Protein AF-0000000086186289 (afdb_homodimer)

Solvent-accessible surface area (backbone atoms only — not comparable to full-atom values): 47001 Å² total; per-residue (Å²): 131,58,77,76,62,45,23,57,51,46,22,52,50,48,42,64,62,45,67,79,47,58,51,64,39,74,48,76,46,72,38,51,46,17,63,72,67,70,41,30,55,64,42,46,47,50,13,48,49,53,32,27,47,69,37,55,34,42,76,40,90,73,77,46,34,22,22,35,62,68,66,80,63,68,76,58,45,75,37,64,63,50,56,64,59,59,51,75,67,72,49,66,64,54,51,53,30,29,49,52,39,47,57,41,68,57,81,69,39,88,75,36,32,35,22,43,37,70,39,53,18,73,76,72,26,56,57,69,59,48,26,53,21,31,30,54,20,27,67,41,91,63,27,69,46,82,53,52,54,50,35,49,65,69,49,30,38,50,51,18,64,72,71,36,64,79,48,46,39,55,31,38,33,41,32,48,12,52,56,22,41,50,30,48,49,50,51,51,69,48,51,70,68,36,45,30,36,32,45,33,62,23,46,35,58,57,55,26,24,38,43,71,47,40,32,38,79,40,76,29,52,53,51,83,50,19,70,40,60,73,55,41,53,52,48,37,69,74,64,61,31,42,38,34,45,44,45,48,47,32,20,53,52,56,18,31,38,40,38,66,73,53,49,54,52,50,53,50,52,28,58,76,61,60,17,38,34,40,36,44,43,56,34,76,75,33,43,22,68,81,36,70,88,72,69,75,62,69,53,58,74,47,45,41,45,40,35,40,36,34,43,30,41,23,56,72,40,32,76,41,48,44,40,18,36,40,36,34,46,50,72,62,43,56,44,43,51,38,49,40,39,43,47,43,44,49,60,37,33,40,61,51,41,18,50,45,47,43,68,68,36,87,59,36,62,56,51,47,52,51,47,10,46,52,46,39,53,29,51,52,44,42,53,52,40,40,58,69,60,35,69,75,47,41,68,88,51,85,50,53,28,42,55,46,40,34,32,37,47,50,86,88,50,55,32,48,60,50,30,18,45,11,29,54,54,29,14,38,48,38,36,38,64,60,25,36,95,55,88,63,90,67,35,21,36,34,37,16,63,40,31,39,80,45,61,68,44,43,38,50,26,49,51,27,39,34,54,28,69,67,56,127,132,58,78,74,63,44,23,56,50,46,22,52,51,48,42,66,62,45,67,78,47,57,51,63,37,72,49,77,45,71,39,51,46,17,63,72,68,71,41,31,56,64,42,45,48,49,14,50,48,54,32,26,49,70,35,54,34,42,76,39,90,74,77,45,36,20,22,35,62,68,66,80,63,68,79,58,44,76,37,66,63,50,55,63,59,58,51,75,66,73,49,67,64,54,52,53,29,28,49,53,39,47,58,41,68,59,82,69,39,89,75,36,32,35,22,44,38,71,39,55,19,72,76,73,25,56,56,68,58,48,25,52,21,31,31,53,20,27,68,40,91,62,27,68,47,81,52,52,54,48,36,50,65,69,49,29,39,49,51,18,64,72,70,36,67,81,49,46,39,56,32,38,33,42,32,47,12,50,55,22,42,51,30,48,51,50,52,51,68,48,49,68,69,36,44,30,37,32,44,33,61,23,46,34,59,58,55,26,25,38,42,69,49,39,31,39,81,41,75,28,53,53,51,82,51,19,71,39,62,73,56,41,52,52,48,36,70,74,65,62,31,44,38,34,45,44,47,49,46,34,20,53,52,56,18,31,38,39,37,66,73,53,49,55,53,50,51,50,53,29,58,76,60,60,19,38,33,39,36,43,42,57,35,74,76,33,41,22,67,81,36,71,89,72,70,76,62,68,52,58,75,48,45,42,43,40,34,39,36,36,44,31,40,23,55,72,41,33,76,40,48,44,41,18,36,40,36,34,46,49,70,61,44,55,43,42,51,37,48,41,39,42,47,42,44,47,59,38,34,39,59,52,41,18,50,44,47,44,69,68,36,87,59,37,63,56,52,48,50,53,46,10,45,52,47,40,51,28,52,53,45,40,52,53,38,41,57,69,60,35,69,75,48,41,67,86,52,85,50,53,28,42,54,44,42,35,32,36,47,50,86,88,49,55,32,49,60,49,30,20,45,10,30,54,53,29,14,38,48,37,35,38,64,61,26,36,96,55,87,65,89,67,36,21,37,35,39,16,63,40,31,39,79,44,61,67,44,42,38,51,26,50,50,27,38,35,52,27,70,66,58,126

Radius of gyration: 27.34 Å; Cα contacts (8 Å, |Δi|>4): 2055; chains: 2; bounding box: 73×83×61 Å

InterPro domains:
  IPR000524 Transcription regulator HTH, GntR [PF00392] (21-66)
  IPR000524 Transcription regulator HTH, GntR [PS50949] (4-70)
  IPR000524 Transcription regulator HTH, GntR [SM00345] (10-67)
  IPR004839 Aminotransferase, class I/classII, large domain [PF00155] (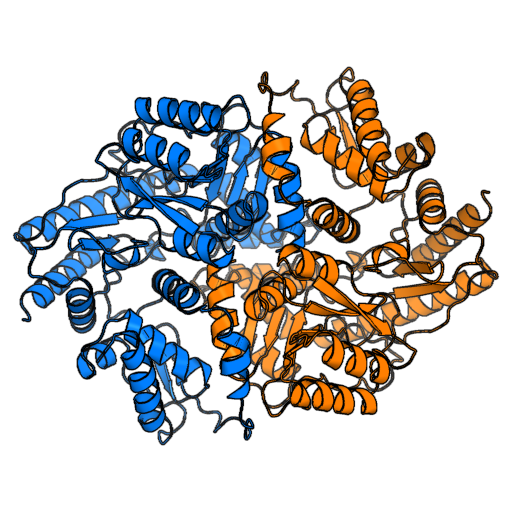129-449)
  IPR015421 Pyridoxal phosphate-dependent transferase, major domain [G3DSA:3.40.640.10] (145-363)
  IPR015422 Pyridoxal phosphate-dependent transferase, small domain [G3DSA:3.90.1150.10] (109-468)
  IPR015424 Pyridoxal phosphate-dependent transferase [SSF53383] (86-470)
  IPR036388 Winged helix-like DNA-binding domain superfamily [G3DSA:1.10.10.10] (6-67)
  IPR036390 Winged helix DNA-binding domain superfamily [SSF46785] (5-66)
  IPR051446 HTH-type transcriptional regulator with aminotransferase domain [PTHR46577] (9-470)

Secondary structure (DSSP, 8-state):
--HHHHHHHHHHHHHHHHTTSPTTPBPPPHHHHHHHHT--HHHHHHHHHHHHHTTSEEEETTTEEEE-SS-S-S-----THHHHHHGGG-THHHHHHHHHHHHTTPPPPTTSEE-S-SS--GGGS-HHHHHHHHHHHHH-TTTTSPPPTT--HHHHHHHHHHH-TT--GGGEEEESSHHHHHHHHHHHH--TT-EEEEEES--HHHHHHHHHTT-EEEEEEEETTEE-HHHHHHHHHHH---EEEE--SS-TTT-----HHHHHHHHHHHHHTT-EEEEE-TTTT-B-TTPPPPPPPGGGG-SSS-EEEEEESTTTS-TT---EEEEE-STHHHHHHHHHHHHHS---HHHHHHHHHHHHSTTHHHHHHHHHHHHHHHHHHHHHHHHHH-TTSB-----SBSSEEEEEPPTT--HHHHHHHHHHTTEE-EEGGGG-SS--SS-EEEEESSSSSSHHHHHHHHHHHHHHHH--/--HHHHHHHHHHHHHHHHTTSPTTPBPPPHHHHHHHHT--HHHHHHHHHHHHHTTSEEEETTTEEEE-SS-S-S-----THHHHHHGGG-THHHHHHHHHHHHTTPPPPTTSEE-S-SS--GGGS-HHHHHHHHHHHHH-TTTTSPPPTT--HHHHHHHHHHH-TT--GGGEEEESSHHHHHHHHHHHH--TT-EEEEEES--HHHHHHHHHTT-EEEEEEEETTEE-HHHHHHHHHHH---EEEE--SS-TTT-----HHHHHHHHHHHHHTT-EEEEE-TTTT-B-TTPPPPPPPGGGG-SSS-EEEEEESTTTS-TT---EEEEE-STHHHHHHHHHHHHHS---HHHHHHHHHHHHSTTHHHHHHHHHHHHHHHHHHHHHHHHHH-TT-B-----SBSSEEEEEPPTT--HHHHHHHHHHTTEE-EEGGGG-SS--SS-EEEEESSSSSSHHHHHHHHHHHHHHHH--

Structure (mmCIF, N/CA/C/O backbone):
data_AF-0000000086186289-model_v1
#
loop_
_entity.id
_entity.type
_entity.pdbx_description
1 polymer 'PLP-dependent aminotransferase family protein'
#
loop_
_atom_site.group_PDB
_atom_site.id
_atom_site.type_symbol
_atom_site.label_atom_id
_atom_site.label_alt_id
_atom_site.label_comp_id
_atom_site.label_asym_id
_atom_site.label_entity_id
_atom_site.label_seq_id
_atom_site.pdbx_PDB_ins_code
_atom_site.Cartn_x
_atom_site.Cartn_y
_atom_site.Cartn_z
_atom_site.occupancy
_atom_site.B_iso_or_equiv
_atom_site.auth_seq_id
_atom_site.auth_comp_id
_atom_site.auth_asym_id
_atom_site.auth_atom_id
_atom_site.pdbx_PDB_model_num
ATOM 1 N N . MET A 1 1 ? 19.984 31.781 -9.555 1 30.86 1 MET A N 1
ATOM 2 C CA . MET A 1 1 ? 20.078 30.344 -9.766 1 30.86 1 MET A CA 1
ATOM 3 C C . MET A 1 1 ? 18.766 29.641 -9.461 1 30.86 1 MET A C 1
ATOM 5 O O . MET A 1 1 ? 18.203 29.812 -8.383 1 30.86 1 MET A O 1
ATOM 9 N N . THR A 1 2 ? 17.969 29.172 -10.281 1 36.88 2 THR A N 1
ATOM 10 C CA . THR A 1 2 ? 16.625 28.625 -10.164 1 36.88 2 THR A CA 1
ATOM 11 C C . THR A 1 2 ? 16.594 27.438 -9.211 1 36.88 2 THR A C 1
ATOM 13 O O . THR A 1 2 ? 17.609 26.734 -9.047 1 36.88 2 THR A O 1
ATOM 16 N N . ASP A 1 3 ? 15.578 27.297 -8.398 1 44.88 3 ASP A N 1
ATOM 17 C CA . ASP A 1 3 ? 15.398 26.375 -7.289 1 44.88 3 ASP A CA 1
ATOM 18 C C . ASP A 1 3 ? 15.75 24.938 -7.699 1 44.88 3 ASP A C 1
ATOM 20 O O . ASP A 1 3 ? 16.188 24.141 -6.871 1 44.88 3 ASP A O 1
ATOM 24 N N . GLY A 1 4 ? 15.422 24.562 -8.945 1 49.91 4 GLY A N 1
ATOM 25 C CA . GLY A 1 4 ? 15.703 23.25 -9.492 1 49.91 4 GLY A CA 1
ATOM 26 C C . GLY A 1 4 ? 17.188 22.922 -9.562 1 49.91 4 GLY A C 1
ATOM 27 O O . GLY A 1 4 ? 17.609 21.828 -9.203 1 49.91 4 GLY A O 1
ATOM 28 N N . SER A 1 5 ? 17.953 23.922 -10.086 1 57.31 5 SER A N 1
ATOM 29 C CA . SER A 1 5 ? 19.391 23.875 -10.352 1 57.31 5 SER A CA 1
ATOM 30 C C . SER A 1 5 ? 20.188 23.844 -9.047 1 57.31 5 SER A C 1
ATOM 32 O O . SER A 1 5 ? 21.281 23.281 -9 1 57.31 5 SER A O 1
ATOM 34 N N . SER A 1 6 ? 19.422 24.094 -7.969 1 75.69 6 SER A N 1
ATOM 35 C CA . SER A 1 6 ? 20.188 24.328 -6.754 1 75.69 6 SER A CA 1
ATOM 36 C C . SER A 1 6 ? 20.422 23.047 -5.98 1 75.69 6 SER A C 1
ATOM 38 O O . SER A 1 6 ? 21.547 22.766 -5.562 1 75.69 6 SER A O 1
ATOM 40 N N . TRP A 1 7 ? 19.375 22.156 -6.07 1 78.81 7 TRP A N 1
ATOM 41 C CA . TRP A 1 7 ? 19.625 20.984 -5.223 1 78.81 7 TRP A CA 1
ATOM 42 C C . TRP A 1 7 ? 20.625 20.047 -5.867 1 78.81 7 TRP A C 1
ATOM 44 O O . TRP A 1 7 ? 21.438 19.422 -5.176 1 78.81 7 TRP A O 1
ATOM 54 N N . GLU A 1 8 ? 20.609 20.031 -7.18 1 79.56 8 GLU A N 1
ATOM 55 C CA . GLU A 1 8 ? 21.547 19.188 -7.895 1 79.56 8 GLU A CA 1
ATOM 56 C C . GLU A 1 8 ? 22.984 19.641 -7.66 1 79.56 8 GLU A C 1
ATOM 58 O O . GLU A 1 8 ? 23.891 18.828 -7.473 1 79.56 8 GLU A O 1
ATOM 63 N N . ALA A 1 9 ? 23.062 20.938 -7.742 1 84.38 9 ALA A N 1
ATOM 64 C CA . ALA A 1 9 ? 24.375 21.5 -7.5 1 84.38 9 ALA A CA 1
ATOM 65 C C . ALA A 1 9 ? 24.859 21.219 -6.078 1 84.38 9 ALA A C 1
ATOM 67 O O . ALA A 1 9 ? 26.016 20.859 -5.863 1 84.38 9 ALA A O 1
ATOM 68 N N . ILE A 1 10 ? 23.938 21.312 -5.215 1 87.5 10 ILE A N 1
ATOM 69 C CA . ILE A 1 10 ? 24.25 21.047 -3.814 1 87.5 10 ILE A CA 1
ATOM 70 C C . ILE A 1 10 ? 24.578 19.578 -3.631 1 87.5 10 ILE A C 1
ATOM 72 O O . ILE A 1 10 ? 25.547 19.234 -2.938 1 87.5 10 ILE A O 1
ATOM 76 N N . ALA A 1 11 ? 23.828 18.75 -4.266 1 85.5 11 ALA A N 1
ATOM 77 C CA . ALA A 1 11 ? 24.078 17.312 -4.164 1 85.5 11 ALA A CA 1
ATOM 78 C C . ALA A 1 11 ? 25.484 16.969 -4.676 1 85.5 11 ALA A C 1
ATOM 80 O O . ALA A 1 11 ? 26.203 16.188 -4.051 1 85.5 11 ALA A O 1
ATOM 81 N N . ARG A 1 12 ? 25.844 17.484 -5.754 1 83.81 12 ARG A N 1
ATOM 82 C CA . ARG A 1 12 ? 27.156 17.234 -6.336 1 83.81 12 ARG A CA 1
ATOM 83 C C . ARG A 1 12 ? 28.266 17.719 -5.414 1 83.81 12 ARG A C 1
ATOM 85 O O . ARG A 1 12 ? 29.25 17 -5.184 1 83.81 12 ARG A O 1
ATOM 92 N N . GLU A 1 13 ? 28.062 18.891 -4.91 1 87.94 13 GLU A N 1
ATOM 93 C CA . GLU A 1 13 ? 29.047 19.453 -4.008 1 87.94 13 GLU A CA 1
ATOM 94 C C . GLU A 1 13 ? 29.188 18.609 -2.742 1 87.94 13 GLU A C 1
ATOM 96 O O . GLU A 1 13 ? 30.312 18.344 -2.289 1 87.94 13 GLU A O 1
ATOM 101 N N . LEU A 1 14 ? 28.094 18.297 -2.248 1 87.75 14 LEU A N 1
ATOM 102 C CA . LEU A 1 14 ? 28.109 17.469 -1.037 1 87.75 14 LEU A CA 1
ATOM 103 C C . LEU A 1 14 ? 28.766 16.125 -1.291 1 87.75 14 LEU A C 1
ATOM 105 O O . LEU A 1 14 ? 29.547 15.648 -0.469 1 87.75 14 LEU A O 1
ATOM 109 N N . ALA A 1 15 ? 28.453 15.555 -2.379 1 85.56 15 ALA A N 1
ATOM 110 C CA . ALA A 1 15 ? 29.047 14.273 -2.74 1 85.56 15 ALA A CA 1
ATOM 111 C C . ALA A 1 15 ? 30.562 14.391 -2.846 1 85.56 15 ALA A C 1
ATOM 113 O O . ALA A 1 15 ? 31.297 13.547 -2.328 1 85.56 15 ALA A O 1
ATOM 114 N N . ASP A 1 16 ? 31 15.43 -3.479 1 85.81 16 ASP A N 1
ATOM 115 C CA . ASP A 1 16 ? 32.438 15.672 -3.648 1 85.81 16 ASP A CA 1
ATOM 116 C C . ASP A 1 16 ? 33.125 15.859 -2.297 1 85.81 16 ASP A C 1
ATOM 118 O O . ASP A 1 16 ? 34.25 15.43 -2.113 1 85.81 16 ASP A O 1
ATOM 122 N N . GLU A 1 17 ? 32.375 16.453 -1.422 1 87.94 17 GLU A N 1
ATOM 123 C CA . GLU A 1 17 ? 32.906 16.719 -0.088 1 87.94 17 GLU A CA 1
ATOM 124 C C . GLU A 1 17 ? 32.938 15.438 0.75 1 87.94 17 GLU A C 1
ATOM 126 O O . GLU A 1 17 ? 33.875 15.242 1.538 1 87.94 17 GLU A O 1
ATOM 131 N N . VAL A 1 18 ? 32 14.648 0.572 1 86.31 18 VAL A N 1
ATOM 132 C CA . VAL A 1 18 ? 31.812 13.508 1.469 1 86.31 18 VAL A CA 1
ATOM 133 C C . VAL A 1 18 ? 32.625 12.312 0.96 1 86.31 18 VAL A C 1
ATOM 135 O O . VAL A 1 18 ? 33.094 11.492 1.752 1 86.31 18 VAL A O 1
ATOM 138 N N . ALA A 1 19 ? 32.844 12.203 -0.328 1 82.31 19 ALA A N 1
ATOM 139 C CA . ALA A 1 19 ? 33.438 11.039 -0.977 1 82.31 19 ALA A CA 1
ATOM 140 C C . ALA A 1 19 ? 34.812 10.742 -0.385 1 82.31 19 ALA A C 1
ATOM 142 O O . ALA A 1 19 ? 35.156 9.578 -0.113 1 82.31 19 ALA A O 1
ATOM 143 N N . PRO A 1 20 ? 35.562 11.734 -0.101 1 81.25 20 PRO A N 1
ATOM 144 C CA . PRO A 1 20 ? 36.906 11.445 0.409 1 81.25 20 PRO A CA 1
ATOM 145 C C . PRO A 1 20 ? 36.906 11.188 1.914 1 81.25 20 PRO A C 1
ATOM 147 O O . PRO A 1 20 ? 37.938 10.797 2.467 1 81.25 20 PRO A O 1
ATOM 150 N N . LEU A 1 21 ? 35.781 11.352 2.553 1 84.62 21 LEU A N 1
ATOM 151 C CA . LEU A 1 21 ? 35.75 11.164 4 1 84.62 21 LEU A CA 1
ATOM 152 C C . LEU A 1 21 ? 35.781 9.688 4.359 1 84.62 21 LEU A C 1
ATOM 154 O O . LEU A 1 21 ? 35.344 8.844 3.586 1 84.62 21 LEU A O 1
ATOM 158 N N . PRO A 1 22 ? 36.469 9.336 5.457 1 81.44 22 PRO A N 1
ATOM 159 C CA . PRO A 1 22 ? 36.375 7.941 5.902 1 81.44 22 PRO A CA 1
ATOM 160 C C . PRO A 1 22 ? 34.969 7.512 6.242 1 81.44 22 PRO A C 1
ATOM 162 O O . PRO A 1 22 ? 34.156 8.328 6.703 1 81.44 22 PRO A O 1
ATOM 165 N N . PRO A 1 23 ? 34.688 6.207 5.902 1 81.56 23 PRO A N 1
ATOM 166 C CA . PRO A 1 23 ? 33.375 5.699 6.312 1 81.56 23 PRO A CA 1
ATOM 167 C C . PRO A 1 23 ? 33.094 5.938 7.793 1 81.56 23 PRO A C 1
ATOM 169 O O . PRO A 1 23 ? 34 5.832 8.625 1 81.56 23 PRO A O 1
ATOM 172 N N . GLY A 1 24 ? 31.828 6.332 8.008 1 80.62 24 GLY A N 1
ATOM 173 C CA . GLY A 1 24 ? 31.422 6.539 9.391 1 80.62 24 GLY A CA 1
ATOM 174 C C . GLY A 1 24 ? 31.562 7.98 9.844 1 80.62 24 GLY A C 1
ATOM 175 O O . GLY A 1 24 ? 31.078 8.344 10.922 1 80.62 24 GLY A O 1
ATOM 176 N N . ARG A 1 25 ? 32.219 8.773 9.055 1 84.62 25 ARG A N 1
ATOM 177 C CA . ARG A 1 25 ? 32.375 10.18 9.414 1 84.62 25 ARG A CA 1
ATOM 178 C C . ARG A 1 25 ? 31.047 10.922 9.281 1 84.62 25 ARG A C 1
ATOM 180 O O . ARG A 1 25 ? 30.344 10.781 8.281 1 84.62 25 ARG A O 1
ATOM 187 N N . ARG A 1 26 ? 30.766 11.656 10.344 1 86.88 26 ARG A N 1
ATOM 188 C CA . ARG A 1 26 ? 29.531 12.445 10.336 1 86.88 26 ARG A CA 1
ATOM 189 C C . ARG A 1 26 ? 29.641 13.602 9.344 1 86.88 26 ARG A C 1
ATOM 191 O O . ARG A 1 26 ? 30.672 14.266 9.258 1 86.88 26 ARG A O 1
ATOM 198 N N . ILE A 1 27 ? 28.562 13.781 8.57 1 86.19 27 ILE A N 1
ATOM 199 C CA . ILE A 1 27 ? 28.531 14.922 7.66 1 86.19 27 ILE A CA 1
ATOM 200 C C . ILE A 1 27 ? 27.641 16.016 8.25 1 86.19 27 ILE A C 1
ATOM 202 O O . ILE A 1 27 ? 26.953 15.805 9.25 1 86.19 27 ILE A O 1
ATOM 206 N N . PRO A 1 28 ? 27.719 17.172 7.699 1 84.44 28 PRO A N 1
ATOM 207 C CA . PRO A 1 28 ? 26.906 18.266 8.234 1 84.44 28 PRO A CA 1
ATOM 208 C C . PRO A 1 28 ? 25.422 17.906 8.305 1 84.44 28 PRO A C 1
ATOM 210 O O . PRO A 1 28 ? 24.906 17.219 7.418 1 84.44 28 PRO A O 1
ATOM 213 N N . THR A 1 29 ? 24.812 18.297 9.383 1 81.19 29 THR A N 1
ATOM 214 C CA . THR A 1 29 ? 23.375 18.094 9.57 1 81.19 29 THR A CA 1
ATOM 215 C C . THR A 1 29 ? 22.578 18.906 8.555 1 81.19 29 THR A C 1
ATOM 217 O O . THR A 1 29 ? 23.125 19.781 7.883 1 81.19 29 THR A O 1
ATOM 220 N N . GLN A 1 30 ? 21.359 18.562 8.406 1 79.56 30 GLN A N 1
ATOM 221 C CA . GLN A 1 30 ? 20.484 19.344 7.535 1 79.56 30 GLN A CA 1
ATOM 222 C C . GLN A 1 30 ? 20.5 20.812 7.906 1 79.56 30 GLN A C 1
ATOM 224 O O . GLN A 1 30 ? 20.547 21.688 7.023 1 79.56 30 GLN A O 1
ATOM 229 N N . ARG A 1 31 ? 20.531 21.078 9.195 1 78.94 31 ARG A N 1
ATOM 230 C CA . ARG A 1 31 ? 20.594 22.438 9.695 1 78.94 31 ARG A CA 1
ATOM 231 C C . ARG A 1 31 ? 21.875 23.141 9.227 1 78.94 31 ARG A C 1
ATOM 233 O O . ARG A 1 31 ? 21.828 24.281 8.758 1 78.94 31 ARG A O 1
ATOM 240 N N . GLU A 1 32 ? 22.906 22.406 9.289 1 85.06 32 GLU A N 1
ATOM 241 C CA . GLU A 1 32 ? 24.203 22.953 8.891 1 85.06 32 GLU A CA 1
ATOM 242 C C . GLU A 1 32 ? 24.25 23.188 7.383 1 85.06 32 GLU A C 1
ATOM 244 O O . GLU A 1 32 ? 24.812 24.188 6.922 1 85.06 32 GLU A O 1
ATOM 249 N N . LEU A 1 33 ? 23.641 22.344 6.684 1 86.69 33 LEU A N 1
ATOM 250 C CA . LEU A 1 33 ? 23.656 22.453 5.227 1 86.69 33 LEU A CA 1
ATOM 251 C C . LEU A 1 33 ? 22.766 23.594 4.758 1 86.69 33 LEU A C 1
ATOM 253 O O . LEU A 1 33 ? 23.109 24.312 3.811 1 86.69 33 LEU A O 1
ATOM 257 N N . VAL A 1 34 ? 21.688 23.75 5.383 1 81.12 34 VAL A N 1
ATOM 258 C CA . VAL A 1 34 ? 20.812 24.875 5.074 1 81.12 34 VAL A CA 1
ATOM 259 C C . VAL A 1 34 ? 21.562 26.188 5.324 1 81.12 34 VAL A C 1
ATOM 261 O O . VAL A 1 34 ? 21.5 27.109 4.504 1 81.12 34 VAL A O 1
ATOM 264 N N . ALA A 1 35 ? 22.25 26.234 6.453 1 82.56 35 ALA A N 1
ATOM 265 C CA . ALA A 1 35 ? 23.016 27.438 6.797 1 82.56 35 ALA A CA 1
ATOM 266 C C . ALA A 1 35 ? 24.125 27.688 5.777 1 82.56 35 ALA A C 1
ATOM 268 O O . ALA A 1 35 ? 24.344 28.812 5.359 1 82.56 35 ALA A O 1
ATOM 269 N N . ARG A 1 36 ? 24.703 26.656 5.371 1 86.44 36 ARG A N 1
ATOM 270 C CA . ARG A 1 36 ? 25.859 26.734 4.484 1 86.44 36 ARG A CA 1
ATOM 271 C C . ARG A 1 36 ? 25.453 27.203 3.09 1 86.44 36 ARG A C 1
ATOM 273 O O . ARG A 1 36 ? 26.125 28.047 2.486 1 86.44 36 ARG A O 1
ATOM 280 N N . TYR A 1 37 ? 24.328 26.703 2.617 1 86.62 37 TYR A N 1
ATOM 281 C CA . TYR A 1 37 ? 23.984 26.922 1.218 1 86.62 37 TYR A CA 1
ATOM 282 C C . TYR A 1 37 ? 22.906 28 1.086 1 86.62 37 TYR A C 1
ATOM 284 O O . TYR A 1 37 ? 22.609 28.469 -0.019 1 86.62 37 TYR A O 1
ATOM 292 N N . GLY A 1 38 ? 22.219 28.266 2.162 1 78.38 38 GLY A N 1
ATOM 293 C CA . GLY A 1 38 ? 21.188 29.297 2.15 1 78.38 38 GLY A CA 1
ATOM 294 C C . GLY A 1 38 ? 19.938 28.891 1.375 1 78.38 38 GLY A C 1
ATOM 295 O O . GLY A 1 38 ? 19.359 29.703 0.66 1 78.38 38 GLY A O 1
ATOM 296 N N . VAL A 1 39 ? 19.672 27.594 1.314 1 79.69 39 VAL A N 1
ATOM 297 C CA . VAL A 1 39 ? 18.531 27.078 0.581 1 79.69 39 VAL A CA 1
ATOM 298 C C . VAL A 1 39 ? 17.531 26.453 1.555 1 79.69 39 VAL A C 1
ATOM 300 O O . VAL A 1 39 ? 17.797 26.375 2.756 1 79.69 39 VAL A O 1
ATOM 303 N N . SER A 1 40 ? 16.391 26.109 1.033 1 73.44 40 SER A N 1
ATOM 304 C CA . SER A 1 40 ? 15.328 25.562 1.862 1 73.44 40 SER A CA 1
ATOM 305 C C . SER A 1 40 ? 15.688 24.172 2.375 1 73.44 40 SER A C 1
ATOM 307 O O . SER A 1 40 ? 16.516 23.484 1.784 1 73.44 40 SER A O 1
ATOM 309 N N . ALA A 1 41 ? 15.039 23.875 3.477 1 70.75 41 ALA A N 1
ATOM 310 C CA . ALA A 1 41 ? 15.211 22.531 4.027 1 70.75 41 ALA A CA 1
ATOM 311 C C . ALA A 1 41 ? 14.797 21.469 3.021 1 70.75 41 ALA A C 1
ATOM 313 O O . ALA A 1 41 ? 15.414 20.406 2.939 1 70.75 41 ALA A O 1
ATOM 314 N N . THR A 1 42 ? 13.828 21.844 2.25 1 70.5 42 THR A N 1
ATOM 315 C CA . THR A 1 42 ? 13.352 20.906 1.24 1 70.5 42 THR A CA 1
ATOM 316 C C . THR A 1 42 ? 14.414 20.688 0.166 1 70.5 42 THR A C 1
ATOM 318 O O . THR A 1 42 ? 14.625 19.547 -0.275 1 70.5 42 THR A O 1
ATOM 321 N N . THR A 1 43 ? 14.984 21.797 -0.219 1 75.75 43 THR A N 1
ATOM 322 C CA . THR A 1 43 ? 16.062 21.719 -1.205 1 75.75 43 THR A CA 1
ATOM 323 C C . THR A 1 43 ? 17.219 20.891 -0.673 1 75.75 43 THR A C 1
ATOM 325 O O . THR A 1 43 ? 17.75 20.016 -1.38 1 75.75 43 THR A O 1
ATOM 328 N N . VAL A 1 44 ? 17.562 21.141 0.595 1 80 44 VAL A N 1
ATOM 329 C CA . VAL A 1 44 ? 18.656 20.375 1.212 1 80 44 VAL A CA 1
ATOM 330 C C . VAL A 1 44 ? 18.25 18.906 1.348 1 80 44 VAL A C 1
ATOM 332 O O . VAL A 1 44 ? 19.047 18.016 1.065 1 80 44 VAL A O 1
ATOM 335 N N . ALA A 1 45 ? 17 18.781 1.713 1 73.81 45 ALA A N 1
ATOM 336 C CA . ALA A 1 45 ? 16.516 17.422 1.862 1 73.81 45 ALA A CA 1
ATOM 337 C C . ALA A 1 45 ? 16.609 16.656 0.542 1 73.81 45 ALA A C 1
ATOM 339 O O . ALA A 1 45 ? 17.016 15.492 0.514 1 73.81 45 ALA A O 1
ATOM 340 N N . ARG A 1 46 ? 16.266 17.328 -0.479 1 73.75 46 ARG A N 1
ATOM 341 C CA . ARG A 1 46 ? 16.344 16.734 -1.809 1 73.75 46 ARG A CA 1
ATOM 342 C C . ARG A 1 46 ? 17.797 16.406 -2.172 1 73.75 46 ARG A C 1
ATOM 344 O O . ARG A 1 46 ? 18.078 15.336 -2.705 1 73.75 46 ARG A O 1
ATOM 351 N N . ALA A 1 47 ? 18.641 17.344 -1.899 1 79.94 47 ALA A N 1
ATOM 352 C CA . ALA A 1 47 ? 20.062 17.141 -2.193 1 79.94 47 ALA A CA 1
ATOM 353 C C . ALA A 1 47 ? 20.625 15.969 -1.396 1 79.94 47 ALA A C 1
ATOM 355 O O . ALA A 1 47 ? 21.297 15.102 -1.952 1 79.94 47 ALA A O 1
ATOM 356 N N . VAL A 1 48 ? 20.266 15.961 -0.147 1 78 48 VAL A N 1
ATOM 357 C CA . VAL A 1 48 ? 20.781 14.914 0.738 1 78 48 VAL A CA 1
ATOM 358 C C . VAL A 1 48 ? 20.203 13.562 0.324 1 78 48 VAL A C 1
ATOM 360 O O . VAL A 1 48 ? 20.906 12.555 0.311 1 78 48 VAL A O 1
ATOM 363 N N . ALA A 1 49 ? 18.969 13.664 -0.003 1 70.88 49 ALA A N 1
ATOM 364 C CA . ALA A 1 49 ? 18.328 12.438 -0.475 1 70.88 49 ALA A CA 1
ATOM 365 C C . ALA A 1 49 ? 19.031 11.906 -1.723 1 70.88 49 ALA A C 1
ATOM 367 O O . ALA A 1 49 ? 19.234 10.695 -1.858 1 70.88 49 ALA A O 1
ATOM 368 N N . ALA A 1 50 ? 19.375 12.82 -2.561 1 72.12 50 ALA A N 1
ATOM 369 C CA . ALA A 1 50 ? 20.062 12.438 -3.785 1 72.12 50 ALA A CA 1
ATOM 370 C C . ALA A 1 50 ? 21.422 11.82 -3.471 1 72.12 50 ALA A C 1
ATOM 372 O O . ALA A 1 50 ? 21.812 10.812 -4.07 1 72.12 50 ALA A O 1
ATOM 373 N N . VAL A 1 51 ? 22.125 12.359 -2.504 1 77.62 51 VAL A N 1
ATOM 374 C CA . VAL A 1 51 ? 23.438 11.844 -2.121 1 77.62 51 VAL A CA 1
ATOM 375 C C . VAL A 1 51 ? 23.266 10.508 -1.396 1 77.62 51 VAL A C 1
ATOM 377 O O . VAL A 1 51 ? 24.062 9.578 -1.604 1 77.62 51 VAL A O 1
ATOM 380 N N . ALA A 1 52 ? 22.219 10.469 -0.645 1 72.31 52 ALA A N 1
ATOM 381 C CA . ALA A 1 52 ? 21.938 9.219 0.057 1 72.31 52 ALA A CA 1
ATOM 382 C C . ALA A 1 52 ? 21.609 8.102 -0.927 1 72.31 52 ALA A C 1
ATOM 384 O O . ALA A 1 52 ? 22.031 6.953 -0.739 1 72.31 52 ALA A O 1
ATOM 385 N N . ALA A 1 53 ? 20.953 8.516 -1.866 1 63.69 53 ALA A N 1
ATOM 386 C CA . ALA A 1 53 ? 20.547 7.559 -2.889 1 63.69 53 ALA A CA 1
ATOM 387 C C . ALA A 1 53 ? 21.766 6.965 -3.598 1 63.69 53 ALA A C 1
ATOM 389 O O . ALA A 1 53 ? 21.719 5.832 -4.086 1 63.69 53 ALA A O 1
ATOM 390 N N . SER A 1 54 ? 22.859 7.734 -3.561 1 64.56 54 SER A N 1
ATOM 391 C CA . SER A 1 54 ? 24.094 7.25 -4.18 1 64.56 54 SER A CA 1
ATOM 392 C C . SER A 1 54 ? 24.844 6.293 -3.258 1 64.56 54 SER A C 1
ATOM 394 O O . SER A 1 54 ? 25.812 5.648 -3.67 1 64.56 54 SER A O 1
ATOM 396 N N . GLY A 1 55 ? 24.344 6.234 -2.023 1 68.25 55 GLY A N 1
ATOM 397 C CA . GLY A 1 55 ? 24.984 5.359 -1.048 1 68.25 55 GLY A CA 1
ATOM 398 C C . GLY A 1 55 ? 26.172 6 -0.351 1 68.25 55 GLY A C 1
ATOM 399 O O . GLY A 1 55 ? 26.844 5.355 0.454 1 68.25 55 GLY A O 1
ATOM 400 N N . LEU A 1 56 ? 26.406 7.227 -0.718 1 73.88 56 LEU A N 1
ATOM 401 C CA . LEU A 1 56 ? 27.578 7.914 -0.183 1 73.88 56 LEU A CA 1
ATOM 402 C C . LEU A 1 56 ? 27.375 8.281 1.281 1 73.88 56 LEU A C 1
ATOM 404 O O . LEU A 1 56 ? 28.328 8.375 2.047 1 73.88 56 LEU A O 1
ATOM 408 N N . ILE A 1 57 ? 26.062 8.5 1.646 1 79.69 57 ILE A N 1
ATOM 409 C CA . ILE A 1 57 ? 25.797 8.891 3.023 1 79.69 57 ILE A CA 1
ATOM 410 C C . ILE A 1 57 ? 24.641 8.047 3.576 1 79.69 57 ILE A C 1
ATOM 412 O O . ILE A 1 57 ? 23.875 7.449 2.814 1 79.69 57 ILE A O 1
ATOM 416 N N . GLU A 1 58 ? 24.609 7.848 4.879 1 74.88 58 GLU A N 1
ATOM 417 C CA . GLU A 1 58 ? 23.531 7.148 5.574 1 74.88 58 GLU A CA 1
ATOM 418 C C . GLU A 1 58 ? 23.047 7.945 6.789 1 74.88 58 GLU A C 1
ATOM 420 O O . GLU A 1 58 ? 23.859 8.555 7.496 1 74.88 58 GLU A O 1
ATOM 425 N N . SER A 1 59 ? 21.703 8.094 6.777 1 70.25 59 SER A N 1
ATOM 426 C CA . SER A 1 59 ? 21.125 8.789 7.922 1 70.25 59 SER A CA 1
ATOM 427 C C . SER A 1 59 ? 20.766 7.809 9.039 1 70.25 59 SER A C 1
ATOM 429 O O . SER A 1 59 ? 20.25 6.719 8.773 1 70.25 59 SER A O 1
ATOM 431 N N . GLN A 1 60 ? 21.234 8.031 10.172 1 63.16 60 GLN A N 1
ATOM 432 C CA . GLN A 1 60 ? 20.844 7.293 11.367 1 63.16 60 GLN A CA 1
ATOM 433 C C . GLN A 1 60 ? 19.891 8.102 12.234 1 63.16 60 GLN A C 1
ATOM 435 O O . GLN A 1 60 ? 20.266 9.172 12.742 1 63.16 60 GLN A O 1
ATOM 440 N N . PRO A 1 61 ? 18.656 7.637 12.242 1 56.53 61 PRO A N 1
ATOM 441 C CA . PRO A 1 61 ? 17.688 8.406 13.039 1 56.53 61 PRO A CA 1
ATOM 442 C C . PRO A 1 61 ? 18.219 8.75 14.422 1 56.53 61 PRO A C 1
ATOM 444 O O . PRO A 1 61 ? 18.703 7.875 15.141 1 56.53 61 PRO A O 1
ATOM 447 N N . GLY A 1 62 ? 18.172 9.961 14.82 1 57.25 62 GLY A N 1
ATOM 448 C CA . GLY A 1 62 ? 18.578 10.461 16.125 1 57.25 62 GLY A CA 1
ATOM 449 C C . GLY A 1 62 ? 20.062 10.742 16.219 1 57.25 62 GLY A C 1
ATOM 450 O O . GLY A 1 62 ? 20.531 11.398 17.141 1 57.25 62 GLY A O 1
ATOM 451 N N . ALA A 1 63 ? 20.938 10.172 15.25 1 62.5 63 ALA A N 1
ATOM 452 C CA . ALA A 1 63 ? 22.391 10.312 15.375 1 62.5 63 ALA A CA 1
ATOM 453 C C . ALA A 1 63 ? 22.938 11.266 14.312 1 62.5 63 ALA A C 1
ATOM 455 O O . ALA A 1 63 ? 23.906 11.992 14.57 1 62.5 63 ALA A O 1
ATOM 456 N N . GLY A 1 64 ? 22.328 11.227 13.25 1 73.06 64 GLY A N 1
ATOM 457 C CA . GLY A 1 64 ? 22.781 12.094 12.18 1 73.06 64 GLY A CA 1
ATOM 458 C C . GLY A 1 64 ? 23.047 11.359 10.883 1 73.06 64 GLY A C 1
ATOM 459 O O . GLY A 1 64 ? 22.531 10.258 10.672 1 73.06 64 GLY A O 1
ATOM 460 N N . THR A 1 65 ? 23.656 12.094 9.914 1 80.94 65 THR A N 1
ATOM 461 C CA . THR A 1 65 ? 24.016 11.555 8.602 1 80.94 65 THR A CA 1
ATOM 462 C C . THR A 1 65 ? 25.531 11.336 8.508 1 80.94 65 THR A C 1
ATOM 464 O O . THR A 1 65 ? 26.312 12.148 9 1 80.94 65 THR A O 1
ATOM 467 N N . PHE A 1 66 ? 25.969 10.156 8.016 1 83.12 66 PHE A N 1
ATOM 468 C CA . PHE A 1 66 ? 27.359 9.727 8.023 1 83.12 66 PHE A CA 1
ATOM 469 C C . PHE A 1 66 ? 27.797 9.281 6.633 1 83.12 66 PHE A C 1
ATOM 471 O O . PHE A 1 66 ? 26.969 8.883 5.816 1 83.12 66 PHE A O 1
ATOM 478 N N . ARG A 1 67 ? 29.141 9.461 6.445 1 83.06 67 ARG A N 1
ATOM 479 C CA . ARG A 1 67 ? 29.734 8.781 5.293 1 83.06 67 ARG A CA 1
ATOM 480 C C . ARG A 1 67 ? 29.578 7.27 5.414 1 83.06 67 ARG A C 1
ATOM 482 O O . ARG A 1 67 ? 29.953 6.684 6.434 1 83.06 67 ARG A O 1
ATOM 489 N N . SER A 1 68 ? 29.031 6.68 4.508 1 77.38 68 SER A N 1
ATOM 490 C CA . SER A 1 68 ? 28.797 5.238 4.523 1 77.38 68 SER A CA 1
ATOM 491 C C . SER A 1 68 ? 30.109 4.465 4.418 1 77.38 68 SER A C 1
ATOM 493 O O . SER A 1 68 ? 31.078 4.957 3.838 1 77.38 68 SER A O 1
ATOM 495 N N . ALA A 1 69 ? 30.516 3.395 5.488 1 62.75 69 ALA A N 1
ATOM 496 C CA . ALA A 1 69 ? 31.703 2.557 5.379 1 62.75 69 ALA A CA 1
ATOM 497 C C . ALA A 1 69 ? 31.812 1.939 3.986 1 62.75 69 ALA A C 1
ATOM 499 O O . ALA A 1 69 ? 32.906 1.599 3.537 1 62.75 69 ALA A O 1
ATOM 500 N N . LYS A 1 70 ? 31.094 1.296 3.674 1 51.28 70 LYS A N 1
ATOM 501 C CA . LYS A 1 70 ? 31.094 0.475 2.467 1 51.28 70 LYS A CA 1
ATOM 502 C C . LYS A 1 70 ? 31.391 1.317 1.228 1 51.28 70 LYS A C 1
ATOM 504 O O . LYS A 1 70 ? 30.766 2.369 1.029 1 51.28 70 LYS A O 1
ATOM 509 N N . GLN A 1 71 ? 32.906 1.25 0.987 1 47 71 GLN A N 1
ATOM 510 C CA . GLN A 1 71 ? 33.438 1.831 -0.245 1 47 71 GLN A CA 1
ATOM 511 C C . GLN A 1 71 ? 32.344 1.973 -1.295 1 47 71 GLN A C 1
ATOM 513 O O . GLN A 1 71 ? 31.328 1.264 -1.246 1 47 71 GLN A O 1
ATOM 518 N N . ALA A 1 72 ? 32.906 2.809 -2.268 1 41.72 72 ALA A N 1
ATOM 519 C CA . ALA A 1 72 ? 32.375 3.104 -3.592 1 41.72 72 ALA A CA 1
ATOM 520 C C . ALA A 1 72 ? 31.688 1.872 -4.199 1 41.72 72 ALA A C 1
ATOM 522 O O . ALA A 1 72 ? 32.25 0.77 -4.145 1 41.72 72 ALA A O 1
ATOM 523 N N . ALA A 1 73 ? 30.469 1.684 -4.117 1 42.09 73 ALA A N 1
ATOM 524 C CA . ALA A 1 73 ? 29.688 0.832 -5.008 1 42.09 73 ALA A CA 1
ATOM 525 C C . ALA A 1 73 ? 30.562 0.268 -6.129 1 42.09 73 ALA A C 1
ATOM 527 O O . ALA A 1 73 ? 31.453 0.946 -6.625 1 42.09 73 ALA A O 1
ATOM 528 N N . ARG A 1 74 ? 30.641 -0.99 -6.07 1 47.53 74 ARG A N 1
ATOM 529 C CA . ARG A 1 74 ? 31.031 -1.546 -7.359 1 47.53 74 ARG A CA 1
ATOM 530 C C . ARG A 1 74 ? 30.766 -0.554 -8.484 1 47.53 74 ARG A C 1
ATOM 532 O O . ARG A 1 74 ? 29.859 0.279 -8.391 1 47.53 74 ARG A O 1
ATOM 539 N N . ASN A 1 75 ? 31.781 -0.378 -9.297 1 48.91 75 ASN A N 1
ATOM 540 C CA . ASN A 1 75 ? 31.766 0.394 -10.531 1 48.91 75 ASN A CA 1
ATOM 541 C C . ASN A 1 75 ? 30.391 0.347 -11.203 1 48.91 75 ASN A C 1
ATOM 543 O O . ASN A 1 75 ? 30.109 -0.582 -11.961 1 48.91 75 ASN A O 1
ATOM 547 N N . LEU A 1 76 ?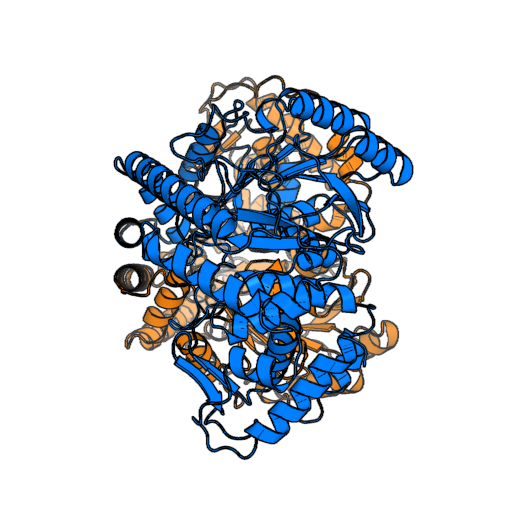 29.438 0.733 -10.359 1 58.84 76 LEU A N 1
ATOM 548 C CA . LEU A 1 76 ? 28.25 0.901 -11.203 1 58.84 76 LEU A CA 1
ATOM 549 C C . LEU A 1 76 ? 28.609 1.612 -12.5 1 58.84 76 LEU A C 1
ATOM 551 O O . LEU A 1 76 ? 29.359 2.584 -12.492 1 58.84 76 LEU A O 1
ATOM 555 N N . GLY A 1 77 ? 28.484 0.8 -13.445 1 69.12 77 GLY A N 1
ATOM 556 C CA . GLY A 1 77 ? 28.562 1.487 -14.727 1 69.12 77 GLY A CA 1
ATOM 557 C C . GLY A 1 77 ? 27.719 2.738 -14.789 1 69.12 77 GLY A C 1
ATOM 558 O O . GLY A 1 77 ? 27.25 3.232 -13.758 1 69.12 77 GLY A O 1
ATOM 559 N N . ASP A 1 78 ? 27.641 3.389 -15.844 1 74.69 78 ASP A N 1
ATOM 560 C CA . ASP A 1 78 ? 26.922 4.613 -16.156 1 74.69 78 ASP A CA 1
ATOM 561 C C . ASP A 1 78 ? 25.406 4.387 -16.094 1 74.69 78 ASP A C 1
ATOM 563 O O . ASP A 1 78 ? 24.859 3.611 -16.875 1 74.69 78 ASP A O 1
ATOM 567 N N . THR A 1 79 ? 24.75 4.832 -15.016 1 79.25 79 THR A N 1
ATOM 568 C CA . THR A 1 79 ? 23.312 4.723 -14.906 1 79.25 79 THR A CA 1
ATOM 569 C C . THR A 1 79 ? 22.625 5.949 -15.5 1 79.25 79 THR A C 1
ATOM 571 O O . THR A 1 79 ? 21.422 6.152 -15.297 1 79.25 79 THR A O 1
ATOM 574 N N . SER A 1 80 ? 23.312 6.793 -16.188 1 76.81 80 SER A N 1
ATOM 575 C CA . SER A 1 80 ? 22.781 8.055 -16.688 1 76.81 80 SER A CA 1
ATOM 576 C C . SER A 1 80 ? 21.641 7.824 -17.688 1 76.81 80 SER A C 1
ATOM 578 O O . SER A 1 80 ? 20.812 8.711 -17.906 1 76.81 80 SER A O 1
ATOM 580 N N . TRP A 1 81 ? 21.656 6.664 -18.281 1 82.12 81 TRP A N 1
ATOM 581 C CA . TRP A 1 81 ? 20.594 6.355 -19.219 1 82.12 81 TRP A CA 1
ATOM 582 C C . TRP A 1 81 ? 19.219 6.449 -18.547 1 82.12 81 TRP A C 1
ATOM 584 O O . TRP A 1 81 ? 18.219 6.715 -19.203 1 82.12 81 TRP A O 1
ATOM 594 N N . GLN A 1 82 ? 19.172 6.195 -17.266 1 84.81 82 GLN A N 1
ATOM 595 C CA . GLN A 1 82 ? 17.906 6.203 -16.531 1 84.81 82 GLN A CA 1
ATOM 596 C C . GLN A 1 82 ? 17.234 7.57 -16.594 1 84.81 82 GLN A C 1
ATOM 598 O O . GLN A 1 82 ? 16.016 7.664 -16.625 1 84.81 82 GLN A O 1
ATOM 603 N N . GLU A 1 83 ? 18.078 8.602 -16.5 1 75.38 83 GLU A N 1
ATOM 604 C CA . GLU A 1 83 ? 17.531 9.953 -16.547 1 75.38 83 GLU A CA 1
ATOM 605 C C . GLU A 1 83 ? 16.703 10.164 -17.812 1 75.38 83 GLU A C 1
ATOM 607 O O . GLU A 1 83 ? 15.617 10.734 -17.766 1 75.38 83 GLU A O 1
ATOM 612 N N . ALA A 1 84 ? 17.281 9.695 -18.906 1 73.5 84 ALA A N 1
ATOM 613 C CA . ALA A 1 84 ? 16.562 9.805 -20.172 1 73.5 84 ALA A CA 1
ATOM 614 C C . ALA A 1 84 ? 15.297 8.961 -20.156 1 73.5 84 ALA A C 1
ATOM 616 O O . ALA A 1 84 ? 14.25 9.391 -20.656 1 73.5 84 ALA A O 1
ATOM 617 N N . ALA A 1 85 ? 15.344 7.883 -19.578 1 76.5 85 ALA A N 1
ATOM 618 C CA . ALA A 1 85 ? 14.219 6.953 -19.562 1 76.5 85 ALA A CA 1
ATOM 619 C C . ALA A 1 85 ? 13.117 7.453 -18.625 1 76.5 85 ALA A C 1
ATOM 621 O O . ALA A 1 85 ? 11.93 7.27 -18.906 1 76.5 85 ALA A O 1
ATOM 622 N N . LEU A 1 86 ? 13.508 8.141 -17.578 1 73.88 86 LEU A N 1
ATOM 623 C CA . LEU A 1 86 ? 12.562 8.555 -16.547 1 73.88 86 LEU A CA 1
ATOM 624 C C . LEU A 1 86 ? 11.992 9.938 -16.859 1 73.88 86 LEU A C 1
ATOM 626 O O . LEU A 1 86 ? 10.922 10.297 -16.359 1 73.88 86 LEU A O 1
ATOM 630 N N . ASP A 1 87 ? 12.703 10.914 -17.406 1 63.78 87 ASP A N 1
ATOM 631 C CA . ASP A 1 87 ? 12.336 12.297 -17.672 1 63.78 87 ASP A CA 1
ATOM 632 C C . ASP A 1 87 ? 11.32 12.391 -18.797 1 63.78 87 ASP A C 1
ATOM 634 O O . ASP A 1 87 ? 10.852 13.484 -19.141 1 63.78 87 ASP A O 1
ATOM 638 N N . LEU A 1 88 ? 11.164 11.43 -19.531 1 50.59 88 LEU A N 1
ATOM 639 C CA . LEU A 1 88 ? 10.289 11.586 -20.688 1 50.59 88 LEU A CA 1
ATOM 640 C C . LEU A 1 88 ? 8.953 12.211 -20.281 1 50.59 88 LEU A C 1
ATOM 642 O O . LEU A 1 88 ? 8.234 12.734 -21.125 1 50.59 88 LEU A O 1
ATOM 646 N N . ASP A 1 89 ? 8.555 12.188 -18.984 1 50.47 89 ASP A N 1
ATOM 647 C CA . ASP A 1 89 ? 7.168 12.539 -18.688 1 50.47 89 ASP A CA 1
ATOM 648 C C . ASP A 1 89 ? 7.059 13.969 -18.172 1 50.47 89 ASP A C 1
ATOM 650 O O . ASP A 1 89 ? 5.973 14.422 -17.797 1 50.47 89 ASP A O 1
ATOM 654 N N . GLY A 1 90 ? 8 14.812 -18.391 1 47.72 90 GLY A N 1
ATOM 655 C CA . GLY A 1 90 ? 7.824 16.109 -17.734 1 47.72 90 GLY A CA 1
ATOM 656 C C . GLY A 1 90 ? 7.535 16 -16.25 1 47.72 90 GLY A C 1
ATOM 657 O O . GLY A 1 90 ? 6.777 16.797 -15.703 1 47.72 90 GLY A O 1
ATOM 658 N N . SER A 1 91 ? 7.891 14.906 -15.586 1 51.31 91 SER A N 1
ATOM 659 C CA . SER A 1 91 ? 7.605 14.375 -14.258 1 51.31 91 SER A CA 1
ATOM 660 C C . SER A 1 91 ? 8.203 15.258 -13.164 1 51.31 91 SER A C 1
ATOM 662 O O . SER A 1 91 ? 8.117 14.93 -11.977 1 51.31 91 SER A O 1
ATOM 664 N N . GLY A 1 92 ? 8.711 16.422 -13.477 1 46.41 92 GLY A N 1
ATOM 665 C CA . GLY A 1 92 ? 9.305 17.312 -12.492 1 46.41 92 GLY A CA 1
ATOM 666 C C . GLY A 1 92 ? 8.375 17.641 -11.344 1 46.41 92 GLY A C 1
ATOM 667 O O . GLY A 1 92 ? 8.797 17.672 -10.188 1 46.41 92 GLY A O 1
ATOM 668 N N . SER A 1 93 ? 7.113 17.719 -11.688 1 47.44 93 SER A N 1
ATOM 669 C CA . SER A 1 93 ? 6.145 18.094 -10.664 1 47.44 93 SER A CA 1
ATOM 670 C C . SER A 1 93 ? 5.879 16.938 -9.695 1 47.44 93 SER A C 1
ATOM 672 O O . SER A 1 93 ? 5.73 17.156 -8.492 1 47.44 93 SER A O 1
ATOM 674 N N . ARG A 1 94 ? 5.992 15.695 -10.062 1 59.06 94 ARG A N 1
ATOM 675 C CA . ARG A 1 94 ? 5.738 14.531 -9.227 1 59.06 94 ARG A CA 1
ATOM 676 C C . ARG A 1 94 ? 6.785 14.406 -8.125 1 59.06 94 ARG A C 1
ATOM 678 O O . ARG A 1 94 ? 6.461 14.062 -6.984 1 59.06 94 ARG A O 1
ATOM 685 N N . ASP A 1 95 ? 7.832 14.977 -8.438 1 61.28 95 ASP A N 1
ATOM 686 C CA . ASP A 1 95 ? 8.945 14.844 -7.5 1 61.28 95 ASP A CA 1
ATOM 687 C C . ASP A 1 95 ? 8.844 15.875 -6.379 1 61.28 95 ASP A C 1
ATOM 689 O O . ASP A 1 95 ? 9.086 15.562 -5.211 1 61.28 95 ASP A O 1
ATOM 693 N N . VAL A 1 96 ? 8.383 16.969 -6.723 1 49.09 96 VAL A N 1
ATOM 694 C CA . VAL A 1 96 ? 8.328 18.062 -5.746 1 49.09 96 VAL A CA 1
ATOM 695 C C . VAL A 1 96 ? 7.293 17.734 -4.672 1 49.09 96 VAL A C 1
ATOM 697 O O . VAL A 1 96 ? 7.547 17.922 -3.48 1 49.09 96 VAL A O 1
ATOM 700 N N . ASP A 1 97 ? 6.305 17.203 -5.09 1 68.88 97 ASP A N 1
ATOM 701 C CA . ASP A 1 97 ? 5.219 16.938 -4.148 1 68.88 97 ASP A CA 1
ATOM 702 C C . ASP A 1 97 ? 5.551 15.75 -3.246 1 68.88 97 ASP A C 1
ATOM 704 O O . ASP A 1 97 ? 5.219 15.758 -2.061 1 68.88 97 ASP A O 1
ATOM 708 N N . ALA A 1 98 ? 6.234 14.938 -3.779 1 70.25 98 ALA A N 1
ATOM 709 C CA . ALA A 1 98 ? 6.676 13.805 -2.965 1 70.25 98 ALA A CA 1
ATOM 710 C C . ALA A 1 98 ? 7.684 14.25 -1.911 1 70.25 98 ALA A C 1
ATOM 712 O O . ALA A 1 98 ? 7.668 13.766 -0.779 1 70.25 98 ALA A O 1
ATOM 713 N N . ILE A 1 99 ? 8.375 15.266 -2.25 1 65.94 99 ILE A N 1
ATOM 714 C CA . ILE A 1 99 ? 9.367 15.797 -1.327 1 65.94 99 ILE A CA 1
ATOM 715 C C . ILE A 1 99 ? 8.672 16.531 -0.187 1 65.94 99 ILE A C 1
ATOM 717 O O . ILE A 1 99 ? 9.023 16.359 0.982 1 65.94 99 ILE A O 1
ATOM 721 N N . ALA A 1 100 ? 7.699 17.234 -0.577 1 71.75 100 ALA A N 1
ATOM 722 C CA . ALA A 1 100 ? 6.938 17.938 0.443 1 71.75 100 ALA A CA 1
ATOM 723 C C . ALA A 1 100 ? 6.258 16.969 1.401 1 71.75 100 ALA A C 1
ATOM 725 O O . ALA A 1 100 ? 6.258 17.188 2.617 1 71.75 100 ALA A O 1
ATOM 726 N N . LEU A 1 101 ? 5.742 15.945 0.875 1 77 101 LEU A N 1
ATOM 727 C CA . LEU A 1 101 ? 5.113 14.914 1.697 1 77 101 LEU A CA 1
ATOM 728 C C . LEU A 1 101 ? 6.148 14.203 2.564 1 77 101 LEU A C 1
ATOM 730 O O . LEU A 1 101 ? 5.902 13.945 3.744 1 77 101 LEU A O 1
ATOM 734 N N . GLY A 1 102 ? 7.25 13.992 1.984 1 76.06 102 GLY A N 1
ATOM 735 C CA . GLY A 1 102 ? 8.328 13.344 2.709 1 76.06 102 GLY A CA 1
ATOM 736 C C . GLY A 1 102 ? 8.805 14.141 3.914 1 76.06 102 GLY A C 1
ATOM 737 O O . GLY A 1 102 ? 9.203 13.562 4.926 1 76.06 102 GLY A O 1
ATOM 738 N N . ALA A 1 103 ? 8.695 15.398 3.824 1 69.88 103 ALA A N 1
ATOM 739 C CA . ALA A 1 103 ? 9.102 16.266 4.922 1 69.88 103 ALA A CA 1
ATOM 740 C C . ALA A 1 103 ? 8.234 16.047 6.152 1 69.88 103 ALA A C 1
ATOM 742 O O . ALA A 1 103 ? 8.68 16.25 7.285 1 69.88 103 ALA A O 1
ATOM 743 N N . THR A 1 104 ? 7.109 15.578 5.914 1 71 104 THR A N 1
ATOM 744 C CA . THR A 1 104 ? 6.18 15.375 7.02 1 71 104 THR A CA 1
ATOM 745 C C . THR A 1 104 ? 6.559 14.133 7.824 1 71 104 THR A C 1
ATOM 747 O O . THR A 1 104 ? 6.086 13.945 8.945 1 71 104 THR A O 1
ATOM 750 N N . VAL A 1 105 ? 7.41 13.328 7.203 1 70.69 105 VAL A N 1
ATOM 751 C CA . VAL A 1 105 ? 7.785 12.102 7.902 1 70.69 105 VAL A CA 1
ATOM 752 C C . VAL A 1 105 ? 9.273 12.133 8.242 1 70.69 105 VAL A C 1
ATOM 754 O O . VAL A 1 105 ? 9.836 11.133 8.688 1 70.69 105 VAL A O 1
ATOM 757 N N . THR A 1 106 ? 9.797 13.25 8.094 1 71.31 106 THR A N 1
ATOM 758 C CA . THR A 1 106 ? 11.203 13.406 8.445 1 71.31 106 THR A CA 1
ATOM 759 C C . THR A 1 106 ? 11.375 13.477 9.961 1 71.31 106 THR A C 1
ATOM 761 O O . THR A 1 106 ? 10.625 14.172 10.648 1 71.31 106 THR A O 1
ATOM 764 N N . ALA A 1 107 ? 12.289 12.688 10.445 1 71.81 107 ALA A N 1
ATOM 765 C CA . ALA A 1 107 ? 12.625 12.758 11.867 1 71.81 107 ALA A CA 1
ATOM 766 C C . ALA A 1 107 ? 13.836 13.664 12.094 1 71.81 107 ALA A C 1
ATOM 768 O O . ALA A 1 107 ? 14.836 13.578 11.383 1 71.81 107 ALA A O 1
ATOM 769 N N . TYR A 1 108 ? 13.641 14.594 12.969 1 78 108 TYR A N 1
ATOM 770 C CA . TYR A 1 108 ? 14.727 15.492 13.352 1 78 108 TYR A CA 1
ATOM 771 C C . TYR A 1 108 ? 15.406 15 14.625 1 78 108 TYR A C 1
ATOM 773 O O . TYR A 1 108 ? 14.812 14.266 15.414 1 78 108 TYR A O 1
ATOM 781 N N . GLY A 1 109 ? 16.656 15.344 14.742 1 78.81 109 GLY A N 1
ATOM 782 C CA . GLY A 1 109 ? 17.375 15.047 15.977 1 78.81 109 GLY A CA 1
ATOM 783 C C . GLY A 1 109 ? 16.812 15.781 17.172 1 78.81 109 GLY A C 1
ATOM 784 O O . GLY A 1 109 ? 16 16.703 17.031 1 78.81 109 GLY A O 1
ATOM 785 N N . PRO A 1 110 ? 17.203 15.312 18.359 1 83.12 110 PRO A N 1
ATOM 786 C CA . PRO A 1 110 ? 16.656 15.883 19.594 1 83.12 110 PRO A CA 1
ATOM 787 C C . PRO A 1 110 ? 16.953 17.375 19.734 1 83.12 110 PRO A C 1
ATOM 789 O O . PRO A 1 110 ? 16.328 18.062 20.547 1 83.12 110 PRO A O 1
ATOM 792 N N . GLU A 1 111 ? 17.875 17.859 18.953 1 88.62 111 GLU A N 1
ATOM 793 C CA . GLU A 1 111 ? 18.281 19.25 19.047 1 88.62 111 GLU A CA 1
ATOM 794 C C . GLU A 1 111 ? 17.297 20.156 18.312 1 88.62 111 GLU A C 1
ATOM 796 O O . GLU A 1 111 ? 17.297 21.375 18.5 1 88.62 111 GLU A O 1
ATOM 801 N N . VAL A 1 112 ? 16.484 19.609 17.547 1 93.12 112 VAL A N 1
ATOM 802 C CA . VAL A 1 112 ? 15.539 20.391 16.734 1 93.12 112 VAL A CA 1
ATOM 803 C C . VAL A 1 112 ? 14.141 20.25 17.328 1 93.12 112 VAL A C 1
ATOM 805 O O . VAL A 1 112 ? 13.656 19.141 17.578 1 93.12 112 VAL A O 1
ATOM 808 N N . ALA A 1 113 ? 13.555 21.375 17.688 1 96.81 113 ALA A N 1
ATOM 809 C CA . ALA A 1 113 ? 12.125 21.375 18.016 1 96.81 113 ALA A CA 1
ATOM 810 C C . ALA A 1 113 ? 11.273 21.156 16.766 1 96.81 113 ALA A C 1
ATOM 812 O O . ALA A 1 113 ? 11.211 22.031 15.891 1 96.81 113 ALA A O 1
ATOM 813 N N . ASP A 1 114 ? 10.625 20.031 16.703 1 95.69 114 ASP A N 1
ATOM 814 C CA . ASP A 1 114 ? 9.844 19.672 15.523 1 95.69 114 ASP A CA 1
ATOM 815 C C . ASP A 1 114 ? 8.453 20.297 15.578 1 95.69 114 ASP A C 1
ATOM 817 O O . ASP A 1 114 ? 7.512 19.672 16.078 1 95.69 114 ASP A O 1
ATOM 821 N N . LEU A 1 115 ? 8.289 21.469 14.984 1 97.31 115 LEU A N 1
ATOM 822 C CA . LEU A 1 115 ? 6.98 22.094 14.836 1 97.31 115 LEU A CA 1
ATOM 823 C C . LEU A 1 115 ? 6.457 21.922 13.414 1 97.31 115 LEU A C 1
ATOM 825 O O . LEU A 1 115 ? 5.723 22.781 12.914 1 97.31 115 LEU A O 1
ATOM 829 N N . ASN A 1 116 ? 6.91 20.859 12.773 1 93.75 116 ASN A N 1
ATOM 830 C CA . ASN A 1 116 ? 6.531 20.547 11.398 1 93.75 116 ASN A CA 1
ATOM 831 C C . ASN A 1 116 ? 5.746 19.25 11.312 1 93.75 116 ASN A C 1
ATOM 833 O O . ASN A 1 116 ? 5.023 19.016 10.336 1 93.75 116 ASN A O 1
ATOM 837 N N . ALA A 1 117 ? 5.734 18.438 12.242 1 90.94 117 ALA A N 1
ATOM 838 C CA . ALA A 1 117 ? 5.336 17.031 12.195 1 90.94 117 ALA A CA 1
ATOM 839 C C . ALA A 1 117 ? 3.844 16.891 11.906 1 90.94 117 ALA A C 1
ATOM 841 O O . ALA A 1 117 ? 3.053 17.766 12.258 1 90.94 117 ALA A O 1
ATOM 842 N N . GLY A 1 118 ? 3.576 15.781 11.234 1 93 118 GLY A N 1
ATOM 843 C CA . GLY A 1 118 ? 2.186 15.422 11.008 1 93 118 GLY A CA 1
ATOM 844 C C . GLY A 1 118 ? 1.705 14.305 11.914 1 93 118 GLY A C 1
ATOM 845 O O . GLY A 1 118 ? 0.548 13.883 11.836 1 93 118 GLY A O 1
ATOM 846 N N . TYR A 1 119 ? 2.58 13.844 12.797 1 94.75 119 TYR A N 1
ATOM 847 C CA . TYR A 1 119 ? 2.24 12.75 13.695 1 94.75 119 TYR A CA 1
ATOM 848 C C . TYR A 1 119 ? 2.578 13.102 15.141 1 94.75 119 TYR A C 1
ATOM 850 O O . TYR A 1 119 ? 3.475 13.914 15.391 1 94.75 119 TYR A O 1
ATOM 858 N N . LEU A 1 120 ? 1.92 12.461 16.062 1 96.12 120 LEU A N 1
ATOM 859 C CA . LEU A 1 120 ? 2.129 12.656 17.484 1 96.12 120 LEU A CA 1
ATOM 860 C C . LEU A 1 120 ? 3.555 12.297 17.891 1 96.12 120 LEU A C 1
ATOM 862 O O . LEU A 1 120 ? 4.09 11.281 17.422 1 96.12 120 LEU A O 1
ATOM 866 N N . HIS A 1 121 ? 4.133 13.172 18.672 1 95.25 121 HIS A N 1
ATOM 867 C CA . HIS A 1 121 ? 5.34 12.75 19.359 1 95.25 121 HIS A CA 1
ATOM 868 C C . HIS A 1 121 ? 5.105 11.453 20.141 1 95.25 121 HIS A C 1
ATOM 870 O O . HIS A 1 121 ? 4.004 11.219 20.641 1 95.25 121 HIS A O 1
ATOM 876 N N . PRO A 1 122 ? 6.105 10.641 20.328 1 93 122 PRO A N 1
ATOM 877 C CA . PRO A 1 122 ? 5.93 9.383 21.047 1 93 122 PRO A CA 1
ATOM 878 C C . PRO A 1 122 ? 5.32 9.578 22.438 1 93 1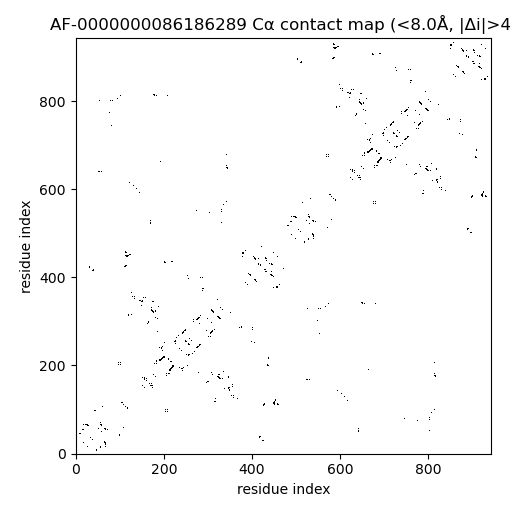22 PRO A C 1
ATOM 880 O O . PRO A 1 122 ? 4.547 8.734 22.906 1 93 122 PRO A O 1
ATOM 883 N N . GLU A 1 123 ? 5.551 10.695 23.078 1 94.5 123 GLU A N 1
ATOM 884 C CA . GLU A 1 123 ? 5.039 10.961 24.422 1 94.5 123 GLU A CA 1
ATOM 885 C C . GLU A 1 123 ? 3.521 11.125 24.406 1 94.5 123 GLU A C 1
ATOM 887 O O . GLU A 1 123 ? 2.871 11.008 25.438 1 94.5 123 GLU A O 1
ATOM 892 N N . LEU A 1 124 ? 2.973 11.43 23.281 1 96.75 124 LEU A N 1
ATOM 893 C CA . LEU A 1 124 ? 1.537 11.648 23.141 1 96.75 124 LEU A CA 1
ATOM 894 C C . LEU A 1 124 ? 0.846 10.398 22.609 1 96.75 124 LEU A C 1
ATOM 896 O O . LEU A 1 124 ? -0.383 10.305 22.641 1 96.75 124 LEU A O 1
ATOM 900 N N . GLN A 1 125 ? 1.623 9.422 22.109 1 96.5 125 GLN A N 1
ATOM 901 C CA . GLN A 1 125 ? 1.069 8.203 21.516 1 96.5 125 GLN A CA 1
ATOM 902 C C . GLN A 1 125 ? 0.725 7.18 22.594 1 96.5 125 GLN A C 1
ATOM 904 O O . GLN A 1 125 ? 1.394 7.113 23.625 1 96.5 125 GLN A O 1
ATOM 909 N N . PRO A 1 126 ? -0.274 6.395 22.344 1 96.56 126 PRO A N 1
ATOM 910 C CA . PRO A 1 126 ? -0.561 5.305 23.281 1 96.56 126 PRO A CA 1
ATOM 911 C C . PRO A 1 126 ? 0.335 4.086 23.062 1 96.56 126 PRO A C 1
ATOM 913 O O . PRO A 1 126 ? -0.162 2.971 22.906 1 96.56 126 PRO A O 1
ATOM 916 N N . THR A 1 127 ? 1.644 4.227 23.172 1 94.12 127 THR A N 1
ATOM 917 C CA . THR A 1 127 ? 2.621 3.221 22.781 1 94.12 127 THR A CA 1
ATOM 918 C C . THR A 1 127 ? 2.527 1.988 23.672 1 94.12 127 THR A C 1
ATOM 920 O O . THR A 1 127 ? 2.686 0.86 23.203 1 94.12 127 THR A O 1
ATOM 923 N N . VAL A 1 128 ? 2.258 2.197 25 1 93.56 128 VAL A N 1
ATOM 924 C CA . VAL A 1 128 ? 2.141 1.071 25.922 1 93.56 128 VAL A CA 1
ATOM 925 C C . VAL A 1 128 ? 0.923 0.228 25.547 1 93.56 128 VAL A C 1
ATOM 927 O O . VAL A 1 128 ? 1.016 -0.998 25.453 1 93.56 128 VAL A O 1
ATOM 930 N N . ALA A 1 129 ? -0.186 0.921 25.344 1 95.56 129 ALA A N 1
ATOM 931 C CA . ALA A 1 129 ? -1.406 0.22 24.953 1 95.56 129 ALA A CA 1
ATOM 932 C C . ALA A 1 129 ? -1.227 -0.484 23.609 1 95.56 129 ALA A C 1
ATOM 934 O O . ALA A 1 129 ? -1.715 -1.6 23.406 1 95.56 129 ALA A O 1
ATOM 935 N N . LEU A 1 130 ? -0.54 0.123 22.688 1 96.31 130 LEU A N 1
ATOM 936 C CA . LEU A 1 130 ? -0.267 -0.454 21.375 1 96.31 130 LEU A CA 1
ATOM 937 C C . LEU A 1 130 ? 0.599 -1.703 21.5 1 96.31 130 LEU A C 1
ATOM 939 O O . LEU A 1 130 ? 0.337 -2.713 20.844 1 96.31 130 LEU A O 1
ATOM 943 N N . GLY A 1 131 ? 1.659 -1.595 22.328 1 94.31 131 GLY A N 1
ATOM 944 C CA . GLY A 1 131 ? 2.504 -2.756 22.547 1 94.31 131 GLY A CA 1
ATOM 945 C C . GLY A 1 131 ? 1.742 -3.947 23.109 1 94.31 131 GLY A C 1
ATOM 946 O O . GLY A 1 131 ? 1.917 -5.074 22.641 1 94.31 131 GLY A O 1
ATOM 947 N N . ARG A 1 132 ? 0.854 -3.713 24.047 1 93.44 132 ARG A N 1
ATOM 948 C CA . ARG A 1 132 ? 0.033 -4.77 24.641 1 93.44 132 ARG A CA 1
ATOM 949 C C . ARG A 1 132 ? -0.93 -5.348 23.609 1 93.44 132 ARG A C 1
ATOM 951 O O . ARG A 1 132 ? -1.104 -6.566 23.531 1 93.44 132 ARG A O 1
ATOM 958 N N . ALA A 1 133 ? -1.546 -4.434 22.859 1 95.44 133 ALA A N 1
ATOM 959 C CA . ALA A 1 133 ? -2.488 -4.863 21.828 1 95.44 133 ALA A CA 1
ATOM 960 C C . ALA A 1 133 ? -1.799 -5.738 20.781 1 95.44 133 ALA A C 1
ATOM 962 O O . ALA A 1 133 ? -2.34 -6.766 20.375 1 95.44 133 ALA A O 1
ATOM 963 N N . LEU A 1 134 ? -0.619 -5.355 20.359 1 95.25 134 LEU A N 1
ATOM 964 C CA . LEU A 1 134 ? 0.142 -6.109 19.359 1 95.25 134 LEU A CA 1
ATOM 965 C C . LEU A 1 134 ? 0.523 -7.484 19.906 1 95.25 134 LEU A C 1
ATOM 967 O O . LEU A 1 134 ? 0.414 -8.484 19.188 1 95.25 134 LEU A O 1
ATOM 971 N N . SER A 1 135 ? 0.98 -7.504 21.125 1 92.44 135 SER A N 1
ATOM 972 C CA . SER A 1 135 ? 1.355 -8.766 21.75 1 92.44 135 SER A CA 1
ATOM 973 C C . SER A 1 135 ? 0.165 -9.719 21.828 1 92.44 135 SER A C 1
ATOM 975 O O . SER A 1 135 ? 0.296 -10.914 21.547 1 92.44 135 SER A O 1
ATOM 977 N N . ARG A 1 136 ? -0.968 -9.188 22.172 1 91 136 ARG A N 1
ATOM 978 C CA . ARG A 1 136 ? -2.18 -10 22.25 1 91 136 ARG A CA 1
ATOM 979 C C . ARG A 1 136 ? -2.604 -10.484 20.859 1 91 136 ARG A C 1
ATOM 981 O O . ARG A 1 136 ? -3.045 -11.625 20.703 1 91 136 ARG A O 1
ATOM 988 N N . ALA A 1 137 ? -2.482 -9.617 19.875 1 90.62 137 ALA A N 1
ATOM 989 C CA . ALA A 1 137 ? -2.791 -9.992 18.5 1 90.62 137 ALA A CA 1
ATOM 990 C C . ALA A 1 137 ? -1.922 -11.156 18.047 1 90.62 137 ALA A C 1
ATOM 992 O O . ALA A 1 137 ? -2.404 -12.07 17.359 1 90.62 137 ALA A O 1
ATOM 993 N N . GLY A 1 138 ? -0.663 -11.148 18.469 1 86.94 138 GLY A N 1
ATOM 994 C CA . GLY A 1 138 ? 0.278 -12.188 18.062 1 86.94 138 GLY A CA 1
ATOM 995 C C . GLY A 1 138 ? -0.031 -13.539 18.672 1 86.94 138 GLY A C 1
ATOM 996 O O . GLY A 1 138 ? 0.391 -14.578 18.156 1 86.94 138 GLY A O 1
ATOM 997 N N . ARG A 1 139 ? -0.817 -13.516 19.703 1 86.88 139 ARG A N 1
ATOM 998 C CA . ARG A 1 139 ? -1.106 -14.75 20.438 1 86.88 139 ARG A CA 1
ATOM 999 C C . ARG A 1 139 ? -2.41 -15.375 19.953 1 86.88 139 ARG A C 1
ATOM 1001 O O . ARG A 1 139 ? -2.732 -16.516 20.312 1 86.88 139 ARG A O 1
ATOM 1008 N N . ARG A 1 140 ? -3.078 -14.664 19.125 1 88.75 140 ARG A N 1
ATOM 1009 C CA . ARG A 1 140 ? -4.316 -15.219 18.578 1 88.75 140 ARG A CA 1
ATOM 1010 C C . ARG A 1 140 ? -4.031 -16.422 17.688 1 88.75 140 ARG A C 1
ATOM 1012 O O . ARG A 1 140 ? -3.051 -16.438 16.953 1 88.75 140 ARG A O 1
ATOM 1019 N N . THR A 1 141 ? -4.961 -17.359 17.719 1 85.75 141 THR A N 1
ATOM 1020 C CA . THR A 1 141 ? -4.816 -18.562 16.906 1 85.75 141 THR A CA 1
ATOM 1021 C C . THR A 1 141 ? -4.988 -18.234 15.43 1 85.75 141 THR A C 1
ATOM 1023 O O . THR A 1 141 ? -4.395 -18.891 14.57 1 85.75 141 THR A O 1
ATOM 1026 N N . ASP A 1 142 ? -5.746 -17.172 15.18 1 88 142 ASP A N 1
ATOM 1027 C CA . ASP A 1 142 ? -6.055 -16.828 13.797 1 88 142 ASP A CA 1
ATOM 1028 C C . ASP A 1 142 ? -5.281 -15.586 13.359 1 88 142 ASP A C 1
ATOM 1030 O O . ASP A 1 142 ? -5.637 -14.945 12.367 1 88 142 ASP A O 1
ATOM 1034 N N . ALA A 1 143 ? -4.211 -15.281 14.07 1 89.25 143 ALA A N 1
ATOM 1035 C CA . ALA A 1 143 ? -3.479 -14.039 13.836 1 89.25 143 ALA A CA 1
ATOM 1036 C C . ALA A 1 143 ? -2.898 -14 12.43 1 89.25 143 ALA A C 1
ATOM 1038 O O . ALA A 1 143 ? -2.814 -12.93 11.812 1 89.25 143 ALA A O 1
ATOM 1039 N N . TRP A 1 144 ? -2.605 -15.172 11.961 1 92.06 144 TRP A N 1
ATOM 1040 C CA . TRP A 1 144 ? -1.898 -15.211 10.68 1 92.06 144 TRP A CA 1
ATOM 1041 C C . TRP A 1 144 ? -2.768 -15.836 9.594 1 92.06 144 TRP A C 1
ATOM 1043 O O . TRP A 1 144 ? -2.283 -16.141 8.508 1 92.06 144 TRP A O 1
ATOM 1053 N N . GLN A 1 145 ? -4.012 -16.047 9.914 1 88.62 145 GLN A N 1
ATOM 1054 C CA . GLN A 1 145 ? -4.969 -16.453 8.891 1 88.62 145 GLN A CA 1
ATOM 1055 C C . GLN A 1 145 ? -5.273 -15.312 7.938 1 88.62 145 GLN A C 1
ATOM 1057 O O . GLN A 1 145 ? -5.422 -14.164 8.367 1 88.62 145 GLN A O 1
ATOM 1062 N N . ARG A 1 146 ? -5.262 -15.609 6.727 1 88.25 146 ARG A N 1
ATOM 1063 C CA . ARG A 1 146 ? -5.547 -14.578 5.734 1 88.25 146 ARG A CA 1
ATOM 1064 C C . ARG A 1 146 ? -6.906 -13.938 5.992 1 88.25 146 ARG A C 1
ATOM 1066 O O . ARG A 1 146 ? -7.918 -14.625 6.086 1 88.25 146 ARG A O 1
ATOM 1073 N N . PRO A 1 147 ? -6.914 -12.664 6.086 1 89.31 147 PRO A N 1
ATOM 1074 C CA . PRO A 1 147 ? -8.203 -11.992 6.277 1 89.31 147 PRO A CA 1
ATOM 1075 C C . PRO A 1 147 ? -8.969 -11.805 4.973 1 89.31 147 PRO A C 1
ATOM 1077 O O . PRO A 1 147 ? -8.414 -12.023 3.889 1 89.31 147 PRO A O 1
ATOM 1080 N N . ASP A 1 148 ? -10.258 -11.477 5.207 1 88.5 148 ASP A N 1
ATOM 1081 C CA . ASP A 1 148 ? -10.969 -10.93 4.059 1 88.5 148 ASP A CA 1
ATOM 1082 C C . ASP A 1 148 ? -10.195 -9.773 3.432 1 88.5 148 ASP A C 1
ATOM 1084 O O . ASP A 1 148 ? -9.695 -8.891 4.141 1 88.5 148 ASP A O 1
ATOM 1088 N N . PRO A 1 149 ? -10.047 -9.836 2.096 1 90.88 149 PRO A N 1
ATOM 1089 C CA . PRO A 1 149 ? -9.281 -8.758 1.457 1 90.88 149 PRO A CA 1
ATOM 1090 C C . PRO A 1 149 ? -9.844 -7.375 1.762 1 90.88 149 PRO A C 1
ATOM 1092 O O . PRO A 1 149 ? -9.109 -6.387 1.733 1 90.88 149 PRO A O 1
ATOM 1095 N N . ALA A 1 150 ? -11.109 -7.273 2.094 1 93.44 150 ALA A N 1
ATOM 1096 C CA . ALA A 1 150 ? -11.719 -5.996 2.449 1 93.44 150 ALA A CA 1
ATOM 1097 C C . ALA A 1 150 ? -11.375 -5.602 3.883 1 93.44 150 ALA A C 1
ATOM 1099 O O . ALA A 1 150 ? -11.578 -4.453 4.285 1 93.44 150 ALA A O 1
ATOM 1100 N N . GLY A 1 151 ? -10.875 -6.551 4.664 1 96 151 GLY A N 1
ATOM 1101 C CA . GLY A 1 151 ? -10.547 -6.332 6.062 1 96 151 GLY A CA 1
ATOM 1102 C C . GLY A 1 151 ? -11.312 -7.246 7.004 1 96 151 GLY A C 1
ATOM 1103 O O . GLY A 1 151 ? -12.312 -7.852 6.609 1 96 151 GLY A O 1
ATOM 1104 N N . LEU A 1 152 ? -10.867 -7.348 8.234 1 96.56 152 LEU A N 1
ATOM 1105 C CA . LEU A 1 152 ? -11.555 -8.133 9.258 1 96.56 152 LEU A CA 1
ATOM 1106 C C . LEU A 1 152 ? -13 -7.66 9.422 1 96.56 152 LEU A C 1
ATOM 1108 O O . LEU A 1 152 ? -13.25 -6.461 9.547 1 96.56 152 LEU A O 1
ATOM 1112 N N . PRO A 1 153 ? -13.938 -8.602 9.414 1 93.88 153 PRO A N 1
ATOM 1113 C CA . PRO A 1 153 ? -15.336 -8.203 9.586 1 93.88 153 PRO A CA 1
ATOM 1114 C C . PRO A 1 153 ? -15.57 -7.387 10.859 1 93.88 153 PRO A C 1
ATOM 1116 O O . PRO A 1 153 ? -16.266 -6.375 10.828 1 93.88 153 PRO A O 1
ATOM 1119 N N . GLU A 1 154 ? -14.953 -7.789 11.953 1 95.75 154 GLU A N 1
ATOM 1120 C CA . GLU A 1 154 ? -15.148 -7.105 13.227 1 95.75 154 GLU A CA 1
ATOM 1121 C C . GLU A 1 154 ? -14.602 -5.684 13.18 1 95.75 154 GLU A C 1
ATOM 1123 O O . GLU A 1 154 ? -15.172 -4.773 13.781 1 95.75 154 GLU A O 1
ATOM 1128 N N . LEU A 1 155 ? -13.484 -5.516 12.469 1 98.06 155 LEU A N 1
ATOM 1129 C CA . LEU A 1 155 ? -12.906 -4.184 12.344 1 98.06 155 LEU A CA 1
ATOM 1130 C C . LEU A 1 155 ? -13.781 -3.289 11.469 1 98.06 155 LEU A C 1
ATOM 1132 O O . LEU A 1 155 ? -13.992 -2.117 11.797 1 98.06 155 LEU A O 1
ATOM 1136 N N . ARG A 1 156 ? -14.273 -3.82 10.352 1 97.62 156 ARG A N 1
ATOM 1137 C CA . ARG A 1 156 ? -15.188 -3.074 9.5 1 97.62 156 ARG A CA 1
ATOM 1138 C C . ARG A 1 156 ? -16.453 -2.689 10.258 1 97.62 156 ARG A C 1
ATOM 1140 O O . ARG A 1 156 ? -16.953 -1.573 10.109 1 97.62 156 ARG A O 1
ATOM 1147 N N . ASP A 1 157 ? -16.953 -3.607 11.141 1 96.5 157 ASP A N 1
ATOM 1148 C CA . ASP A 1 157 ? -18.094 -3.293 11.984 1 96.5 157 ASP A CA 1
ATOM 1149 C C . ASP A 1 157 ? -17.797 -2.121 12.914 1 96.5 157 ASP A C 1
ATOM 1151 O O . ASP A 1 157 ? -18.625 -1.232 13.102 1 96.5 157 ASP A O 1
ATOM 1155 N N . HIS A 1 158 ? -16.672 -2.164 13.453 1 97.25 158 HIS A N 1
ATOM 1156 C CA . HIS A 1 158 ? -16.281 -1.098 14.367 1 97.25 158 HIS A CA 1
ATOM 1157 C C . HIS A 1 158 ? -16.234 0.25 13.656 1 97.25 158 HIS A C 1
ATOM 1159 O O . HIS A 1 158 ? -16.797 1.235 14.148 1 97.25 158 HIS A O 1
ATOM 1165 N N . PHE A 1 159 ? -15.617 0.313 12.5 1 98.19 159 PHE A N 1
ATOM 1166 C CA . PHE A 1 159 ? -15.547 1.554 11.742 1 98.19 159 PHE A CA 1
ATOM 1167 C C . PHE A 1 159 ? -16.938 2.023 11.344 1 98.19 159 PHE A C 1
ATOM 1169 O O . PHE A 1 159 ? -17.25 3.219 11.398 1 98.19 159 PHE A O 1
ATOM 1176 N N . ALA A 1 160 ? -17.75 1.093 10.906 1 96.69 160 ALA A N 1
ATOM 1177 C CA . ALA A 1 160 ? -19.125 1.441 10.508 1 96.69 160 ALA A CA 1
ATOM 1178 C C . ALA A 1 160 ? -19.875 2.105 11.656 1 96.69 160 ALA A C 1
ATOM 1180 O O . ALA A 1 160 ? -20.531 3.135 11.469 1 96.69 160 ALA A O 1
ATOM 1181 N N . ALA A 1 161 ? -19.766 1.535 12.828 1 95.94 161 ALA A N 1
ATOM 1182 C CA . ALA A 1 161 ? -20.438 2.068 14.008 1 95.94 161 ALA A CA 1
ATOM 1183 C C . ALA A 1 161 ? -19.891 3.447 14.375 1 95.94 161 ALA A C 1
ATOM 1185 O O . ALA A 1 161 ? -20.656 4.344 14.734 1 95.94 161 ALA A O 1
ATOM 1186 N N . GLN A 1 162 ? -18.625 3.615 14.258 1 95.38 162 GLN A N 1
ATOM 1187 C CA . GLN A 1 162 ? -17.984 4.867 14.641 1 95.38 162 GLN A CA 1
ATOM 1188 C C . GLN A 1 162 ? -18.312 5.98 13.656 1 95.38 162 GLN A C 1
ATOM 1190 O O . GLN A 1 162 ? -18.484 7.137 14.047 1 95.38 162 GLN A O 1
ATOM 1195 N N . ILE A 1 163 ? -18.328 5.652 12.383 1 96.88 163 ILE A N 1
ATOM 1196 C CA . ILE A 1 163 ? -18.625 6.645 11.359 1 96.88 163 ILE A CA 1
ATOM 1197 C C . ILE A 1 163 ? -20.125 6.992 11.398 1 96.88 163 ILE A C 1
ATOM 1199 O O . ILE A 1 163 ? -20.5 8.156 11.25 1 96.88 163 ILE A O 1
ATOM 1203 N N . GLY A 1 164 ? -20.891 5.98 11.617 1 92.12 164 GLY A N 1
ATOM 1204 C CA . GLY A 1 164 ? -22.328 6.18 11.625 1 92.12 164 GLY A CA 1
ATOM 1205 C C . GLY A 1 164 ? -22.938 6.172 10.242 1 92.12 164 GLY A C 1
ATOM 1206 O O . GLY A 1 164 ? -22.516 5.406 9.375 1 92.12 164 GLY A O 1
ATOM 1207 N N . ALA A 1 165 ? -24.078 6.906 10.023 1 89.5 165 ALA A N 1
ATOM 1208 C CA . ALA A 1 165 ? -24.734 7.113 8.734 1 89.5 165 ALA A CA 1
ATOM 1209 C C . ALA A 1 165 ? -25.469 5.855 8.281 1 89.5 165 ALA A C 1
ATOM 1211 O O . ALA A 1 165 ? -25.766 5.695 7.098 1 89.5 165 ALA A O 1
ATOM 1212 N N . GLY A 1 166 ? -25.641 4.914 9.211 1 89.12 166 GLY A N 1
ATOM 1213 C CA . GLY A 1 166 ? -26.328 3.686 8.828 1 89.12 166 GLY A CA 1
ATOM 1214 C C . GLY A 1 166 ? -25.453 2.736 8.039 1 89.12 166 GLY A C 1
ATOM 1215 O O . GLY A 1 166 ? -25.953 1.838 7.355 1 89.12 166 GLY A O 1
ATOM 1216 N N . LEU A 1 167 ? -24.141 2.916 8.102 1 92.88 167 LEU A N 1
ATOM 1217 C CA . LEU A 1 167 ? -23.203 2.055 7.406 1 92.88 167 LEU A CA 1
ATOM 1218 C C . LEU A 1 167 ? -23.156 0.665 8.031 1 92.88 167 LEU A C 1
ATOM 1220 O O . LEU A 1 167 ? -23.453 0.507 9.219 1 92.88 167 LEU A O 1
ATOM 1224 N N . SER A 1 168 ? -22.875 -0.292 7.27 1 91.62 168 SER A N 1
ATOM 1225 C CA . SER A 1 168 ? -22.531 -1.641 7.715 1 91.62 168 SER A CA 1
ATOM 1226 C C . SER A 1 168 ? -21.125 -2.029 7.277 1 91.62 168 SER A C 1
ATOM 1228 O O . SER A 1 168 ? -20.469 -1.287 6.539 1 91.62 168 SER A O 1
ATOM 1230 N N . ARG A 1 169 ? -20.641 -3.166 7.762 1 92.5 169 ARG A N 1
ATOM 1231 C CA . ARG A 1 169 ? -19.312 -3.621 7.391 1 92.5 169 ARG A CA 1
ATOM 1232 C C . ARG A 1 169 ? -19.188 -3.791 5.883 1 92.5 169 ARG A C 1
ATOM 1234 O O . ARG A 1 169 ? -18.078 -3.699 5.328 1 92.5 169 ARG A O 1
ATOM 1241 N N . HIS A 1 170 ? -20.297 -3.992 5.133 1 88.88 170 HIS A N 1
ATOM 1242 C CA . HIS A 1 170 ? -20.297 -4.23 3.695 1 88.88 170 HIS A CA 1
ATOM 1243 C C . HIS A 1 170 ? -20.031 -2.939 2.924 1 88.88 170 HIS A C 1
ATOM 1245 O O . HIS A 1 170 ? -19.75 -2.975 1.726 1 88.88 170 HIS A O 1
ATOM 1251 N N . ASP A 1 171 ? -20.094 -1.809 3.613 1 93.69 171 ASP A N 1
ATOM 1252 C CA . ASP A 1 171 ? -19.812 -0.508 3.012 1 93.69 171 ASP A CA 1
ATOM 1253 C C . ASP A 1 171 ? -18.359 -0.092 3.244 1 93.69 171 ASP A C 1
ATOM 1255 O O . ASP A 1 171 ? -17.984 1.034 2.924 1 93.69 171 ASP A O 1
ATOM 1259 N N . LEU A 1 172 ? -17.578 -1.052 3.809 1 97.38 172 LEU A N 1
ATOM 1260 C CA . LEU A 1 172 ? -16.266 -0.637 4.293 1 97.38 172 LEU A CA 1
ATOM 1261 C C . LEU A 1 172 ? -15.156 -1.415 3.594 1 97.38 172 LEU A C 1
ATOM 1263 O O . LEU A 1 172 ? -15.32 -2.6 3.293 1 97.38 172 LEU A O 1
ATOM 1267 N N . LEU A 1 173 ? -14.086 -0.753 3.359 1 98.06 173 LEU A N 1
ATOM 1268 C CA . LEU A 1 173 ? -12.812 -1.316 2.936 1 98.06 173 LEU A CA 1
ATOM 1269 C C . LEU A 1 173 ? -11.68 -0.85 3.85 1 98.06 173 LEU A C 1
ATOM 1271 O O . LEU A 1 173 ? -11.453 0.354 3.998 1 98.06 173 LEU A O 1
ATOM 1275 N N . VAL A 1 174 ? -11.016 -1.808 4.516 1 98.62 174 VAL A N 1
ATOM 1276 C CA . VAL A 1 174 ? -9.852 -1.473 5.332 1 98.62 174 VAL A CA 1
ATOM 1277 C C . VAL A 1 174 ? -8.633 -1.278 4.434 1 98.62 174 VAL A C 1
ATOM 1279 O O . VAL A 1 174 ? -8.367 -2.096 3.551 1 98.62 174 VAL A O 1
ATOM 1282 N N . VAL A 1 175 ? -7.934 -0.165 4.621 1 98.44 175 VAL A N 1
ATOM 1283 C CA . VAL A 1 175 ? -6.746 0.16 3.838 1 98.44 175 VAL A CA 1
ATOM 1284 C C . VAL A 1 175 ? -5.59 0.513 4.77 1 98.44 175 VAL A C 1
ATOM 1286 O O . VAL A 1 175 ? -5.773 0.627 5.984 1 98.44 175 VAL A O 1
ATOM 1289 N N . ALA A 1 176 ? -4.414 0.726 4.207 1 98.06 176 ALA A N 1
ATOM 1290 C CA . ALA A 1 176 ? -3.176 0.829 4.977 1 98.06 176 ALA A CA 1
ATOM 1291 C C . ALA A 1 176 ? -2.896 2.275 5.375 1 98.06 176 ALA A C 1
ATOM 1293 O O . ALA A 1 176 ? -1.8 2.789 5.141 1 98.06 176 ALA A O 1
ATOM 1294 N N . GLY A 1 177 ? -3.83 2.93 5.977 1 97.56 177 GLY A N 1
ATOM 1295 C CA . GLY A 1 177 ? -3.664 4.301 6.426 1 97.56 177 GLY A CA 1
ATOM 1296 C C . GLY A 1 177 ? -4.328 5.316 5.516 1 97.56 177 GLY A C 1
ATOM 1297 O O . GLY A 1 177 ? -4.824 4.961 4.441 1 97.56 177 GLY A O 1
ATOM 1298 N N . GLY A 1 178 ? -4.344 6.539 5.977 1 97.5 178 GLY A N 1
ATOM 1299 C CA . GLY A 1 178 ? -5.047 7.598 5.273 1 97.5 178 GLY A CA 1
ATOM 1300 C C . GLY A 1 178 ? -4.449 7.914 3.916 1 97.5 178 GLY A C 1
ATOM 1301 O O . GLY A 1 178 ? -5.176 8.078 2.934 1 97.5 178 GLY A O 1
ATOM 1302 N N . GLN A 1 179 ? -3.135 8.039 3.828 1 96.62 179 GLN A N 1
ATOM 1303 C CA . GLN A 1 179 ? -2.473 8.375 2.57 1 96.62 179 GLN A CA 1
ATOM 1304 C C . GLN A 1 179 ? -2.719 7.293 1.519 1 96.62 179 GLN A C 1
ATOM 1306 O O . GLN A 1 179 ? -3.033 7.602 0.367 1 96.62 179 GLN A O 1
ATOM 1311 N N . ALA A 1 180 ? -2.613 6.039 1.968 1 97.56 180 ALA A N 1
ATOM 1312 C CA . ALA A 1 180 ? -2.904 4.938 1.055 1 97.56 180 ALA A CA 1
ATOM 1313 C C . ALA A 1 180 ? -4.359 4.98 0.589 1 97.56 180 ALA A C 1
ATOM 1315 O O . ALA A 1 180 ? -4.648 4.727 -0.582 1 97.56 180 ALA A O 1
ATOM 1316 N N . GLY A 1 181 ? -5.234 5.27 1.519 1 98.38 181 GLY A N 1
ATOM 1317 C CA . GLY A 1 181 ? -6.637 5.398 1.169 1 98.38 181 GLY A CA 1
ATOM 1318 C C . GLY A 1 181 ? -6.902 6.504 0.164 1 98.38 181 GLY A C 1
ATOM 1319 O O . GLY A 1 181 ? -7.688 6.328 -0.771 1 98.38 181 GLY A O 1
ATOM 1320 N N . LEU A 1 182 ? -6.273 7.621 0.37 1 98 182 LEU A N 1
ATOM 1321 C CA . LEU A 1 182 ? -6.41 8.75 -0.54 1 98 182 LEU A CA 1
ATOM 1322 C C . LEU A 1 182 ? -5.902 8.398 -1.933 1 98 182 LEU A C 1
ATOM 1324 O O . LEU A 1 182 ? -6.59 8.633 -2.928 1 98 182 LEU A O 1
ATOM 1328 N N . SER A 1 183 ? -4.738 7.805 -1.999 1 96.88 183 SER A N 1
ATOM 1329 C CA . SER A 1 183 ? -4.152 7.391 -3.268 1 96.88 183 SER A CA 1
ATOM 1330 C C . SER A 1 183 ? -5.035 6.367 -3.977 1 96.88 183 SER A C 1
ATOM 1332 O O . SER A 1 183 ? -5.277 6.477 -5.18 1 96.88 183 SER A O 1
ATOM 1334 N N . LEU A 1 184 ? -5.5 5.426 -3.229 1 97.06 184 LEU A N 1
ATOM 1335 C CA . LEU A 1 184 ? -6.367 4.383 -3.768 1 97.06 184 LEU A CA 1
ATOM 1336 C C . LEU A 1 184 ? -7.652 4.984 -4.332 1 97.06 184 LEU A C 1
ATOM 1338 O O . LEU A 1 184 ? -8.062 4.645 -5.445 1 97.06 184 LEU A O 1
ATOM 1342 N N . ALA A 1 185 ? -8.273 5.836 -3.557 1 97.69 185 ALA A N 1
ATOM 1343 C CA . ALA A 1 185 ? -9.539 6.441 -3.965 1 97.69 185 ALA A CA 1
ATOM 1344 C C . ALA A 1 185 ? -9.375 7.238 -5.254 1 97.69 185 ALA A C 1
ATOM 1346 O O . ALA A 1 185 ? -10.188 7.121 -6.172 1 97.69 185 ALA A O 1
ATOM 1347 N N . LEU A 1 186 ? -8.344 8.023 -5.336 1 96.62 186 LEU A N 1
ATOM 1348 C CA . LEU A 1 186 ? -8.109 8.852 -6.516 1 96.62 186 LEU A CA 1
ATOM 1349 C C . LEU A 1 186 ? -7.863 7.984 -7.746 1 96.62 186 LEU A C 1
ATOM 1351 O O . LEU A 1 186 ? -8.367 8.289 -8.836 1 96.62 186 LEU A O 1
ATOM 1355 N N . ARG A 1 187 ? -7.176 6.879 -7.59 1 92.31 187 ARG A N 1
ATOM 1356 C CA . ARG A 1 187 ? -6.918 5.984 -8.711 1 92.31 187 ARG A CA 1
ATOM 1357 C C . ARG A 1 187 ? -8.18 5.227 -9.109 1 92.31 187 ARG A C 1
ATOM 1359 O O . ARG A 1 187 ? -8.375 4.906 -10.289 1 92.31 187 ARG A O 1
ATOM 1366 N N . ALA A 1 188 ? -8.984 4.949 -8.125 1 91.75 188 ALA A N 1
ATOM 1367 C CA . ALA A 1 188 ? -10.18 4.16 -8.375 1 91.75 188 ALA A CA 1
ATOM 1368 C C . ALA A 1 188 ? -11.227 4.977 -9.125 1 91.75 188 ALA A C 1
ATOM 1370 O O . ALA A 1 188 ? -11.969 4.438 -9.953 1 91.75 188 ALA A O 1
ATOM 1371 N N . VAL A 1 189 ? -11.258 6.277 -8.883 1 93.44 189 VAL A N 1
ATOM 1372 C CA . VAL A 1 189 ? -12.383 7.031 -9.43 1 93.44 189 VAL A CA 1
ATOM 1373 C C . VAL A 1 189 ? -11.891 7.996 -10.508 1 93.44 189 VAL A C 1
ATOM 1375 O O . VAL A 1 189 ? -12.688 8.594 -11.227 1 93.44 189 VAL A O 1
ATOM 1378 N N . GLY A 1 190 ? -10.602 8.141 -10.625 1 90.62 190 GLY A N 1
ATOM 1379 C CA . GLY A 1 190 ? -10.047 9.039 -11.617 1 90.62 190 GLY A CA 1
ATOM 1380 C C . GLY A 1 190 ? -9.367 8.312 -12.766 1 90.62 190 GLY A C 1
ATOM 1381 O O . GLY A 1 190 ? -8.953 7.16 -12.617 1 90.62 190 GLY A O 1
ATOM 1382 N N . MET A 1 191 ? -9.25 9.016 -13.867 1 87.44 191 MET A N 1
ATOM 1383 C CA . MET A 1 191 ? -8.43 8.602 -15.008 1 87.44 191 MET A CA 1
ATOM 1384 C C . MET A 1 191 ? -7.316 9.602 -15.273 1 87.44 191 MET A C 1
ATOM 1386 O O . MET A 1 191 ? -7.484 10.805 -15.047 1 87.44 191 MET A O 1
ATOM 1390 N N . PRO A 1 192 ? -6.156 9.062 -15.734 1 86.38 192 PRO A N 1
ATOM 1391 C CA . PRO A 1 192 ? -5.098 10.016 -16.062 1 86.38 192 PRO A CA 1
ATOM 1392 C C . PRO A 1 192 ? -5.578 11.133 -16.984 1 86.38 192 PRO A C 1
ATOM 1394 O O . PRO A 1 192 ? -6.27 10.867 -17.969 1 86.38 192 PRO A O 1
ATOM 1397 N N . GLY A 1 193 ? -5.246 12.344 -16.609 1 90.38 193 GLY A N 1
ATOM 1398 C CA . GLY A 1 193 ? -5.652 13.5 -17.391 1 90.38 193 GLY A CA 1
ATOM 1399 C C . GLY A 1 193 ? -6.898 14.172 -16.844 1 90.38 193 GLY A C 1
ATOM 1400 O O . GLY A 1 193 ? -7.188 15.32 -17.188 1 90.38 193 GLY A O 1
ATOM 1401 N N . ASP A 1 194 ? -7.672 13.508 -15.992 1 93.31 194 ASP A N 1
ATOM 1402 C CA . ASP A 1 194 ? -8.906 14.062 -15.438 1 93.31 194 ASP A CA 1
ATOM 1403 C C . ASP A 1 194 ? -8.609 15.219 -14.484 1 93.31 194 ASP A C 1
ATOM 1405 O O . ASP A 1 194 ? -7.621 15.18 -13.742 1 93.31 194 ASP A O 1
ATOM 1409 N N . PRO A 1 195 ? -9.477 16.266 -14.539 1 96.5 195 PRO A N 1
ATOM 1410 C CA . PRO A 1 195 ? -9.391 17.281 -13.492 1 96.5 195 PRO A CA 1
ATOM 1411 C C . PRO A 1 195 ? -9.906 16.781 -12.141 1 96.5 195 PRO A C 1
ATOM 1413 O O . PRO A 1 195 ? -10.867 16.016 -12.094 1 96.5 195 PRO A O 1
ATOM 1416 N N . VAL A 1 196 ? -9.289 17.141 -11.117 1 97.69 196 VAL A N 1
ATOM 1417 C CA . VAL A 1 196 ? -9.711 16.859 -9.75 1 97.69 196 VAL A CA 1
ATOM 1418 C C . VAL A 1 196 ? -9.711 18.156 -8.938 1 97.69 196 VAL A C 1
ATOM 1420 O O . VAL A 1 196 ? -8.695 18.859 -8.891 1 97.69 196 VAL A O 1
ATOM 1423 N N . VAL A 1 197 ? -10.844 18.5 -8.344 1 98.5 197 VAL A N 1
ATOM 1424 C CA . VAL A 1 197 ? -10.914 19.703 -7.516 1 98.5 197 VAL A CA 1
ATOM 1425 C C . VAL A 1 197 ? -10.289 19.422 -6.148 1 98.5 197 VAL A C 1
ATOM 1427 O O . VAL A 1 197 ? -10.617 18.422 -5.504 1 98.5 197 VAL A O 1
ATOM 1430 N N . ILE A 1 198 ? -9.422 20.297 -5.738 1 98.19 198 ILE A N 1
ATOM 1431 C CA . ILE A 1 198 ? -8.805 20.203 -4.418 1 98.19 198 ILE A CA 1
ATOM 1432 C C . ILE A 1 198 ? -8.906 21.562 -3.713 1 98.19 198 ILE A C 1
ATOM 1434 O O . ILE A 1 198 ? -9.039 22.594 -4.363 1 98.19 198 ILE A O 1
ATOM 1438 N N . GLU A 1 199 ? -8.844 21.516 -2.439 1 98.19 199 GLU A N 1
ATOM 1439 C CA . GLU A 1 199 ? -8.773 22.75 -1.643 1 98.19 199 GLU A CA 1
ATOM 1440 C C . GLU A 1 199 ? -7.473 23.5 -1.909 1 98.19 199 GLU A C 1
ATOM 1442 O O . GLU A 1 199 ? -6.453 22.891 -2.256 1 98.19 199 GLU A O 1
ATOM 1447 N N . SER A 1 200 ? -7.539 24.844 -1.737 1 96.88 200 SER A N 1
ATOM 1448 C CA . SER A 1 200 ? -6.355 25.703 -1.809 1 96.88 200 SER A CA 1
ATOM 1449 C C . SER A 1 200 ? -6.312 26.688 -0.648 1 96.88 200 SER A C 1
ATOM 1451 O O . SER A 1 200 ? -7.117 27.625 -0.592 1 96.88 200 SER A O 1
ATOM 1453 N N . PRO A 1 201 ? -5.359 26.547 0.286 1 96.12 201 PRO A N 1
ATOM 1454 C CA . PRO A 1 201 ? -4.316 25.531 0.364 1 96.12 201 PRO A CA 1
ATOM 1455 C C . PRO A 1 201 ? -4.875 24.141 0.691 1 96.12 201 PRO A C 1
ATOM 1457 O O . PRO A 1 201 ? -6.039 24.016 1.085 1 96.12 201 PRO A O 1
ATOM 1460 N N . THR A 1 202 ? -4.043 23.109 0.422 1 95.62 202 THR A N 1
ATOM 1461 C CA . THR A 1 202 ? -4.477 21.734 0.671 1 95.62 202 THR A CA 1
ATOM 1462 C C . THR A 1 202 ? -3.348 20.906 1.284 1 95.62 202 THR A C 1
ATOM 1464 O O . THR A 1 202 ? -2.189 21.328 1.268 1 95.62 202 THR A O 1
ATOM 1467 N N . TYR A 1 203 ? -3.693 19.797 1.853 1 95.88 203 TYR A N 1
ATOM 1468 C CA . TYR A 1 203 ? -2.75 18.812 2.361 1 95.88 203 TYR A CA 1
ATOM 1469 C C . TYR A 1 203 ? -1.799 18.344 1.265 1 95.88 203 TYR A C 1
ATOM 1471 O O . TYR A 1 203 ? -2.238 17.922 0.192 1 95.88 203 TYR A O 1
ATOM 1479 N N . PRO A 1 204 ? -0.454 18.406 1.477 1 93.62 204 PRO A N 1
ATOM 1480 C CA . PRO A 1 204 ? 0.502 18.016 0.434 1 93.62 204 PRO A CA 1
ATOM 1481 C C . PRO A 1 204 ? 0.312 16.578 -0.043 1 93.62 204 PRO A C 1
ATOM 1483 O O . PRO A 1 204 ? 0.585 16.266 -1.206 1 93.62 204 PRO A O 1
ATOM 1486 N N . GLY A 1 205 ? -0.132 15.672 0.843 1 95.25 205 GLY A N 1
ATOM 1487 C CA . GLY A 1 205 ? -0.392 14.305 0.446 1 95.25 205 GLY A CA 1
ATOM 1488 C C . GLY A 1 205 ? -1.481 14.18 -0.602 1 95.25 205 GLY A C 1
ATOM 1489 O O . GLY A 1 205 ? -1.432 13.289 -1.457 1 95.25 205 GLY A O 1
ATOM 1490 N N . THR A 1 206 ? -2.492 15.047 -0.526 1 96.69 206 THR A N 1
ATOM 1491 C CA . THR A 1 206 ? -3.539 15.078 -1.541 1 96.69 206 THR A CA 1
ATOM 1492 C C . THR A 1 206 ? -2.963 15.469 -2.9 1 96.69 206 THR A C 1
ATOM 1494 O O . THR A 1 206 ? -3.254 14.82 -3.91 1 96.69 206 THR A O 1
ATOM 1497 N N . LEU A 1 207 ? -2.15 16.516 -2.9 1 93.19 207 LEU A N 1
ATOM 1498 C CA . LEU A 1 207 ? -1.52 16.984 -4.133 1 93.19 207 LEU A CA 1
ATOM 1499 C C . LEU A 1 207 ? -0.632 15.898 -4.73 1 93.19 207 LEU A C 1
ATOM 1501 O O . LEU A 1 207 ? -0.719 15.609 -5.926 1 93.19 207 LEU A O 1
ATOM 1505 N N . ALA A 1 208 ? 0.169 15.312 -3.895 1 92.94 208 ALA A N 1
ATOM 1506 C CA . ALA A 1 208 ? 1.085 14.266 -4.336 1 92.94 208 ALA A CA 1
ATOM 1507 C C . ALA A 1 208 ? 0.321 13.078 -4.906 1 92.94 208 ALA A C 1
ATOM 1509 O O . ALA A 1 208 ? 0.689 12.531 -5.949 1 92.94 208 ALA A O 1
ATOM 1510 N N . ALA A 1 209 ? -0.734 12.648 -4.25 1 95.19 209 ALA A N 1
ATOM 1511 C CA . ALA A 1 209 ? -1.537 11.516 -4.699 1 95.19 209 ALA A CA 1
ATOM 1512 C C . ALA A 1 209 ? -2.215 11.82 -6.031 1 95.19 209 ALA A C 1
ATOM 1514 O O . ALA A 1 209 ? -2.273 10.953 -6.914 1 95.19 209 ALA A O 1
ATOM 1515 N N . ALA A 1 210 ? -2.771 13.031 -6.172 1 94.62 210 ALA A N 1
ATOM 1516 C CA . ALA A 1 210 ? -3.418 13.43 -7.422 1 94.62 210 ALA A CA 1
ATOM 1517 C C . ALA A 1 210 ? -2.432 13.398 -8.586 1 94.62 210 ALA A C 1
ATOM 1519 O O . ALA A 1 210 ? -2.727 12.836 -9.641 1 94.62 210 ALA A O 1
ATOM 1520 N N . GLN A 1 211 ? -1.285 13.938 -8.328 1 90.81 211 GLN A N 1
ATOM 1521 C CA . GLN A 1 211 ? -0.266 13.984 -9.375 1 90.81 211 GLN A CA 1
ATOM 1522 C C . GLN A 1 211 ? 0.226 12.586 -9.734 1 90.81 211 GLN A C 1
ATOM 1524 O O . GLN A 1 211 ? 0.411 12.266 -10.906 1 90.81 211 GLN A O 1
ATOM 1529 N N . ALA A 1 212 ? 0.426 11.82 -8.734 1 89.88 212 ALA A N 1
ATOM 1530 C CA . ALA A 1 212 ? 0.884 10.453 -8.953 1 89.88 212 ALA A CA 1
ATOM 1531 C C . ALA A 1 212 ? -0.13 9.656 -9.773 1 89.88 212 ALA A C 1
ATOM 1533 O O . ALA A 1 212 ? 0.245 8.781 -10.555 1 89.88 212 ALA A O 1
ATOM 1534 N N . ALA A 1 213 ? -1.381 9.93 -9.594 1 90.75 213 ALA A N 1
ATOM 1535 C CA . ALA A 1 213 ? -2.441 9.25 -10.336 1 90.75 213 ALA A CA 1
ATOM 1536 C C . ALA A 1 213 ? -2.596 9.844 -11.734 1 90.75 213 ALA A C 1
ATOM 1538 O O . ALA A 1 213 ? -3.451 9.406 -12.508 1 90.75 213 ALA A O 1
ATOM 1539 N N . GLY A 1 214 ? -1.802 10.922 -12.07 1 88.94 214 GLY A N 1
ATOM 1540 C CA . GLY A 1 214 ? -1.865 11.57 -13.367 1 88.94 214 GLY A CA 1
ATOM 1541 C C . GLY A 1 214 ? -3.027 12.539 -13.5 1 88.94 214 GLY A C 1
ATOM 1542 O O . GLY A 1 214 ? -3.404 12.922 -14.609 1 88.94 214 GLY A O 1
ATOM 1543 N N . LEU A 1 215 ? -3.609 12.875 -12.383 1 92.94 215 LEU A N 1
ATOM 1544 C CA . LEU A 1 215 ? -4.738 13.797 -12.398 1 92.94 215 LEU A CA 1
ATOM 1545 C C . LEU A 1 215 ? -4.254 15.25 -12.43 1 92.94 215 LEU A C 1
ATOM 1547 O O . LEU A 1 215 ? -3.096 15.523 -12.109 1 92.94 215 LEU A O 1
ATOM 1551 N N . ARG A 1 216 ? -5.117 16.141 -12.883 1 94.81 216 ARG A N 1
ATOM 1552 C CA . ARG A 1 216 ? -4.82 17.578 -12.945 1 94.81 216 ARG A CA 1
ATOM 1553 C C . ARG A 1 216 ? -5.516 18.328 -11.82 1 94.81 216 ARG A C 1
ATOM 1555 O O . ARG A 1 216 ? -6.727 18.547 -11.875 1 94.81 216 ARG A O 1
ATOM 1562 N N . PRO A 1 217 ? -4.824 18.766 -10.867 1 95.81 217 PRO A N 1
ATOM 1563 C CA . PRO A 1 217 ? -5.445 19.484 -9.75 1 95.81 217 PRO A CA 1
ATOM 1564 C C . PRO A 1 217 ? -6.066 20.812 -10.164 1 95.81 217 PRO A C 1
ATOM 1566 O O . PRO A 1 217 ? -5.469 21.562 -10.938 1 95.81 217 PRO A O 1
ATOM 1569 N N . VAL A 1 218 ? -7.254 21.047 -9.734 1 97.5 218 VAL A N 1
ATOM 1570 C CA . VAL A 1 218 ? -7.98 22.312 -9.883 1 97.5 218 VAL A CA 1
ATOM 1571 C C . VAL A 1 218 ? -8.211 22.938 -8.508 1 97.5 218 VAL A C 1
ATOM 1573 O O . VAL A 1 218 ? -9.141 22.562 -7.793 1 97.5 218 VAL A O 1
ATOM 1576 N N . PRO A 1 219 ? -7.438 23.922 -8.18 1 96.75 219 PRO A N 1
ATOM 1577 C CA . PRO A 1 219 ? -7.523 24.516 -6.84 1 96.75 219 PRO A CA 1
ATOM 1578 C C . PRO A 1 219 ? -8.758 25.391 -6.656 1 96.75 219 PRO A C 1
ATOM 1580 O O . PRO A 1 219 ? -9.094 26.188 -7.539 1 96.75 219 PRO A O 1
ATOM 1583 N N . VAL A 1 220 ? -9.422 25.203 -5.57 1 97.88 220 VAL A N 1
ATOM 1584 C CA . VAL A 1 220 ? -10.539 26.047 -5.145 1 97.88 220 VAL A CA 1
ATOM 1585 C C . VAL A 1 220 ? -10.258 26.625 -3.764 1 97.88 220 VAL A C 1
ATOM 1587 O O . VAL A 1 220 ? -9.859 25.906 -2.848 1 97.88 220 VAL A O 1
ATOM 1590 N N . PRO A 1 221 ? -10.484 27.891 -3.555 1 96.5 221 PRO A N 1
ATOM 1591 C CA . PRO A 1 221 ? -10.086 28.547 -2.305 1 96.5 221 PRO A CA 1
ATOM 1592 C C . PRO A 1 221 ? -10.898 28.062 -1.104 1 96.5 221 PRO A C 1
ATOM 1594 O O . PRO A 1 221 ? -12.047 27.641 -1.262 1 96.5 221 PRO A O 1
ATOM 1597 N N . VAL A 1 222 ? -10.234 28.141 0.059 1 96.56 222 VAL A N 1
ATOM 1598 C CA . VAL A 1 222 ? -10.82 27.828 1.362 1 96.56 222 VAL A CA 1
ATOM 1599 C C . VAL A 1 222 ? -10.938 29.125 2.182 1 96.56 222 VAL A C 1
ATOM 1601 O O . VAL A 1 222 ? -10.039 29.969 2.158 1 96.56 222 VAL A O 1
ATOM 1604 N N . ASP A 1 223 ? -12.078 29.359 2.848 1 95.94 223 ASP A N 1
ATOM 1605 C CA . ASP A 1 223 ? -12.242 30.453 3.783 1 95.94 223 ASP A CA 1
ATOM 1606 C C . ASP A 1 223 ? -12.57 29.953 5.184 1 95.94 223 ASP A C 1
ATOM 1608 O O . ASP A 1 223 ? -12.273 28.797 5.52 1 95.94 223 ASP A O 1
ATOM 1612 N N . ALA A 1 224 ? -13.047 30.75 6.055 1 95.38 224 ALA A N 1
ATOM 1613 C CA . ALA A 1 224 ? -13.25 30.422 7.465 1 95.38 224 ALA A CA 1
ATOM 1614 C C . ALA A 1 224 ? -14.281 29.312 7.633 1 95.38 224 ALA A C 1
ATOM 1616 O O . ALA A 1 224 ? -14.375 28.703 8.695 1 95.38 224 ALA A O 1
ATOM 1617 N N . GLU A 1 225 ? -15.039 29.109 6.574 1 95.69 225 GLU A N 1
ATOM 1618 C CA . GLU A 1 225 ? -16.078 28.078 6.641 1 95.69 225 GLU A CA 1
ATOM 1619 C C . GLU A 1 225 ? -15.75 26.906 5.727 1 95.69 225 GLU A C 1
ATOM 1621 O O . GLU A 1 225 ? -16.625 26.094 5.406 1 95.69 225 GLU A O 1
ATOM 1626 N N . GLY A 1 226 ? -14.516 26.812 5.262 1 96.94 226 GLY A N 1
ATOM 1627 C CA . GLY A 1 226 ? -14.109 25.703 4.418 1 96.94 226 GLY A CA 1
ATOM 1628 C C . GLY A 1 226 ? -14.133 26.047 2.938 1 96.94 226 GLY A C 1
ATOM 1629 O O . GLY A 1 226 ? -13.938 27.203 2.555 1 96.94 226 GLY A O 1
ATOM 1630 N N . LEU A 1 227 ? -14.219 25.047 2.145 1 98 227 LEU A N 1
ATOM 1631 C CA . LEU A 1 227 ? -14.195 25.172 0.691 1 98 227 LEU A CA 1
ATOM 1632 C C . LEU A 1 227 ? -15.258 26.156 0.213 1 98 227 LEU A C 1
ATOM 1634 O O . LEU A 1 227 ? -16.422 26.062 0.611 1 98 227 LEU A O 1
ATOM 1638 N N . ARG A 1 228 ? -14.859 27.109 -0.641 1 97.69 228 ARG A N 1
ATOM 1639 C CA . ARG A 1 228 ? -15.797 28.109 -1.157 1 97.69 228 ARG A CA 1
ATOM 1640 C C . ARG A 1 228 ? -16.672 27.516 -2.254 1 97.69 228 ARG A C 1
ATOM 1642 O O . ARG A 1 228 ? -16.172 27.125 -3.316 1 97.69 228 ARG A O 1
ATOM 1649 N N . LEU A 1 229 ? -17.938 27.547 -2.1 1 97.88 229 LEU A N 1
ATOM 1650 C CA . LEU A 1 229 ? -18.859 26.812 -2.953 1 97.88 229 LEU A CA 1
ATOM 1651 C C . LEU A 1 229 ? -19.094 27.547 -4.27 1 97.88 229 LEU A C 1
ATOM 1653 O O . LEU A 1 229 ? -19.312 26.922 -5.309 1 97.88 229 LEU A O 1
ATOM 1657 N N . ASP A 1 230 ? -19.125 28.906 -4.246 1 97.12 230 ASP A N 1
ATOM 1658 C CA . ASP A 1 230 ? -19.266 29.656 -5.496 1 97.12 230 ASP A CA 1
ATOM 1659 C C . ASP A 1 230 ? -18.125 29.344 -6.453 1 97.12 230 ASP A C 1
ATOM 1661 O O . ASP A 1 230 ? -18.344 29.109 -7.641 1 97.12 230 ASP A O 1
ATOM 1665 N N . ASP A 1 231 ? -16.938 29.344 -5.938 1 97.44 231 ASP A N 1
ATOM 1666 C CA . ASP A 1 231 ? -15.758 29 -6.727 1 97.44 231 ASP A CA 1
ATOM 1667 C C . ASP A 1 231 ? -15.805 27.531 -7.18 1 97.44 231 ASP A C 1
ATOM 1669 O O . ASP A 1 231 ? -15.375 27.219 -8.289 1 97.44 231 ASP A O 1
ATOM 1673 N N . LEU A 1 232 ? -16.297 26.688 -6.32 1 98.25 232 LEU A N 1
ATOM 1674 C CA . LEU A 1 232 ? -16.422 25.266 -6.66 1 98.25 232 LEU A CA 1
ATOM 1675 C C . LEU A 1 232 ? -17.359 25.078 -7.852 1 98.25 232 LEU A C 1
ATOM 1677 O O . LEU A 1 232 ? -17.047 24.359 -8.797 1 98.25 232 LEU A O 1
ATOM 1681 N N . GLU A 1 233 ? -18.469 25.688 -7.781 1 98 233 GLU A N 1
ATOM 1682 C CA . GLU A 1 233 ? -19.422 25.578 -8.867 1 98 233 GLU A CA 1
ATOM 1683 C C . GLU A 1 233 ? -18.812 26.031 -10.195 1 98 233 GLU A C 1
ATOM 1685 O O . GLU A 1 233 ? -18.984 25.359 -11.219 1 98 233 GLU A O 1
ATOM 1690 N N . GLN A 1 234 ? -18.172 27.141 -10.156 1 97.75 234 GLN A N 1
ATOM 1691 C CA . GLN A 1 234 ? -17.516 27.641 -11.359 1 97.75 234 GLN A CA 1
ATOM 1692 C C . GLN A 1 234 ? -16.484 26.641 -11.883 1 97.75 234 GLN A C 1
ATOM 1694 O O . GLN A 1 234 ? -16.406 26.406 -13.094 1 97.75 234 GLN A O 1
ATOM 1699 N N . ALA A 1 235 ? -15.711 26.094 -10.984 1 97.62 235 ALA A N 1
ATOM 1700 C CA . ALA A 1 235 ? -14.688 25.109 -11.359 1 97.62 235 ALA A CA 1
ATOM 1701 C C . ALA A 1 235 ? -15.32 23.875 -12.008 1 97.62 235 ALA A C 1
ATOM 1703 O O . ALA A 1 235 ? -14.82 23.375 -13.008 1 97.62 235 ALA A O 1
ATOM 1704 N N . LEU A 1 236 ? -16.406 23.406 -11.406 1 97.56 236 LEU A N 1
ATOM 1705 C CA . LEU A 1 236 ? -17.078 22.219 -11.922 1 97.56 236 LEU A CA 1
ATOM 1706 C C . LEU A 1 236 ? -17.656 22.484 -13.312 1 97.56 236 LEU A C 1
ATOM 1708 O O . LEU A 1 236 ? -17.562 21.625 -14.203 1 97.56 236 LEU A O 1
ATOM 1712 N N . VAL A 1 237 ? -18.203 23.641 -13.516 1 97.19 237 VAL A N 1
ATOM 1713 C CA . VAL A 1 237 ? -18.766 24.016 -14.812 1 97.19 237 VAL A CA 1
ATOM 1714 C C . VAL A 1 237 ? -17.656 24.109 -15.852 1 97.19 237 VAL A C 1
ATOM 1716 O O . VAL A 1 237 ? -17.797 23.578 -16.969 1 97.19 237 VAL A O 1
ATOM 1719 N N . ARG A 1 238 ? -16.609 24.672 -15.484 1 97.19 238 ARG A N 1
ATOM 1720 C CA . ARG A 1 238 ? -15.516 24.969 -16.406 1 97.19 238 ARG A CA 1
ATOM 1721 C C . ARG A 1 238 ? -14.742 23.703 -16.766 1 97.19 238 ARG A C 1
ATOM 1723 O O . ARG A 1 238 ? -14.344 23.516 -17.922 1 97.19 238 ARG A O 1
ATOM 1730 N N . THR A 1 239 ? -14.516 22.828 -15.805 1 97.12 239 THR A N 1
ATOM 1731 C CA . THR A 1 239 ? -13.57 21.734 -16 1 97.12 239 THR A CA 1
ATOM 1732 C C . THR A 1 239 ? -14.305 20.406 -16.172 1 97.12 239 THR A C 1
ATOM 1734 O O . THR A 1 239 ? -13.719 19.422 -16.625 1 97.12 239 THR A O 1
ATOM 1737 N N . LYS A 1 240 ? -15.555 20.328 -15.672 1 96.19 240 LYS A N 1
ATOM 1738 C CA . LYS A 1 240 ? -16.344 19.109 -15.656 1 96.19 240 LYS A CA 1
ATOM 1739 C C . LYS A 1 240 ? -15.711 18.047 -14.766 1 96.19 240 LYS A C 1
ATOM 1741 O O . LYS A 1 240 ? -15.844 16.844 -15.023 1 96.19 240 LYS A O 1
ATOM 1746 N N . ALA A 1 241 ? -14.961 18.516 -13.758 1 96.5 241 ALA A N 1
ATOM 1747 C CA . ALA A 1 241 ? -14.344 17.594 -12.805 1 96.5 241 ALA A CA 1
ATOM 1748 C C . ALA A 1 241 ? -15.391 16.688 -12.164 1 96.5 241 ALA A C 1
ATOM 1750 O O . ALA A 1 241 ? -16.5 17.125 -11.852 1 96.5 241 ALA A O 1
ATOM 1751 N N . ARG A 1 242 ? -14.961 15.445 -11.961 1 95.19 242 ARG A N 1
ATOM 1752 C CA . ARG A 1 242 ? -15.883 14.469 -11.391 1 95.19 242 ARG A CA 1
ATOM 1753 C C . ARG A 1 242 ? -15.391 13.984 -10.031 1 95.19 242 ARG A C 1
ATOM 1755 O O . ARG A 1 242 ? -15.93 13.016 -9.484 1 95.19 242 ARG A O 1
ATOM 1762 N N . VAL A 1 243 ? -14.359 14.539 -9.555 1 97.81 243 VAL A N 1
ATOM 1763 C CA . VAL A 1 243 ? -13.836 14.188 -8.242 1 97.81 243 VAL A CA 1
ATOM 1764 C C . VAL A 1 243 ? -13.484 15.461 -7.473 1 97.81 243 VAL A C 1
ATOM 1766 O O . VAL A 1 243 ? -12.852 16.375 -8.023 1 97.81 243 VAL A O 1
ATOM 1769 N N . ILE A 1 244 ? -13.922 15.602 -6.242 1 98.62 244 ILE A N 1
ATOM 1770 C CA . ILE A 1 244 ? -13.625 16.672 -5.289 1 98.62 244 ILE A CA 1
ATOM 1771 C C . ILE A 1 244 ? -12.984 16.078 -4.035 1 98.62 244 ILE A C 1
ATOM 1773 O O . ILE A 1 244 ? -13.492 15.102 -3.471 1 98.62 244 ILE A O 1
ATOM 1777 N N . VAL A 1 245 ? -11.852 16.578 -3.609 1 98.88 245 VAL A N 1
ATOM 1778 C CA . VAL A 1 245 ? -11.227 16.141 -2.367 1 98.88 245 VAL A CA 1
ATOM 1779 C C . VAL A 1 245 ? -11.328 17.234 -1.314 1 98.88 245 VAL A C 1
ATOM 1781 O O . VAL A 1 245 ? -10.969 18.391 -1.57 1 98.88 245 VAL A O 1
ATOM 1784 N N . VAL A 1 246 ? -11.812 16.891 -0.096 1 98.75 246 VAL A N 1
ATOM 1785 C CA . VAL A 1 246 ? -11.961 17.891 0.957 1 98.75 246 VAL A CA 1
ATOM 1786 C C . VAL A 1 246 ? -11.562 17.297 2.301 1 98.75 246 VAL A C 1
ATOM 1788 O O . VAL A 1 246 ? -11.758 16.094 2.539 1 98.75 246 VAL A O 1
ATOM 1791 N N . GLN A 1 247 ? -10.93 18.016 3.094 1 98.69 247 GLN A N 1
ATOM 1792 C CA . GLN A 1 247 ? -10.805 17.781 4.527 1 98.69 247 GLN A CA 1
ATOM 1793 C C . GLN A 1 247 ? -11.781 18.656 5.316 1 98.69 247 GLN A C 1
ATOM 1795 O O . GLN A 1 247 ? -11.469 19.797 5.656 1 98.69 247 GLN A O 1
ATOM 1800 N N . PRO A 1 248 ? -12.898 18.109 5.723 1 98.12 248 PRO A N 1
ATOM 1801 C CA . PRO A 1 248 ? -13.969 18.938 6.254 1 98.12 248 PRO A CA 1
ATOM 1802 C C . PRO A 1 248 ? -13.734 19.359 7.703 1 98.12 248 PRO A C 1
ATOM 1804 O O . PRO A 1 248 ? -14.383 20.297 8.195 1 98.12 248 PRO A O 1
ATOM 1807 N N . LEU A 1 249 ? -12.898 18.641 8.406 1 97.81 249 LEU A N 1
ATOM 1808 C CA . LEU A 1 249 ? -12.711 18.906 9.828 1 97.81 249 LEU A CA 1
ATOM 1809 C C . LEU A 1 249 ? -11.25 19.234 10.125 1 97.81 249 LEU A C 1
ATOM 1811 O O . LEU A 1 249 ? -10.359 18.438 9.867 1 97.81 249 LEU A O 1
ATOM 1815 N N . PHE A 1 250 ? -11.016 20.469 10.695 1 98.19 250 PHE A N 1
ATOM 1816 C CA . PHE A 1 250 ? -9.695 20.922 11.102 1 98.19 250 PHE A CA 1
ATOM 1817 C C . PHE A 1 250 ? -8.695 20.75 9.961 1 98.19 250 PHE A C 1
ATOM 1819 O O . PHE A 1 250 ? -7.641 20.141 10.141 1 98.19 250 PHE A O 1
ATOM 1826 N N . GLN A 1 251 ? -8.969 21.359 8.867 1 98.25 251 GLN A N 1
ATOM 1827 C CA . GLN A 1 251 ? -8.312 21.219 7.578 1 98.25 251 GLN A CA 1
ATOM 1828 C C . GLN A 1 251 ? -6.82 21.547 7.68 1 98.25 251 GLN A C 1
ATOM 1830 O O . GLN A 1 251 ? -6.434 22.5 8.359 1 98.25 251 GLN A O 1
ATOM 1835 N N . ASN A 1 252 ? -5.984 20.703 7.141 1 97.44 252 ASN A N 1
ATOM 1836 C CA . ASN A 1 252 ? -4.555 20.938 6.988 1 97.44 252 ASN A CA 1
ATOM 1837 C C . ASN A 1 252 ? -4.25 21.734 5.719 1 97.44 252 ASN A C 1
ATOM 1839 O O . ASN A 1 252 ? -4.465 21.234 4.609 1 97.44 252 ASN A O 1
ATOM 1843 N N . PRO A 1 253 ? -3.82 22.953 5.828 1 96.19 253 PRO A N 1
ATOM 1844 C CA . PRO A 1 253 ? -3.078 23.484 6.977 1 96.19 253 PRO A CA 1
ATOM 1845 C C . PRO A 1 253 ? -3.879 24.5 7.777 1 96.19 253 PRO A C 1
ATOM 1847 O O . PRO A 1 253 ? -3.424 24.969 8.828 1 96.19 253 PRO A O 1
ATOM 1850 N N . THR A 1 254 ? -5.047 24.891 7.445 1 97.25 254 THR A N 1
ATOM 1851 C CA . THR A 1 254 ? -5.68 26.125 7.898 1 97.25 254 THR A CA 1
ATOM 1852 C C . THR A 1 254 ? -6.336 25.922 9.266 1 97.25 254 THR A C 1
ATOM 1854 O O . THR A 1 254 ? -6.555 26.891 9.992 1 97.25 254 THR A O 1
ATOM 1857 N N . GLY A 1 255 ? -6.723 24.703 9.508 1 97.75 255 GLY A N 1
ATOM 1858 C CA . GLY A 1 255 ? -7.418 24.406 10.75 1 97.75 255 GLY A CA 1
ATOM 1859 C C . GLY A 1 255 ? -8.906 24.672 10.672 1 97.75 255 GLY A C 1
ATOM 1860 O O . GLY A 1 255 ? -9.641 24.406 11.633 1 97.75 255 GLY A O 1
ATOM 1861 N N . VAL A 1 256 ? -9.398 25.094 9.562 1 97.56 256 VAL A N 1
ATOM 1862 C CA . VAL A 1 256 ? -10.797 25.484 9.453 1 97.56 256 VAL A CA 1
ATOM 1863 C C . VAL A 1 256 ? -11.664 24.234 9.32 1 97.56 256 VAL A C 1
ATOM 1865 O O . VAL A 1 256 ? -11.172 23.156 8.953 1 97.56 256 VAL A O 1
ATOM 1868 N N . THR A 1 257 ? -12.93 24.328 9.648 1 97.75 257 THR A N 1
ATOM 1869 C CA . THR A 1 257 ? -13.945 23.281 9.57 1 97.75 257 THR A CA 1
ATOM 1870 C C . THR A 1 257 ? -15.078 23.688 8.633 1 97.75 257 THR A C 1
ATOM 1872 O O . THR A 1 257 ? -15.539 24.828 8.664 1 97.75 257 THR A O 1
ATOM 1875 N N . LEU A 1 258 ? -15.398 22.781 7.781 1 97.75 258 LEU A N 1
ATOM 1876 C CA . LEU A 1 258 ? -16.547 23 6.902 1 97.75 258 LEU A CA 1
ATOM 1877 C C . LEU A 1 258 ? -17.844 23.062 7.707 1 97.75 258 LEU A C 1
ATOM 1879 O O . LEU A 1 258 ? -18.188 22.109 8.406 1 97.75 258 LEU A O 1
ATOM 1883 N N . SER A 1 259 ? -18.562 24.172 7.605 1 95.69 259 SER A N 1
ATOM 1884 C CA . SER A 1 259 ? -19.797 24.328 8.375 1 95.69 259 SER A CA 1
ATOM 1885 C C . SER A 1 259 ? -20.875 23.359 7.902 1 95.69 259 SER A C 1
ATOM 1887 O O . SER A 1 259 ? -20.844 22.891 6.766 1 95.69 259 SER A O 1
ATOM 1889 N N . VAL A 1 260 ? -21.844 23.062 8.75 1 93.94 260 VAL A N 1
ATOM 1890 C CA . VAL A 1 260 ? -22.906 22.109 8.453 1 93.94 260 VAL A CA 1
ATOM 1891 C C . VAL A 1 260 ? -23.703 22.594 7.238 1 93.94 260 VAL A C 1
ATOM 1893 O O . VAL A 1 260 ? -24.047 21.797 6.367 1 93.94 260 VAL A O 1
ATOM 1896 N N . GLY A 1 261 ? -24.016 23.875 7.23 1 93.75 261 GLY A N 1
ATOM 1897 C CA . GLY A 1 261 ? -24.703 24.422 6.078 1 93.75 261 GLY A CA 1
ATOM 1898 C C . GLY A 1 261 ? -23.969 24.219 4.773 1 93.75 261 GLY A C 1
ATOM 1899 O O . GLY A 1 261 ? -24.562 23.812 3.773 1 93.75 261 GLY A O 1
ATOM 1900 N N . ARG A 1 262 ? -22.703 24.406 4.766 1 96.19 262 ARG A N 1
ATOM 1901 C CA . ARG A 1 262 ? -21.891 24.25 3.559 1 96.19 262 ARG A CA 1
ATOM 1902 C C . ARG A 1 262 ? -21.734 22.781 3.176 1 96.19 262 ARG A C 1
ATOM 1904 O O . ARG A 1 262 ? -21.531 22.469 2.004 1 96.19 262 ARG A O 1
ATOM 1911 N N . GLN A 1 263 ? -21.75 21.875 4.156 1 97.5 263 GLN A N 1
ATOM 1912 C CA . GLN A 1 263 ? -21.688 20.453 3.85 1 97.5 263 GLN A CA 1
ATOM 1913 C C . GLN A 1 263 ? -22.828 20.047 2.916 1 97.5 263 GLN A C 1
ATOM 1915 O O . GLN A 1 263 ? -22.594 19.359 1.916 1 97.5 263 GLN A O 1
ATOM 1920 N N . ARG A 1 264 ? -24.016 20.484 3.232 1 95.19 264 ARG A N 1
ATOM 1921 C CA . ARG A 1 264 ? -25.188 20.141 2.449 1 95.19 264 ARG A CA 1
ATOM 1922 C C . ARG A 1 264 ? -25.109 20.719 1.044 1 95.19 264 ARG A C 1
ATOM 1924 O O . ARG A 1 264 ? -25.406 20.031 0.062 1 95.19 264 ARG A O 1
ATOM 1931 N N . ASP A 1 265 ? -24.719 21.969 1.044 1 96.88 265 ASP A N 1
ATOM 1932 C CA . ASP A 1 265 ? -24.594 22.641 -0.246 1 96.88 265 ASP A CA 1
ATOM 1933 C C . ASP A 1 265 ? -23.531 21.969 -1.116 1 96.88 265 ASP A C 1
ATOM 1935 O O . ASP A 1 265 ? -23.719 21.844 -2.33 1 96.88 265 ASP A O 1
ATOM 1939 N N . LEU A 1 266 ? -22.438 21.594 -0.526 1 98.19 266 LEU A N 1
ATOM 1940 C CA . LEU A 1 266 ? -21.359 20.891 -1.233 1 98.19 266 LEU A CA 1
ATOM 1941 C C . LEU A 1 266 ? -21.875 19.594 -1.846 1 98.19 266 LEU A C 1
ATOM 1943 O O . LEU A 1 266 ? -21.609 19.297 -3.016 1 98.19 266 LEU A O 1
ATOM 1947 N N . LEU A 1 267 ? -22.609 18.812 -1.099 1 97.12 267 LEU A N 1
ATOM 1948 C CA . LEU A 1 267 ? -23.109 17.516 -1.577 1 97.12 267 LEU A CA 1
ATOM 1949 C C . LEU A 1 267 ? -24.125 17.719 -2.688 1 97.12 267 LEU A C 1
ATOM 1951 O O . LEU A 1 267 ? -24.188 16.938 -3.641 1 97.12 267 LEU A O 1
ATOM 1955 N N . GLU A 1 268 ? -24.922 18.766 -2.514 1 96.12 268 GLU A N 1
ATOM 1956 C CA . GLU A 1 268 ? -25.891 19.078 -3.562 1 96.12 268 GLU A CA 1
ATOM 1957 C C . GLU A 1 268 ? -25.188 19.406 -4.875 1 96.12 268 GLU A C 1
ATOM 1959 O O . GLU A 1 268 ? -25.578 18.922 -5.934 1 96.12 268 GLU A O 1
ATOM 1964 N N . LEU A 1 269 ? -24.203 20.25 -4.777 1 96.94 269 LEU A N 1
ATOM 1965 C CA . LEU A 1 269 ? -23.438 20.625 -5.957 1 96.94 269 LEU A CA 1
ATOM 1966 C C . LEU A 1 269 ? -22.766 19.406 -6.586 1 96.94 269 LEU A C 1
ATOM 1968 O O . LEU A 1 269 ? -22.797 19.25 -7.805 1 96.94 269 LEU A O 1
ATOM 1972 N N . ALA A 1 270 ? -22.141 18.562 -5.758 1 97.19 270 ALA A N 1
ATOM 1973 C CA . ALA A 1 270 ? -21.469 17.359 -6.246 1 97.19 270 ALA A CA 1
ATOM 1974 C C . ALA A 1 270 ? -22.453 16.453 -6.969 1 97.19 270 ALA A C 1
ATOM 1976 O O . ALA A 1 270 ? -22.156 15.93 -8.047 1 97.19 270 ALA A O 1
ATOM 1977 N N . THR A 1 271 ? -23.625 16.297 -6.426 1 94.44 271 THR A N 1
ATOM 1978 C CA . THR A 1 271 ? -24.672 15.445 -7.008 1 94.44 271 THR A CA 1
ATOM 1979 C C . THR A 1 271 ? -25.125 15.992 -8.359 1 94.44 271 THR A C 1
ATOM 1981 O O . THR A 1 271 ? -25.25 15.242 -9.328 1 94.44 271 THR A O 1
ATOM 1984 N N . GLN A 1 272 ? -25.328 17.281 -8.406 1 95.06 272 GLN A N 1
ATOM 1985 C CA . GLN A 1 272 ? -25.781 17.938 -9.633 1 95.06 272 GLN A CA 1
ATOM 1986 C C . GLN A 1 272 ? -24.781 17.734 -10.766 1 95.06 272 GLN A C 1
ATOM 1988 O O . GLN A 1 272 ? -25.172 17.641 -11.93 1 95.06 272 GLN A O 1
ATOM 1993 N N . HIS A 1 273 ? -23.562 17.641 -10.422 1 95.38 273 HIS A N 1
ATOM 1994 C CA . HIS A 1 273 ? -22.531 17.578 -11.445 1 95.38 273 HIS A CA 1
ATOM 1995 C C . HIS A 1 273 ? -22 16.156 -11.617 1 95.38 273 HIS A C 1
ATOM 1997 O O . HIS A 1 273 ? -21.047 15.93 -12.375 1 95.38 273 HIS A O 1
ATOM 2003 N N . GLY A 1 274 ? -22.594 15.188 -10.875 1 94 274 GLY A N 1
ATOM 2004 C CA . GLY A 1 274 ? -22.156 13.812 -10.969 1 94 274 GLY A CA 1
ATOM 2005 C C . GLY A 1 274 ? -20.703 13.625 -10.539 1 94 274 GLY A C 1
ATOM 2006 O O . GLY A 1 274 ? -19.922 12.961 -11.227 1 94 274 GLY A O 1
ATOM 2007 N N . ALA A 1 275 ? -20.328 14.297 -9.43 1 96.19 275 ALA A N 1
ATOM 2008 C CA . ALA A 1 275 ? -18.953 14.242 -8.938 1 96.19 275 ALA A CA 1
ATOM 2009 C C . ALA A 1 275 ? -18.875 13.484 -7.609 1 96.19 275 ALA A C 1
ATOM 2011 O O . ALA A 1 275 ? -19.75 13.625 -6.758 1 96.19 275 ALA A O 1
ATOM 2012 N N . PHE A 1 276 ? -17.859 12.656 -7.48 1 97.81 276 PHE A N 1
ATOM 2013 C CA . PHE A 1 276 ? -17.547 12.062 -6.188 1 97.81 276 PHE A CA 1
ATOM 2014 C C . PHE A 1 276 ? -16.906 13.086 -5.258 1 97.81 276 PHE A C 1
ATOM 2016 O O . PHE A 1 276 ? -16.203 13.992 -5.715 1 97.81 276 PHE A O 1
ATOM 2023 N N . VAL A 1 277 ? -17.188 12.969 -3.973 1 98.62 277 VAL A N 1
ATOM 2024 C CA . VAL A 1 277 ? -16.5 13.727 -2.934 1 98.62 277 VAL A CA 1
ATOM 2025 C C . VAL A 1 277 ? -15.664 12.781 -2.072 1 98.62 277 VAL A C 1
ATOM 2027 O O . VAL A 1 277 ? -16.219 11.945 -1.349 1 98.62 277 VAL A O 1
ATOM 2030 N N . ILE A 1 278 ? -14.414 12.859 -2.174 1 98.88 278 ILE A N 1
ATOM 2031 C CA . ILE A 1 278 ? -13.531 12.172 -1.231 1 98.88 278 ILE A CA 1
ATOM 2032 C C . ILE A 1 278 ? -13.406 12.992 0.047 1 98.88 278 ILE A C 1
ATOM 2034 O O . ILE A 1 278 ? -12.82 14.086 0.034 1 98.88 278 ILE A O 1
ATOM 2038 N N . GLU A 1 279 ? -13.969 12.508 1.093 1 98.88 279 GLU A N 1
ATOM 2039 C CA . GLU A 1 279 ? -13.938 13.125 2.418 1 98.88 279 GLU A CA 1
ATOM 2040 C C . GLU A 1 279 ? -12.789 12.562 3.258 1 98.88 279 GLU A C 1
ATOM 2042 O O . GLU A 1 279 ? -12.883 11.453 3.787 1 98.88 279 GLU A O 1
ATOM 2047 N N . ASP A 1 280 ? -11.758 13.297 3.361 1 98.75 280 ASP A N 1
ATOM 2048 C CA . ASP A 1 280 ? -10.656 12.93 4.246 1 98.75 280 ASP A CA 1
ATOM 2049 C C . ASP A 1 280 ? -10.898 13.43 5.668 1 98.75 280 ASP A C 1
ATOM 2051 O O . ASP A 1 280 ? -10.555 14.562 6.004 1 98.75 280 ASP A O 1
ATOM 2055 N N . ASP A 1 281 ? -11.383 12.578 6.52 1 98.5 281 ASP A N 1
ATOM 2056 C CA . ASP A 1 281 ? -11.797 12.891 7.883 1 98.5 281 ASP A CA 1
ATOM 2057 C C . ASP A 1 281 ? -10.703 12.523 8.883 1 98.5 281 ASP A C 1
ATOM 2059 O O . ASP A 1 281 ? -10.992 11.977 9.953 1 98.5 281 ASP A O 1
ATOM 2063 N N . PHE A 1 282 ? -9.484 12.867 8.625 1 97.75 282 PHE A N 1
ATOM 2064 C CA . PHE A 1 282 ? -8.281 12.414 9.305 1 97.75 282 PHE A CA 1
ATOM 2065 C C . PHE A 1 282 ? -8.258 12.898 10.75 1 97.75 282 PHE A C 1
ATOM 2067 O O . PHE A 1 282 ? -7.652 12.266 11.609 1 97.75 282 PHE A O 1
ATOM 2074 N N . ALA A 1 283 ? -8.977 14.039 11.094 1 97.38 283 ALA A N 1
ATOM 2075 C CA . ALA A 1 283 ? -8.773 14.719 12.367 1 97.38 283 ALA A CA 1
ATOM 2076 C C . ALA A 1 283 ? -9.961 14.492 13.305 1 97.38 283 ALA A C 1
ATOM 2078 O O . ALA A 1 283 ? -10.062 15.141 14.352 1 97.38 283 ALA A O 1
ATOM 2079 N N . ARG A 1 284 ? -10.859 13.57 12.953 1 97.19 284 ARG A N 1
ATOM 2080 C CA . ARG A 1 284 ? -12.109 13.367 13.68 1 97.19 284 ARG A CA 1
ATOM 2081 C C . ARG A 1 284 ? -11.852 13.125 15.164 1 97.19 284 ARG A C 1
ATOM 2083 O O . ARG A 1 284 ? -12.617 13.57 16.016 1 97.19 284 ARG A O 1
ATOM 2090 N N . GLN A 1 285 ? -10.781 12.492 15.477 1 96.94 285 GLN A N 1
ATOM 2091 C CA . GLN A 1 285 ? -10.492 12.141 16.859 1 96.94 285 GLN A CA 1
ATOM 2092 C C . GLN A 1 285 ? -9.406 13.047 17.438 1 96.94 285 GLN A C 1
ATOM 2094 O O . GLN A 1 285 ? -8.789 12.719 18.453 1 96.94 285 GLN A O 1
ATOM 2099 N N . MET A 1 286 ? -9.203 14.164 16.797 1 98.19 286 MET A N 1
ATOM 2100 C CA . MET A 1 286 ? -8.195 15.125 17.25 1 98.19 286 MET A CA 1
ATOM 2101 C C . MET A 1 286 ? -8.859 16.406 17.75 1 98.19 286 MET A C 1
ATOM 2103 O O . MET A 1 286 ? -8.273 17.484 17.656 1 98.19 286 MET A O 1
ATOM 2107 N N . ALA A 1 287 ? -10.086 16.328 18.203 1 98.31 287 ALA A N 1
ATOM 2108 C CA . ALA A 1 287 ? -10.781 17.469 18.797 1 98.31 287 ALA A CA 1
ATOM 2109 C C . ALA A 1 287 ? -10.164 17.859 20.141 1 98.31 287 ALA A C 1
ATOM 2111 O O . ALA A 1 287 ? -9.734 17 20.906 1 98.31 287 ALA A O 1
ATOM 2112 N N . HIS A 1 288 ? -10.133 19.172 20.359 1 98.62 288 HIS A N 1
ATOM 2113 C CA . HIS A 1 288 ? -9.664 19.656 21.641 1 98.62 288 HIS A CA 1
ATOM 2114 C C . HIS A 1 288 ? -10.75 19.531 22.719 1 98.62 288 HIS A C 1
ATOM 2116 O O . HIS A 1 288 ? -11.914 19.297 22.391 1 98.62 288 HIS A O 1
ATOM 2122 N N . ALA A 1 289 ? -10.266 19.609 23.969 1 97.94 289 ALA A N 1
ATOM 2123 C CA . ALA A 1 289 ? -11.188 19.422 25.094 1 97.94 289 ALA A CA 1
ATOM 2124 C C . ALA A 1 289 ? -12.25 20.516 25.109 1 97.94 289 ALA A C 1
ATOM 2126 O O . ALA A 1 289 ? -13.367 20.297 25.578 1 97.94 289 ALA A O 1
ATOM 2127 N N . ASP A 1 290 ? -11.922 21.641 24.562 1 97.88 290 ASP A N 1
ATOM 2128 C CA . ASP A 1 290 ? -12.844 22.766 24.562 1 97.88 290 ASP A CA 1
ATOM 2129 C C . ASP A 1 290 ? -13.516 22.938 23.203 1 97.88 290 ASP A C 1
ATOM 2131 O O . ASP A 1 290 ? -14.023 24.016 22.875 1 97.88 290 ASP A O 1
ATOM 2135 N N . ALA A 1 291 ? -13.438 21.922 22.391 1 97 291 ALA A N 1
ATOM 2136 C CA . ALA A 1 291 ? -14.07 21.984 21.078 1 97 291 ALA A CA 1
ATOM 2137 C C . ALA A 1 291 ? -15.586 22.094 21.188 1 97 291 ALA A C 1
ATOM 2139 O O . ALA A 1 291 ? -16.188 21.531 22.125 1 97 291 ALA A O 1
ATOM 2140 N N . ARG A 1 292 ? -16.234 22.812 20.281 1 92.44 292 ARG A N 1
ATOM 2141 C CA . ARG A 1 292 ? -17.672 22.75 20.125 1 92.44 292 ARG A CA 1
ATOM 2142 C C . ARG A 1 292 ? -18.094 21.422 19.5 1 92.44 292 ARG A C 1
ATOM 2144 O O . ARG A 1 292 ? -17.25 20.641 19.062 1 92.44 292 ARG A O 1
ATOM 2151 N N . PRO A 1 293 ? -19.406 21.125 19.594 1 93.5 293 PRO A N 1
ATOM 2152 C CA . PRO A 1 293 ? -19.844 19.922 18.891 1 93.5 293 PRO A CA 1
ATOM 2153 C C . PRO A 1 293 ? -19.391 19.875 17.438 1 93.5 293 PRO A C 1
ATOM 2155 O O . PRO A 1 293 ? -19.484 20.891 16.734 1 93.5 293 PRO A O 1
ATOM 2158 N N . LEU A 1 294 ? -18.828 18.797 17.078 1 96.12 294 LEU A N 1
ATOM 2159 C CA . LEU A 1 294 ? -18.266 18.672 15.742 1 96.12 294 LEU A CA 1
ATOM 2160 C C . LEU A 1 294 ? -19.359 18.438 14.711 1 96.12 294 LEU A C 1
ATOM 2162 O O . LEU A 1 294 ? -20.328 17.719 14.977 1 96.12 294 LEU A O 1
ATOM 2166 N N . PRO A 1 295 ? -19.25 19.094 13.523 1 96.56 295 PRO A N 1
ATOM 2167 C CA . PRO A 1 295 ? -20.141 18.672 12.453 1 96.56 295 PRO A CA 1
ATOM 2168 C C . PRO A 1 295 ? -20.031 17.172 12.148 1 96.56 295 PRO A C 1
ATOM 2170 O O . PRO A 1 295 ? -18.969 16.594 12.289 1 96.56 295 PRO A O 1
ATOM 2173 N N . PRO A 1 296 ? -21.156 16.5 11.766 1 96.69 296 PRO A N 1
ATOM 2174 C CA . PRO A 1 296 ? -21.078 15.094 11.375 1 96.69 296 PRO A CA 1
ATOM 2175 C C . PRO A 1 296 ? -20.25 14.883 10.109 1 96.69 296 PRO A C 1
ATOM 2177 O O . PRO A 1 296 ? -20.016 15.828 9.359 1 96.69 296 PRO A O 1
ATOM 2180 N N . PRO A 1 297 ? -19.781 13.641 9.883 1 97.62 297 PRO A N 1
ATOM 2181 C CA . PRO A 1 297 ? -19.156 13.359 8.586 1 97.62 297 PRO A CA 1
ATOM 2182 C C . PRO A 1 297 ? -20.094 13.633 7.41 1 97.62 297 PRO A C 1
ATOM 2184 O O . PRO A 1 297 ? -21.312 13.477 7.539 1 97.62 297 PRO A O 1
ATOM 2187 N N . LEU A 1 298 ? -19.531 14.039 6.258 1 97.94 298 LEU A N 1
ATOM 2188 C CA . LEU A 1 298 ? -20.312 14.328 5.059 1 97.94 298 LEU A CA 1
ATOM 2189 C C . LEU A 1 298 ? -21.156 13.125 4.66 1 97.94 298 LEU A C 1
ATOM 2191 O O . LEU A 1 298 ? -22.281 13.289 4.195 1 97.94 298 LEU A O 1
ATOM 2195 N N . ILE A 1 299 ? -20.609 11.93 4.844 1 97.25 299 ILE A N 1
ATOM 2196 C CA . ILE A 1 299 ? -21.25 10.711 4.355 1 97.25 299 ILE A CA 1
ATOM 2197 C C . ILE A 1 299 ? -22.578 10.5 5.094 1 97.25 299 ILE A C 1
ATOM 2199 O O . ILE A 1 299 ? -23.438 9.742 4.637 1 97.25 299 ILE A O 1
ATOM 2203 N N . GLU A 1 300 ? -22.766 11.094 6.227 1 93.62 300 GLU A N 1
ATOM 2204 C CA . GLU A 1 300 ? -24.016 11.008 6.965 1 93.62 300 GLU A CA 1
ATOM 2205 C C . GLU A 1 300 ? -25.172 11.609 6.164 1 93.62 300 GLU A C 1
ATOM 2207 O O . GLU A 1 300 ? -26.312 11.172 6.285 1 93.62 300 GLU A O 1
ATOM 2212 N N . HIS A 1 301 ? -24.828 12.578 5.352 1 91.62 301 HIS A N 1
ATOM 2213 C CA . HIS A 1 301 ? -25.844 13.281 4.562 1 91.62 301 HIS A CA 1
ATOM 2214 C C . HIS A 1 301 ? -25.953 12.688 3.162 1 91.62 301 HIS A C 1
ATOM 2216 O O . HIS A 1 301 ? -26.781 13.125 2.365 1 91.62 301 HIS A O 1
ATOM 2222 N N . ASP A 1 302 ? -25.109 11.734 2.875 1 92.88 302 ASP A N 1
ATOM 2223 C CA . ASP A 1 302 ? -25.016 11.195 1.522 1 92.88 302 ASP A CA 1
ATOM 2224 C C . ASP A 1 302 ? -26.094 10.141 1.279 1 92.88 302 ASP A C 1
ATOM 2226 O O . ASP A 1 302 ? -26.078 9.078 1.905 1 92.88 302 ASP A O 1
ATOM 2230 N N . THR A 1 303 ? -26.938 10.375 0.325 1 86.62 303 THR A N 1
ATOM 2231 C CA . THR A 1 303 ? -28.016 9.445 0.074 1 86.62 303 THR A CA 1
ATOM 2232 C C . THR A 1 303 ? -27.875 8.789 -1.299 1 86.62 303 THR A C 1
ATOM 2234 O O . THR A 1 303 ? -28.609 7.855 -1.629 1 86.62 303 THR A O 1
ATOM 2237 N N . VAL A 1 304 ? -26.953 9.266 -2.064 1 90.94 304 VAL A N 1
ATOM 2238 C CA . VAL A 1 304 ? -26.938 8.773 -3.438 1 90.94 304 VAL A CA 1
ATOM 2239 C C . VAL A 1 304 ? -25.562 8.227 -3.771 1 90.94 304 VAL A C 1
ATOM 2241 O O . VAL A 1 304 ? -25.234 8 -4.941 1 90.94 304 VAL A O 1
ATOM 2244 N N . GLY A 1 305 ? -24.688 8.062 -2.785 1 93.88 305 GLY A N 1
ATOM 2245 C CA . GLY A 1 305 ? -23.406 7.414 -2.988 1 93.88 305 GLY A CA 1
ATOM 2246 C C . GLY A 1 305 ? -22.344 8.344 -3.555 1 93.88 305 GLY A C 1
ATOM 2247 O O . GLY A 1 305 ? -21.484 7.914 -4.328 1 93.88 305 GLY A O 1
ATOM 2248 N N . THR A 1 306 ? -22.422 9.625 -3.189 1 95.06 306 THR A N 1
ATOM 2249 C CA . THR A 1 306 ? -21.516 10.648 -3.676 1 95.06 306 THR A CA 1
ATOM 2250 C C . THR A 1 306 ? -20.219 10.648 -2.879 1 95.06 306 THR A C 1
ATOM 2252 O O . THR A 1 306 ? -19.156 10.977 -3.41 1 95.06 306 THR A O 1
ATOM 2255 N N . VAL A 1 307 ? -20.219 10.141 -1.66 1 98.12 307 VAL A N 1
ATOM 2256 C CA . VAL A 1 307 ? -19.125 10.383 -0.736 1 98.12 307 VAL A CA 1
ATOM 2257 C C . VAL A 1 307 ? -18.281 9.117 -0.583 1 98.12 307 VAL A C 1
ATOM 2259 O O . VAL A 1 307 ? -18.812 8.023 -0.377 1 98.12 307 VAL A O 1
ATOM 2262 N N . LEU A 1 308 ? -17.031 9.211 -0.767 1 98.62 308 LEU A N 1
ATOM 2263 C CA . LEU A 1 308 ? -16.016 8.281 -0.265 1 98.62 308 LEU A CA 1
ATOM 2264 C C . LEU A 1 308 ? -15.375 8.82 1.01 1 98.62 308 LEU A C 1
ATOM 2266 O O . LEU A 1 308 ? -14.578 9.758 0.961 1 98.62 308 LEU A O 1
ATOM 2270 N N . HIS A 1 309 ? -15.727 8.227 2.137 1 98.81 309 HIS A N 1
ATOM 2271 C CA . HIS A 1 309 ? -15.281 8.711 3.439 1 98.81 309 HIS A CA 1
ATOM 2272 C C . HIS A 1 309 ? -14.039 7.969 3.906 1 98.81 309 HIS A C 1
ATOM 2274 O O . HIS A 1 309 ? -14.031 6.738 3.977 1 98.81 309 HIS A O 1
ATOM 2280 N N . LEU A 1 310 ? -13.047 8.703 4.195 1 98.75 310 LEU A N 1
ATOM 2281 C CA . LEU A 1 310 ? -11.789 8.133 4.66 1 98.75 310 LEU A CA 1
ATOM 2282 C C . LEU A 1 310 ? -11.539 8.477 6.125 1 98.75 310 LEU A C 1
ATOM 2284 O O . LEU A 1 310 ? -11.516 9.648 6.5 1 98.75 310 LEU A O 1
ATOM 2288 N N . ARG A 1 311 ? -11.375 7.438 6.957 1 98 311 ARG A N 1
ATOM 2289 C CA . ARG A 1 311 ? -11.062 7.559 8.375 1 98 311 ARG A CA 1
ATOM 2290 C C . ARG A 1 311 ? -9.781 6.812 8.719 1 98 311 ARG A C 1
ATOM 2292 O O . ARG A 1 311 ? -9.695 5.594 8.555 1 98 311 ARG A O 1
ATOM 2299 N N . SER A 1 312 ? -8.797 7.48 9.18 1 97.56 312 SER A N 1
ATOM 2300 C CA . SER A 1 312 ? -7.492 6.883 9.453 1 97.56 312 SER A CA 1
ATOM 2301 C C . SER A 1 312 ? -7.211 6.848 10.953 1 97.56 312 SER A C 1
ATOM 2303 O O . SER A 1 312 ? -7.68 7.707 11.703 1 97.56 312 SER A O 1
ATOM 2305 N N . LEU A 1 313 ? -6.434 5.906 11.391 1 98.06 313 LEU A N 1
ATOM 2306 C CA . LEU A 1 313 ? -6.078 5.75 12.797 1 98.06 313 LEU A CA 1
ATOM 2307 C C . LEU A 1 313 ? -4.664 6.262 13.062 1 98.06 313 LEU A C 1
ATOM 2309 O O . LEU A 1 313 ? -4.23 6.336 14.211 1 98.06 313 LEU A O 1
ATOM 2313 N N . THR A 1 314 ? -3.938 6.68 12.031 1 96.94 314 THR A N 1
ATOM 2314 C CA . THR A 1 314 ? -2.508 6.93 12.18 1 96.94 314 THR A CA 1
ATOM 2315 C C . THR A 1 314 ? -2.264 8.203 12.984 1 96.94 314 THR A C 1
ATOM 2317 O O . THR A 1 314 ? -1.248 8.328 13.672 1 96.94 314 THR A O 1
ATOM 2320 N N . LYS A 1 315 ? -3.203 9.188 12.875 1 96.94 315 LYS A N 1
ATOM 2321 C CA . LYS A 1 315 ? -2.965 10.484 13.5 1 96.94 315 LYS A CA 1
ATOM 2322 C C . LYS A 1 315 ? -3.271 10.438 15 1 96.94 315 LYS A C 1
ATOM 2324 O O . LYS A 1 315 ? -2.607 11.102 15.797 1 96.94 315 LYS A O 1
ATOM 2329 N N . VAL A 1 316 ? -4.215 9.633 15.414 1 97.88 316 VAL A N 1
ATOM 2330 C CA . VAL A 1 316 ? -4.656 9.617 16.797 1 97.88 316 VAL A CA 1
ATOM 2331 C C . VAL A 1 316 ? -3.875 8.562 17.578 1 97.88 316 VAL A C 1
ATOM 2333 O O . VAL A 1 316 ? -3.834 8.594 18.812 1 97.88 316 VAL A O 1
ATOM 2336 N N . THR A 1 317 ? -3.223 7.621 16.938 1 97.62 317 THR A N 1
ATOM 2337 C CA . THR A 1 317 ? -2.494 6.555 17.609 1 97.62 317 THR A CA 1
ATOM 2338 C C . THR A 1 317 ? -0.996 6.672 17.344 1 97.62 317 THR A C 1
ATOM 2340 O O . THR A 1 317 ? -0.3 7.438 18 1 97.62 317 THR A O 1
ATOM 2343 N N . SER A 1 318 ? -0.567 6.055 16.203 1 96.5 318 SER A N 1
ATOM 2344 C CA . SER A 1 318 ? 0.825 6.008 15.758 1 96.5 318 SER A CA 1
ATOM 2345 C C . SER A 1 318 ? 0.929 5.984 14.242 1 96.5 318 SER A C 1
ATOM 2347 O O . SER A 1 318 ? 0.092 5.383 13.562 1 96.5 318 SER A O 1
ATOM 2349 N N . PRO A 1 319 ? 2.004 6.68 13.734 1 95.12 319 PRO A N 1
ATOM 2350 C CA . PRO A 1 319 ? 2.207 6.543 12.289 1 95.12 319 PRO A CA 1
ATOM 2351 C C . PRO A 1 319 ? 2.354 5.09 11.844 1 95.12 319 PRO A C 1
ATOM 2353 O O . PRO A 1 319 ? 2.146 4.773 10.672 1 95.12 319 PRO A O 1
ATOM 2356 N N . ASN A 1 320 ? 2.611 4.191 12.789 1 96.38 320 ASN A N 1
ATOM 2357 C CA . ASN A 1 320 ? 2.842 2.787 12.469 1 96.38 320 ASN A CA 1
ATOM 2358 C C . ASN A 1 320 ? 1.533 2.004 12.406 1 96.38 320 ASN A C 1
ATOM 2360 O O . ASN A 1 320 ? 1.484 0.91 11.844 1 96.38 320 ASN A O 1
ATOM 2364 N N . LEU A 1 321 ? 0.535 2.408 13.078 1 97.62 321 LEU A N 1
ATOM 2365 C CA . LEU A 1 321 ? -0.735 1.703 12.953 1 97.62 321 LEU A CA 1
ATOM 2366 C C . LEU A 1 321 ? -1.438 2.082 11.656 1 97.62 321 LEU A C 1
ATOM 2368 O O . LEU A 1 321 ? -2.475 2.75 11.672 1 97.62 321 LEU A O 1
ATOM 2372 N N . ARG A 1 322 ? -0.844 1.663 10.562 1 97.56 322 ARG A N 1
ATOM 2373 C CA . ARG A 1 322 ? -1.315 1.993 9.219 1 97.56 322 ARG A CA 1
ATOM 2374 C C . ARG A 1 322 ? -2.596 1.233 8.891 1 97.56 322 ARG A C 1
ATOM 2376 O O . ARG A 1 322 ? -2.605 0.382 8 1 97.56 322 ARG A O 1
ATOM 2383 N N . VAL A 1 323 ? -3.65 1.617 9.562 1 98.56 323 VAL A N 1
ATOM 2384 C CA . VAL A 1 323 ? -5.008 1.104 9.406 1 98.56 323 VAL A CA 1
ATOM 2385 C C . VAL A 1 323 ? -5.98 2.264 9.227 1 98.56 323 VAL A C 1
ATOM 2387 O O . VAL A 1 323 ? -5.969 3.223 10 1 98.56 323 VAL A O 1
ATOM 2390 N N . ALA A 1 324 ? -6.699 2.193 8.203 1 98.69 324 ALA A N 1
ATOM 2391 C CA . ALA A 1 324 ? -7.773 3.135 7.902 1 98.69 324 ALA A CA 1
ATOM 2392 C C . ALA A 1 324 ? -8.961 2.424 7.25 1 98.69 324 ALA A C 1
ATOM 2394 O O . ALA A 1 324 ? -8.891 1.228 6.961 1 98.69 324 ALA A O 1
ATOM 2395 N N . ALA A 1 325 ? -10.039 3.127 7.082 1 98.69 325 ALA A N 1
ATOM 2396 C CA . ALA A 1 325 ? -11.211 2.596 6.379 1 98.69 325 ALA A CA 1
ATOM 2397 C C . ALA A 1 325 ? -11.742 3.6 5.359 1 98.69 325 ALA A C 1
ATOM 2399 O O . ALA A 1 325 ? -11.773 4.805 5.625 1 98.69 325 ALA A O 1
ATOM 2400 N N . ILE A 1 326 ? -12.078 3.105 4.211 1 98.75 326 ILE A N 1
ATOM 2401 C CA . ILE A 1 326 ? -12.898 3.846 3.258 1 98.75 326 ILE A CA 1
ATOM 2402 C C . ILE A 1 326 ? -14.336 3.342 3.316 1 98.75 326 ILE A C 1
ATOM 2404 O O . ILE A 1 326 ? -14.586 2.141 3.201 1 98.75 326 ILE A O 1
ATOM 2408 N N . ALA A 1 327 ? -15.234 4.199 3.586 1 98.5 327 ALA A N 1
ATOM 2409 C CA . ALA A 1 327 ? -16.656 3.9 3.498 1 98.5 327 ALA A CA 1
ATOM 2410 C C . ALA A 1 327 ? -17.266 4.469 2.215 1 98.5 327 ALA A C 1
ATOM 2412 O O . ALA A 1 327 ? -17.016 5.625 1.865 1 98.5 327 ALA A O 1
ATOM 2413 N N . ALA A 1 328 ? -17.953 3.723 1.521 1 96.56 328 ALA A N 1
ATOM 2414 C CA . ALA A 1 328 ? -18.625 4.152 0.29 1 96.56 328 ALA A CA 1
ATOM 2415 C C . ALA A 1 328 ? -19.859 3.316 0.018 1 96.56 328 ALA A C 1
ATOM 2417 O O . ALA A 1 328 ? -19.969 2.172 0.466 1 96.56 328 ALA A O 1
ATOM 2418 N N . ARG A 1 329 ? -20.766 3.938 -0.663 1 90.94 329 ARG A N 1
ATOM 2419 C CA . ARG A 1 329 ? -22 3.287 -1.072 1 90.94 329 ARG A CA 1
ATOM 2420 C C . ARG A 1 329 ? -22.078 3.15 -2.59 1 90.94 329 ARG A C 1
ATOM 2422 O O . ARG A 1 329 ? -21.641 4.047 -3.32 1 90.94 329 ARG A O 1
ATOM 2429 N N . GLY A 1 330 ? -22.562 1.959 -3.039 1 84.25 330 GLY A N 1
ATOM 2430 C CA . GLY A 1 330 ? -22.766 1.765 -4.465 1 84.25 330 GLY A CA 1
ATOM 2431 C C . GLY A 1 330 ? -21.625 1.021 -5.141 1 84.25 330 GLY A C 1
ATOM 2432 O O . GLY A 1 330 ? -20.75 0.489 -4.469 1 84.25 330 GLY A O 1
ATOM 2433 N N . PRO A 1 331 ? -21.625 0.974 -6.449 1 81.88 331 PRO A N 1
ATOM 2434 C CA . PRO A 1 331 ? -20.688 0.17 -7.246 1 81.88 331 PRO A CA 1
ATOM 2435 C C . PRO A 1 331 ? -19.25 0.647 -7.125 1 81.88 331 PRO A C 1
ATOM 2437 O O . PRO A 1 331 ? -18.312 -0.109 -7.414 1 81.88 331 PRO A O 1
ATOM 2440 N N . VAL A 1 332 ? -19.047 1.871 -6.656 1 90.88 332 VAL A N 1
ATOM 2441 C CA . VAL A 1 332 ? -17.688 2.402 -6.531 1 90.88 332 VAL A CA 1
ATOM 2442 C C . VAL A 1 332 ? -16.906 1.562 -5.531 1 90.88 332 VAL A C 1
ATOM 2444 O O . VAL A 1 332 ? -15.68 1.437 -5.645 1 90.88 332 VAL A O 1
ATOM 2447 N N . LEU A 1 333 ? -17.562 0.951 -4.559 1 91.38 333 LEU A N 1
ATOM 2448 C CA . LEU A 1 333 ? -16.891 0.147 -3.555 1 91.38 333 LEU A CA 1
ATOM 2449 C C . LEU A 1 333 ? -16.219 -1.065 -4.191 1 91.38 333 LEU A C 1
ATOM 2451 O O . LEU A 1 333 ? -15.109 -1.446 -3.799 1 91.38 333 LEU A O 1
ATOM 2455 N N . ALA A 1 334 ? -16.875 -1.649 -5.191 1 84.56 334 ALA A N 1
ATOM 2456 C CA . ALA A 1 334 ? -16.266 -2.777 -5.898 1 84.56 334 ALA A CA 1
ATOM 2457 C C . ALA A 1 334 ? -15 -2.352 -6.625 1 84.56 334 ALA A C 1
ATOM 2459 O O . ALA A 1 334 ? -14.023 -3.102 -6.668 1 84.56 334 ALA A O 1
ATOM 2460 N N . ARG A 1 335 ? -15.008 -1.17 -7.145 1 88 335 ARG A N 1
ATOM 2461 C CA . ARG A 1 335 ? -13.836 -0.62 -7.816 1 88 335 ARG A CA 1
ATOM 2462 C C . ARG A 1 335 ? -12.703 -0.369 -6.828 1 88 335 ARG A C 1
ATOM 2464 O O . ARG A 1 335 ? -11.539 -0.655 -7.121 1 88 335 ARG A O 1
ATOM 2471 N N . LEU A 1 336 ? -13.086 0.132 -5.711 1 94.19 336 LEU A N 1
ATOM 2472 C CA . LEU A 1 336 ? -12.102 0.366 -4.656 1 94.19 336 LEU A CA 1
ATOM 2473 C C . LEU A 1 336 ? -11.469 -0.944 -4.199 1 94.19 336 LEU A C 1
ATOM 2475 O O . LEU A 1 336 ? -10.25 -1.033 -4.062 1 94.19 336 LEU A O 1
ATOM 2479 N N . ARG A 1 337 ? -12.273 -1.942 -4.023 1 91.19 337 ARG A N 1
ATOM 2480 C CA . ARG A 1 337 ? -11.789 -3.242 -3.572 1 91.19 337 ARG A CA 1
ATOM 2481 C C . ARG A 1 337 ? -10.859 -3.869 -4.605 1 91.19 337 ARG A C 1
ATOM 2483 O O . ARG A 1 337 ? -9.805 -4.395 -4.258 1 91.19 337 ARG A O 1
ATOM 2490 N N . ALA A 1 338 ? -11.25 -3.781 -5.852 1 87.81 338 ALA A N 1
ATOM 2491 C CA . ALA A 1 338 ? -10.422 -4.32 -6.93 1 87.81 338 ALA A CA 1
ATOM 2492 C C . ALA A 1 338 ? -9.07 -3.615 -6.992 1 87.81 338 ALA A C 1
ATOM 2494 O O . ALA A 1 338 ? -8.023 -4.266 -7.086 1 87.81 338 ALA A O 1
ATOM 2495 N N . ALA A 1 339 ? -9.125 -2.297 -6.91 1 92.56 339 ALA A N 1
ATOM 2496 C CA . ALA A 1 339 ? -7.891 -1.519 -6.938 1 92.56 339 ALA A CA 1
ATOM 2497 C C . ALA A 1 339 ? -7.004 -1.852 -5.738 1 92.56 339 ALA A C 1
ATOM 2499 O O . ALA A 1 339 ? -5.777 -1.914 -5.863 1 92.56 339 ALA A O 1
ATOM 2500 N N . HIS A 1 340 ? -7.621 -2.064 -4.629 1 94.62 340 HIS A N 1
ATOM 2501 C CA . HIS A 1 340 ? -6.887 -2.357 -3.402 1 94.62 340 HIS A CA 1
ATOM 2502 C C . HIS A 1 340 ? -6.148 -3.689 -3.508 1 94.62 340 HIS A C 1
ATOM 2504 O O . HIS A 1 340 ? -4.996 -3.801 -3.08 1 94.62 340 HIS A O 1
ATOM 2510 N N . ILE A 1 341 ? -6.773 -4.672 -4.047 1 92.62 341 ILE A N 1
ATOM 2511 C CA . ILE A 1 341 ? -6.148 -5.98 -4.219 1 92.62 341 ILE A CA 1
ATOM 2512 C C . ILE A 1 341 ? -4.922 -5.852 -5.121 1 92.62 341 ILE A C 1
ATOM 2514 O O . ILE A 1 341 ? -3.865 -6.41 -4.824 1 92.62 341 ILE A O 1
ATOM 2518 N N . VAL A 1 342 ? -5.062 -5.098 -6.137 1 92.81 342 VAL A N 1
ATOM 2519 C CA . VAL A 1 342 ? -3.967 -4.922 -7.086 1 92.81 342 VAL A CA 1
ATOM 2520 C C . VAL A 1 342 ? -2.816 -4.172 -6.414 1 92.81 342 VAL A C 1
ATOM 2522 O O . VAL A 1 342 ? -1.65 -4.535 -6.578 1 92.81 342 VAL A O 1
ATOM 2525 N N . ASP A 1 343 ? -3.135 -3.217 -5.562 1 93.12 343 ASP A N 1
ATOM 2526 C CA . ASP A 1 343 ? -2.127 -2.334 -4.984 1 93.12 343 ASP A CA 1
ATOM 2527 C C . ASP A 1 343 ? -1.448 -2.986 -3.781 1 93.12 343 ASP A C 1
ATOM 2529 O O . ASP A 1 343 ? -0.249 -2.801 -3.561 1 93.12 343 ASP A O 1
ATOM 2533 N N . ALA A 1 344 ? -2.318 -3.73 -3.047 1 91.69 344 ALA A N 1
ATOM 2534 C CA . ALA A 1 344 ? -1.766 -4.094 -1.745 1 91.69 344 ALA A CA 1
ATOM 2535 C C . ALA A 1 344 ? -2.266 -5.465 -1.301 1 91.69 344 ALA A C 1
ATOM 2537 O O . ALA A 1 344 ? -1.758 -6.035 -0.331 1 91.69 344 ALA A O 1
ATOM 2538 N N . MET A 1 345 ? -3.158 -6.09 -2.029 1 93.25 345 MET A N 1
ATOM 2539 C CA . MET A 1 345 ? -3.842 -7.328 -1.657 1 93.25 345 MET A CA 1
ATOM 2540 C C . MET A 1 345 ? -4.758 -7.102 -0.459 1 93.25 345 MET A C 1
ATOM 2542 O O . MET A 1 345 ? -5.98 -7.059 -0.606 1 93.25 345 MET A O 1
ATOM 2546 N N . PHE A 1 346 ? -4.223 -6.871 0.709 1 94.38 346 PHE A N 1
ATOM 2547 C CA . PHE A 1 346 ? -4.98 -6.574 1.92 1 94.38 346 PHE A CA 1
ATOM 2548 C C . PHE A 1 346 ? -4.059 -6.062 3.023 1 94.38 346 PHE A C 1
ATOM 2550 O O . PHE A 1 346 ? -2.836 -6.105 2.889 1 94.38 346 PHE A O 1
ATOM 2557 N N . VAL A 1 347 ? -4.66 -5.492 4.027 1 97.62 347 VAL A N 1
ATOM 2558 C CA . VAL A 1 347 ? -3.939 -5.082 5.23 1 97.62 347 VAL A CA 1
ATOM 2559 C C . VAL A 1 347 ? -3.682 -6.301 6.117 1 97.62 347 VAL A C 1
ATOM 2561 O O . VAL A 1 347 ? -4.598 -7.082 6.383 1 97.62 347 VAL A O 1
ATOM 2564 N N . PRO A 1 348 ? -2.43 -6.504 6.613 1 97.25 348 PRO A N 1
ATOM 2565 C CA . PRO A 1 348 ? -2.111 -7.691 7.414 1 97.25 348 PRO A CA 1
ATOM 2566 C C . PRO A 1 348 ? -3.049 -7.867 8.602 1 97.25 348 PRO A C 1
ATOM 2568 O O . PRO A 1 348 ? -3.355 -6.895 9.305 1 97.25 348 PRO A O 1
ATOM 2571 N N . ALA A 1 349 ? -3.441 -9.109 8.867 1 96.69 349 ALA A N 1
ATOM 2572 C CA . ALA A 1 349 ? -4.391 -9.422 9.93 1 96.69 349 ALA A CA 1
ATOM 2573 C C . ALA A 1 349 ? -3.836 -9.031 11.297 1 96.69 349 ALA A C 1
ATOM 2575 O O . ALA A 1 349 ? -4.539 -8.43 12.109 1 96.69 349 ALA A O 1
ATOM 2576 N N . PRO A 1 350 ? -2.557 -9.273 11.586 1 96.81 350 PRO A N 1
ATOM 2577 C CA . PRO A 1 350 ? -2.051 -8.898 12.914 1 96.81 350 PRO A CA 1
ATOM 2578 C C . PRO A 1 350 ? -2.201 -7.406 13.203 1 96.81 350 PRO A C 1
ATOM 2580 O O . PRO A 1 350 ? -2.494 -7.02 14.336 1 96.81 350 PRO A O 1
ATOM 2583 N N . LEU A 1 351 ? -1.971 -6.609 12.219 1 97.44 351 LEU A N 1
ATOM 2584 C CA . LEU A 1 351 ? -2.115 -5.168 12.398 1 97.44 351 LEU A CA 1
ATOM 2585 C C . LEU A 1 351 ? -3.576 -4.793 12.625 1 97.44 351 LEU A C 1
ATOM 2587 O O . LEU A 1 351 ? -3.879 -3.932 13.461 1 97.44 351 LEU A O 1
ATOM 2591 N N . GLN A 1 352 ? -4.461 -5.418 11.898 1 98.38 352 GLN A N 1
ATOM 2592 C CA . GLN A 1 352 ? -5.891 -5.168 12.062 1 98.38 352 GLN A CA 1
ATOM 2593 C C . GLN A 1 352 ? -6.367 -5.613 13.445 1 98.38 352 GLN A C 1
ATOM 2595 O O . GLN A 1 352 ? -7.152 -4.918 14.094 1 98.38 352 GLN A O 1
ATOM 2600 N N . PHE A 1 353 ? -5.883 -6.793 13.914 1 97.75 353 PHE A N 1
ATOM 2601 C CA . PHE A 1 353 ? -6.215 -7.254 15.25 1 97.75 353 PHE A CA 1
ATOM 2602 C C . PHE A 1 353 ? -5.691 -6.285 16.312 1 97.75 353 PHE A C 1
ATOM 2604 O O . PHE A 1 353 ? -6.359 -6.035 17.312 1 97.75 353 PHE A O 1
ATOM 2611 N N . THR A 1 354 ? -4.516 -5.742 16.062 1 97.56 354 THR A N 1
ATOM 2612 C CA . THR A 1 354 ? -3.951 -4.754 16.969 1 97.56 354 THR A CA 1
ATOM 2613 C C . THR A 1 354 ? -4.855 -3.529 17.062 1 97.56 354 THR A C 1
ATOM 2615 O O . THR A 1 354 ? -5.16 -3.057 18.172 1 97.56 354 THR A O 1
ATOM 2618 N N . ALA A 1 355 ? -5.293 -3.045 15.953 1 98.38 355 ALA A N 1
ATOM 2619 C CA . ALA A 1 355 ? -6.211 -1.908 15.922 1 98.38 355 ALA A CA 1
ATOM 2620 C C . ALA A 1 355 ? -7.504 -2.227 16.672 1 98.38 355 ALA A C 1
ATOM 2622 O O . ALA A 1 355 ? -7.969 -1.427 17.484 1 98.38 355 ALA A O 1
ATOM 2623 N N . LEU A 1 356 ? -8.008 -3.418 16.359 1 97.62 356 LEU A N 1
ATOM 2624 C CA . LEU A 1 356 ? -9.266 -3.824 16.969 1 97.62 356 LEU A CA 1
ATOM 2625 C C . LEU A 1 356 ? -9.133 -3.898 18.484 1 97.62 356 LEU A C 1
ATOM 2627 O O . LEU A 1 356 ? -10.008 -3.418 19.219 1 97.62 356 LEU A O 1
ATOM 2631 N N . GLU A 1 357 ? -8.031 -4.469 18.953 1 96.25 357 GLU A N 1
ATOM 2632 C CA . GLU A 1 357 ? -7.77 -4.57 20.391 1 96.25 357 GLU A CA 1
ATOM 2633 C C . GLU A 1 357 ? -7.676 -3.191 21.031 1 96.25 357 GLU A C 1
ATOM 2635 O O . GLU A 1 357 ? -8.219 -2.971 22.125 1 96.25 357 GLU A O 1
ATOM 2640 N N . LEU A 1 358 ? -7.035 -2.301 20.391 1 97.25 358 LEU A N 1
ATOM 2641 C CA . LEU A 1 358 ? -6.859 -0.953 20.922 1 97.25 358 LEU A CA 1
ATOM 2642 C C . LEU A 1 358 ? -8.195 -0.212 20.984 1 97.25 358 LEU A C 1
ATOM 2644 O O . LEU A 1 358 ? -8.547 0.362 22.016 1 97.25 358 LEU A O 1
ATOM 2648 N N . LEU A 1 359 ? -8.945 -0.277 19.938 1 97.19 359 LEU A N 1
ATOM 2649 C CA . LEU A 1 359 ? -10.148 0.53 19.766 1 97.19 359 LEU A CA 1
ATOM 2650 C C . LEU A 1 359 ? -11.273 0.026 20.656 1 97.19 359 LEU A C 1
ATOM 2652 O O . LEU A 1 359 ? -12.172 0.789 21.016 1 97.19 359 LEU A O 1
ATOM 2656 N N . THR A 1 360 ? -11.234 -1.229 20.969 1 95.94 360 THR A N 1
ATOM 2657 C CA . THR A 1 360 ? -12.32 -1.805 21.75 1 95.94 360 THR A CA 1
ATOM 2658 C C . THR A 1 360 ? -11.945 -1.886 23.234 1 95.94 360 THR A C 1
ATOM 2660 O O . THR A 1 360 ? -12.742 -2.32 24.062 1 95.94 360 THR A O 1
ATOM 2663 N N . ALA A 1 361 ? -10.75 -1.49 23.531 1 94.88 361 ALA A N 1
ATOM 2664 C CA . ALA A 1 361 ? -10.336 -1.474 24.938 1 94.88 361 ALA A CA 1
ATOM 2665 C C . ALA A 1 361 ? -11.156 -0.47 25.734 1 94.88 361 ALA A C 1
ATOM 2667 O O . ALA A 1 361 ? -11.5 0.603 25.234 1 94.88 361 ALA A O 1
ATOM 2668 N N . ALA A 1 362 ? -11.391 -0.749 27 1 92.31 362 ALA A N 1
ATOM 2669 C CA . ALA A 1 362 ? -12.164 0.121 27.875 1 92.31 362 ALA A CA 1
ATOM 2670 C C . ALA A 1 362 ? -11.453 1.457 28.094 1 92.31 362 ALA A C 1
ATOM 2672 O O . ALA A 1 362 ? -12.102 2.488 28.281 1 92.31 362 ALA A O 1
ATOM 2673 N N . SER A 1 363 ? -10.172 1.427 27.938 1 94.88 363 SER A N 1
ATOM 2674 C CA . SER A 1 363 ? -9.367 2.609 28.234 1 94.88 363 SER A CA 1
ATOM 2675 C C . SER A 1 363 ? -9.266 3.527 27.031 1 94.88 363 SER A C 1
ATOM 2677 O O . SER A 1 363 ? -8.75 4.641 27.125 1 94.88 363 SER A O 1
ATOM 2679 N N . TRP A 1 364 ? -9.781 3.156 25.906 1 96.44 364 TRP A N 1
ATOM 2680 C CA . TRP A 1 364 ? -9.562 3.896 24.672 1 96.44 364 TRP A CA 1
ATOM 2681 C C . TRP A 1 364 ? -10.172 5.289 24.75 1 96.44 364 TRP A C 1
ATOM 2683 O O . TRP A 1 364 ? -9.531 6.277 24.391 1 96.44 364 TRP A O 1
ATOM 2693 N N . GLN A 1 365 ? -11.328 5.398 25.328 1 95 365 GLN A N 1
ATOM 2694 C CA . GLN A 1 365 ? -11.984 6.695 25.438 1 95 365 GLN A CA 1
ATOM 2695 C C . GLN A 1 365 ? -11.219 7.629 26.359 1 95 365 GLN A C 1
ATOM 2697 O O . GLN A 1 365 ? -11.164 8.836 26.125 1 95 365 GLN A O 1
ATOM 2702 N N . ARG A 1 366 ? -10.703 7.059 27.391 1 96.12 366 ARG A N 1
ATOM 2703 C CA . ARG A 1 366 ? -9.883 7.855 28.297 1 96.12 366 ARG A CA 1
ATOM 2704 C C . ARG A 1 366 ? -8.625 8.367 27.594 1 96.12 366 ARG A C 1
ATOM 2706 O O . ARG A 1 366 ? -8.195 9.492 27.812 1 96.12 366 ARG A O 1
ATOM 2713 N N . THR A 1 367 ? -8.07 7.512 26.766 1 96.88 367 THR A N 1
ATOM 2714 C CA . THR A 1 367 ? -6.906 7.895 25.984 1 96.88 367 THR A CA 1
ATOM 2715 C C . THR A 1 367 ? -7.23 9.086 25.078 1 96.88 367 THR A C 1
ATOM 2717 O O . THR A 1 367 ? -6.453 10.039 25 1 96.88 367 THR A O 1
ATOM 2720 N N . ILE A 1 368 ? -8.367 9.078 24.453 1 97.38 368 ILE A N 1
ATOM 2721 C CA . ILE A 1 368 ? -8.789 10.141 23.531 1 97.38 368 ILE A CA 1
ATOM 2722 C C . ILE A 1 368 ? -9.023 11.43 24.328 1 97.38 368 ILE A C 1
ATOM 2724 O O . ILE A 1 368 ? -8.625 12.508 23.891 1 97.38 368 ILE A O 1
ATOM 2728 N N . ARG A 1 369 ? -9.617 11.312 25.5 1 97.31 369 ARG A N 1
ATOM 2729 C CA . ARG A 1 369 ? -9.867 12.484 26.344 1 97.31 369 ARG A CA 1
ATOM 2730 C C . ARG A 1 369 ? -8.562 13.109 26.812 1 97.31 369 ARG A C 1
ATOM 2732 O O . ARG A 1 369 ? -8.43 14.336 26.844 1 97.31 369 ARG A O 1
ATOM 2739 N N . SER A 1 370 ? -7.68 12.227 27.188 1 97.88 370 SER A N 1
ATOM 2740 C CA . SER A 1 370 ? -6.371 12.711 27.609 1 97.88 370 SER A CA 1
ATOM 2741 C C . SER A 1 370 ? -5.66 13.445 26.484 1 97.88 370 SER A C 1
ATOM 2743 O O . SER A 1 370 ? -5.062 14.508 26.703 1 97.88 370 SER A O 1
ATOM 2745 N N . LEU A 1 371 ? -5.742 12.914 25.328 1 98.44 371 LEU A N 1
ATOM 2746 C CA . LEU A 1 371 ? -5.137 13.57 24.172 1 98.44 371 LEU A CA 1
ATOM 2747 C C . LEU A 1 371 ? -5.789 14.922 23.906 1 98.44 371 LEU A C 1
ATOM 2749 O O . LEU A 1 371 ? -5.098 15.906 23.625 1 98.44 371 LEU A O 1
ATOM 2753 N N . ALA A 1 372 ? -7.07 14.992 24.031 1 98.62 372 ALA A N 1
ATOM 2754 C CA . ALA A 1 372 ? -7.809 16.234 23.812 1 98.62 372 ALA A CA 1
ATOM 2755 C C . ALA A 1 372 ? -7.332 17.328 24.766 1 98.62 372 ALA A C 1
ATOM 2757 O O . ALA A 1 372 ? -7.172 18.484 24.375 1 98.62 372 ALA A O 1
ATOM 2758 N N . GLY A 1 373 ? -7.129 16.922 26 1 98.62 373 GLY A N 1
ATOM 2759 C CA . GLY A 1 373 ? -6.605 17.875 26.969 1 98.62 373 GLY A CA 1
ATOM 2760 C C . GLY A 1 373 ? -5.215 18.375 26.625 1 98.62 373 GLY A C 1
ATOM 2761 O O . GLY A 1 373 ? -4.949 19.578 26.688 1 98.62 373 GLY A O 1
ATOM 2762 N N . ASN A 1 374 ? -4.363 17.453 26.266 1 98.44 374 ASN A N 1
ATOM 2763 C CA . ASN A 1 374 ? -3.002 17.797 25.875 1 98.44 374 ASN A CA 1
ATOM 2764 C C . ASN A 1 374 ? -2.986 18.75 24.672 1 98.44 374 ASN A C 1
ATOM 2766 O O . ASN A 1 374 ? -2.232 19.719 24.656 1 98.44 374 ASN A O 1
ATOM 2770 N N . LEU A 1 375 ? -3.83 18.438 23.703 1 98.75 375 LEU A N 1
ATOM 2771 C CA . LEU A 1 375 ? -3.891 19.266 22.5 1 98.75 375 LEU A CA 1
ATOM 2772 C C . LEU A 1 375 ? -4.383 20.672 22.844 1 98.75 375 LEU A C 1
ATOM 2774 O O . LEU A 1 375 ? -3.891 21.656 22.281 1 98.75 375 LEU A O 1
ATOM 2778 N N . THR A 1 376 ? -5.305 20.766 23.766 1 98.75 376 THR A N 1
ATOM 2779 C CA . THR A 1 376 ? -5.812 22.062 24.203 1 98.75 376 THR A CA 1
ATOM 2780 C C . THR A 1 376 ? -4.695 22.891 24.844 1 98.75 376 THR A C 1
ATOM 2782 O O . THR A 1 376 ? -4.531 24.078 24.516 1 98.75 376 THR A O 1
ATOM 2785 N N . GLU A 1 377 ? -3.975 22.266 25.672 1 98.75 377 GLU A N 1
ATOM 2786 C CA . GLU A 1 377 ? -2.885 22.953 26.359 1 98.75 377 GLU A CA 1
ATOM 2787 C C . GLU A 1 377 ? -1.807 23.406 25.375 1 98.75 377 GLU A C 1
ATOM 2789 O O . GLU A 1 377 ? -1.31 24.531 25.469 1 98.75 377 GLU A O 1
ATOM 2794 N N . ARG A 1 378 ? -1.459 22.578 24.5 1 98.75 378 ARG A N 1
ATOM 2795 C CA . ARG A 1 378 ? -0.413 22.891 23.531 1 98.75 378 ARG A CA 1
ATOM 2796 C C . ARG A 1 378 ? -0.845 24.016 22.594 1 98.75 378 ARG A C 1
ATOM 2798 O O . ARG A 1 378 ? -0.057 24.906 22.281 1 98.75 378 ARG A O 1
ATOM 2805 N N . ARG A 1 379 ? -2.078 23.922 22.125 1 98.69 379 ARG A N 1
ATOM 2806 C CA . ARG A 1 379 ? -2.602 25 21.297 1 98.69 379 ARG A CA 1
ATOM 2807 C C . ARG A 1 379 ? -2.553 26.344 22.031 1 98.69 379 ARG A C 1
ATOM 2809 O O . ARG A 1 379 ? -2.119 27.344 21.484 1 98.69 379 ARG A O 1
ATOM 2816 N N . SER A 1 380 ? -2.988 26.359 23.266 1 98.69 380 SER A N 1
ATOM 2817 C CA . SER A 1 380 ? -3.006 27.578 24.062 1 98.69 380 SER A CA 1
ATOM 2818 C C . SER A 1 380 ? -1.598 28.141 24.25 1 98.69 380 SER A C 1
ATOM 2820 O O . SER A 1 380 ? -1.376 29.344 24.109 1 98.69 380 SER A O 1
ATOM 2822 N N . ALA A 1 381 ? -0.719 27.25 24.562 1 98.81 381 ALA A N 1
ATOM 2823 C CA . ALA A 1 381 ? 0.671 27.656 24.734 1 98.81 381 ALA A CA 1
ATOM 2824 C C . ALA A 1 381 ? 1.259 28.203 23.438 1 98.81 381 ALA A C 1
ATOM 2826 O O . ALA A 1 381 ? 1.982 29.203 23.453 1 98.81 381 ALA A O 1
ATOM 2827 N N . ALA A 1 382 ? 0.972 27.547 22.375 1 98.81 382 ALA A N 1
ATOM 2828 C CA . ALA A 1 382 ? 1.472 28 21.078 1 98.81 382 ALA A CA 1
ATOM 2829 C C . ALA A 1 382 ? 0.944 29.391 20.734 1 98.81 382 ALA A C 1
ATOM 2831 O O . ALA A 1 382 ? 1.707 30.266 20.312 1 98.81 382 ALA A O 1
ATOM 2832 N N . LEU A 1 383 ? -0.32 29.594 20.906 1 98.5 383 LEU A N 1
ATOM 2833 C CA . LEU A 1 383 ? -0.951 30.875 20.594 1 98.5 383 LEU A CA 1
ATOM 2834 C C . LEU A 1 383 ? -0.378 31.984 21.469 1 98.5 383 LEU A C 1
ATOM 2836 O O . LEU A 1 383 ? -0.099 33.094 20.969 1 98.5 383 LEU A O 1
ATOM 2840 N N . ALA A 1 384 ? -0.233 31.688 22.719 1 98.56 384 ALA A N 1
ATOM 2841 C CA . ALA A 1 384 ? 0.336 32.656 23.625 1 98.56 384 ALA A CA 1
ATOM 2842 C C . ALA A 1 384 ? 1.762 33.031 23.219 1 98.56 384 ALA A C 1
ATOM 2844 O O . ALA A 1 384 ? 2.125 34.219 23.203 1 98.56 384 ALA A O 1
ATOM 2845 N N . ALA A 1 385 ? 2.531 32.031 22.891 1 98.69 385 ALA A N 1
ATOM 2846 C CA . ALA A 1 385 ? 3.924 32.25 22.516 1 98.69 385 ALA A CA 1
ATOM 2847 C C . ALA A 1 385 ? 4.016 33.031 21.203 1 98.69 385 ALA A C 1
ATOM 2849 O O . ALA A 1 385 ? 4.844 33.938 21.078 1 98.69 385 ALA A O 1
ATOM 2850 N N . VAL A 1 386 ? 3.193 32.719 20.234 1 98.56 386 VAL A N 1
ATOM 2851 C CA . VAL A 1 386 ? 3.195 33.438 18.953 1 98.56 386 VAL A CA 1
ATOM 2852 C C . VAL A 1 386 ? 2.824 34.906 19.172 1 98.56 386 VAL A C 1
ATOM 2854 O O . VAL A 1 386 ? 3.475 35.781 18.641 1 98.56 386 VAL A O 1
ATOM 2857 N N . THR A 1 387 ? 1.828 35.125 19.938 1 97.5 387 THR A N 1
ATOM 2858 C CA . THR A 1 387 ? 1.36 36.5 20.219 1 97.5 387 THR A CA 1
ATOM 2859 C C . THR A 1 387 ? 2.449 37.312 20.906 1 97.5 387 THR A C 1
ATOM 2861 O O . THR A 1 387 ? 2.65 38.469 20.578 1 97.5 387 THR A O 1
ATOM 2864 N N . GLU A 1 388 ? 3.125 36.688 21.734 1 97.94 388 GLU A N 1
ATOM 2865 C CA . GLU A 1 388 ? 4.121 37.375 22.531 1 97.94 388 GLU A CA 1
ATOM 2866 C C . GLU A 1 388 ? 5.426 37.562 21.766 1 97.94 388 GLU A C 1
ATOM 2868 O O . GLU A 1 388 ? 6.035 38.625 21.812 1 97.94 388 GLU A O 1
ATOM 2873 N N . ARG A 1 389 ? 5.828 36.531 21.062 1 97.69 389 ARG A N 1
ATOM 2874 C CA . ARG A 1 389 ? 7.184 36.5 20.531 1 97.69 389 ARG A CA 1
ATOM 2875 C C . ARG A 1 389 ? 7.199 36.906 19.047 1 97.69 389 ARG A C 1
ATOM 2877 O O . ARG A 1 389 ? 8.242 37.25 18.516 1 97.69 389 ARG A O 1
ATOM 2884 N N . LEU A 1 390 ? 6.102 36.781 18.406 1 97.5 390 LEU A N 1
ATOM 2885 C CA . LEU A 1 390 ? 5.992 37.062 16.984 1 97.5 390 LEU A CA 1
ATOM 2886 C C . LEU A 1 390 ? 4.82 38.031 16.703 1 97.5 390 LEU A C 1
ATOM 2888 O O . LEU A 1 390 ? 3.924 37.688 15.93 1 97.5 390 LEU A O 1
ATOM 2892 N N . PRO A 1 391 ? 4.867 39.188 17.203 1 95.25 391 PRO A N 1
ATOM 2893 C CA . PRO A 1 391 ? 3.725 40.094 17.078 1 95.25 391 PRO A CA 1
ATOM 2894 C C . PRO A 1 391 ? 3.447 40.5 15.641 1 95.25 391 PRO A C 1
ATOM 2896 O O . PRO A 1 391 ? 2.346 40.938 15.32 1 95.25 391 PRO A O 1
ATOM 2899 N N . GLN A 1 392 ? 4.344 40.344 14.758 1 94.69 392 GLN A N 1
ATOM 2900 C CA . GLN A 1 392 ? 4.191 40.75 13.359 1 94.69 392 GLN A CA 1
ATOM 2901 C C . GLN A 1 392 ? 3.439 39.656 12.57 1 94.69 392 GLN A C 1
ATOM 2903 O O . GLN A 1 392 ? 3.066 39.875 11.414 1 94.69 392 GLN A O 1
ATOM 2908 N N . VAL A 1 393 ? 3.287 38.531 13.156 1 96.44 393 VAL A N 1
ATOM 2909 C CA . VAL A 1 393 ? 2.625 37.406 12.5 1 96.44 393 VAL A CA 1
ATOM 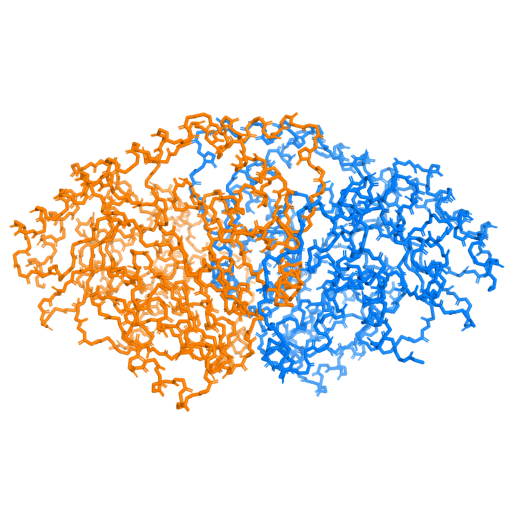2910 C C . VAL A 1 393 ? 1.147 37.375 12.891 1 96.44 393 VAL A C 1
ATOM 2912 O O . VAL A 1 393 ? 0.79 37.688 14.023 1 96.44 393 VAL A O 1
ATOM 2915 N N . GLU A 1 394 ? 0.312 37.031 11.922 1 96.38 394 GLU A N 1
ATOM 2916 C CA . GLU A 1 394 ? -1.124 36.938 12.172 1 96.38 394 GLU A CA 1
ATOM 2917 C C . GLU A 1 394 ? -1.572 35.469 12.242 1 96.38 394 GLU A C 1
ATOM 2919 O O . GLU A 1 394 ? -1.051 34.625 11.516 1 96.38 394 GLU A O 1
ATOM 2924 N N . VAL A 1 395 ? -2.51 35.25 13.109 1 96.44 395 VAL A N 1
ATOM 2925 C CA . VAL A 1 395 ? -3.211 33.969 13.188 1 96.44 395 VAL A CA 1
ATOM 2926 C C . VAL A 1 395 ? -4.68 34.156 12.82 1 96.44 395 VAL A C 1
ATOM 2928 O O . VAL A 1 395 ? -5.527 34.344 13.703 1 96.44 395 VAL A O 1
ATOM 2931 N N . PRO A 1 396 ? -5 34 11.578 1 93.44 396 PRO A N 1
ATOM 2932 C CA . PRO A 1 396 ? -6.348 34.312 11.109 1 93.44 396 PRO A CA 1
ATOM 2933 C C . PRO A 1 396 ? -7.426 33.438 11.727 1 93.44 396 PRO A C 1
ATOM 2935 O O . PRO A 1 396 ? -8.586 33.844 11.828 1 93.44 396 PRO A O 1
ATOM 2938 N N . HIS A 1 397 ? -7.125 32.25 12.047 1 95.94 397 HIS A N 1
ATOM 2939 C CA . HIS A 1 397 ? -8.078 31.281 12.578 1 95.94 397 HIS A CA 1
ATOM 2940 C C . HIS A 1 397 ? -7.465 30.484 13.727 1 95.94 397 HIS A C 1
ATOM 2942 O O . HIS A 1 397 ? -6.336 30 13.625 1 95.94 397 HIS A O 1
ATOM 2948 N N . VAL A 1 398 ? -8.164 30.422 14.844 1 96.44 398 VAL A N 1
ATOM 2949 C CA . VAL A 1 398 ? -7.758 29.609 15.984 1 96.44 398 VAL A CA 1
ATOM 2950 C C . VAL A 1 398 ? -8.602 28.344 16.047 1 96.44 398 VAL A C 1
ATOM 2952 O O . VAL A 1 398 ? -9.766 28.375 16.453 1 96.44 398 VAL A O 1
ATOM 2955 N N . PRO A 1 399 ? -7.988 27.219 15.719 1 95.5 399 PRO A N 1
ATOM 2956 C CA . PRO A 1 399 ? -8.758 25.969 15.688 1 95.5 399 PRO A CA 1
ATOM 2957 C C . PRO A 1 399 ? -9 25.391 17.078 1 95.5 399 PRO A C 1
ATOM 2959 O O . PRO A 1 399 ? -8.172 25.562 17.984 1 95.5 399 PRO A O 1
ATOM 2962 N N . ARG A 1 400 ? -10.086 24.734 17.328 1 96.44 400 ARG A N 1
ATOM 2963 C CA . ARG A 1 400 ? -10.367 23.969 18.531 1 96.44 400 ARG A CA 1
ATOM 2964 C C . ARG A 1 400 ? -10.289 22.469 18.281 1 96.44 400 ARG A C 1
ATOM 2966 O O . ARG A 1 400 ? -11.117 21.719 18.781 1 96.44 400 ARG A O 1
ATOM 2973 N N . GLY A 1 401 ? -9.484 22.094 17.375 1 98 401 GLY A N 1
ATOM 2974 C CA . GLY A 1 401 ? -9.156 20.75 16.969 1 98 401 GLY A CA 1
ATOM 2975 C C . GLY A 1 401 ? -7.992 20.688 15.992 1 98 401 GLY A C 1
ATOM 2976 O O . GLY A 1 401 ? -7.465 21.719 15.586 1 98 401 GLY A O 1
ATOM 2977 N N . GLY A 1 402 ? -7.566 19.453 15.664 1 98.12 402 GLY A N 1
ATOM 2978 C CA . GLY A 1 402 ? -6.344 19.312 14.891 1 98.12 402 GLY A CA 1
ATOM 2979 C C . GLY A 1 402 ? -5.094 19.656 15.68 1 98.12 402 GLY A C 1
ATOM 2980 O O . GLY A 1 402 ? -5.023 19.422 16.891 1 98.12 402 GLY A O 1
ATOM 2981 N N . TYR A 1 403 ? -4.07 20.125 14.992 1 98.25 403 TYR A N 1
ATOM 2982 C CA . TYR A 1 403 ? -2.809 20.359 15.688 1 98.25 403 TYR A CA 1
ATOM 2983 C C . TYR A 1 403 ? -1.922 21.312 14.891 1 98.25 403 TYR A C 1
ATOM 2985 O O . TYR A 1 403 ? -0.694 21.25 14.992 1 98.25 403 TYR A O 1
ATOM 2993 N N . HIS A 1 404 ? -2.609 22.203 14.078 1 97.38 404 HIS A N 1
ATOM 2994 C CA . HIS A 1 404 ? -1.855 23.125 13.227 1 97.38 404 HIS A CA 1
ATOM 2995 C C . HIS A 1 404 ? -2.252 24.578 13.5 1 97.38 404 HIS A C 1
ATOM 2997 O O . HIS A 1 404 ? -3.412 24.859 13.805 1 97.38 404 HIS A O 1
ATOM 3003 N N . LEU A 1 405 ? -1.33 25.469 13.391 1 98.12 405 LEU A N 1
ATOM 3004 C CA . LEU A 1 405 ? -1.553 26.891 13.227 1 98.12 405 LEU A CA 1
ATOM 3005 C C . LEU A 1 405 ? -1.048 27.375 11.867 1 98.12 405 LEU A C 1
ATOM 3007 O O . LEU A 1 405 ? 0.072 27.047 11.469 1 98.12 405 LEU A O 1
ATOM 3011 N N . TRP A 1 406 ? -1.904 28.047 11.188 1 97.81 406 TRP A N 1
ATOM 3012 C CA . TRP A 1 406 ? -1.592 28.625 9.891 1 97.81 406 TRP A CA 1
ATOM 3013 C C . TRP A 1 406 ? -1.28 30.109 10.023 1 97.81 406 TRP A C 1
ATOM 3015 O O . TRP A 1 406 ? -2.193 30.938 10.094 1 97.81 406 TRP A O 1
ATOM 3025 N N . LEU A 1 407 ? 0.01 30.422 10.008 1 97.88 407 LEU A N 1
ATOM 3026 C CA . LEU A 1 407 ? 0.467 31.781 10.312 1 97.88 407 LEU A CA 1
ATOM 3027 C C . LEU A 1 407 ? 0.597 32.594 9.031 1 97.88 407 LEU A C 1
ATOM 3029 O O . LEU A 1 407 ? 1.177 32.125 8.047 1 97.88 407 LEU A O 1
ATOM 3033 N N . ARG A 1 408 ? 0.091 33.75 9.031 1 97.12 408 ARG A N 1
ATOM 3034 C CA . ARG A 1 408 ? 0.331 34.719 7.949 1 97.12 408 ARG A CA 1
ATOM 3035 C C . ARG A 1 408 ? 1.52 35.625 8.266 1 97.12 408 ARG A C 1
ATOM 3037 O O . ARG A 1 408 ? 1.542 36.281 9.297 1 97.12 408 ARG A O 1
ATOM 3044 N N . LEU A 1 409 ? 2.412 35.625 7.398 1 97.06 409 LEU A N 1
ATOM 3045 C CA . LEU A 1 409 ? 3.633 36.406 7.57 1 97.06 409 LEU A CA 1
ATOM 3046 C C . LEU A 1 409 ? 3.496 37.781 6.922 1 97.06 409 LEU A C 1
ATOM 3048 O O . LEU A 1 409 ? 2.621 37.969 6.078 1 97.06 409 LEU A O 1
ATOM 3052 N N . PRO A 1 410 ? 4.359 38.719 7.383 1 94.75 410 PRO A N 1
ATOM 3053 C CA . PRO A 1 410 ? 4.441 39.969 6.621 1 94.75 410 PRO A CA 1
ATOM 3054 C C . PRO A 1 410 ? 4.773 39.75 5.148 1 94.75 410 PRO A C 1
ATOM 3056 O O . PRO A 1 410 ? 5.504 38.812 4.812 1 94.75 410 PRO A O 1
ATOM 3059 N N . ALA A 1 411 ? 4.359 40.625 4.285 1 91.88 411 ALA A N 1
ATOM 3060 C CA . ALA A 1 411 ? 4.43 40.469 2.834 1 91.88 411 ALA A CA 1
ATOM 3061 C C . ALA A 1 411 ? 5.879 40.406 2.359 1 91.88 411 ALA A C 1
ATOM 3063 O O . ALA A 1 411 ? 6.172 39.812 1.312 1 91.88 411 ALA A O 1
ATOM 3064 N N . ASP A 1 412 ? 6.727 40.906 3.061 1 89.25 412 ASP A N 1
ATOM 3065 C CA . ASP A 1 412 ? 8.109 41 2.609 1 89.25 412 ASP A CA 1
ATOM 3066 C C . ASP A 1 412 ? 8.93 39.812 3.047 1 89.25 412 ASP A C 1
ATOM 3068 O O . ASP A 1 412 ? 10.125 39.719 2.768 1 89.25 412 ASP A O 1
ATOM 3072 N N . ARG A 1 413 ? 8.242 38.875 3.697 1 91.94 413 ARG A N 1
ATOM 3073 C CA . ARG A 1 413 ? 8.969 37.719 4.176 1 91.94 413 ARG A CA 1
ATOM 3074 C C . ARG A 1 413 ? 8.773 36.531 3.244 1 91.94 413 ARG A C 1
ATOM 3076 O O . ARG A 1 413 ? 7.652 36.219 2.826 1 91.94 413 ARG A O 1
ATOM 3083 N N . ASP A 1 414 ? 9.859 35.875 2.928 1 90.81 414 ASP A N 1
ATOM 3084 C CA . ASP A 1 414 ? 9.805 34.656 2.164 1 90.81 414 ASP A CA 1
ATOM 3085 C C . ASP A 1 414 ? 9.688 33.438 3.09 1 90.81 414 ASP A C 1
ATOM 3087 O O . ASP A 1 414 ? 10.625 33.125 3.822 1 90.81 414 ASP A O 1
ATOM 3091 N N . PRO A 1 415 ? 8.602 32.75 2.998 1 93.31 415 PRO A N 1
ATOM 3092 C CA . PRO A 1 415 ? 8.375 31.625 3.926 1 93.31 415 PRO A CA 1
ATOM 3093 C C . PRO A 1 415 ? 9.445 30.547 3.814 1 93.31 415 PRO A C 1
ATOM 3095 O O . PRO A 1 415 ? 9.828 29.938 4.824 1 93.31 415 PRO A O 1
ATOM 3098 N N . ARG A 1 416 ? 9.922 30.234 2.641 1 89.12 416 ARG A N 1
ATOM 3099 C CA . ARG A 1 416 ? 10.938 29.203 2.453 1 89.12 416 ARG A CA 1
ATOM 3100 C C . ARG A 1 416 ? 12.258 29.609 3.109 1 89.12 416 ARG A C 1
ATOM 3102 O O . ARG A 1 416 ? 12.906 28.797 3.771 1 89.12 416 ARG A O 1
ATOM 3109 N N . GLN A 1 417 ? 12.633 30.797 2.879 1 87.12 417 GLN A N 1
ATOM 3110 C CA . GLN A 1 417 ? 13.852 31.328 3.498 1 87.12 417 GLN A CA 1
ATOM 3111 C C . GLN A 1 417 ? 13.734 31.328 5.02 1 87.12 417 GLN A C 1
ATOM 3113 O O . GLN A 1 417 ? 14.672 30.938 5.719 1 87.12 417 GLN A O 1
ATOM 3118 N N . LEU A 1 418 ? 12.609 31.766 5.473 1 93 418 LEU A N 1
ATOM 3119 C CA . LEU A 1 418 ? 12.398 31.812 6.914 1 93 418 LEU A CA 1
ATOM 3120 C C . LEU A 1 418 ? 12.453 30.406 7.52 1 93 418 LEU A C 1
ATOM 3122 O O . LEU A 1 418 ? 13.031 30.219 8.594 1 93 418 LEU A O 1
ATOM 3126 N N . ALA A 1 419 ? 11.836 29.438 6.891 1 92.5 419 ALA A N 1
ATOM 3127 C CA . ALA A 1 419 ? 11.867 28.047 7.375 1 92.5 419 ALA A CA 1
ATOM 3128 C C . ALA A 1 419 ? 13.297 27.531 7.434 1 92.5 419 ALA A C 1
ATOM 3130 O O . ALA A 1 419 ? 13.672 26.812 8.367 1 92.5 419 ALA A O 1
ATOM 3131 N N . ALA A 1 420 ? 14.102 27.891 6.434 1 87.88 420 ALA A N 1
ATOM 3132 C CA . ALA A 1 420 ? 15.5 27.469 6.398 1 87.88 420 ALA A CA 1
ATOM 3133 C C . ALA A 1 420 ? 16.281 28.078 7.566 1 87.88 420 ALA A C 1
ATOM 3135 O O . ALA A 1 420 ? 17.031 27.375 8.242 1 87.88 420 ALA A O 1
ATOM 3136 N N . VAL A 1 421 ? 16.094 29.328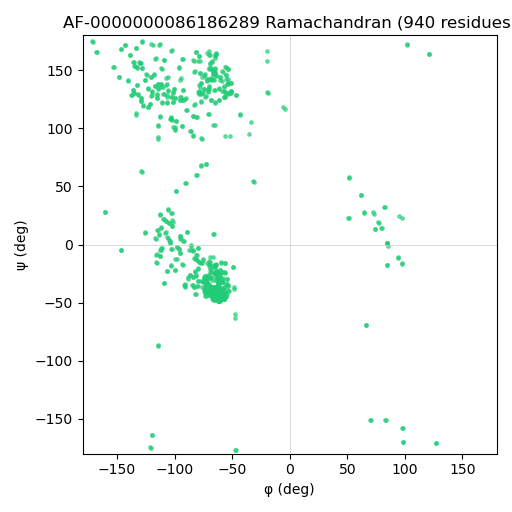 7.766 1 91.06 421 VAL A N 1
ATOM 3137 C CA . VAL A 1 421 ? 16.766 30.031 8.852 1 91.06 421 VAL A CA 1
ATOM 3138 C C . VAL A 1 421 ? 16.297 29.469 10.195 1 91.06 421 VAL A C 1
ATOM 3140 O O . VAL A 1 421 ? 17.094 29.312 11.125 1 91.06 421 VAL A O 1
ATOM 3143 N N . ALA A 1 422 ? 15 29.203 10.32 1 95.81 422 ALA A N 1
ATOM 3144 C CA . ALA A 1 422 ? 14.445 28.625 11.539 1 95.81 422 ALA A CA 1
ATOM 3145 C C . ALA A 1 422 ? 15.109 27.297 11.883 1 95.81 422 ALA A C 1
ATOM 3147 O O . ALA A 1 422 ? 15.414 27.031 13.047 1 95.81 422 ALA A O 1
ATOM 3148 N N . LEU A 1 423 ? 15.328 26.469 10.852 1 91.94 423 LEU A N 1
ATOM 3149 C CA . LEU A 1 423 ? 15.977 25.188 11.078 1 91.94 423 LEU A CA 1
ATOM 3150 C C . LEU A 1 423 ? 17.391 25.375 11.625 1 91.94 423 LEU A C 1
ATOM 3152 O O . LEU A 1 423 ? 17.828 24.609 12.492 1 91.94 423 LEU A O 1
ATOM 3156 N N . VAL A 1 424 ? 18.094 26.359 11.156 1 89.06 424 VAL A N 1
ATOM 3157 C CA . VAL A 1 424 ? 19.422 26.703 11.641 1 89.06 424 VAL A CA 1
ATOM 3158 C C . VAL A 1 424 ? 19.359 27.078 13.117 1 89.06 424 VAL A C 1
ATOM 3160 O O . VAL A 1 424 ? 20.266 26.766 13.883 1 89.06 424 VAL A O 1
ATOM 3163 N N . HIS A 1 425 ? 18.281 27.656 13.469 1 93.69 425 HIS A N 1
ATOM 3164 C CA . HIS A 1 425 ? 18.078 28.047 14.859 1 93.69 425 HIS A CA 1
ATOM 3165 C C . HIS A 1 425 ? 17.516 26.906 15.688 1 93.69 425 HIS A C 1
ATOM 3167 O O . HIS A 1 425 ? 17.172 27.078 16.859 1 93.69 425 HIS A O 1
ATOM 3173 N N . GLY A 1 426 ? 17.266 25.766 15.078 1 94.81 426 GLY A N 1
ATOM 3174 C CA . GLY A 1 426 ? 16.922 24.562 15.82 1 94.81 426 GLY A CA 1
ATOM 3175 C C . GLY A 1 426 ? 15.422 24.328 15.891 1 94.81 426 GLY A C 1
ATOM 3176 O O . GLY A 1 426 ? 14.93 23.734 16.844 1 94.81 426 GLY A O 1
ATOM 3177 N N . VAL A 1 427 ? 14.703 24.859 15 1 96.69 427 VAL A N 1
ATOM 3178 C CA . VAL A 1 427 ? 13.266 24.594 14.961 1 96.69 427 VAL A CA 1
ATOM 3179 C C . VAL A 1 427 ? 12.828 24.328 13.523 1 96.69 427 VAL A C 1
ATOM 3181 O O . VAL A 1 427 ? 13.258 25.016 12.594 1 96.69 427 VAL A O 1
ATOM 3184 N N . ALA A 1 428 ? 12.031 23.25 13.352 1 94.69 428 ALA A N 1
ATOM 3185 C CA . ALA A 1 428 ? 11.508 22.891 12.039 1 94.69 428 ALA A CA 1
ATOM 3186 C C . ALA A 1 428 ? 10.07 23.359 11.867 1 94.69 428 ALA A C 1
ATOM 3188 O O . ALA A 1 428 ? 9.219 23.109 12.727 1 94.69 428 ALA A O 1
ATOM 3189 N N . VAL A 1 429 ? 9.797 24.109 10.812 1 95.25 429 VAL A N 1
ATOM 3190 C CA . VAL A 1 429 ? 8.469 24.578 10.422 1 95.25 429 VAL A CA 1
ATOM 3191 C C . VAL A 1 429 ? 8.258 24.344 8.922 1 95.25 429 VAL A C 1
ATOM 3193 O O . VAL A 1 429 ? 9.211 24.016 8.203 1 95.25 429 VAL A O 1
ATOM 3196 N N . THR A 1 430 ? 7.023 24.5 8.445 1 94.25 430 THR A N 1
ATOM 3197 C CA . THR A 1 430 ? 6.75 24.219 7.043 1 94.25 430 THR A CA 1
ATOM 3198 C C . THR A 1 430 ? 6.344 25.484 6.305 1 94.25 430 THR A C 1
ATOM 3200 O O . THR A 1 430 ? 5.395 26.172 6.703 1 94.25 430 THR A O 1
ATOM 3203 N N . PRO A 1 431 ? 7.059 25.797 5.184 1 92.62 431 PRO A N 1
ATOM 3204 C CA . PRO A 1 431 ? 6.621 26.938 4.383 1 92.62 431 PRO A CA 1
ATOM 3205 C C . PRO A 1 431 ? 5.262 26.719 3.727 1 92.62 431 PRO A C 1
ATOM 3207 O O . PRO A 1 431 ? 4.965 25.609 3.273 1 92.62 431 PRO A O 1
ATOM 3210 N N . GLY A 1 432 ? 4.484 27.734 3.676 1 93.25 432 GLY A N 1
ATOM 3211 C CA . GLY A 1 432 ? 3.131 27.656 3.148 1 93.25 432 GLY A CA 1
ATOM 3212 C C . GLY A 1 432 ? 3.082 27.219 1.696 1 93.25 432 GLY A C 1
ATOM 3213 O O . GLY A 1 432 ? 2.086 26.641 1.247 1 93.25 432 GLY A O 1
ATOM 3214 N N . SER A 1 433 ? 4.145 27.453 0.953 1 89.56 433 SER A N 1
ATOM 3215 C CA . SER A 1 433 ? 4.199 27.141 -0.47 1 89.56 433 SER A CA 1
ATOM 3216 C C . SER A 1 433 ? 3.994 25.656 -0.712 1 89.56 433 SER A C 1
ATOM 3218 O O . SER A 1 433 ? 3.547 25.25 -1.787 1 89.56 433 SER A O 1
ATOM 3220 N N . ASN A 1 434 ? 4.242 24.797 0.289 1 90.5 434 ASN A N 1
ATOM 3221 C CA . ASN A 1 434 ? 4.113 23.344 0.163 1 90.5 434 ASN A CA 1
ATOM 3222 C C . ASN A 1 434 ? 2.652 22.922 0.037 1 90.5 434 ASN A C 1
ATOM 3224 O O . ASN A 1 434 ? 2.361 21.781 -0.321 1 90.5 434 ASN A O 1
ATOM 3228 N N . TYR A 1 435 ? 1.741 23.828 0.346 1 94.12 435 TYR A N 1
ATOM 3229 C CA . TYR A 1 435 ? 0.338 23.453 0.458 1 94.12 435 TYR A CA 1
ATOM 3230 C C . TYR A 1 435 ? -0.462 23.953 -0.735 1 94.12 435 TYR A C 1
ATOM 3232 O O . TYR A 1 435 ? -1.69 23.844 -0.762 1 94.12 435 TYR A O 1
ATOM 3240 N N . TYR A 1 436 ? 0.228 24.531 -1.713 1 92.44 436 TYR A N 1
ATOM 3241 C CA . TYR A 1 436 ? -0.441 25.094 -2.881 1 92.44 436 TYR A CA 1
ATOM 3242 C C . TYR A 1 436 ? -0.031 24.359 -4.152 1 92.44 436 TYR A C 1
ATOM 3244 O O . TYR A 1 436 ? 1.14 24.016 -4.324 1 92.44 436 TYR A O 1
ATOM 3252 N N . ALA A 1 437 ? -0.983 24.094 -4.949 1 87.88 437 ALA A N 1
ATOM 3253 C CA . ALA A 1 437 ? -0.688 23.516 -6.262 1 87.88 437 ALA A CA 1
ATOM 3254 C C . ALA A 1 437 ? -0.091 24.562 -7.195 1 87.88 437 ALA A C 1
ATOM 3256 O O . ALA A 1 437 ? 0.659 24.234 -8.117 1 87.88 437 ALA A O 1
ATOM 3257 N N . THR A 1 438 ? -0.534 25.75 -7.023 1 82.94 438 THR A N 1
ATOM 3258 C CA . THR A 1 438 ? -0.079 26.891 -7.828 1 82.94 438 THR A CA 1
ATOM 3259 C C . THR A 1 438 ? 0.518 27.969 -6.941 1 82.94 438 THR A C 1
ATOM 3261 O O . THR A 1 438 ? 0.665 27.781 -5.73 1 82.94 438 THR A O 1
ATOM 3264 N N . ALA A 1 439 ? 0.823 29.016 -7.59 1 74.81 439 ALA A N 1
ATOM 3265 C CA . ALA A 1 439 ? 1.476 30.094 -6.844 1 74.81 439 ALA A CA 1
ATOM 3266 C C . ALA A 1 439 ? 0.62 30.531 -5.664 1 74.81 439 ALA A C 1
ATOM 3268 O O . ALA A 1 439 ? -0.607 30.609 -5.766 1 74.81 439 ALA A O 1
ATOM 3269 N N . ASN A 1 440 ? 1.38 30.672 -4.609 1 68.25 440 ASN A N 1
ATOM 3270 C CA . ASN A 1 440 ? 0.755 31.031 -3.344 1 68.25 440 ASN A CA 1
ATOM 3271 C C . ASN A 1 440 ? 0.437 32.531 -3.285 1 68.25 440 ASN A C 1
ATOM 3273 O O . ASN A 1 440 ? 1.306 33.375 -3.545 1 68.25 440 ASN A O 1
ATOM 3277 N N . PRO A 1 441 ? -0.736 32.781 -2.787 1 70.75 441 PRO A N 1
ATOM 3278 C CA . PRO A 1 441 ? -1.157 34.188 -2.754 1 70.75 441 PRO A CA 1
ATOM 3279 C C . PRO A 1 441 ? -0.425 35 -1.687 1 70.75 441 PRO A C 1
ATOM 3281 O O . PRO A 1 441 ? -0.139 36.188 -1.894 1 70.75 441 PRO A O 1
ATOM 3284 N N . ALA A 1 442 ? -0.278 34.438 -0.471 1 86.5 442 ALA A N 1
ATOM 3285 C CA . ALA A 1 442 ? 0.359 35.156 0.64 1 86.5 442 ALA A CA 1
ATOM 3286 C C . ALA A 1 442 ? 1.35 34.25 1.366 1 86.5 442 ALA A C 1
ATOM 3288 O O . ALA A 1 442 ? 1.209 33.031 1.35 1 86.5 442 ALA A O 1
ATOM 3289 N N . PRO A 1 443 ? 2.312 34.938 1.96 1 94.62 443 PRO A N 1
ATOM 3290 C CA . PRO A 1 443 ? 3.297 34.125 2.68 1 94.62 443 PRO A CA 1
ATOM 3291 C C . PRO A 1 443 ? 2.74 33.531 3.973 1 94.62 443 PRO A C 1
ATOM 3293 O O . PRO A 1 443 ? 2.16 34.281 4.789 1 94.62 443 PRO A O 1
ATOM 3296 N N . HIS A 1 444 ? 2.875 32.312 4.129 1 96.69 444 HIS A N 1
ATOM 3297 C CA . HIS A 1 444 ? 2.398 31.609 5.312 1 96.69 444 HIS A CA 1
ATOM 3298 C C . HIS A 1 444 ? 3.439 30.609 5.816 1 96.69 444 HIS A C 1
ATOM 3300 O O . HIS A 1 444 ? 4.352 30.234 5.082 1 96.69 444 HIS A O 1
ATOM 3306 N N . LEU A 1 445 ? 3.318 30.281 7.09 1 96.56 445 LEU A N 1
ATOM 3307 C CA . LEU A 1 445 ? 3.965 29.141 7.723 1 96.56 445 LEU A CA 1
ATOM 3308 C C . LEU A 1 445 ? 2.939 28.266 8.43 1 96.56 445 LEU A C 1
ATOM 3310 O O . LEU A 1 445 ? 1.998 28.781 9.047 1 96.56 445 LEU A O 1
ATOM 3314 N N . ARG A 1 446 ? 3.145 27.016 8.336 1 96.88 446 ARG A N 1
ATOM 3315 C CA . ARG A 1 446 ? 2.359 26.094 9.156 1 96.88 446 ARG A CA 1
ATOM 3316 C C . ARG A 1 446 ? 3.172 25.594 10.352 1 96.88 446 ARG A C 1
ATOM 3318 O O . ARG A 1 446 ? 4.285 25.094 10.18 1 96.88 446 ARG A O 1
ATOM 3325 N N . LEU A 1 447 ? 2.611 25.734 11.516 1 97.5 447 LEU A N 1
ATOM 3326 C CA . LEU A 1 447 ? 3.178 25.172 12.742 1 97.5 447 LEU A CA 1
ATOM 3327 C C . LEU A 1 447 ? 2.359 23.984 13.219 1 97.5 447 LEU A C 1
ATOM 3329 O O . LEU A 1 447 ? 1.128 24 13.164 1 97.5 447 LEU A O 1
ATOM 3333 N N . SER A 1 448 ? 3.053 22.969 13.633 1 97.38 448 SER A N 1
ATOM 3334 C CA . SER A 1 448 ? 2.438 21.844 14.32 1 97.38 448 SER A CA 1
ATOM 3335 C C . SER A 1 448 ? 2.906 21.75 15.766 1 97.38 448 SER A C 1
ATOM 3337 O O . SER A 1 448 ? 4.094 21.922 16.047 1 97.38 448 SER A O 1
ATOM 3339 N N . TYR A 1 449 ? 2.049 21.562 16.688 1 98 449 TYR A N 1
ATOM 3340 C CA . TYR A 1 449 ? 2.459 21.578 18.094 1 98 449 TYR A CA 1
ATOM 3341 C C . TYR A 1 449 ? 2.393 20.172 18.672 1 98 449 TYR A C 1
ATOM 3343 O O . TYR A 1 449 ? 2.35 20 19.906 1 98 449 TYR A O 1
ATOM 3351 N N . ILE A 1 450 ? 2.443 19.125 17.844 1 96.81 450 ILE A N 1
ATOM 3352 C CA . ILE A 1 450 ? 2.283 17.766 18.359 1 96.81 450 ILE A CA 1
ATOM 3353 C C . ILE A 1 450 ? 3.598 17 18.203 1 96.81 450 ILE A C 1
ATOM 3355 O O . ILE A 1 450 ? 3.715 15.859 18.672 1 96.81 450 ILE A O 1
ATOM 3359 N N . GLY A 1 451 ? 4.613 17.562 17.594 1 95.19 451 GLY A N 1
ATOM 3360 C CA . GLY A 1 451 ? 5.832 16.844 17.266 1 95.19 451 GLY A CA 1
ATOM 3361 C C . GLY A 1 451 ? 6.918 17 18.312 1 95.19 451 GLY A C 1
ATOM 3362 O O . GLY A 1 451 ? 8.047 16.547 18.125 1 95.19 451 GLY A O 1
ATOM 3363 N N . VAL A 1 452 ? 6.645 17.656 19.438 1 96.56 452 VAL A N 1
ATOM 3364 C CA . VAL A 1 452 ? 7.605 17.875 20.516 1 96.56 452 VAL A CA 1
ATOM 3365 C C . VAL A 1 452 ? 7.121 17.172 21.781 1 96.56 452 VAL A C 1
ATOM 3367 O O . VAL A 1 452 ? 5.926 16.906 21.938 1 96.56 452 VAL A O 1
ATOM 3370 N N . PRO A 1 453 ? 7.992 16.906 22.719 1 96 453 PRO A N 1
ATOM 3371 C CA . PRO A 1 453 ? 7.648 16.047 23.859 1 96 453 PRO A CA 1
ATOM 3372 C C . PRO A 1 453 ? 6.715 16.719 24.859 1 96 453 PRO A C 1
ATOM 3374 O O . PRO A 1 453 ? 5.934 16.047 25.531 1 96 453 PRO A O 1
ATOM 3377 N N . SER A 1 454 ? 6.809 18.094 25.031 1 97.56 454 SER A N 1
ATOM 3378 C CA . SER A 1 454 ? 6.062 18.734 26.109 1 97.56 454 SER A CA 1
ATOM 3379 C C . SER A 1 454 ? 5.609 20.141 25.703 1 97.56 454 SER A C 1
ATOM 3381 O O . SER A 1 454 ? 6.039 20.656 24.672 1 97.56 454 SER A O 1
ATOM 3383 N N . VAL A 1 455 ? 4.715 20.703 26.516 1 98.25 455 VAL A N 1
ATOM 3384 C CA . VAL A 1 455 ? 4.176 22.031 26.281 1 98.25 455 VAL A CA 1
ATOM 3385 C C . VAL A 1 455 ? 5.309 23.062 26.312 1 98.25 455 VAL A C 1
ATOM 3387 O O . VAL A 1 455 ? 5.402 23.922 25.438 1 98.25 455 VAL A O 1
ATOM 3390 N N . PRO A 1 456 ? 6.266 22.953 27.25 1 98.31 456 PRO A N 1
ATOM 3391 C CA . PRO A 1 456 ? 7.387 23.891 27.234 1 98.31 456 PRO A CA 1
ATOM 3392 C C . PRO A 1 456 ? 8.203 23.812 25.938 1 98.31 456 PRO A C 1
ATOM 3394 O O . PRO A 1 456 ? 8.727 24.828 25.484 1 98.31 456 PRO A O 1
ATOM 3397 N N . ASP A 1 457 ? 8.266 22.625 25.359 1 98.06 457 ASP A N 1
ATOM 3398 C CA . ASP A 1 457 ? 9.016 22.469 24.109 1 98.06 457 ASP A CA 1
ATOM 3399 C C . ASP A 1 457 ? 8.328 23.188 22.953 1 98.06 457 ASP A C 1
ATOM 3401 O O . ASP A 1 457 ? 8.992 23.641 22.031 1 98.06 457 ASP A O 1
ATOM 3405 N N . VAL A 1 458 ? 6.992 23.328 23.016 1 98.56 458 VAL A N 1
ATOM 3406 C CA . VAL A 1 458 ? 6.266 24.109 22.031 1 98.56 458 VAL A CA 1
ATOM 3407 C C . VAL A 1 458 ? 6.703 25.578 22.125 1 98.56 458 VAL A C 1
ATOM 3409 O O . VAL A 1 458 ? 7.023 26.203 21.109 1 98.56 458 VAL A O 1
ATOM 3412 N N . VAL A 1 459 ? 6.754 26.047 23.297 1 98.69 459 VAL A N 1
ATOM 3413 C CA . VAL A 1 459 ? 7.125 27.438 23.547 1 98.69 459 VAL A CA 1
ATOM 3414 C C . VAL A 1 459 ? 8.57 27.688 23.109 1 98.69 459 VAL A C 1
ATOM 3416 O O . VAL A 1 459 ? 8.859 28.656 22.422 1 98.69 459 VAL A O 1
ATOM 3419 N N . THR A 1 460 ? 9.43 26.75 23.469 1 98.31 460 THR A N 1
ATOM 3420 C CA . THR A 1 460 ? 10.828 26.844 23.078 1 98.31 460 THR A CA 1
ATOM 3421 C C . THR A 1 460 ? 10.977 26.906 21.562 1 98.31 460 THR A C 1
ATOM 3423 O O . THR A 1 460 ? 11.766 27.688 21.031 1 98.31 460 THR A O 1
ATOM 3426 N N . GLY A 1 461 ? 10.25 26.047 20.875 1 98.56 461 GLY A N 1
ATOM 3427 C CA . GLY A 1 461 ? 10.281 26.062 19.422 1 98.56 461 GLY A CA 1
ATOM 3428 C C . GLY A 1 461 ? 9.875 27.406 18.844 1 98.56 461 GLY A C 1
ATOM 3429 O O . GLY A 1 461 ? 10.516 27.906 17.922 1 98.56 461 GLY A O 1
ATOM 3430 N N . ILE A 1 462 ? 8.859 28 19.375 1 98.69 462 ILE A N 1
ATOM 3431 C CA . ILE A 1 462 ? 8.352 29.281 18.875 1 98.69 462 ILE A CA 1
ATOM 3432 C C . ILE A 1 462 ? 9.336 30.391 19.203 1 98.69 462 ILE A C 1
ATOM 3434 O O . ILE A 1 462 ? 9.531 31.312 18.406 1 98.69 462 ILE A O 1
ATOM 3438 N N . GLU A 1 463 ? 10 30.297 20.328 1 98.38 463 GLU A N 1
ATOM 3439 C CA . GLU A 1 463 ? 11.055 31.25 20.656 1 98.38 463 GLU A CA 1
ATOM 3440 C C . GLU A 1 463 ? 12.203 31.188 19.672 1 98.38 463 GLU A C 1
ATOM 3442 O O . GLU A 1 463 ? 12.75 32.219 19.266 1 98.38 463 GLU A O 1
ATOM 3447 N N . ARG A 1 464 ? 12.523 30.031 19.344 1 98.06 464 ARG A N 1
ATOM 3448 C CA . ARG A 1 464 ? 13.57 29.844 18.344 1 98.06 464 ARG A CA 1
ATOM 3449 C C . ARG A 1 464 ? 13.141 30.391 16.984 1 98.06 464 ARG A C 1
ATOM 3451 O O . ARG A 1 464 ? 13.953 30.969 16.266 1 98.06 464 ARG A O 1
ATOM 3458 N N . LEU A 1 465 ? 11.891 30.172 16.641 1 98.19 465 LEU A N 1
ATOM 3459 C CA . LEU A 1 465 ? 11.352 30.75 15.422 1 98.19 465 LEU A CA 1
ATOM 3460 C C . LEU A 1 465 ? 11.422 32.281 15.461 1 98.19 465 LEU A C 1
ATOM 3462 O O . LEU A 1 465 ? 11.727 32.906 14.453 1 98.19 465 LEU A O 1
ATOM 3466 N N . ALA A 1 466 ? 11.164 32.844 16.625 1 97.94 466 ALA A N 1
ATOM 3467 C CA . ALA A 1 466 ? 11.234 34.281 16.781 1 97.94 466 ALA A CA 1
ATOM 3468 C C . ALA A 1 466 ? 12.656 34.781 16.547 1 97.94 466 ALA A C 1
ATOM 3470 O O . ALA A 1 466 ? 12.852 35.844 15.938 1 97.94 466 ALA A O 1
ATOM 3471 N N . ARG A 1 467 ? 13.617 34.062 17.016 1 96.94 467 ARG A N 1
ATOM 3472 C CA . ARG A 1 467 ? 15.008 34.438 16.781 1 96.94 467 ARG A CA 1
ATOM 3473 C C . ARG A 1 467 ? 15.336 34.406 15.289 1 96.94 467 ARG A C 1
ATOM 3475 O O . ARG A 1 467 ? 16.062 35.25 14.781 1 96.94 467 ARG A O 1
ATOM 3482 N N . ALA A 1 468 ? 14.789 33.406 14.664 1 95.44 468 ALA A N 1
ATOM 3483 C CA . ALA A 1 468 ? 14.992 33.281 13.219 1 95.44 468 ALA A CA 1
ATOM 3484 C C . ALA A 1 468 ? 14.391 34.469 12.484 1 95.44 468 ALA A C 1
ATOM 3486 O O . ALA A 1 468 ? 14.938 34.938 11.484 1 95.44 468 ALA A O 1
ATOM 3487 N N . PHE A 1 469 ? 13.289 34.938 12.898 1 93.5 469 PHE A N 1
ATOM 3488 C CA . PHE A 1 469 ? 12.594 36.062 12.305 1 93.5 469 PHE A CA 1
ATOM 3489 C C . PHE A 1 469 ? 13.438 37.344 12.391 1 93.5 469 PHE A C 1
ATOM 3491 O O . PHE A 1 469 ? 13.336 38.219 11.539 1 93.5 469 PHE A O 1
ATOM 3498 N N . GLU A 1 470 ? 14.281 37.406 13.422 1 90.5 470 GLU A N 1
ATOM 3499 C CA . GLU A 1 470 ? 15.117 38.562 13.641 1 90.5 470 GLU A CA 1
ATOM 3500 C C . GLU A 1 470 ? 16.375 38.531 12.773 1 90.5 470 GLU A C 1
ATOM 3502 O O . GLU A 1 470 ? 17.016 39.531 12.547 1 90.5 470 GLU A O 1
ATOM 3507 N N . THR A 1 471 ? 16.703 37.281 12.477 1 80.88 471 THR A N 1
ATOM 3508 C CA . THR A 1 471 ? 17.906 37.094 11.68 1 80.88 471 THR A CA 1
ATOM 3509 C C . THR A 1 471 ? 17.656 37.438 10.219 1 80.88 471 THR A C 1
ATOM 3511 O O . THR A 1 471 ? 16.641 37.031 9.648 1 80.88 471 THR A O 1
ATOM 3514 N N . ARG A 1 472 ? 17.859 38.781 9.609 1 59.69 472 ARG A N 1
ATOM 3515 C CA . ARG A 1 472 ? 17.688 39.156 8.211 1 59.69 472 ARG A CA 1
ATOM 3516 C C . ARG A 1 472 ? 18.594 38.312 7.305 1 59.69 472 ARG A C 1
ATOM 3518 O O . ARG A 1 472 ? 19.703 37.969 7.68 1 59.69 472 ARG A O 1
ATOM 3525 N N . MET B 1 1 ? -24.922 -16.109 -24.875 1 31.77 1 MET B N 1
ATOM 3526 C CA . MET B 1 1 ? -24.891 -15.008 -23.922 1 31.77 1 MET B CA 1
ATOM 3527 C C . MET B 1 1 ? -23.469 -14.641 -23.547 1 31.77 1 MET B C 1
ATOM 3529 O O . MET B 1 1 ? -22.688 -15.508 -23.156 1 31.77 1 MET B O 1
ATOM 3533 N N . THR B 1 2 ? -22.859 -13.617 -23.891 1 37.47 2 THR B N 1
ATOM 3534 C CA . THR B 1 2 ? -21.469 -13.211 -23.75 1 37.47 2 THR B CA 1
ATOM 3535 C C . THR B 1 2 ? -21.078 -13.133 -22.266 1 37.47 2 THR B C 1
ATOM 3537 O O . THR B 1 2 ? -21.922 -12.898 -21.406 1 37.47 2 THR B O 1
ATOM 3540 N N . ASP B 1 3 ? -19.891 -13.531 -21.922 1 45.38 3 ASP B N 1
ATOM 3541 C CA . ASP B 1 3 ? -19.344 -13.727 -20.594 1 45.38 3 ASP B CA 1
ATOM 3542 C C . ASP B 1 3 ? -19.625 -12.516 -19.703 1 45.38 3 ASP B C 1
ATOM 3544 O O . ASP B 1 3 ? -19.766 -12.648 -18.484 1 45.38 3 ASP B O 1
ATOM 3548 N N . GLY B 1 4 ? -19.547 -11.305 -20.266 1 50.25 4 GLY B N 1
ATOM 3549 C CA . GLY B 1 4 ? -19.797 -10.055 -19.562 1 50.25 4 GLY B CA 1
ATOM 3550 C C . GLY B 1 4 ? -21.219 -9.945 -19.031 1 50.25 4 GLY B C 1
ATOM 3551 O O . GLY B 1 4 ? -21.406 -9.547 -17.875 1 50.25 4 GLY B O 1
ATOM 3552 N N . SER B 1 5 ? -22.188 -10.25 -19.922 1 57.22 5 SER B N 1
ATOM 3553 C CA . SER B 1 5 ? -23.641 -10.172 -19.719 1 57.22 5 SER B CA 1
ATOM 3554 C C . SER B 1 5 ? -24.094 -11.203 -18.688 1 57.22 5 SER B C 1
ATOM 3556 O O . SER B 1 5 ? -25.078 -10.984 -17.984 1 57.22 5 SER B O 1
ATOM 3558 N N . SER B 1 6 ? -23.109 -12.102 -18.375 1 75.94 6 SER B N 1
ATOM 3559 C CA . SER B 1 6 ? -23.594 -13.258 -17.625 1 75.94 6 SER B CA 1
ATOM 3560 C C . SER B 1 6 ? -23.5 -13.016 -16.125 1 75.94 6 SER B C 1
ATOM 3562 O O . SER B 1 6 ? -24.438 -13.281 -15.383 1 75.94 6 SER B O 1
ATOM 3564 N N . TRP B 1 7 ? -22.406 -12.266 -15.773 1 79.19 7 TRP B N 1
ATOM 3565 C CA . TRP B 1 7 ? -22.297 -12.172 -14.32 1 79.19 7 TRP B CA 1
ATOM 3566 C C . TRP B 1 7 ? -23.328 -11.188 -13.766 1 79.19 7 TRP B C 1
ATOM 3568 O O . TRP B 1 7 ? -23.859 -11.391 -12.68 1 79.19 7 TRP B O 1
ATOM 3578 N N . GLU B 1 8 ? -23.609 -10.195 -14.57 1 79.5 8 GLU B N 1
ATOM 3579 C CA . GLU B 1 8 ? -24.609 -9.211 -14.148 1 79.5 8 GLU B CA 1
ATOM 3580 C C . GLU B 1 8 ? -25.984 -9.844 -14.008 1 79.5 8 GLU B C 1
ATOM 3582 O O . GLU B 1 8 ? -26.719 -9.547 -13.055 1 79.5 8 GLU B O 1
ATOM 3587 N N . ALA B 1 9 ? -26.219 -10.633 -15.008 1 84.62 9 ALA B N 1
ATOM 3588 C CA . ALA B 1 9 ? -27.5 -11.336 -14.969 1 84.62 9 ALA B CA 1
ATOM 3589 C C . ALA B 1 9 ? -27.578 -12.266 -13.758 1 84.62 9 ALA B C 1
ATOM 3591 O O . ALA B 1 9 ? -28.609 -12.312 -13.07 1 84.62 9 ALA B O 1
ATOM 3592 N N . ILE B 1 10 ? -26.5 -12.875 -13.523 1 87.75 10 ILE B N 1
ATOM 3593 C CA . ILE B 1 10 ? -26.422 -13.781 -12.383 1 87.75 10 ILE B CA 1
ATOM 3594 C C . ILE B 1 10 ? -26.547 -12.992 -11.078 1 87.75 10 ILE B C 1
ATOM 3596 O O . ILE B 1 10 ? -27.266 -13.398 -10.172 1 87.75 10 ILE B O 1
ATOM 3600 N N . ALA B 1 11 ? -25.891 -11.898 -11.047 1 85.5 11 ALA B N 1
ATOM 3601 C CA . ALA B 1 11 ? -25.938 -11.062 -9.852 1 85.5 11 ALA B CA 1
ATOM 3602 C C . ALA B 1 11 ? -27.375 -10.602 -9.57 1 85.5 11 ALA B C 1
ATOM 3604 O O . ALA B 1 11 ? -27.828 -10.641 -8.422 1 85.5 11 ALA B O 1
ATOM 3605 N N . ARG B 1 12 ? -28.047 -10.188 -10.531 1 84.06 12 ARG B N 1
ATOM 3606 C CA . ARG B 1 12 ? -29.422 -9.727 -10.383 1 84.06 12 ARG B CA 1
ATOM 3607 C C . ARG B 1 12 ? -30.328 -10.859 -9.906 1 84.06 12 ARG B C 1
ATOM 3609 O O . ARG B 1 12 ? -31.125 -10.672 -8.992 1 84.06 12 ARG B O 1
ATOM 3616 N N . GLU B 1 13 ? -30.141 -11.984 -10.523 1 88.06 13 GLU B N 1
ATOM 3617 C CA . GLU B 1 13 ? -30.938 -13.141 -10.148 1 88.06 13 GLU B CA 1
ATOM 3618 C C . GLU B 1 13 ? -30.672 -13.555 -8.703 1 88.06 13 GLU B C 1
ATOM 3620 O O . GLU B 1 13 ? -31.609 -13.844 -7.949 1 88.06 13 GLU B O 1
ATOM 3625 N N . LEU B 1 14 ? -29.469 -13.586 -8.422 1 87.81 14 LEU B N 1
ATOM 3626 C CA . LEU B 1 14 ? -29.094 -13.961 -7.066 1 87.81 14 LEU B CA 1
ATOM 3627 C C . LEU B 1 14 ? -29.641 -12.969 -6.055 1 87.81 14 LEU B C 1
ATOM 3629 O O . LEU B 1 14 ? -30.141 -13.359 -5 1 87.81 14 LEU B O 1
ATOM 3633 N N . ALA B 1 15 ? -29.531 -11.742 -6.367 1 85.69 15 ALA B N 1
ATOM 3634 C CA . ALA B 1 15 ? -30.062 -10.703 -5.488 1 85.69 15 ALA B CA 1
ATOM 3635 C C . ALA B 1 15 ? -31.562 -10.875 -5.277 1 85.69 15 ALA B C 1
ATOM 3637 O O . ALA B 1 15 ? -32.062 -10.789 -4.145 1 85.69 15 ALA B O 1
ATOM 3638 N N . ASP B 1 16 ? -32.25 -11.133 -6.344 1 85.94 16 ASP B N 1
ATOM 3639 C CA . ASP B 1 16 ? -33.688 -11.32 -6.281 1 85.94 16 ASP B CA 1
ATOM 3640 C C . ASP B 1 16 ? -34.031 -12.531 -5.418 1 85.94 16 ASP B C 1
ATOM 3642 O O . ASP B 1 16 ? -35.062 -12.516 -4.703 1 85.94 16 ASP B O 1
ATOM 3646 N N . GLU B 1 17 ? -33.188 -13.484 -5.496 1 88.12 17 GLU B N 1
ATOM 3647 C CA . GLU B 1 17 ? -33.406 -14.719 -4.738 1 88.12 17 GLU B CA 1
ATOM 3648 C C . GLU B 1 17 ? -33.125 -14.516 -3.256 1 88.12 17 GLU B C 1
ATOM 3650 O O . GLU B 1 17 ? -33.781 -15.07 -2.395 1 88.12 17 GLU B O 1
ATOM 3655 N N . VAL B 1 18 ? -32.156 -13.758 -3 1 86.38 18 VAL B N 1
ATOM 3656 C CA . VAL B 1 18 ? -31.625 -13.664 -1.644 1 86.38 18 VAL B CA 1
ATOM 3657 C C . VAL B 1 18 ? -32.375 -12.594 -0.867 1 86.38 18 VAL B C 1
ATOM 3659 O O . VAL B 1 18 ? -32.562 -12.703 0.35 1 86.38 18 VAL B O 1
ATOM 3662 N N . ALA B 1 19 ? -32.906 -11.586 -1.522 1 82.19 19 ALA B N 1
ATOM 3663 C CA . ALA B 1 19 ? -33.531 -10.406 -0.911 1 82.19 19 ALA B CA 1
ATOM 3664 C C . ALA B 1 19 ? -34.656 -10.805 0.015 1 82.19 19 ALA B C 1
ATOM 3666 O O . ALA B 1 19 ? -34.781 -10.289 1.127 1 82.19 19 ALA B O 1
ATOM 3667 N N . PRO B 1 20 ? -35.406 -11.75 -0.391 1 81.69 20 PRO B N 1
ATOM 3668 C CA . PRO B 1 20 ? -36.531 -12.094 0.466 1 81.69 20 PRO B CA 1
ATOM 3669 C C . PRO B 1 20 ? -36.156 -13.055 1.593 1 81.69 20 PRO B C 1
ATOM 3671 O O . PRO B 1 20 ? -37 -13.328 2.475 1 81.69 20 PRO B O 1
ATOM 3674 N N . LEU B 1 21 ? -34.969 -13.523 1.601 1 84.75 21 LEU B N 1
ATOM 3675 C CA . LEU B 1 21 ? -34.531 -14.477 2.621 1 84.75 21 LEU B CA 1
ATOM 3676 C C . LEU B 1 21 ? -34.344 -13.773 3.963 1 84.75 21 LEU B C 1
ATOM 3678 O O . LEU B 1 21 ? -34 -12.594 4.004 1 84.75 21 LEU B O 1
ATOM 3682 N N . PRO B 1 22 ? -34.688 -14.445 5.074 1 81.44 22 PRO B N 1
ATOM 3683 C CA . PRO B 1 22 ? -34.344 -13.852 6.371 1 81.44 22 PRO B CA 1
ATOM 3684 C C . PRO B 1 22 ? -32.844 -13.664 6.559 1 81.44 22 PRO B C 1
ATOM 3686 O O . PRO B 1 22 ? -32.062 -14.453 6.043 1 81.44 22 PRO B O 1
ATOM 3689 N N . PRO B 1 23 ? -32.531 -12.531 7.254 1 81.44 23 PRO B N 1
ATOM 3690 C CA . PRO B 1 23 ? -31.094 -12.359 7.574 1 81.44 23 PRO B CA 1
ATOM 3691 C C . PRO B 1 23 ? -30.484 -13.594 8.242 1 81.44 23 PRO B C 1
ATOM 3693 O O . PRO B 1 23 ? -31.156 -14.25 9.055 1 81.44 23 PRO B O 1
ATOM 3696 N N . GLY B 1 24 ? -29.266 -13.859 7.777 1 80.56 24 GLY B N 1
ATOM 3697 C CA . GLY B 1 24 ? -28.547 -14.977 8.375 1 80.56 24 GLY B CA 1
ATOM 3698 C C . GLY B 1 24 ? -28.734 -16.281 7.617 1 80.56 24 GLY B C 1
ATOM 3699 O O . GLY B 1 24 ? -28.062 -17.266 7.902 1 80.56 24 GLY B O 1
ATOM 3700 N N . ARG B 1 25 ? -29.656 -16.281 6.684 1 84.62 25 ARG B N 1
ATOM 3701 C CA . ARG B 1 25 ? -29.859 -17.484 5.891 1 84.62 25 ARG B CA 1
ATOM 3702 C C . ARG B 1 25 ? -28.703 -17.719 4.934 1 84.62 25 ARG B C 1
ATOM 3704 O O . ARG B 1 25 ? -28.266 -16.797 4.246 1 84.62 25 ARG B O 1
ATOM 3711 N N . ARG B 1 26 ? -28.266 -18.969 4.973 1 86.88 26 ARG B N 1
ATOM 3712 C CA . ARG B 1 26 ? -27.172 -19.328 4.078 1 86.88 26 ARG B CA 1
ATOM 3713 C C . ARG B 1 26 ? -27.641 -19.359 2.627 1 86.88 26 ARG B C 1
ATOM 3715 O O . ARG B 1 26 ? -28.734 -19.844 2.326 1 86.88 26 ARG B O 1
ATOM 3722 N N . ILE B 1 27 ? -26.812 -18.781 1.757 1 86.19 27 ILE B N 1
ATOM 3723 C CA . ILE B 1 27 ? -27.125 -18.844 0.332 1 86.19 27 ILE B CA 1
ATOM 3724 C C . ILE B 1 27 ? -26.25 -19.891 -0.341 1 86.19 27 ILE B C 1
ATOM 3726 O O . ILE B 1 27 ? -25.312 -20.422 0.271 1 86.19 27 ILE B O 1
ATOM 3730 N N . PRO B 1 28 ? -26.594 -20.25 -1.523 1 84.44 28 PRO B N 1
ATOM 3731 C CA . PRO B 1 28 ? -25.797 -21.266 -2.203 1 84.44 28 PRO B CA 1
ATOM 3732 C C . PRO B 1 28 ? -24.312 -20.922 -2.264 1 84.44 28 PRO B C 1
ATOM 3734 O O . PRO B 1 28 ? -23.953 -19.75 -2.422 1 84.44 28 PRO B O 1
ATOM 3737 N N . THR B 1 29 ? -23.484 -21.922 -2.02 1 81.25 29 THR B N 1
ATOM 3738 C CA . THR B 1 29 ? -22.031 -21.766 -2.098 1 81.25 29 THR B CA 1
ATOM 3739 C C . THR B 1 29 ? -21.609 -21.438 -3.523 1 81.25 29 THR B C 1
ATOM 3741 O O . THR B 1 29 ? -22.391 -21.578 -4.465 1 81.25 29 THR B O 1
ATOM 3744 N N . GLN B 1 30 ? -20.438 -20.969 -3.654 1 79.5 30 GLN B N 1
ATOM 3745 C CA . GLN B 1 30 ? -19.875 -20.719 -4.98 1 79.5 30 GLN B CA 1
ATOM 3746 C C . GLN B 1 30 ? -19.969 -21.969 -5.859 1 79.5 30 GLN B C 1
ATOM 3748 O O . GLN B 1 30 ? -20.312 -21.875 -7.035 1 79.5 30 GLN B O 1
ATOM 3753 N N . ARG B 1 31 ? -19.719 -23.109 -5.246 1 79 31 ARG B N 1
ATOM 3754 C CA . ARG B 1 31 ? -19.797 -24.375 -5.949 1 79 31 ARG B CA 1
ATOM 3755 C C . ARG B 1 31 ? -21.219 -24.625 -6.453 1 79 31 ARG B C 1
ATOM 3757 O O . ARG B 1 31 ? -21.422 -25.016 -7.605 1 79 31 ARG B O 1
ATOM 3764 N N . GLU B 1 32 ? -22.125 -24.312 -5.602 1 85.06 32 GLU B N 1
ATOM 3765 C CA . GLU B 1 32 ? -23.531 -24.516 -5.949 1 85.06 32 GLU B CA 1
ATOM 3766 C C . GLU B 1 32 ? -23.969 -23.547 -7.043 1 85.06 32 GLU B C 1
ATOM 3768 O O . GLU B 1 32 ? -24.734 -23.922 -7.941 1 85.06 32 GLU B O 1
ATOM 3773 N N . LEU B 1 33 ? -23.469 -22.406 -7.004 1 86.62 33 LEU B N 1
ATOM 3774 C CA . LEU B 1 33 ? -23.844 -21.391 -7.977 1 86.62 33 LEU B CA 1
ATOM 3775 C C . LEU B 1 33 ? -23.219 -21.688 -9.336 1 86.62 33 LEU B C 1
ATOM 3777 O O . LEU B 1 33 ? -23.859 -21.484 -10.375 1 86.62 33 LEU B O 1
ATOM 3781 N N . VAL B 1 34 ? -22.031 -22.141 -9.336 1 81.31 34 VAL B N 1
ATOM 3782 C CA . VAL B 1 34 ? -21.391 -22.547 -10.578 1 81.31 34 VAL B CA 1
ATOM 3783 C C . VAL B 1 34 ? -22.188 -23.672 -11.227 1 81.31 34 VAL B C 1
ATOM 3785 O O . VAL B 1 34 ? -22.453 -23.656 -12.438 1 81.31 34 VAL B O 1
ATOM 3788 N N . ALA B 1 35 ? -22.594 -24.625 -10.391 1 82.38 35 ALA B N 1
ATOM 3789 C CA . ALA B 1 35 ? -23.375 -25.75 -10.891 1 82.38 35 ALA B CA 1
ATOM 3790 C C . ALA B 1 35 ? -24.719 -25.266 -11.438 1 82.38 35 ALA B C 1
ATOM 3792 O O . ALA B 1 35 ? -25.172 -25.719 -12.492 1 82.38 35 ALA B O 1
ATOM 3793 N N . ARG B 1 36 ? -25.281 -24.375 -10.781 1 86.44 36 ARG B N 1
ATOM 3794 C CA . ARG B 1 36 ? -26.625 -23.891 -11.109 1 86.44 36 ARG B CA 1
ATOM 3795 C C . ARG B 1 36 ? -26.625 -23.109 -12.414 1 86.44 36 ARG B C 1
ATOM 3797 O O . ARG B 1 36 ? -27.516 -23.281 -13.25 1 86.44 36 ARG B O 1
ATOM 3804 N N . TYR B 1 37 ? -25.594 -22.281 -12.602 1 86.69 37 TYR B N 1
ATOM 3805 C CA . TYR B 1 37 ? -25.641 -21.344 -13.719 1 86.69 37 TYR B CA 1
ATOM 3806 C C . TYR B 1 37 ? -24.75 -21.828 -14.859 1 86.69 37 TYR B C 1
ATOM 3808 O O . TYR B 1 37 ? -24.797 -21.281 -15.961 1 86.69 37 TYR B O 1
ATOM 3816 N N . GLY B 1 38 ? -23.844 -22.734 -14.562 1 78.44 38 GLY B N 1
ATOM 3817 C CA . GLY B 1 38 ? -22.984 -23.281 -15.586 1 78.44 38 GLY B CA 1
ATOM 3818 C C . GLY B 1 38 ? -21.922 -22.312 -16.062 1 78.44 38 GLY B C 1
ATOM 3819 O O . GLY B 1 38 ? -21.625 -22.234 -17.266 1 78.44 38 GLY B O 1
ATOM 3820 N N . VAL B 1 39 ? -21.531 -21.375 -15.211 1 79.5 39 VAL B N 1
ATOM 3821 C CA . VAL B 1 39 ? -20.531 -20.359 -15.555 1 79.5 39 VAL B CA 1
ATOM 3822 C C . VAL B 1 39 ? -19.266 -20.578 -14.727 1 79.5 39 VAL B C 1
ATOM 3824 O O . VAL B 1 39 ? -19.234 -21.453 -13.859 1 79.5 39 VAL B O 1
ATOM 3827 N N . SER B 1 40 ? -18.266 -19.828 -15.07 1 73.19 40 SER B N 1
ATOM 3828 C CA . SER B 1 40 ? -16.969 -19.969 -14.406 1 73.19 40 SER B CA 1
ATOM 3829 C C . SER B 1 40 ? -17.031 -19.484 -12.961 1 73.19 40 SER B C 1
ATOM 3831 O O . SER B 1 40 ? -17.906 -18.688 -12.609 1 73.19 40 SER B O 1
ATOM 3833 N N . ALA B 1 41 ? -16.109 -20.047 -12.219 1 70.75 41 ALA B N 1
ATOM 3834 C CA . ALA B 1 41 ? -15.992 -19.609 -10.836 1 70.75 41 ALA B CA 1
ATOM 3835 C C . ALA B 1 41 ? -15.711 -18.109 -10.758 1 70.75 41 ALA B C 1
ATOM 3837 O O . ALA B 1 41 ? -16.203 -17.422 -9.859 1 70.75 41 ALA B O 1
ATOM 3838 N N . THR B 1 42 ? -15.016 -17.656 -11.75 1 70.19 42 THR B N 1
ATOM 3839 C CA . THR B 1 42 ? -14.695 -16.234 -11.789 1 70.19 42 THR B CA 1
ATOM 3840 C C . THR B 1 42 ? -15.953 -15.406 -12.023 1 70.19 42 THR B C 1
ATOM 3842 O O . THR B 1 42 ? -16.141 -14.367 -11.398 1 70.19 42 THR B O 1
ATOM 3845 N N . THR B 1 43 ? -16.719 -15.914 -12.961 1 75.69 43 THR B N 1
ATOM 3846 C CA . THR B 1 43 ? -17.984 -15.25 -13.25 1 75.69 43 THR B CA 1
ATOM 3847 C C . THR B 1 43 ? -18.891 -15.234 -12.016 1 75.69 43 THR B C 1
ATOM 3849 O O . THR B 1 43 ? -19.469 -14.203 -11.68 1 75.69 43 THR B O 1
ATOM 3852 N N . VAL B 1 44 ? -18.938 -16.375 -11.328 1 79.94 44 VAL B N 1
ATOM 3853 C CA . VAL B 1 44 ? -19.75 -16.469 -10.125 1 79.94 44 VAL B CA 1
ATOM 3854 C C . VAL B 1 44 ? -19.172 -15.57 -9.039 1 79.94 44 VAL B C 1
ATOM 3856 O O . VAL B 1 44 ? -19.906 -14.867 -8.344 1 79.94 44 VAL B O 1
ATOM 3859 N N . ALA B 1 45 ? -17.859 -15.625 -9.023 1 73.75 45 ALA B N 1
ATOM 3860 C CA . ALA B 1 45 ? -17.203 -14.789 -8.016 1 73.75 45 ALA B CA 1
ATOM 3861 C C . ALA B 1 45 ? -17.516 -13.312 -8.242 1 73.75 45 ALA B C 1
ATOM 3863 O O . ALA B 1 45 ? -17.797 -12.578 -7.285 1 73.75 45 ALA B O 1
ATOM 3864 N N . ARG B 1 46 ? -17.516 -12.953 -9.461 1 73.56 46 ARG B N 1
ATOM 3865 C CA . ARG B 1 46 ? -17.859 -11.578 -9.812 1 73.56 46 ARG B CA 1
ATOM 3866 C C . ARG B 1 46 ? -19.297 -11.258 -9.445 1 73.56 46 ARG B C 1
ATOM 3868 O O . ARG B 1 46 ? -19.594 -10.188 -8.906 1 73.56 46 ARG B O 1
ATOM 3875 N N . ALA B 1 47 ? -20.156 -12.172 -9.766 1 80.06 47 ALA B N 1
ATOM 3876 C CA . ALA B 1 47 ? -21.562 -11.977 -9.461 1 80.06 47 ALA B CA 1
ATOM 3877 C C . ALA B 1 47 ? -21.797 -11.875 -7.953 1 80.06 47 ALA B C 1
ATOM 3879 O O . ALA B 1 47 ? -22.484 -10.969 -7.48 1 80.06 47 ALA B O 1
ATOM 3880 N N . VAL B 1 48 ? -21.141 -12.758 -7.258 1 78.06 48 VAL B N 1
ATOM 3881 C CA . VAL B 1 48 ? -21.297 -12.797 -5.809 1 78.06 48 VAL B CA 1
ATOM 3882 C C . VAL B 1 48 ? -20.703 -11.539 -5.191 1 78.06 48 VAL B C 1
ATOM 3884 O O . VAL B 1 48 ? -21.281 -10.953 -4.273 1 78.06 48 VAL B O 1
ATOM 3887 N N . ALA B 1 49 ? -19.594 -11.227 -5.77 1 70.81 49 ALA B N 1
ATOM 3888 C CA . ALA B 1 49 ? -18.969 -10 -5.297 1 70.81 49 ALA B CA 1
ATOM 3889 C C . ALA B 1 49 ? -19.891 -8.789 -5.5 1 70.81 49 ALA B C 1
ATOM 3891 O O . ALA B 1 49 ? -19.984 -7.926 -4.625 1 70.81 49 ALA B O 1
ATOM 3892 N N . ALA B 1 50 ? -20.516 -8.797 -6.613 1 72.19 50 ALA B N 1
ATOM 3893 C CA . ALA B 1 50 ? -21.453 -7.711 -6.914 1 72.19 50 ALA B CA 1
ATOM 3894 C C . ALA B 1 50 ? -22.609 -7.695 -5.93 1 72.19 50 ALA B C 1
ATOM 3896 O O . ALA B 1 50 ? -23.016 -6.633 -5.453 1 72.19 50 ALA B O 1
ATOM 3897 N N . VAL B 1 51 ? -23.109 -8.852 -5.574 1 77.81 51 VAL B N 1
ATOM 3898 C CA . VAL B 1 51 ? -24.234 -8.945 -4.633 1 77.81 51 VAL B CA 1
ATOM 3899 C C . VAL B 1 51 ? -23.75 -8.602 -3.227 1 77.81 51 VAL B C 1
ATOM 3901 O O . VAL B 1 51 ? -24.453 -7.93 -2.469 1 77.81 51 VAL B O 1
ATOM 3904 N N . ALA B 1 52 ? -22.547 -9.023 -2.986 1 72.31 52 ALA B N 1
ATOM 3905 C CA . ALA B 1 52 ? -21.969 -8.703 -1.686 1 72.31 52 ALA B CA 1
ATOM 3906 C C . ALA B 1 52 ? -21.766 -7.195 -1.535 1 72.31 52 ALA B C 1
ATOM 3908 O O . ALA B 1 52 ? -22 -6.633 -0.462 1 72.31 52 ALA B O 1
ATOM 3909 N N . ALA B 1 53 ? -21.422 -6.691 -2.584 1 63.41 53 ALA B N 1
ATOM 3910 C CA . ALA B 1 53 ? -21.172 -5.254 -2.592 1 63.41 53 ALA B CA 1
ATOM 3911 C C . ALA B 1 53 ? -22.438 -4.473 -2.291 1 63.41 53 ALA B C 1
ATOM 3913 O O . ALA B 1 53 ? -22.391 -3.363 -1.756 1 63.41 53 ALA B O 1
ATOM 3914 N N . SER B 1 54 ? -23.578 -5.129 -2.586 1 64.56 54 SER B N 1
ATOM 3915 C CA . SER B 1 54 ? -24.859 -4.488 -2.309 1 64.56 54 SER B CA 1
ATOM 3916 C C . SER B 1 54 ? -25.234 -4.633 -0.841 1 64.56 54 SER B C 1
ATOM 3918 O O . SER B 1 54 ? -26.203 -4.016 -0.383 1 64.56 54 SER B O 1
ATOM 3920 N N . GLY B 1 55 ? -24.453 -5.457 -0.152 1 68 55 GLY B N 1
ATOM 3921 C CA . GLY B 1 55 ? -24.734 -5.684 1.258 1 68 55 GLY B CA 1
ATOM 3922 C C . GLY B 1 55 ? -25.781 -6.758 1.496 1 68 55 GLY B C 1
ATOM 3923 O O . GLY B 1 55 ? -26.172 -7.012 2.639 1 68 55 GLY B O 1
ATOM 3924 N N . LEU B 1 56 ? -26.234 -7.305 0.409 1 73.75 56 LEU B N 1
ATOM 3925 C CA . LEU B 1 56 ? -27.312 -8.289 0.506 1 73.75 56 LEU B CA 1
ATOM 3926 C C . LEU B 1 56 ? -26.797 -9.602 1.082 1 73.75 56 LEU B C 1
ATOM 3928 O O . LEU B 1 56 ? -27.547 -10.344 1.712 1 73.75 56 LEU B O 1
ATOM 3932 N N . ILE B 1 57 ? -25.484 -9.867 0.834 1 79.81 57 ILE B N 1
ATOM 3933 C CA . ILE B 1 57 ? -24.922 -11.125 1.321 1 79.81 57 ILE B CA 1
ATOM 3934 C C . ILE B 1 57 ? -23.594 -10.867 2.014 1 79.81 57 ILE B C 1
ATOM 3936 O O . ILE B 1 57 ? -22.969 -9.82 1.808 1 79.81 57 ILE B O 1
ATOM 3940 N N . GLU B 1 58 ? -23.219 -11.703 2.961 1 74.31 58 GLU B N 1
ATOM 3941 C CA . GLU B 1 58 ? -21.938 -11.648 3.654 1 74.31 58 GLU B CA 1
ATOM 3942 C C . GLU B 1 58 ? -21.281 -13.023 3.691 1 74.31 58 GLU B C 1
ATOM 3944 O O . GLU B 1 58 ? -21.953 -14.039 3.865 1 74.31 58 GLU B O 1
ATOM 3949 N N . SER B 1 59 ? -19.984 -12.953 3.254 1 70.25 59 SER B N 1
ATOM 3950 C CA . SER B 1 59 ? -19.234 -14.195 3.307 1 70.25 59 SER B CA 1
ATOM 3951 C C . SER B 1 59 ? -18.5 -14.352 4.641 1 70.25 59 SER B C 1
ATOM 3953 O O . SER B 1 59 ? -17.953 -13.383 5.164 1 70.25 59 SER B O 1
ATOM 3955 N N . GLN B 1 60 ? -18.719 -15.398 5.281 1 63 60 GLN B N 1
ATOM 3956 C CA . GLN B 1 60 ? -17.984 -15.766 6.484 1 63 60 GLN B CA 1
ATOM 3957 C C . GLN B 1 60 ? -16.938 -16.844 6.184 1 63 60 GLN B C 1
ATOM 3959 O O . GLN B 1 60 ? -17.281 -17.953 5.797 1 63 60 GLN B O 1
ATOM 3964 N N . PRO B 1 61 ? -15.695 -16.391 6.234 1 56 61 PRO B N 1
ATOM 3965 C CA . PRO B 1 61 ? -14.656 -17.375 5.922 1 56 61 PRO B CA 1
ATOM 3966 C C . PRO B 1 61 ? -14.859 -18.703 6.652 1 56 61 PRO B C 1
ATOM 3968 O O . PRO B 1 61 ? -15.07 -18.703 7.871 1 56 61 PRO B O 1
ATOM 3971 N N . GLY B 1 62 ? -14.844 -19.781 5.98 1 57 62 GLY B N 1
ATOM 3972 C CA . GLY B 1 62 ? -14.969 -21.125 6.52 1 57 62 GLY B CA 1
ATOM 3973 C C . GLY B 1 62 ? -16.406 -21.547 6.727 1 57 62 GLY B C 1
ATOM 3974 O O . GLY B 1 62 ? -16.703 -22.734 6.922 1 57 62 GLY B O 1
ATOM 3975 N N . ALA B 1 63 ? -17.422 -20.547 6.758 1 62.41 63 ALA B N 1
ATOM 3976 C CA . ALA B 1 63 ? -18.797 -20.891 7.082 1 62.41 63 ALA B CA 1
ATOM 3977 C C . ALA B 1 63 ? -19.688 -20.781 5.848 1 62.41 63 ALA B C 1
ATOM 3979 O O . ALA B 1 63 ? -20.625 -21.578 5.684 1 62.41 63 ALA B O 1
ATOM 3980 N N . GLY B 1 64 ? -19.359 -19.906 5.062 1 73.06 64 GLY B N 1
ATOM 3981 C CA . GLY B 1 64 ? -20.156 -19.734 3.857 1 73.06 64 GLY B CA 1
ATOM 3982 C C . GLY B 1 64 ? -20.641 -18.312 3.664 1 73.06 64 GLY B C 1
ATOM 3983 O O . GLY B 1 64 ? -20.078 -17.375 4.238 1 73.06 64 GLY B O 1
ATOM 3984 N N . THR B 1 65 ? -21.547 -18.125 2.672 1 81 65 THR B N 1
ATOM 3985 C CA . THR B 1 65 ? -22.156 -16.844 2.354 1 81 65 THR B CA 1
ATOM 3986 C C . THR B 1 65 ? -23.609 -16.797 2.824 1 81 65 THR B C 1
ATOM 3988 O O . THR B 1 65 ? -24.344 -17.781 2.695 1 81 65 THR B O 1
ATOM 3991 N N . PHE B 1 66 ? -24.031 -15.711 3.516 1 83.06 66 PHE B N 1
ATOM 3992 C CA . PHE B 1 66 ? -25.328 -15.586 4.176 1 83.06 66 PHE B CA 1
ATOM 3993 C C . PHE B 1 66 ? -26.031 -14.305 3.756 1 83.06 66 PHE B C 1
ATOM 3995 O O . PHE B 1 66 ? -25.375 -13.344 3.342 1 83.06 66 PHE B O 1
ATOM 4002 N N . ARG B 1 67 ? -27.406 -14.445 3.82 1 83 67 ARG B N 1
ATOM 4003 C CA . ARG B 1 67 ? -28.172 -13.211 3.756 1 83 67 ARG B CA 1
ATOM 4004 C C . ARG B 1 67 ? -27.844 -12.289 4.926 1 83 67 ARG B C 1
ATOM 4006 O O . ARG B 1 67 ? -27.875 -12.711 6.082 1 83 67 ARG B O 1
ATOM 4013 N N . SER B 1 68 ? -27.469 -11.172 4.676 1 77.12 68 SER B N 1
ATOM 4014 C CA . SER B 1 68 ? -27.078 -10.211 5.707 1 77.12 68 SER B CA 1
ATOM 4015 C C . SER B 1 68 ? -28.281 -9.766 6.531 1 77.12 68 SER B C 1
ATOM 4017 O O . SER B 1 68 ? -29.406 -9.758 6.035 1 77.12 68 SER B O 1
ATOM 4019 N N . ALA B 1 69 ? -28.297 -9.922 8.078 1 62.62 69 ALA B N 1
ATOM 4020 C CA . ALA B 1 69 ? -29.375 -9.422 8.922 1 62.62 69 ALA B CA 1
ATOM 4021 C C . ALA B 1 69 ? -29.734 -7.984 8.555 1 62.62 69 ALA B C 1
ATOM 4023 O O . ALA B 1 69 ? -30.859 -7.543 8.797 1 62.62 69 ALA B O 1
ATOM 4024 N N . LYS B 1 70 ? -29 -7.262 8.625 1 51.66 70 LYS B N 1
ATOM 4025 C CA . LYS B 1 70 ? -29.203 -5.82 8.484 1 51.66 70 LYS B CA 1
ATOM 4026 C C . LYS B 1 70 ? -29.859 -5.48 7.156 1 51.66 70 LYS B C 1
ATOM 4028 O O . LYS B 1 70 ? -29.438 -5.961 6.105 1 51.66 70 LYS B O 1
ATOM 4033 N N . GLN B 1 71 ? -31.391 -5.418 7.41 1 46.84 71 GLN B N 1
ATOM 4034 C CA . GLN B 1 71 ? -32.25 -4.93 6.332 1 46.84 71 GLN B CA 1
ATOM 4035 C C . GLN B 1 71 ? -31.438 -4.117 5.324 1 46.84 71 GLN B C 1
ATOM 4037 O O . GLN B 1 71 ? -30.406 -3.541 5.664 1 46.84 71 GLN B O 1
ATOM 4042 N N . ALA B 1 72 ? -32.188 -4.156 4.137 1 42.53 72 ALA B N 1
ATOM 4043 C CA . ALA B 1 72 ? -31.906 -3.291 2.988 1 42.53 72 ALA B CA 1
ATOM 4044 C C . ALA B 1 72 ? -31.391 -1.931 3.438 1 42.53 72 ALA B C 1
ATOM 4046 O O . ALA B 1 72 ? -31.875 -1.359 4.414 1 42.53 72 ALA B O 1
ATOM 4047 N N . ALA B 1 73 ? -30.203 -1.646 3.328 1 41.81 73 ALA B N 1
ATOM 4048 C CA . ALA B 1 73 ? -29.609 -0.314 3.275 1 41.81 73 ALA B CA 1
ATOM 4049 C C . ALA B 1 73 ? -30.688 0.766 3.225 1 41.81 73 ALA B C 1
ATOM 4051 O O . ALA B 1 73 ? -31.75 0.57 2.619 1 41.81 73 ALA B O 1
ATOM 4052 N N . ARG B 1 74 ? -30.641 1.548 4.223 1 47.34 74 ARG B N 1
ATOM 4053 C CA . ARG B 1 74 ? -31.266 2.836 3.943 1 47.34 74 ARG B CA 1
ATOM 4054 C C . ARG B 1 74 ? -31.391 3.066 2.441 1 47.34 74 ARG B C 1
ATOM 4056 O O . ARG B 1 74 ? -30.594 2.549 1.658 1 47.34 74 ARG B O 1
ATOM 4063 N N . ASN B 1 75 ? -32.594 3.438 2.061 1 48.91 75 ASN B N 1
ATOM 4064 C CA . ASN B 1 75 ? -32.969 3.871 0.718 1 48.91 75 ASN B CA 1
ATOM 4065 C C . ASN B 1 75 ? -31.797 4.566 0.01 1 48.91 75 ASN B C 1
ATOM 4067 O O . ASN B 1 75 ? -31.609 5.777 0.154 1 48.91 75 ASN B O 1
ATOM 4071 N N . LEU B 1 76 ? -30.703 3.787 0.012 1 59.19 76 LEU B N 1
ATOM 4072 C CA . LEU B 1 76 ? -29.797 4.441 -0.916 1 59.19 76 LEU B CA 1
ATOM 4073 C C . LEU B 1 76 ? -30.531 4.91 -2.168 1 59.19 76 LEU B C 1
ATOM 4075 O O . LEU B 1 76 ? -31.359 4.184 -2.711 1 59.19 76 LEU B O 1
ATOM 4079 N N . GLY B 1 77 ? -30.547 6.176 -2.189 1 69.12 77 GLY B N 1
ATOM 4080 C CA . GLY B 1 77 ? -31.016 6.672 -3.477 1 69.12 77 GLY B CA 1
ATOM 4081 C C . GLY B 1 77 ? -30.344 5.996 -4.656 1 69.12 77 GLY B C 1
ATOM 4082 O O . GLY B 1 77 ? -29.703 4.949 -4.5 1 69.12 77 GLY B O 1
ATOM 4083 N N . ASP B 1 78 ? -30.609 6.359 -5.809 1 74.88 78 ASP B N 1
ATOM 4084 C CA . ASP B 1 78 ? -30.109 5.871 -7.09 1 74.88 78 ASP B CA 1
ATOM 4085 C C . ASP B 1 78 ? -28.609 6.141 -7.242 1 74.88 78 ASP B C 1
ATOM 4087 O O . ASP B 1 78 ? -28.188 7.293 -7.285 1 74.88 78 ASP B O 1
ATOM 4091 N N . THR B 1 79 ? -27.781 5.121 -7.07 1 80.44 79 THR B N 1
ATOM 4092 C CA . THR B 1 79 ? -26.328 5.273 -7.262 1 80.44 79 THR B CA 1
ATOM 4093 C C . THR B 1 79 ? -25.953 4.988 -8.711 1 80.44 79 THR B C 1
ATOM 4095 O O . THR B 1 79 ? -24.766 4.848 -9.023 1 80.44 79 THR B O 1
ATOM 4098 N N . SER B 1 80 ? -26.875 4.871 -9.602 1 77.5 80 SER B N 1
ATOM 4099 C CA . SER B 1 80 ? -26.625 4.484 -10.984 1 77.5 80 SER B CA 1
ATOM 4100 C C . SER B 1 80 ? -25.75 5.508 -11.703 1 77.5 80 SER B C 1
ATOM 4102 O O . SER B 1 80 ? -25.094 5.184 -12.695 1 77.5 80 SER B O 1
ATOM 4104 N N . TRP B 1 81 ? -25.766 6.707 -11.195 1 83.06 81 TRP B N 1
ATOM 4105 C CA . TRP B 1 81 ? -24.938 7.738 -11.805 1 83.06 81 TRP B CA 1
ATOM 4106 C C . TRP B 1 81 ? -23.469 7.328 -11.781 1 83.06 81 TRP B C 1
ATOM 4108 O O . TRP B 1 81 ? -22.672 7.762 -12.633 1 83.06 81 TRP B O 1
ATOM 4118 N N . GLN B 1 82 ? -23.078 6.555 -10.812 1 85.38 82 GLN B N 1
ATOM 4119 C CA . GLN B 1 82 ? -21.688 6.141 -10.656 1 85.38 82 GLN B CA 1
ATOM 4120 C C . GLN B 1 82 ? -21.203 5.363 -11.875 1 85.38 82 GLN B C 1
ATOM 4122 O O . GLN B 1 82 ? -20.031 5.473 -12.266 1 85.38 82 GLN B O 1
ATOM 4127 N N . GLU B 1 83 ? -22.094 4.523 -12.391 1 75.81 83 GLU B N 1
ATOM 4128 C CA . GLU B 1 83 ? -21.719 3.738 -13.562 1 75.81 83 GLU B CA 1
ATOM 4129 C C . GLU B 1 83 ? -21.25 4.637 -14.703 1 75.81 83 GLU B C 1
ATOM 4131 O O . GLU B 1 83 ? -20.25 4.344 -15.367 1 75.81 83 GLU B O 1
ATOM 4136 N N . ALA B 1 84 ? -22.016 5.676 -14.891 1 74.06 84 ALA B N 1
ATOM 4137 C CA . ALA B 1 84 ? -21.641 6.629 -15.938 1 74.06 84 ALA B CA 1
ATOM 4138 C C . ALA B 1 84 ? -20.328 7.32 -15.602 1 74.06 84 ALA B C 1
ATOM 4140 O O . ALA B 1 84 ? -19.484 7.52 -16.484 1 74.06 84 ALA B O 1
ATOM 4141 N N . ALA B 1 85 ? -20.125 7.602 -14.43 1 77.75 85 ALA B N 1
ATOM 4142 C CA . ALA B 1 85 ? -18.922 8.312 -13.992 1 77.75 85 ALA B CA 1
ATOM 4143 C C . ALA B 1 85 ? -17.688 7.414 -14.062 1 77.75 85 ALA B C 1
ATOM 4145 O O . ALA B 1 85 ? -16.594 7.875 -14.383 1 77.75 85 ALA B O 1
ATOM 4146 N N . LEU B 1 86 ? -17.906 6.133 -13.828 1 74.81 86 LEU B N 1
ATOM 4147 C CA . LEU B 1 86 ? -16.781 5.195 -13.734 1 74.81 86 LEU B CA 1
ATOM 4148 C C . LEU B 1 86 ? -16.469 4.582 -15.094 1 74.81 86 LEU B C 1
ATOM 4150 O O . LEU B 1 86 ? -15.359 4.102 -15.32 1 74.81 86 LEU B O 1
ATOM 4154 N N . ASP B 1 87 ? -17.391 4.285 -15.984 1 64.25 87 ASP B N 1
ATOM 4155 C CA . ASP B 1 87 ? -17.266 3.609 -17.266 1 64.25 87 ASP B CA 1
ATOM 4156 C C . ASP B 1 87 ? -16.578 4.508 -18.297 1 64.25 87 ASP B C 1
ATOM 4158 O O . ASP B 1 87 ? -16.328 4.094 -19.422 1 64.25 87 ASP B O 1
ATOM 4162 N N . LEU B 1 88 ? -16.5 5.695 -18.062 1 50.75 88 LEU B N 1
ATOM 4163 C CA . LEU B 1 88 ? -15.961 6.562 -19.109 1 50.75 88 LEU B CA 1
ATOM 4164 C C . LEU B 1 88 ? -14.656 6.004 -19.656 1 50.75 88 LEU B C 1
ATOM 4166 O O . LEU B 1 88 ? -14.219 6.387 -20.734 1 50.75 88 LEU B O 1
ATOM 4170 N N . ASP B 1 89 ? -13.945 5.082 -18.922 1 50.62 89 ASP B N 1
ATOM 4171 C CA . ASP B 1 89 ? -12.57 4.801 -19.328 1 50.62 89 ASP B CA 1
ATOM 4172 C C . ASP B 1 89 ? -12.492 3.48 -20.094 1 50.62 89 ASP B C 1
ATOM 4174 O O . ASP B 1 89 ? -11.398 3.037 -20.469 1 50.62 89 ASP B O 1
ATOM 4178 N N . GLY B 1 90 ? -13.539 2.988 -20.641 1 48 90 GLY B N 1
ATOM 4179 C CA . GLY B 1 90 ? -13.352 1.681 -21.25 1 48 90 GLY B CA 1
ATOM 4180 C C . GLY B 1 90 ? -12.695 0.68 -20.312 1 48 90 GLY B C 1
ATOM 4181 O O . GLY B 1 90 ? -11.914 -0.166 -20.75 1 48 90 GLY B O 1
ATOM 4182 N N . SER B 1 91 ? -12.766 0.852 -19 1 51.31 91 SER B N 1
ATOM 4183 C CA . SER B 1 91 ? -12.117 0.237 -17.859 1 51.31 91 SER B CA 1
ATOM 4184 C C . SER B 1 91 ? -12.523 -1.226 -17.703 1 51.31 91 SER B C 1
ATOM 4186 O O . SER B 1 91 ? -12.117 -1.893 -16.75 1 51.31 91 SER B O 1
ATOM 4188 N N . GLY B 1 92 ? -13.211 -1.823 -18.641 1 46.66 92 GLY B N 1
ATOM 4189 C CA . GLY B 1 92 ? -13.641 -3.209 -18.578 1 46.66 92 GLY B CA 1
ATOM 4190 C C . GLY B 1 92 ? -12.5 -4.18 -18.312 1 46.66 92 GLY B C 1
ATOM 4191 O O . GLY B 1 92 ? -12.641 -5.113 -17.531 1 46.66 92 GLY B O 1
ATOM 4192 N N . SER B 1 93 ? -11.383 -3.832 -18.891 1 47.75 93 SER B N 1
ATOM 4193 C CA . SER B 1 93 ? -10.242 -4.734 -18.766 1 47.75 93 SER B CA 1
ATOM 4194 C C . SER B 1 93 ? -9.625 -4.672 -17.375 1 47.75 93 SER B C 1
ATOM 4196 O O . SER B 1 93 ? -9.211 -5.695 -16.828 1 47.75 93 SER B O 1
ATOM 4198 N N . ARG B 1 94 ? -9.695 -3.596 -16.641 1 59.09 94 ARG B N 1
ATOM 4199 C CA . ARG B 1 94 ? -9.117 -3.434 -15.305 1 59.09 94 ARG B CA 1
ATOM 4200 C C . ARG B 1 94 ? -9.852 -4.293 -14.281 1 59.09 94 ARG B C 1
ATOM 4202 O O . ARG B 1 94 ? -9.227 -4.883 -13.398 1 59.09 94 ARG B O 1
ATOM 4209 N N . ASP B 1 95 ? -11 -4.562 -14.648 1 61.28 95 ASP B N 1
ATOM 4210 C CA . ASP B 1 95 ? -11.828 -5.297 -13.703 1 61.28 95 ASP B CA 1
ATOM 4211 C C . ASP B 1 95 ? -11.578 -6.801 -13.805 1 61.28 95 ASP B C 1
ATOM 4213 O O . ASP B 1 95 ? -11.492 -7.492 -12.781 1 61.28 95 ASP B O 1
ATOM 4217 N N . VAL B 1 96 ? -11.328 -7.203 -14.945 1 49.44 96 VAL B N 1
ATOM 4218 C CA . VAL B 1 96 ? -11.164 -8.633 -15.164 1 49.44 96 VAL B CA 1
ATOM 4219 C C . VAL B 1 96 ? -9.867 -9.109 -14.508 1 49.44 96 VAL B C 1
ATOM 4221 O O . VAL B 1 96 ? -9.844 -10.148 -13.844 1 49.44 96 VAL B O 1
ATOM 4224 N N . ASP B 1 97 ? -8.953 -8.344 -14.617 1 68.88 97 ASP B N 1
ATOM 4225 C CA . ASP B 1 97 ? -7.652 -8.75 -14.094 1 68.88 97 ASP B CA 1
ATOM 4226 C C . ASP B 1 97 ? -7.629 -8.68 -12.57 1 68.88 97 ASP B C 1
ATOM 4228 O O . ASP B 1 97 ? -7.023 -9.539 -11.914 1 68.88 97 ASP B O 1
ATOM 4232 N N . ALA B 1 98 ? -8.32 -7.824 -12.117 1 70.5 98 ALA B N 1
ATOM 4233 C CA . ALA B 1 98 ? -8.422 -7.746 -10.664 1 70.5 98 ALA B CA 1
ATOM 4234 C C . ALA B 1 98 ? -9.195 -8.938 -10.102 1 70.5 98 ALA B C 1
ATOM 4236 O O . ALA B 1 98 ? -8.859 -9.461 -9.039 1 70.5 98 ALA B O 1
ATOM 4237 N N . ILE B 1 99 ? -10.055 -9.414 -10.898 1 66 99 ILE B N 1
ATOM 4238 C CA . ILE B 1 99 ? -10.852 -10.562 -10.492 1 66 99 ILE B CA 1
ATOM 4239 C C . ILE B 1 99 ? -9.992 -11.82 -10.508 1 66 99 ILE B C 1
ATOM 4241 O O . ILE B 1 99 ? -10.031 -12.617 -9.57 1 66 99 ILE B O 1
ATOM 4245 N N . ALA B 1 100 ? -9.227 -11.875 -11.508 1 71.81 100 ALA B N 1
ATOM 4246 C CA . ALA B 1 100 ? -8.328 -13.023 -11.594 1 71.81 100 ALA B CA 1
ATOM 4247 C C . ALA B 1 100 ? -7.336 -13.031 -10.438 1 71.81 100 ALA B C 1
ATOM 4249 O O . ALA B 1 100 ? -7.066 -14.078 -9.852 1 71.81 100 ALA B O 1
ATOM 4250 N N . LEU B 1 101 ? -6.844 -11.906 -10.117 1 77.25 101 LEU B N 1
ATOM 4251 C CA . LEU B 1 101 ? -5.926 -11.781 -8.984 1 77.25 101 LEU B CA 1
ATOM 4252 C C . LEU B 1 101 ? -6.637 -12.078 -7.672 1 77.25 101 LEU B C 1
ATOM 4254 O O . LEU B 1 101 ? -6.09 -12.766 -6.809 1 77.25 101 LEU B O 1
ATOM 4258 N N . GLY B 1 102 ? -7.816 -11.625 -7.609 1 76.31 102 GLY B N 1
ATOM 4259 C CA . GLY B 1 102 ? -8.617 -11.859 -6.414 1 76.31 102 GLY B CA 1
ATOM 4260 C C . GLY B 1 102 ? -8.867 -13.336 -6.152 1 76.31 102 GLY B C 1
ATOM 4261 O O . GLY B 1 102 ? -8.953 -13.758 -4.996 1 76.31 102 GLY B O 1
ATOM 4262 N N . ALA B 1 103 ? -8.93 -14.078 -7.176 1 69.88 103 ALA B N 1
ATOM 4263 C CA . ALA B 1 103 ? -9.156 -15.516 -7.051 1 69.88 103 ALA B CA 1
ATOM 4264 C C . ALA B 1 103 ? -8 -16.188 -6.328 1 69.88 103 ALA B C 1
ATOM 4266 O O . ALA B 1 103 ? -8.188 -17.219 -5.672 1 69.88 103 ALA B O 1
ATOM 4267 N N . THR B 1 104 ? -6.922 -15.586 -6.391 1 71.12 104 THR B N 1
ATOM 4268 C CA . THR B 1 104 ? -5.738 -16.188 -5.777 1 71.12 104 THR B CA 1
ATOM 4269 C C . THR B 1 104 ? -5.777 -16.016 -4.262 1 71.12 104 THR B C 1
ATOM 4271 O O . THR B 1 104 ? -5.031 -16.672 -3.537 1 71.12 104 THR B O 1
ATOM 4274 N N . VAL B 1 105 ? -6.652 -15.109 -3.836 1 70.75 105 VAL B N 1
ATOM 4275 C CA . VAL B 1 105 ? -6.711 -14.875 -2.396 1 70.75 105 VAL B CA 1
ATOM 4276 C C . VAL B 1 105 ? -8.07 -15.32 -1.854 1 70.75 105 VAL B C 1
ATOM 4278 O O . VAL B 1 105 ? -8.391 -15.062 -0.691 1 70.75 105 VAL B O 1
ATOM 4281 N N . THR B 1 106 ? -8.734 -15.992 -2.664 1 71.31 106 THR B N 1
ATOM 4282 C CA . THR B 1 106 ? -10.023 -16.516 -2.223 1 71.31 106 THR B CA 1
ATOM 4283 C C . THR B 1 106 ? -9.836 -17.703 -1.291 1 71.31 106 THR B C 1
ATOM 4285 O O . THR B 1 106 ? -9.023 -18.594 -1.568 1 71.31 106 THR B O 1
ATOM 4288 N N . ALA B 1 107 ? -10.5 -17.656 -0.182 1 71.94 107 ALA B N 1
ATOM 4289 C CA . ALA B 1 107 ? -10.492 -18.797 0.73 1 71.94 107 ALA B CA 1
ATOM 4290 C C . ALA B 1 107 ? -11.703 -19.703 0.488 1 71.94 107 ALA B C 1
ATOM 4292 O O . ALA B 1 107 ? -12.828 -19.219 0.353 1 71.94 107 ALA B O 1
ATOM 4293 N N . TYR B 1 108 ? -11.398 -20.938 0.296 1 78.31 108 TYR B N 1
ATOM 4294 C CA . TYR B 1 108 ? -12.453 -21.938 0.126 1 78.31 108 TYR B CA 1
ATOM 4295 C C . TYR B 1 108 ? -12.758 -22.641 1.441 1 78.31 108 TYR B C 1
ATOM 4297 O O . TYR B 1 108 ? -11.906 -22.688 2.34 1 78.31 108 TYR B O 1
ATOM 4305 N N . GLY B 1 109 ? -13.977 -23.094 1.553 1 78.69 109 GLY B N 1
ATOM 4306 C CA . GLY B 1 109 ? -14.336 -23.906 2.709 1 78.69 109 GLY B CA 1
ATOM 4307 C C . GLY B 1 109 ? -13.586 -25.219 2.77 1 78.69 109 GLY B C 1
ATOM 4308 O O . GLY B 1 109 ? -12.938 -25.625 1.801 1 78.69 109 GLY B O 1
ATOM 4309 N N . PRO B 1 110 ? -13.633 -25.844 3.941 1 83.06 110 PRO B N 1
ATOM 4310 C CA . PRO B 1 110 ? -12.883 -27.094 4.148 1 83.06 110 PRO B CA 1
ATOM 4311 C C . PRO B 1 110 ? -13.297 -28.203 3.193 1 83.06 110 PRO B C 1
ATOM 4313 O O . PRO B 1 110 ? -12.57 -29.188 3.027 1 83.06 110 PRO B O 1
ATOM 4316 N N . GLU B 1 111 ? -14.438 -28.031 2.562 1 88.5 111 GLU B N 1
ATOM 4317 C CA . GLU B 1 111 ? -14.945 -29.062 1.668 1 88.5 111 GLU B CA 1
ATOM 4318 C C . GLU B 1 111 ? -14.281 -28.984 0.297 1 88.5 111 GLU B C 1
ATOM 4320 O O . GLU B 1 111 ? -14.367 -29.922 -0.497 1 88.5 111 GLU B O 1
ATOM 4325 N N . VAL B 1 112 ? -13.617 -27.969 0.042 1 92.94 112 VAL B N 1
ATOM 4326 C CA . VAL B 1 112 ? -12.984 -27.781 -1.255 1 92.94 112 VAL B CA 1
ATOM 4327 C C . VAL B 1 112 ? -11.477 -27.969 -1.127 1 92.94 112 VAL B C 1
ATOM 4329 O O . VAL B 1 112 ? -10.836 -27.375 -0.262 1 92.94 112 VAL B O 1
ATOM 4332 N N . ALA B 1 113 ? -10.945 -28.906 -1.895 1 96.81 113 ALA B N 1
ATOM 4333 C CA . ALA B 1 113 ? -9.492 -28.984 -2.029 1 96.81 113 ALA B CA 1
ATOM 4334 C C . ALA B 1 113 ? -8.945 -27.812 -2.842 1 96.81 113 ALA B C 1
ATOM 4336 O O . ALA B 1 113 ? -9.188 -27.719 -4.047 1 96.81 113 ALA B O 1
ATOM 4337 N N . ASP B 1 114 ? -8.211 -26.953 -2.189 1 95.69 114 ASP B N 1
ATOM 4338 C CA . ASP B 1 114 ? -7.707 -25.75 -2.846 1 95.69 114 ASP B CA 1
ATOM 4339 C C . ASP B 1 114 ? -6.418 -26.047 -3.607 1 95.69 114 ASP B C 1
ATOM 4341 O O . ASP B 1 114 ? -5.32 -25.906 -3.061 1 95.69 114 ASP B O 1
ATOM 4345 N N . LEU B 1 115 ? -6.531 -26.344 -4.895 1 97.31 115 LEU B N 1
ATOM 4346 C CA . LEU B 1 115 ? -5.375 -26.5 -5.77 1 97.31 115 LEU B CA 1
ATOM 4347 C C . LEU B 1 115 ? -5.188 -25.281 -6.652 1 97.31 115 LEU B C 1
ATOM 4349 O O . LEU B 1 115 ? -4.684 -25.391 -7.773 1 97.31 115 LEU B O 1
ATOM 4353 N N . ASN B 1 116 ? -5.668 -24.141 -6.145 1 93.75 116 ASN B N 1
ATOM 4354 C CA . ASN B 1 116 ? -5.594 -22.875 -6.863 1 93.75 116 ASN B CA 1
ATOM 4355 C C . ASN B 1 116 ? -4.715 -21.875 -6.129 1 93.75 116 ASN B C 1
ATOM 4357 O O . ASN B 1 116 ? -4.234 -20.906 -6.73 1 93.75 116 ASN B O 1
ATOM 4361 N N . ALA B 1 117 ? -4.383 -22.047 -4.953 1 90.94 117 ALA B N 1
ATOM 4362 C CA . ALA B 1 117 ? -3.854 -21.047 -4.023 1 90.94 117 ALA B CA 1
ATOM 4363 C C . ALA B 1 117 ? -2.471 -20.562 -4.465 1 90.94 117 ALA B C 1
ATOM 4365 O O . ALA B 1 117 ? -1.72 -21.312 -5.094 1 90.94 117 ALA B O 1
ATOM 4366 N N . GLY B 1 118 ? -2.24 -19.312 -4.109 1 93 118 GLY B N 1
ATOM 4367 C CA . GLY B 1 118 ? -0.914 -18.75 -4.312 1 93 118 GLY B CA 1
ATOM 4368 C C . GLY B 1 118 ? -0.11 -18.641 -3.033 1 93 118 GLY B C 1
ATOM 4369 O O . GLY B 1 118 ? 1.032 -18.172 -3.049 1 93 118 GLY B O 1
ATOM 4370 N N . TYR B 1 119 ? -0.694 -19.094 -1.938 1 94.69 119 TYR B N 1
ATOM 4371 C CA . TYR B 1 119 ? -0.031 -19 -0.642 1 94.69 119 TYR B CA 1
ATOM 4372 C C . TYR B 1 119 ? -0.046 -20.359 0.066 1 94.69 119 TYR B C 1
ATOM 4374 O O . TYR B 1 119 ? -0.937 -21.172 -0.166 1 94.69 119 TYR B O 1
ATOM 4382 N N . LEU B 1 120 ? 0.889 -20.547 0.956 1 96.12 120 LEU B N 1
ATOM 4383 C CA . LEU B 1 120 ? 1.009 -21.766 1.742 1 96.12 120 LEU B CA 1
ATOM 4384 C C . LEU B 1 120 ? -0.229 -21.984 2.605 1 96.12 120 LEU B C 1
ATOM 4386 O O . LEU B 1 120 ? -0.745 -21.031 3.205 1 96.12 120 LEU B O 1
ATOM 4390 N N . HIS B 1 121 ? -0.7 -23.203 2.584 1 95.25 121 HIS B N 1
ATOM 4391 C CA . HIS B 1 121 ? -1.655 -23.578 3.623 1 95.25 121 HIS B CA 1
ATOM 4392 C C . HIS B 1 121 ? -1.099 -23.281 5.012 1 95.25 121 HIS B C 1
ATOM 4394 O O . HIS B 1 121 ? 0.111 -23.375 5.234 1 95.25 121 HIS B O 1
ATOM 4400 N N . PRO B 1 122 ? -1.928 -23 5.977 1 93 122 PRO B N 1
ATOM 4401 C CA . PRO B 1 122 ? -1.443 -22.703 7.324 1 93 122 PRO B CA 1
ATOM 4402 C C . PRO B 1 122 ? -0.546 -23.797 7.891 1 93 122 PRO B C 1
ATOM 4404 O O . PRO B 1 122 ? 0.405 -23.516 8.617 1 93 122 PRO B O 1
ATOM 4407 N N . GLU B 1 123 ? -0.736 -25.031 7.504 1 94.5 123 GLU B N 1
ATOM 4408 C CA . GLU B 1 123 ? 0.048 -26.156 8.008 1 94.5 123 GLU B CA 1
ATOM 4409 C C . GLU B 1 123 ? 1.49 -26.094 7.516 1 94.5 123 GLU B C 1
ATOM 4411 O O . GLU B 1 123 ? 2.379 -26.719 8.094 1 94.5 123 GLU B O 1
ATOM 4416 N N . LEU B 1 124 ? 1.71 -25.375 6.461 1 96.69 124 LEU B N 1
ATOM 4417 C CA . LEU B 1 124 ? 3.041 -25.266 5.875 1 96.69 124 LEU B CA 1
ATOM 4418 C C . LEU B 1 124 ? 3.717 -23.969 6.309 1 96.69 124 LEU B C 1
ATOM 4420 O O . LEU B 1 124 ? 4.918 -23.781 6.102 1 96.69 124 LEU B O 1
ATOM 4424 N N . GLN B 1 125 ? 2.955 -23.031 6.914 1 96.44 125 GLN B N 1
ATOM 4425 C CA . GLN B 1 125 ? 3.484 -21.734 7.328 1 96.44 125 GLN B CA 1
ATOM 4426 C C . GLN B 1 125 ? 4.188 -21.844 8.68 1 96.44 125 GLN B C 1
ATOM 4428 O O . GLN B 1 125 ? 3.795 -22.641 9.531 1 96.44 125 GLN B O 1
ATOM 4433 N N . PRO B 1 126 ? 5.18 -21.031 8.867 1 96.56 126 PRO B N 1
ATOM 4434 C CA . PRO B 1 126 ? 5.805 -20.984 10.188 1 96.56 126 PRO B CA 1
ATOM 4435 C C . PRO B 1 126 ? 5.023 -20.125 11.18 1 96.56 126 PRO B C 1
ATOM 4437 O O . PRO B 1 126 ? 5.59 -19.219 11.797 1 96.56 126 PRO B O 1
ATOM 4440 N N . THR B 1 127 ? 3.77 -20.453 11.469 1 94.12 127 THR B N 1
ATOM 4441 C CA . THR B 1 127 ? 2.842 -19.609 12.211 1 94.12 127 THR B CA 1
ATOM 4442 C C . THR B 1 127 ? 3.285 -19.453 13.664 1 94.12 127 THR B C 1
ATOM 4444 O O . THR B 1 127 ? 3.143 -18.391 14.258 1 94.12 127 THR B O 1
ATOM 4447 N N . VAL B 1 128 ? 3.852 -20.547 14.266 1 93.56 128 VAL B N 1
ATOM 4448 C CA . VAL B 1 128 ? 4.312 -20.5 15.648 1 93.56 128 VAL B CA 1
ATOM 4449 C C . VAL B 1 128 ? 5.492 -19.531 15.758 1 93.56 128 VAL B C 1
ATOM 4451 O O . VAL B 1 128 ? 5.512 -18.656 16.641 1 93.56 128 VAL B O 1
ATOM 4454 N N . ALA B 1 129 ? 6.438 -19.703 14.836 1 95.56 129 ALA B N 1
ATOM 4455 C CA . ALA B 1 129 ? 7.594 -18.812 14.828 1 95.56 129 ALA B CA 1
ATOM 4456 C C . ALA B 1 129 ? 7.176 -17.359 14.562 1 95.56 129 ALA B C 1
ATOM 4458 O O . ALA B 1 129 ? 7.723 -16.438 15.164 1 95.56 129 ALA B O 1
ATOM 4459 N N . LEU B 1 130 ? 6.215 -17.156 13.711 1 96.31 130 LEU B N 1
ATOM 4460 C CA . LEU B 1 130 ? 5.699 -15.828 13.391 1 96.31 130 LEU B CA 1
ATOM 4461 C C . LEU B 1 130 ? 5.035 -15.203 14.609 1 96.31 130 LEU B C 1
ATOM 4463 O O . LEU B 1 130 ? 5.238 -14.016 14.898 1 96.31 130 LEU B O 1
ATOM 4467 N N . GLY B 1 131 ? 4.203 -16 15.305 1 94.31 131 GLY B N 1
ATOM 4468 C CA . GLY B 1 131 ? 3.572 -15.508 16.516 1 94.31 131 GLY B CA 1
ATOM 4469 C C . GLY B 1 131 ? 4.57 -15.055 17.562 1 94.31 131 GLY B C 1
ATOM 4470 O O . GLY B 1 131 ? 4.414 -13.984 18.156 1 94.31 131 GLY B O 1
ATOM 4471 N N . ARG B 1 132 ? 5.625 -15.812 17.75 1 93.44 132 ARG B N 1
ATOM 4472 C CA . ARG B 1 132 ? 6.676 -15.469 18.703 1 93.44 132 ARG B CA 1
ATOM 4473 C C . ARG B 1 132 ? 7.418 -14.211 18.266 1 93.44 132 ARG B C 1
ATOM 4475 O O . ARG B 1 132 ? 7.699 -13.336 19.094 1 93.44 132 ARG B O 1
ATOM 4482 N N . ALA B 1 133 ? 7.734 -14.188 16.984 1 95.5 133 ALA B N 1
ATOM 4483 C CA . ALA B 1 133 ? 8.438 -13.031 16.438 1 95.5 133 ALA B CA 1
ATOM 4484 C C . ALA B 1 133 ? 7.621 -11.758 16.609 1 95.5 133 ALA B C 1
ATOM 4486 O O . ALA B 1 133 ? 8.156 -10.719 17 1 95.5 133 ALA B O 1
ATOM 4487 N N . LEU B 1 134 ? 6.34 -11.812 16.344 1 95.25 134 LEU B N 1
ATOM 4488 C CA . LEU B 1 134 ? 5.449 -10.664 16.469 1 95.25 134 LEU B CA 1
ATOM 4489 C C . LEU B 1 134 ? 5.363 -10.211 17.922 1 95.25 134 LEU B C 1
ATOM 4491 O O . LEU B 1 134 ? 5.41 -9.008 18.203 1 95.25 134 LEU B O 1
ATOM 4495 N N . SER B 1 135 ? 5.23 -11.156 18.812 1 92.5 135 SER B N 1
ATOM 4496 C CA . SER B 1 135 ? 5.156 -10.844 20.234 1 92.5 135 SER B CA 1
ATOM 4497 C C . SER B 1 135 ? 6.43 -10.148 20.719 1 92.5 135 SER B C 1
ATOM 4499 O O . SER B 1 135 ? 6.367 -9.172 21.469 1 92.5 135 SER B O 1
ATOM 4501 N N . ARG B 1 136 ? 7.535 -10.625 20.25 1 91.19 136 ARG B N 1
ATOM 4502 C CA . ARG B 1 136 ? 8.812 -10.016 20.609 1 91.19 136 ARG B CA 1
ATOM 4503 C C . ARG B 1 136 ? 8.945 -8.617 20.016 1 91.19 136 ARG B C 1
ATOM 4505 O O . ARG B 1 136 ? 9.453 -7.707 20.672 1 91.19 136 ARG B O 1
ATOM 4512 N N . ALA B 1 137 ? 8.492 -8.461 18.781 1 90.69 137 ALA B N 1
ATOM 4513 C CA . ALA B 1 137 ? 8.5 -7.148 18.125 1 90.69 137 ALA B CA 1
ATOM 4514 C C . ALA B 1 137 ? 7.68 -6.141 18.922 1 90.69 137 ALA B C 1
ATOM 4516 O O . ALA B 1 137 ? 8.086 -4.984 19.078 1 90.69 137 ALA B O 1
ATOM 4517 N N . GLY B 1 138 ? 6.57 -6.602 19.5 1 87.19 138 GLY B N 1
ATOM 4518 C CA . GLY B 1 138 ? 5.684 -5.734 20.25 1 87.19 138 GLY B CA 1
ATOM 4519 C C . GLY B 1 138 ? 6.277 -5.27 21.562 1 87.19 138 GLY B C 1
ATOM 4520 O O . GLY B 1 138 ? 5.855 -4.25 22.125 1 87.19 138 GLY B O 1
ATOM 4521 N N . ARG B 1 139 ? 7.281 -5.969 22 1 87.06 139 ARG B N 1
ATOM 4522 C CA . ARG B 1 139 ? 7.871 -5.668 23.297 1 87.06 139 ARG B CA 1
ATOM 4523 C C . ARG B 1 139 ? 9.078 -4.746 23.156 1 87.06 139 ARG B C 1
ATOM 4525 O O . ARG B 1 139 ? 9.602 -4.234 24.156 1 87.06 139 ARG B O 1
ATOM 4532 N N . ARG B 1 140 ? 9.445 -4.52 21.938 1 89 140 ARG B N 1
ATOM 4533 C CA . ARG B 1 140 ? 10.57 -3.611 21.719 1 89 140 ARG B CA 1
ATOM 4534 C C . ARG B 1 140 ? 10.211 -2.189 22.141 1 89 140 ARG B C 1
ATOM 4536 O O . ARG B 1 140 ? 9.086 -1.734 21.922 1 89 140 ARG B O 1
ATOM 4543 N N . THR B 1 141 ? 11.227 -1.499 22.641 1 86.06 141 THR B N 1
ATOM 4544 C CA . THR B 1 141 ? 11.016 -0.121 23.078 1 86.06 141 THR B CA 1
ATOM 4545 C C . THR B 1 141 ? 10.797 0.792 21.875 1 86.06 141 THR B C 1
ATOM 4547 O O . THR B 1 141 ? 10.086 1.794 21.969 1 86.06 141 THR B O 1
ATOM 4550 N N . ASP B 1 142 ? 11.352 0.362 20.734 1 88.25 142 ASP B N 1
ATOM 4551 C CA . ASP B 1 142 ? 11.273 1.205 19.547 1 88.25 142 ASP B CA 1
ATOM 4552 C C . ASP B 1 142 ? 10.289 0.638 18.531 1 88.25 142 ASP B C 1
ATOM 4554 O O . ASP B 1 142 ? 10.32 1 17.344 1 88.25 142 ASP B O 1
ATOM 4558 N N . ALA B 1 143 ? 9.391 -0.223 19 1 89.44 143 ALA B N 1
ATOM 4559 C CA . ALA B 1 143 ? 8.492 -0.941 18.109 1 89.44 143 ALA B CA 1
ATOM 4560 C C . ALA B 1 143 ? 7.59 0.025 17.344 1 89.44 143 ALA B C 1
ATOM 4562 O O . ALA B 1 143 ? 7.234 -0.224 16.188 1 89.44 143 ALA B O 1
ATOM 4563 N N . TRP B 1 144 ? 7.328 1.11 18 1 92.25 144 TRP B N 1
ATOM 4564 C CA . TRP B 1 144 ? 6.344 2.014 17.422 1 92.25 144 TRP B CA 1
ATOM 4565 C C . TRP B 1 144 ? 6.992 3.332 17 1 92.25 144 TRP B C 1
ATOM 4567 O O . TRP B 1 144 ? 6.297 4.301 16.688 1 92.25 144 TRP B O 1
ATOM 4577 N N . GLN B 1 145 ? 8.297 3.375 17.062 1 88.81 145 GLN B N 1
ATOM 4578 C CA . GLN B 1 145 ? 9.023 4.512 16.5 1 88.81 145 GLN B CA 1
ATOM 4579 C C . GLN B 1 145 ? 8.953 4.508 14.977 1 88.81 145 GLN B C 1
ATOM 4581 O O . GLN B 1 145 ? 9.07 3.453 14.352 1 88.81 145 GLN B O 1
ATOM 4586 N N . ARG B 1 146 ? 8.68 5.605 14.461 1 88.56 146 ARG B N 1
ATOM 4587 C CA . ARG B 1 146 ? 8.602 5.703 13.008 1 88.56 146 ARG B CA 1
ATOM 4588 C C . ARG B 1 146 ? 9.898 5.238 12.352 1 88.56 146 ARG B C 1
ATOM 4590 O O . ARG B 1 146 ? 10.977 5.727 12.688 1 88.56 146 ARG B O 1
ATOM 4597 N N . PRO B 1 147 ? 9.789 4.348 11.453 1 89.62 147 PRO B N 1
ATOM 4598 C CA . PRO B 1 147 ? 10.992 3.9 10.758 1 89.62 147 PRO B CA 1
ATOM 4599 C C . PRO B 1 147 ? 11.406 4.836 9.625 1 89.62 147 PRO B C 1
ATOM 4601 O O . PRO B 1 147 ? 10.641 5.73 9.25 1 89.62 147 PRO B O 1
ATOM 4604 N N . ASP B 1 148 ? 12.664 4.594 9.211 1 88.56 148 ASP B N 1
ATOM 4605 C CA . ASP B 1 148 ? 13.016 5.168 7.918 1 88.56 148 ASP B CA 1
ATOM 4606 C C . ASP B 1 148 ? 11.984 4.797 6.852 1 88.56 148 ASP B C 1
ATOM 4608 O O . ASP B 1 148 ? 11.578 3.639 6.754 1 88.56 148 ASP B O 1
ATOM 4612 N N . PRO B 1 149 ? 11.531 5.816 6.109 1 90.81 149 PRO B N 1
ATOM 4613 C CA . PRO B 1 149 ? 10.523 5.508 5.094 1 90.81 149 PRO B CA 1
ATOM 4614 C C . PRO B 1 149 ? 10.984 4.434 4.109 1 90.81 149 PRO B C 1
ATOM 4616 O O . PRO B 1 149 ? 10.156 3.729 3.529 1 90.81 149 PRO B O 1
ATOM 4619 N N . ALA B 1 150 ? 12.273 4.266 3.939 1 93.5 150 ALA B N 1
ATOM 4620 C CA . ALA B 1 150 ? 12.797 3.229 3.055 1 93.5 150 ALA B CA 1
ATOM 4621 C C . ALA B 1 150 ? 12.766 1.861 3.732 1 93.5 150 ALA B C 1
ATOM 4623 O O . ALA B 1 150 ? 12.93 0.832 3.072 1 93.5 150 ALA B O 1
ATOM 4624 N N . GLY B 1 151 ? 12.586 1.834 5.043 1 96.12 151 GLY B N 1
ATOM 4625 C CA . GLY B 1 151 ? 12.578 0.608 5.828 1 96.12 151 GLY B CA 1
ATOM 4626 C C . GLY B 1 151 ? 13.648 0.588 6.906 1 96.12 151 GLY B C 1
ATOM 4627 O O . GLY B 1 151 ? 14.586 1.384 6.875 1 96.12 151 GLY B O 1
ATOM 4628 N N . LEU B 1 152 ? 13.523 -0.305 7.852 1 96.62 152 LEU B N 1
ATOM 4629 C CA . LEU B 1 152 ? 14.523 -0.48 8.906 1 96.62 152 LEU B CA 1
ATOM 4630 C C . LEU B 1 152 ? 15.898 -0.754 8.305 1 96.62 152 LEU B C 1
ATOM 4632 O O . LEU B 1 152 ? 16.047 -1.61 7.43 1 96.62 152 LEU B O 1
ATOM 4636 N N . PRO B 1 153 ? 16.906 -0.023 8.773 1 94.06 153 PRO B N 1
ATOM 4637 C CA . PRO B 1 153 ? 18.25 -0.256 8.25 1 94.06 153 PRO B CA 1
ATOM 4638 C C . PRO B 1 153 ? 18.688 -1.715 8.367 1 94.06 153 PRO B C 1
ATOM 4640 O O . PRO B 1 153 ? 1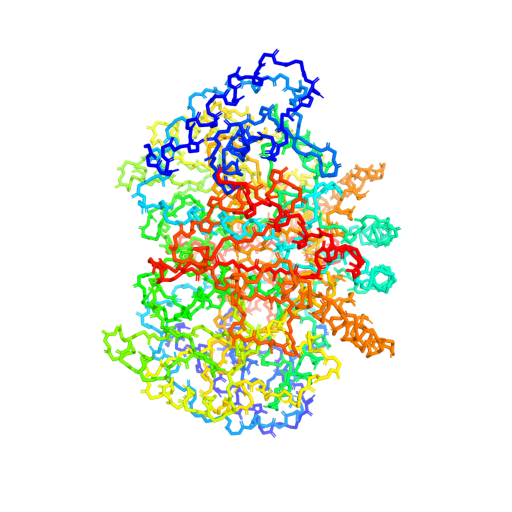9.234 -2.277 7.422 1 94.06 153 PRO B O 1
ATOM 4643 N N . GLU B 1 154 ? 18.406 -2.338 9.492 1 95.88 154 GLU B N 1
ATOM 4644 C CA . GLU B 1 154 ? 18.828 -3.719 9.734 1 95.88 154 GLU B CA 1
ATOM 4645 C C . GLU B 1 154 ? 18.125 -4.676 8.773 1 95.88 154 GLU B C 1
ATOM 4647 O O . GLU B 1 154 ? 18.719 -5.66 8.32 1 95.88 154 GLU B O 1
ATOM 4652 N N . LEU B 1 155 ? 16.859 -4.379 8.477 1 98.12 155 LEU B N 1
ATOM 4653 C CA . LEU B 1 155 ? 16.125 -5.227 7.543 1 98.12 155 LEU B CA 1
ATOM 4654 C C . LEU B 1 155 ? 16.656 -5.066 6.121 1 98.12 155 LEU B C 1
ATOM 4656 O O . LEU B 1 155 ? 16.812 -6.051 5.395 1 98.12 155 LEU B O 1
ATOM 4660 N N . ARG B 1 156 ? 16.922 -3.822 5.703 1 97.75 156 ARG B N 1
ATOM 4661 C CA . ARG B 1 156 ? 17.516 -3.572 4.395 1 97.75 156 ARG B CA 1
ATOM 4662 C C . ARG B 1 156 ? 18.875 -4.25 4.273 1 97.75 156 ARG B C 1
ATOM 4664 O O . ARG B 1 156 ? 19.203 -4.812 3.227 1 97.75 156 ARG B O 1
ATOM 4671 N N . ASP B 1 157 ? 19.672 -4.25 5.395 1 96.69 157 ASP B N 1
ATOM 4672 C CA . ASP B 1 157 ? 20.953 -4.961 5.406 1 96.69 157 ASP B CA 1
ATOM 4673 C C . ASP B 1 157 ? 20.75 -6.457 5.184 1 96.69 157 ASP B C 1
ATOM 4675 O O . ASP B 1 157 ? 21.5 -7.086 4.43 1 96.69 157 ASP B O 1
ATOM 4679 N N . HIS B 1 158 ? 19.797 -6.957 5.82 1 97.31 158 HIS B N 1
ATOM 4680 C CA . HIS B 1 158 ? 19.531 -8.383 5.684 1 97.31 158 HIS B CA 1
ATOM 4681 C C . HIS B 1 158 ? 19.156 -8.742 4.25 1 97.31 158 HIS B C 1
ATOM 4683 O O . HIS B 1 158 ? 19.703 -9.695 3.684 1 97.31 158 HIS B O 1
ATOM 4689 N N . PHE B 1 159 ? 18.281 -7.992 3.633 1 98.19 159 PHE B N 1
ATOM 4690 C CA . PHE B 1 159 ? 17.891 -8.242 2.252 1 98.19 159 PHE B CA 1
ATOM 4691 C C . PHE B 1 159 ? 19.078 -8.102 1.315 1 98.19 159 PHE B C 1
ATOM 4693 O O . PHE B 1 159 ? 19.25 -8.898 0.392 1 98.19 159 PHE B O 1
ATOM 4700 N N . ALA B 1 160 ? 19.859 -7.07 1.546 1 96.81 160 ALA B N 1
ATOM 4701 C CA . ALA B 1 160 ? 21.031 -6.852 0.709 1 96.81 160 ALA B CA 1
ATOM 4702 C C . ALA B 1 160 ? 21.969 -8.062 0.744 1 96.81 160 ALA B C 1
ATOM 4704 O O . ALA B 1 160 ? 22.438 -8.523 -0.3 1 96.81 160 ALA B O 1
ATOM 4705 N N . ALA B 1 161 ? 22.203 -8.578 1.924 1 96.12 161 ALA B N 1
ATOM 4706 C CA . ALA B 1 161 ? 23.078 -9.734 2.098 1 96.12 161 ALA B CA 1
ATOM 4707 C C . ALA B 1 161 ? 22.5 -10.969 1.426 1 96.12 161 ALA B C 1
ATOM 4709 O O . ALA B 1 161 ? 23.219 -11.742 0.796 1 96.12 161 ALA B O 1
ATOM 4710 N N . GLN B 1 162 ? 21.234 -11.141 1.537 1 95.44 162 GLN B N 1
ATOM 4711 C CA . GLN B 1 162 ? 20.562 -12.32 0.997 1 95.44 162 GLN B CA 1
ATOM 4712 C C . GLN B 1 162 ? 20.516 -12.273 -0.528 1 95.44 162 GLN B C 1
ATOM 4714 O O . GLN B 1 162 ? 20.641 -13.305 -1.188 1 95.44 162 GLN B O 1
ATOM 4719 N N . ILE B 1 163 ? 20.266 -11.102 -1.079 1 96.94 163 ILE B N 1
ATOM 4720 C CA . ILE B 1 163 ? 20.203 -10.961 -2.529 1 96.94 163 ILE B CA 1
ATOM 4721 C C . ILE B 1 163 ? 21.609 -11.055 -3.121 1 96.94 163 ILE B C 1
ATOM 4723 O O . ILE B 1 163 ? 21.797 -11.656 -4.176 1 96.94 163 ILE B O 1
ATOM 4727 N N . GLY B 1 164 ? 22.516 -10.453 -2.424 1 92.38 164 GLY B N 1
ATOM 4728 C CA . GLY B 1 164 ? 23.875 -10.43 -2.912 1 92.38 164 GLY B CA 1
ATOM 4729 C C . GLY B 1 164 ? 24.141 -9.32 -3.914 1 92.38 164 GLY B C 1
ATOM 4730 O O . GLY B 1 164 ? 23.609 -8.219 -3.779 1 92.38 164 GLY B O 1
ATOM 4731 N N . ALA B 1 165 ? 25.109 -9.516 -4.875 1 89.81 165 ALA B N 1
ATOM 4732 C CA . ALA B 1 165 ? 25.406 -8.609 -5.984 1 89.81 165 ALA B CA 1
ATOM 4733 C C . ALA B 1 165 ? 26.141 -7.371 -5.504 1 89.81 165 ALA B C 1
ATOM 4735 O O . ALA B 1 165 ? 26.172 -6.344 -6.188 1 89.81 165 ALA B O 1
ATOM 4736 N N . GLY B 1 166 ? 26.641 -7.426 -4.262 1 89.38 166 GLY B N 1
ATOM 4737 C CA . GLY B 1 166 ? 27.344 -6.262 -3.744 1 89.38 166 GLY B CA 1
ATOM 4738 C C . GLY B 1 166 ? 26.406 -5.145 -3.318 1 89.38 166 GLY B C 1
ATOM 4739 O O . GLY B 1 166 ? 26.828 -3.994 -3.186 1 89.38 166 GLY B O 1
ATOM 4740 N N . LEU B 1 167 ? 25.156 -5.465 -3.094 1 93.06 167 LEU B N 1
ATOM 4741 C CA . LEU B 1 167 ? 24.172 -4.484 -2.654 1 93.06 167 LEU B CA 1
ATOM 4742 C C . LEU B 1 167 ? 24.438 -4.043 -1.22 1 93.06 167 LEU B C 1
ATOM 4744 O O . LEU B 1 167 ? 25.016 -4.797 -0.435 1 93.06 167 LEU B O 1
ATOM 4748 N N . SER B 1 168 ? 24.062 -2.877 -0.905 1 91.81 168 SER B N 1
ATOM 4749 C CA . SER B 1 168 ? 24 -2.365 0.459 1 91.81 168 SER B CA 1
ATOM 4750 C C . SER B 1 168 ? 22.578 -1.936 0.815 1 91.81 168 SER B C 1
ATOM 4752 O O . SER B 1 168 ? 21.688 -1.943 -0.039 1 91.81 168 SER B O 1
ATOM 4754 N N . ARG B 1 169 ? 22.359 -1.605 2.074 1 92.69 169 ARG B N 1
ATOM 4755 C CA . ARG B 1 169 ? 21.031 -1.175 2.508 1 92.69 169 ARG B CA 1
ATOM 4756 C C . ARG B 1 169 ? 20.578 0.051 1.726 1 92.69 169 ARG B C 1
ATOM 4758 O O . ARG B 1 169 ? 19.375 0.288 1.583 1 92.69 169 ARG B O 1
ATOM 4765 N N . HIS B 1 170 ? 21.484 0.854 1.15 1 89.06 170 HIS B N 1
ATOM 4766 C CA . HIS B 1 170 ? 21.172 2.084 0.438 1 89.06 170 HIS B CA 1
ATOM 4767 C C . HIS B 1 170 ? 20.578 1.786 -0.94 1 89.06 170 HIS B C 1
ATOM 4769 O O . HIS B 1 170 ? 20.016 2.672 -1.586 1 89.06 170 HIS B O 1
ATOM 4775 N N . ASP B 1 171 ? 20.688 0.539 -1.374 1 93.81 171 ASP B N 1
ATOM 4776 C CA . ASP B 1 171 ? 20.141 0.104 -2.652 1 93.81 171 ASP B CA 1
ATOM 4777 C C . ASP B 1 171 ? 18.75 -0.504 -2.469 1 93.81 171 ASP B C 1
ATOM 4779 O O . ASP B 1 171 ? 18.172 -1.046 -3.412 1 93.81 171 ASP B O 1
ATOM 4783 N N . LEU B 1 172 ? 18.234 -0.378 -1.211 1 97.5 172 LEU B N 1
ATOM 4784 C CA . LEU B 1 172 ? 17.031 -1.157 -0.903 1 97.5 172 LEU B CA 1
ATOM 4785 C C . LEU B 1 172 ? 15.883 -0.247 -0.49 1 97.5 172 LEU B C 1
ATOM 4787 O O . LEU B 1 172 ? 16.094 0.772 0.17 1 97.5 172 LEU B O 1
ATOM 4791 N N . LEU B 1 173 ? 14.719 -0.625 -0.873 1 98.06 173 LEU B N 1
ATOM 4792 C CA . LEU B 1 173 ? 13.453 -0.083 -0.406 1 98.06 173 LEU B CA 1
ATOM 4793 C C . LEU B 1 173 ? 12.531 -1.196 0.081 1 98.06 173 LEU B C 1
ATOM 4795 O O . LEU B 1 173 ? 12.219 -2.125 -0.668 1 98.06 173 LEU B O 1
ATOM 4799 N N . VAL B 1 174 ? 12.141 -1.142 1.369 1 98.62 174 VAL B N 1
ATOM 4800 C CA . VAL B 1 174 ? 11.18 -2.1 1.902 1 98.62 174 VAL B CA 1
ATOM 4801 C C . VAL B 1 174 ? 9.766 -1.692 1.493 1 98.62 174 VAL B C 1
ATOM 4803 O O . VAL B 1 174 ? 9.391 -0.525 1.618 1 98.62 174 VAL B O 1
ATOM 4806 N N . VAL B 1 175 ? 9.023 -2.641 0.95 1 98.44 175 VAL B N 1
ATOM 4807 C CA . VAL B 1 175 ? 7.652 -2.4 0.504 1 98.44 175 VAL B CA 1
ATOM 4808 C C . VAL B 1 175 ? 6.723 -3.455 1.097 1 98.44 175 VAL B C 1
ATOM 4810 O O . VAL B 1 175 ? 7.18 -4.422 1.713 1 98.44 175 VAL B O 1
ATOM 4813 N N . ALA B 1 176 ? 5.43 -3.303 0.876 1 98.06 176 ALA B N 1
ATOM 4814 C CA . ALA B 1 176 ? 4.406 -4.082 1.571 1 98.06 176 ALA B CA 1
ATOM 4815 C C . ALA B 1 176 ? 4.074 -5.355 0.802 1 98.06 176 ALA B C 1
ATOM 4817 O O . ALA B 1 176 ? 2.904 -5.637 0.532 1 98.06 176 ALA B O 1
ATOM 4818 N N . GLY B 1 177 ? 5.047 -6.137 0.471 1 97.62 177 GLY B N 1
ATOM 4819 C CA . GLY B 1 177 ? 4.84 -7.391 -0.234 1 97.62 177 GLY B CA 1
ATOM 4820 C C . GLY B 1 177 ? 5.156 -7.297 -1.716 1 97.62 177 GLY B C 1
ATOM 4821 O O . GLY B 1 177 ? 5.418 -6.211 -2.234 1 97.62 177 GLY B O 1
ATOM 4822 N N . GLY B 1 178 ? 5.137 -8.445 -2.352 1 97.5 178 GLY B N 1
ATOM 4823 C CA . GLY B 1 178 ? 5.527 -8.539 -3.75 1 97.5 178 GLY B CA 1
ATOM 4824 C C . GLY B 1 178 ? 4.59 -7.797 -4.68 1 97.5 178 GLY B C 1
ATOM 4825 O O . GLY B 1 178 ? 5.039 -7.082 -5.582 1 97.5 178 GLY B O 1
ATOM 4826 N N . GLN B 1 179 ? 3.291 -7.953 -4.512 1 96.62 179 GLN B N 1
ATOM 4827 C CA . GLN B 1 179 ? 2.314 -7.305 -5.379 1 96.62 179 GLN B CA 1
ATOM 4828 C C . GLN B 1 179 ? 2.42 -5.785 -5.285 1 96.62 179 GLN B C 1
ATOM 4830 O O . GLN B 1 179 ? 2.412 -5.094 -6.305 1 96.62 179 GLN B O 1
ATOM 4835 N N . ALA B 1 180 ? 2.566 -5.316 -4.039 1 97.56 180 ALA B N 1
ATOM 4836 C CA . ALA B 1 180 ? 2.752 -3.879 -3.85 1 97.56 180 ALA B CA 1
ATOM 4837 C C . ALA B 1 180 ? 4.035 -3.398 -4.52 1 97.56 180 ALA B C 1
ATOM 4839 O O . ALA B 1 180 ? 4.066 -2.322 -5.121 1 97.56 180 ALA B O 1
ATOM 4840 N N . GLY B 1 181 ? 5.066 -4.18 -4.379 1 98.38 181 GLY B N 1
ATOM 4841 C CA . GLY B 1 181 ? 6.324 -3.846 -5.027 1 98.38 181 GLY B CA 1
ATOM 4842 C C . GLY B 1 181 ? 6.219 -3.789 -6.539 1 98.38 181 GLY B C 1
ATOM 4843 O O . GLY B 1 181 ? 6.77 -2.887 -7.176 1 98.38 181 GLY B O 1
ATOM 4844 N N . LEU B 1 182 ? 5.535 -4.738 -7.09 1 98 182 LEU B N 1
ATOM 4845 C CA . LEU B 1 182 ? 5.32 -4.789 -8.531 1 98 182 LEU B CA 1
ATOM 4846 C C . LEU B 1 182 ? 4.539 -3.568 -9.008 1 98 182 LEU B C 1
ATOM 4848 O O . LEU B 1 182 ? 4.941 -2.902 -9.969 1 98 182 LEU B O 1
ATOM 4852 N N . SER B 1 183 ? 3.465 -3.268 -8.336 1 96.88 183 SER B N 1
ATOM 4853 C CA . SER B 1 183 ? 2.641 -2.111 -8.664 1 96.88 183 SER B CA 1
ATOM 4854 C C . SER B 1 183 ? 3.436 -0.814 -8.555 1 96.88 183 SER B C 1
ATOM 4856 O O . SER B 1 183 ? 3.371 0.04 -9.438 1 96.88 183 SER B O 1
ATOM 4858 N N . LEU B 1 184 ? 4.168 -0.704 -7.5 1 97 184 LEU B N 1
ATOM 4859 C CA . LEU B 1 184 ? 4.992 0.476 -7.262 1 97 184 LEU B CA 1
ATOM 4860 C C . LEU B 1 184 ? 6.027 0.648 -8.367 1 97 184 LEU B C 1
ATOM 4862 O O . LEU B 1 184 ? 6.195 1.748 -8.898 1 97 184 LEU B O 1
ATOM 4866 N N . ALA B 1 185 ? 6.715 -0.415 -8.68 1 97.69 185 ALA B N 1
ATOM 4867 C CA . ALA B 1 185 ? 7.77 -0.363 -9.688 1 97.69 185 ALA B CA 1
ATOM 4868 C C . ALA B 1 185 ? 7.215 0.058 -11.039 1 97.69 185 ALA B C 1
ATOM 4870 O O . ALA B 1 185 ? 7.793 0.911 -11.719 1 97.69 185 ALA B O 1
ATOM 4871 N N . LEU B 1 186 ? 6.109 -0.508 -11.43 1 96.62 186 LEU B N 1
ATOM 4872 C CA . LEU B 1 186 ? 5.508 -0.193 -12.719 1 96.62 186 LEU B CA 1
ATOM 4873 C C . LEU B 1 186 ? 5.074 1.268 -12.773 1 96.62 186 LEU B C 1
ATOM 4875 O O . LEU B 1 186 ? 5.266 1.938 -13.789 1 96.62 186 LEU B O 1
ATOM 4879 N N . ARG B 1 187 ? 4.578 1.797 -11.688 1 92.31 187 ARG B N 1
ATOM 4880 C CA . ARG B 1 187 ? 4.156 3.193 -11.656 1 92.31 187 ARG B CA 1
ATOM 4881 C C . ARG B 1 187 ? 5.363 4.129 -11.633 1 92.31 187 ARG B C 1
ATOM 4883 O O . ARG B 1 187 ? 5.297 5.242 -12.156 1 92.31 187 ARG B O 1
ATOM 4890 N N . ALA B 1 188 ? 6.398 3.656 -11.008 1 91.81 188 ALA B N 1
ATOM 4891 C CA . ALA B 1 188 ? 7.582 4.496 -10.867 1 91.81 188 ALA B CA 1
ATOM 4892 C C . ALA B 1 188 ? 8.32 4.641 -12.188 1 91.81 188 ALA B C 1
ATOM 4894 O O . ALA B 1 188 ? 8.891 5.695 -12.477 1 91.81 188 ALA B O 1
ATOM 4895 N N . VAL B 1 189 ? 8.266 3.621 -13.016 1 93.44 189 VAL B N 1
ATOM 4896 C CA . VAL B 1 189 ? 9.133 3.66 -14.188 1 93.44 189 VAL B CA 1
ATOM 4897 C C . VAL B 1 189 ? 8.297 3.783 -15.453 1 93.44 189 VAL B C 1
ATOM 4899 O O . VAL B 1 189 ? 8.828 4.039 -16.531 1 93.44 189 VAL B O 1
ATOM 4902 N N . GLY B 1 190 ? 7.016 3.629 -15.328 1 90.69 190 GLY B N 1
ATOM 4903 C CA . GLY B 1 190 ? 6.145 3.727 -16.484 1 90.69 190 GLY B CA 1
ATOM 4904 C C . GLY B 1 190 ? 5.289 4.98 -16.484 1 90.69 190 GLY B C 1
ATOM 4905 O O . GLY B 1 190 ? 5.062 5.582 -15.43 1 90.69 190 GLY B O 1
ATOM 4906 N N . MET B 1 191 ? 4.828 5.328 -17.672 1 87.5 191 MET B N 1
ATOM 4907 C CA . MET B 1 191 ? 3.814 6.363 -17.859 1 87.5 191 MET B CA 1
ATOM 4908 C C . MET B 1 191 ? 2.562 5.777 -18.5 1 87.5 191 MET B C 1
ATOM 4910 O O . MET B 1 191 ? 2.646 4.844 -19.312 1 87.5 191 MET B O 1
ATOM 4914 N N . PRO B 1 192 ? 1.395 6.344 -18.109 1 86.5 192 PRO B N 1
ATOM 4915 C CA . PRO B 1 192 ? 0.186 5.848 -18.781 1 86.5 192 PRO B CA 1
ATOM 4916 C C . PRO B 1 192 ? 0.301 5.863 -20.297 1 86.5 192 PRO B C 1
ATOM 4918 O O . PRO B 1 192 ? 0.767 6.848 -20.875 1 86.5 192 PRO B O 1
ATOM 4921 N N . GLY B 1 193 ? -0.069 4.758 -20.891 1 90.44 193 GLY B N 1
ATOM 4922 C CA . GLY B 1 193 ? 0.006 4.629 -22.328 1 90.44 193 GLY B CA 1
ATOM 4923 C C . GLY B 1 193 ? 1.262 3.922 -22.812 1 90.44 193 GLY B C 1
ATOM 4924 O O . GLY B 1 193 ? 1.329 3.463 -23.953 1 90.44 193 GLY B O 1
ATOM 4925 N N . ASP B 1 194 ? 2.285 3.789 -21.953 1 93.38 194 ASP B N 1
ATOM 4926 C CA . ASP B 1 194 ? 3.545 3.15 -22.328 1 93.38 194 ASP B CA 1
ATOM 4927 C C . ASP B 1 194 ? 3.361 1.648 -22.531 1 93.38 194 ASP B C 1
ATOM 4929 O O . ASP B 1 194 ? 2.592 1.01 -21.812 1 93.38 194 ASP B O 1
ATOM 4933 N N . PRO B 1 195 ? 4.074 1.108 -23.547 1 96.5 195 PRO B N 1
ATOM 4934 C CA . PRO B 1 195 ? 4.137 -0.352 -23.641 1 96.5 195 PRO B CA 1
ATOM 4935 C C . PRO B 1 195 ? 5.012 -0.976 -22.562 1 96.5 195 PRO B C 1
ATOM 4937 O O . PRO B 1 195 ? 6.035 -0.404 -22.172 1 96.5 195 PRO B O 1
ATOM 4940 N N . VAL B 1 196 ? 4.621 -2.049 -22.047 1 97.75 196 VAL B N 1
ATOM 4941 C CA . VAL B 1 196 ? 5.391 -2.844 -21.094 1 97.75 196 VAL B CA 1
ATOM 4942 C C . VAL B 1 196 ? 5.438 -4.301 -21.547 1 97.75 196 VAL B C 1
ATOM 4944 O O . VAL B 1 196 ? 4.395 -4.91 -21.812 1 97.75 196 VAL B O 1
ATOM 4947 N N . VAL B 1 197 ? 6.637 -4.848 -21.719 1 98.5 197 VAL B N 1
ATOM 4948 C CA . VAL B 1 197 ? 6.777 -6.242 -22.125 1 98.5 197 VAL B CA 1
ATOM 4949 C C . VAL B 1 197 ? 6.531 -7.152 -20.922 1 98.5 197 VAL B C 1
ATOM 4951 O O . VAL B 1 197 ? 7.109 -6.949 -19.844 1 98.5 197 VAL B O 1
ATOM 4954 N N . ILE B 1 198 ? 5.68 -8.125 -21.109 1 98.19 198 ILE B N 1
ATOM 4955 C CA . ILE B 1 198 ? 5.414 -9.125 -20.078 1 98.19 198 ILE B CA 1
ATOM 4956 C C . ILE B 1 198 ? 5.527 -10.523 -20.672 1 98.19 198 ILE B C 1
ATOM 4958 O O . ILE B 1 198 ? 5.383 -10.703 -21.891 1 98.19 198 ILE B O 1
ATOM 4962 N N . GLU B 1 199 ? 5.789 -11.461 -19.844 1 98.19 199 GLU B N 1
ATOM 4963 C CA . GLU B 1 199 ? 5.773 -12.859 -20.25 1 98.19 199 GLU B CA 1
ATOM 4964 C C . GLU B 1 199 ? 4.375 -13.305 -20.656 1 98.19 199 GLU B C 1
ATOM 4966 O O . GLU B 1 199 ? 3.377 -12.766 -20.172 1 98.19 199 GLU B O 1
ATOM 4971 N N . SER B 1 200 ? 4.336 -14.305 -21.578 1 96.88 200 SER B N 1
ATOM 4972 C CA . SER B 1 200 ? 3.082 -14.938 -21.969 1 96.88 200 SER B CA 1
ATOM 4973 C C . SER B 1 200 ? 3.213 -16.453 -21.984 1 96.88 200 SER B C 1
ATOM 4975 O O . SER B 1 200 ? 3.9 -17.016 -22.844 1 96.88 200 SER B O 1
ATOM 4977 N N . PRO B 1 201 ? 2.527 -17.172 -21.078 1 96.12 201 PRO B N 1
ATOM 4978 C CA . PRO B 1 201 ? 1.652 -16.672 -20.016 1 96.12 201 PRO B CA 1
ATOM 4979 C C . PRO B 1 201 ? 2.422 -15.953 -18.906 1 96.12 201 PRO B C 1
ATOM 4981 O O . PRO B 1 201 ? 3.65 -16.031 -18.859 1 96.12 201 PRO B O 1
ATOM 4984 N N . THR B 1 202 ? 1.678 -15.172 -18.094 1 95.62 202 THR B N 1
ATOM 4985 C CA . THR B 1 202 ? 2.311 -14.414 -17.016 1 95.62 202 THR B CA 1
ATOM 4986 C C . THR B 1 202 ? 1.459 -14.461 -15.758 1 95.62 202 THR B C 1
ATOM 4988 O O . THR B 1 202 ? 0.288 -14.844 -15.805 1 95.62 202 THR B O 1
ATOM 4991 N N . TYR B 1 203 ? 2.047 -14.125 -14.648 1 95.88 203 TYR B N 1
ATOM 4992 C CA . TYR B 1 203 ? 1.368 -13.961 -13.367 1 95.88 203 TYR B CA 1
ATOM 4993 C C . TYR B 1 203 ? 0.241 -12.938 -13.477 1 95.88 203 TYR B C 1
ATOM 4995 O O . TYR B 1 203 ? 0.455 -11.812 -13.93 1 95.88 203 TYR B O 1
ATOM 5003 N N . PRO B 1 204 ? -1.017 -13.273 -13.055 1 93.62 204 PRO B N 1
ATOM 5004 C CA . PRO B 1 204 ? -2.145 -12.344 -13.188 1 93.62 204 PRO B CA 1
ATOM 5005 C C . PRO B 1 204 ? -1.913 -11.031 -12.453 1 93.62 204 PRO B C 1
ATOM 5007 O O . PRO B 1 204 ? -2.42 -9.984 -12.875 1 93.62 204 PRO B O 1
ATOM 5010 N N . GLY B 1 205 ? -1.172 -11.055 -11.336 1 95.25 205 GLY B N 1
ATOM 5011 C CA . GLY B 1 205 ? -0.858 -9.828 -10.617 1 95.25 205 GLY B CA 1
ATOM 5012 C C . GLY B 1 205 ? -0.046 -8.844 -11.438 1 95.25 205 GLY B C 1
ATOM 5013 O O . GLY B 1 205 ? -0.2 -7.633 -11.289 1 95.25 205 GLY B O 1
ATOM 5014 N N . THR B 1 206 ? 0.851 -9.352 -12.289 1 96.69 206 THR B N 1
ATOM 5015 C CA . THR B 1 206 ? 1.612 -8.5 -13.195 1 96.69 206 THR B CA 1
ATOM 5016 C C . THR B 1 206 ? 0.687 -7.805 -14.188 1 96.69 206 THR B C 1
ATOM 5018 O O . THR B 1 206 ? 0.797 -6.594 -14.406 1 96.69 206 THR B O 1
ATOM 5021 N N . LEU B 1 207 ? -0.22 -8.586 -14.781 1 93.19 207 LEU B N 1
ATOM 5022 C CA . LEU B 1 207 ? -1.175 -8.039 -15.734 1 93.19 207 LEU B CA 1
ATOM 5023 C C . LEU B 1 207 ? -2.053 -6.977 -15.078 1 93.19 207 LEU B C 1
ATOM 5025 O O . LEU B 1 207 ? -2.223 -5.883 -15.625 1 93.19 207 LEU B O 1
ATOM 5029 N N . ALA B 1 208 ? -2.561 -7.305 -13.93 1 92.88 208 ALA B N 1
ATOM 5030 C CA . ALA B 1 208 ? -3.432 -6.387 -13.203 1 92.88 208 ALA B CA 1
ATOM 5031 C C . ALA B 1 208 ? -2.697 -5.098 -12.844 1 92.88 208 ALA B C 1
ATOM 5033 O O . ALA B 1 208 ? -3.242 -4 -13 1 92.88 208 ALA B O 1
ATOM 5034 N N . ALA B 1 209 ? -1.476 -5.195 -12.383 1 95.19 209 ALA B N 1
ATOM 5035 C CA . ALA B 1 209 ? -0.681 -4.027 -12.008 1 95.19 209 ALA B CA 1
ATOM 5036 C C . ALA B 1 209 ? -0.38 -3.152 -13.219 1 95.19 209 ALA B C 1
ATOM 5038 O O . ALA B 1 209 ? -0.439 -1.924 -13.133 1 95.19 209 ALA B O 1
ATOM 5039 N N . ALA B 1 210 ? -0.019 -3.775 -14.344 1 94.62 210 ALA B N 1
ATOM 5040 C CA . ALA B 1 210 ? 0.258 -3.035 -15.57 1 94.62 210 ALA B CA 1
ATOM 5041 C C . ALA B 1 210 ? -0.971 -2.256 -16.031 1 94.62 210 ALA B C 1
ATOM 5043 O O . ALA B 1 210 ? -0.879 -1.064 -16.344 1 94.62 210 ALA B O 1
ATOM 5044 N N . GLN B 1 211 ? -2.066 -2.924 -16 1 90.88 211 GLN B N 1
ATOM 5045 C CA . GLN B 1 211 ? -3.307 -2.291 -16.438 1 90.88 211 GLN B CA 1
ATOM 5046 C C . GLN B 1 211 ? -3.711 -1.162 -15.492 1 90.88 211 GLN B C 1
ATOM 5048 O O . GLN B 1 211 ? -4.137 -0.095 -15.945 1 90.88 211 GLN B O 1
ATOM 5053 N N . ALA B 1 212 ? -3.582 -1.429 -14.266 1 89.88 212 ALA B N 1
ATOM 5054 C CA . ALA B 1 212 ? -3.924 -0.42 -13.266 1 89.88 212 ALA B CA 1
ATOM 5055 C C . ALA B 1 212 ? -3.055 0.824 -13.422 1 89.88 212 ALA B C 1
ATOM 5057 O O . ALA B 1 212 ? -3.508 1.942 -13.164 1 89.88 212 ALA B O 1
ATOM 5058 N N . ALA B 1 213 ? -1.839 0.652 -13.812 1 90.75 213 ALA B N 1
ATOM 5059 C CA . ALA B 1 213 ? -0.919 1.767 -14.023 1 90.75 213 ALA B CA 1
ATOM 5060 C C . ALA B 1 213 ? -1.172 2.439 -15.375 1 90.75 213 ALA B C 1
ATOM 5062 O O . ALA B 1 213 ? -0.483 3.396 -15.734 1 90.75 213 ALA B O 1
ATOM 5063 N N . GLY B 1 214 ? -2.137 1.9 -16.188 1 89 214 GLY B N 1
ATOM 5064 C CA . GLY B 1 214 ? -2.459 2.453 -17.5 1 89 214 GLY B CA 1
ATOM 5065 C C . GLY B 1 214 ? -1.478 2.045 -18.578 1 89 214 GLY B C 1
ATOM 5066 O O . GLY B 1 214 ? -1.421 2.668 -19.641 1 89 214 GLY B O 1
ATOM 5067 N N . LEU B 1 215 ? -0.69 1.059 -18.281 1 93 215 LEU B N 1
ATOM 5068 C CA . LEU B 1 215 ? 0.292 0.592 -19.266 1 93 215 LEU B CA 1
ATOM 5069 C C . LEU B 1 215 ? -0.339 -0.389 -20.25 1 93 215 LEU B C 1
ATOM 5071 O O . LEU B 1 215 ? -1.413 -0.933 -19.984 1 93 215 LEU B O 1
ATOM 5075 N N . ARG B 1 216 ? 0.278 -0.541 -21.391 1 94.88 216 ARG B N 1
ATOM 5076 C CA . ARG B 1 216 ? -0.18 -1.462 -22.438 1 94.88 216 ARG B CA 1
ATOM 5077 C C . ARG B 1 216 ? 0.681 -2.721 -22.469 1 94.88 216 ARG B C 1
ATOM 5079 O O . ARG B 1 216 ? 1.815 -2.691 -22.938 1 94.88 216 ARG B O 1
ATOM 5086 N N . PRO B 1 217 ? 0.194 -3.801 -22.047 1 95.81 217 PRO B N 1
ATOM 5087 C CA . PRO B 1 217 ? 0.985 -5.031 -22.031 1 95.81 217 PRO B CA 1
ATOM 5088 C C . PRO B 1 217 ? 1.338 -5.527 -23.422 1 95.81 217 PRO B C 1
ATOM 5090 O O . PRO B 1 217 ? 0.49 -5.508 -24.328 1 95.81 217 PRO B O 1
ATOM 5093 N N . VAL B 1 218 ? 2.564 -5.875 -23.625 1 97.5 218 VAL B N 1
ATOM 5094 C CA . VAL B 1 218 ? 3.09 -6.508 -24.828 1 97.5 218 VAL B CA 1
ATOM 5095 C C . VAL B 1 218 ? 3.568 -7.922 -24.516 1 97.5 218 VAL B C 1
ATOM 5097 O O . VAL B 1 218 ? 4.684 -8.109 -24.016 1 97.5 218 VAL B O 1
ATOM 5100 N N . PRO B 1 219 ? 2.789 -8.898 -24.859 1 96.75 219 PRO B N 1
ATOM 5101 C CA . PRO B 1 219 ? 3.131 -10.273 -24.484 1 96.75 219 PRO B CA 1
ATOM 5102 C C . PRO B 1 219 ? 4.27 -10.852 -25.328 1 96.75 219 PRO B C 1
ATOM 5104 O O . PRO B 1 219 ? 4.293 -10.672 -26.547 1 96.75 219 PRO B O 1
ATOM 5107 N N . VAL B 1 220 ? 5.199 -11.469 -24.672 1 97.88 220 VAL B N 1
ATOM 5108 C CA . VAL B 1 220 ? 6.289 -12.203 -25.312 1 97.88 220 VAL B CA 1
ATOM 5109 C C . VAL B 1 220 ? 6.277 -13.656 -24.812 1 97.88 220 VAL B C 1
ATOM 5111 O O . VAL B 1 220 ? 6.191 -13.914 -23.609 1 97.88 220 VAL B O 1
ATOM 5114 N N . PRO B 1 221 ? 6.398 -14.609 -25.688 1 96.5 221 PRO B N 1
ATOM 5115 C CA . PRO B 1 221 ? 6.238 -16.016 -25.312 1 96.5 221 PRO B CA 1
ATOM 5116 C C . PRO B 1 221 ? 7.363 -16.516 -24.406 1 96.5 221 PRO B C 1
ATOM 5118 O O . PRO B 1 221 ? 8.484 -16 -24.469 1 96.5 221 PRO B O 1
ATOM 5121 N N . VAL B 1 222 ? 6.992 -17.5 -23.562 1 96.56 222 VAL B N 1
ATOM 5122 C CA . VAL B 1 222 ? 7.898 -18.219 -22.672 1 96.56 222 VAL B CA 1
ATOM 5123 C C . VAL B 1 222 ? 8.062 -19.656 -23.156 1 96.56 222 VAL B C 1
ATOM 5125 O O . VAL B 1 222 ? 7.094 -20.297 -23.578 1 96.56 222 VAL B O 1
ATOM 5128 N N . ASP B 1 223 ? 9.305 -20.172 -23.188 1 95.94 223 ASP B N 1
ATOM 5129 C CA . ASP B 1 223 ? 9.562 -21.578 -23.484 1 95.94 223 ASP B CA 1
ATOM 5130 C C . ASP B 1 223 ? 10.273 -22.266 -22.312 1 95.94 223 ASP B C 1
ATOM 5132 O O . ASP B 1 223 ? 10.203 -21.781 -21.172 1 95.94 223 ASP B O 1
ATOM 5136 N N . ALA B 1 224 ? 10.844 -23.375 -22.484 1 95.38 224 ALA B N 1
ATOM 5137 C CA . ALA B 1 224 ? 11.422 -24.203 -21.422 1 95.38 224 ALA B CA 1
ATOM 5138 C C . ALA B 1 224 ? 12.586 -23.484 -20.75 1 95.38 224 ALA B C 1
ATOM 5140 O O . ALA B 1 224 ? 13 -23.875 -19.641 1 95.38 224 ALA B O 1
ATOM 5141 N N . GLU B 1 225 ? 13.078 -22.469 -21.422 1 95.62 225 GLU B N 1
ATOM 5142 C CA . GLU B 1 225 ? 14.211 -21.734 -20.875 1 95.62 225 GLU B CA 1
ATOM 5143 C C . GLU B 1 225 ? 13.797 -20.312 -20.469 1 95.62 225 GLU B C 1
ATOM 5145 O O . GLU B 1 225 ? 14.648 -19.453 -20.281 1 95.62 225 GLU B O 1
ATOM 5150 N N . GLY B 1 226 ? 12.508 -20.047 -20.391 1 96.94 226 GLY B N 1
ATOM 5151 C CA . GLY B 1 226 ? 12.031 -18.734 -19.984 1 96.94 226 GLY B CA 1
ATOM 5152 C C . GLY B 1 226 ? 11.664 -17.844 -21.156 1 96.94 226 GLY B C 1
ATOM 5153 O O . GLY B 1 226 ? 11.258 -18.344 -22.219 1 96.94 226 GLY B O 1
ATOM 5154 N N . LEU B 1 227 ? 11.672 -16.594 -20.922 1 98 227 LEU B N 1
ATOM 5155 C CA . LEU B 1 227 ? 11.289 -15.578 -21.906 1 98 227 LEU B CA 1
ATOM 5156 C C . LEU B 1 227 ? 12.086 -15.758 -23.203 1 98 227 LEU B C 1
ATOM 5158 O O . LEU B 1 227 ? 13.312 -15.867 -23.172 1 98 227 LEU B O 1
ATOM 5162 N N . ARG B 1 228 ? 11.406 -15.789 -24.344 1 97.75 228 ARG B N 1
ATOM 5163 C CA . ARG B 1 228 ? 12.078 -15.953 -25.641 1 97.75 228 ARG B CA 1
ATOM 5164 C C . ARG B 1 228 ? 12.727 -14.648 -26.078 1 97.75 228 ARG B C 1
ATOM 5166 O O . ARG B 1 228 ? 12.039 -13.656 -26.344 1 97.75 228 ARG B O 1
ATOM 5173 N N . LEU B 1 229 ? 13.969 -14.648 -26.328 1 97.94 229 LEU B N 1
ATOM 5174 C CA . LEU B 1 229 ? 14.734 -13.43 -26.531 1 97.94 229 LEU B CA 1
ATOM 5175 C C . LEU B 1 229 ? 14.555 -12.898 -27.953 1 97.94 229 LEU B C 1
ATOM 5177 O O . LEU B 1 229 ? 14.586 -11.688 -28.172 1 97.94 229 LEU B O 1
ATOM 5181 N N . ASP B 1 230 ? 14.438 -13.805 -28.969 1 97.12 230 ASP B N 1
ATOM 5182 C CA . ASP B 1 230 ? 14.188 -13.344 -30.328 1 97.12 230 ASP B CA 1
ATOM 5183 C C . ASP B 1 230 ? 12.883 -12.547 -30.406 1 97.12 230 ASP B C 1
ATOM 5185 O O . ASP B 1 230 ? 12.836 -11.484 -31.031 1 97.12 230 ASP B O 1
ATOM 5189 N N . ASP B 1 231 ? 11.883 -13.062 -29.797 1 97.44 231 ASP B N 1
ATOM 5190 C CA . ASP B 1 231 ? 10.594 -12.375 -29.734 1 97.44 231 ASP B CA 1
ATOM 5191 C C . ASP B 1 231 ? 10.695 -11.078 -28.953 1 97.44 231 ASP B C 1
ATOM 5193 O O . ASP B 1 231 ? 10.047 -10.086 -29.281 1 97.44 231 ASP B O 1
ATOM 5197 N N . LEU B 1 232 ? 11.469 -11.109 -27.891 1 98.31 232 LEU B N 1
ATOM 5198 C CA . LEU B 1 232 ? 11.68 -9.914 -27.078 1 98.31 232 LEU B CA 1
ATOM 5199 C C . LEU B 1 232 ? 12.312 -8.797 -27.906 1 98.31 232 LEU B C 1
ATOM 5201 O O . LEU B 1 232 ? 11.852 -7.656 -27.859 1 98.31 232 LEU B O 1
ATOM 5205 N N . GLU B 1 233 ? 13.312 -9.125 -28.594 1 98 233 GLU B N 1
ATOM 5206 C CA . GLU B 1 233 ? 13.992 -8.125 -29.406 1 98 233 GLU B CA 1
ATOM 5207 C C . GLU B 1 233 ? 13.039 -7.5 -30.422 1 98 233 GLU B C 1
ATOM 5209 O O . GLU B 1 233 ? 13.023 -6.277 -30.594 1 98 233 GLU B O 1
ATOM 5214 N N . GLN B 1 234 ? 12.305 -8.32 -31.062 1 97.75 234 GLN B N 1
ATOM 5215 C CA . GLN B 1 234 ? 11.328 -7.824 -32.031 1 97.75 234 GLN B CA 1
ATOM 5216 C C . GLN B 1 234 ? 10.32 -6.895 -31.359 1 97.75 234 GLN B C 1
ATOM 5218 O O . GLN B 1 234 ? 9.969 -5.848 -31.906 1 97.75 234 GLN B O 1
ATOM 5223 N N . ALA B 1 235 ? 9.844 -7.289 -30.203 1 97.69 235 ALA B N 1
ATOM 5224 C CA . ALA B 1 235 ? 8.883 -6.48 -29.453 1 97.69 235 ALA B CA 1
ATOM 5225 C C . ALA B 1 235 ? 9.477 -5.125 -29.078 1 97.69 235 ALA B C 1
ATOM 5227 O O . ALA B 1 235 ? 8.812 -4.094 -29.203 1 97.69 235 ALA B O 1
ATOM 5228 N N . LEU B 1 236 ? 10.719 -5.141 -28.625 1 97.56 236 LEU B N 1
ATOM 5229 C CA . LEU B 1 236 ? 11.383 -3.904 -28.219 1 97.56 236 LEU B CA 1
ATOM 5230 C C . LEU B 1 236 ? 11.57 -2.973 -29.406 1 97.56 236 LEU B C 1
ATOM 5232 O O . LEU B 1 236 ? 11.359 -1.764 -29.297 1 97.56 236 LEU B O 1
ATOM 5236 N N . VAL B 1 237 ? 11.922 -3.525 -30.531 1 97.19 237 VAL B N 1
ATOM 5237 C CA . VAL B 1 237 ? 12.117 -2.734 -31.75 1 97.19 237 VAL B CA 1
ATOM 5238 C C . VAL B 1 237 ? 10.789 -2.137 -32.188 1 97.19 237 VAL B C 1
ATOM 5240 O O . VAL B 1 237 ? 10.719 -0.95 -32.531 1 97.19 237 VAL B O 1
ATOM 5243 N N . ARG B 1 238 ? 9.797 -2.902 -32.156 1 97.19 238 ARG B N 1
ATOM 5244 C CA . ARG B 1 238 ? 8.492 -2.523 -32.688 1 97.19 238 ARG B CA 1
ATOM 5245 C C . ARG B 1 238 ? 7.797 -1.516 -31.766 1 97.19 238 ARG B C 1
ATOM 5247 O O . ARG B 1 238 ? 7.156 -0.577 -32.25 1 97.19 238 ARG B O 1
ATOM 5254 N N . THR B 1 239 ? 7.906 -1.69 -30.453 1 97.25 239 THR B N 1
ATOM 5255 C CA . THR B 1 239 ? 7.066 -0.932 -29.531 1 97.25 239 THR B CA 1
ATOM 5256 C C . THR B 1 239 ? 7.883 0.149 -28.828 1 97.25 239 THR B C 1
ATOM 5258 O O . THR B 1 239 ? 7.316 1.062 -28.234 1 97.25 239 THR B O 1
ATOM 5261 N N . LYS B 1 240 ? 9.219 -0.037 -28.766 1 96.31 240 LYS B N 1
ATOM 5262 C CA . LYS B 1 240 ? 10.125 0.838 -28.031 1 96.31 240 LYS B CA 1
ATOM 5263 C C . LYS B 1 240 ? 9.836 0.796 -26.531 1 96.31 240 LYS B C 1
ATOM 5265 O O . LYS B 1 240 ? 10.039 1.788 -25.828 1 96.31 240 LYS B O 1
ATOM 5270 N N . ALA B 1 241 ? 9.289 -0.345 -26.078 1 96.56 241 ALA B N 1
ATOM 5271 C CA . ALA B 1 241 ? 9.031 -0.531 -24.656 1 96.56 241 ALA B CA 1
ATOM 5272 C C . ALA B 1 241 ? 10.289 -0.292 -23.828 1 96.56 241 ALA B C 1
ATOM 5274 O O . ALA B 1 241 ? 11.383 -0.695 -24.219 1 96.56 241 ALA B O 1
ATOM 5275 N N . ARG B 1 242 ? 10.07 0.316 -22.672 1 95.19 242 ARG B N 1
ATOM 5276 C CA . ARG B 1 242 ? 11.203 0.635 -21.812 1 95.19 242 ARG B CA 1
ATOM 5277 C C . ARG B 1 242 ? 11.117 -0.115 -20.484 1 95.19 242 ARG B C 1
ATOM 5279 O O . ARG B 1 242 ? 11.867 0.169 -19.547 1 95.19 242 ARG B O 1
ATOM 5286 N N . VAL B 1 243 ? 10.172 -0.956 -20.359 1 97.88 243 VAL B N 1
ATOM 5287 C CA . VAL B 1 243 ? 10.023 -1.771 -19.156 1 97.88 243 VAL B CA 1
ATOM 5288 C C . VAL B 1 243 ? 9.719 -3.217 -19.547 1 97.88 243 VAL B C 1
ATOM 5290 O O . VAL B 1 243 ? 8.883 -3.471 -20.422 1 97.88 243 VAL B O 1
ATOM 5293 N N . ILE B 1 244 ? 10.43 -4.176 -19 1 98.62 244 ILE B N 1
ATOM 5294 C CA . ILE B 1 244 ? 10.25 -5.617 -19.125 1 98.62 244 ILE B CA 1
ATOM 5295 C C . ILE B 1 244 ? 10 -6.234 -17.75 1 98.62 244 ILE B C 1
ATOM 5297 O O . ILE B 1 244 ? 10.734 -5.965 -16.797 1 98.62 244 ILE B O 1
ATOM 5301 N N . VAL B 1 245 ? 8.961 -7.02 -17.594 1 98.88 245 VAL B N 1
ATOM 5302 C CA . VAL B 1 245 ? 8.703 -7.727 -16.344 1 98.88 245 VAL B CA 1
ATOM 5303 C C . VAL B 1 245 ? 8.938 -9.227 -16.547 1 98.88 245 VAL B C 1
ATOM 5305 O O . VAL B 1 245 ? 8.398 -9.828 -17.484 1 98.88 245 VAL B O 1
ATOM 5308 N N . VAL B 1 246 ? 9.742 -9.852 -15.641 1 98.75 246 VAL B N 1
ATOM 5309 C CA . VAL B 1 246 ? 10.023 -11.273 -15.773 1 98.75 246 VAL B CA 1
ATOM 5310 C C . VAL B 1 246 ? 10.031 -11.93 -14.398 1 98.75 246 VAL B C 1
ATOM 5312 O O . VAL B 1 246 ? 10.406 -11.305 -13.406 1 98.75 246 VAL B O 1
ATOM 5315 N N . GLN B 1 247 ? 9.531 -13.07 -14.297 1 98.69 247 GLN B N 1
ATOM 5316 C CA . GLN B 1 247 ? 9.766 -14.008 -13.203 1 98.69 247 GLN B CA 1
ATOM 5317 C C . GLN B 1 247 ? 10.805 -15.062 -13.602 1 98.69 247 GLN B C 1
ATOM 5319 O O . GLN B 1 247 ? 10.453 -16.094 -14.164 1 98.69 247 GLN B O 1
ATOM 5324 N N . PRO B 1 248 ? 12.055 -14.875 -13.203 1 98.12 248 PRO B N 1
ATOM 5325 C CA . PRO B 1 248 ? 13.125 -15.703 -13.766 1 98.12 248 PRO B CA 1
ATOM 5326 C C . PRO B 1 248 ? 13.195 -17.094 -13.125 1 98.12 248 PRO B C 1
ATOM 5328 O O . PRO B 1 248 ? 13.828 -18 -13.664 1 98.12 248 PRO B O 1
ATOM 5331 N N . LEU B 1 249 ? 12.625 -17.234 -11.945 1 97.81 249 LEU B N 1
ATOM 5332 C CA . LEU B 1 249 ? 12.75 -18.484 -11.219 1 97.81 249 LEU B CA 1
ATOM 5333 C C . LEU B 1 249 ? 11.383 -19.094 -10.938 1 97.81 249 LEU B C 1
ATOM 5335 O O . LEU B 1 249 ? 10.547 -18.469 -10.281 1 97.81 249 LEU B O 1
ATOM 5339 N N . PHE B 1 250 ? 11.156 -20.359 -11.453 1 98.19 250 PHE B N 1
ATOM 5340 C CA . PHE B 1 250 ? 9.922 -21.094 -11.219 1 98.19 250 PHE B CA 1
ATOM 5341 C C . PHE B 1 250 ? 8.703 -20.25 -11.562 1 98.19 250 PHE B C 1
ATOM 5343 O O . PHE B 1 250 ? 7.797 -20.094 -10.734 1 98.19 250 PHE B O 1
ATOM 5350 N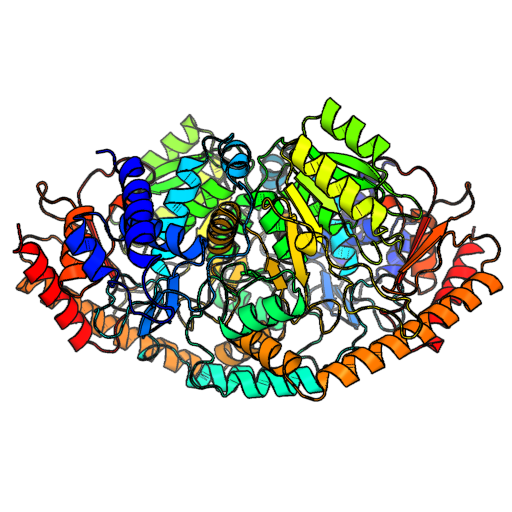 N . GLN B 1 251 ? 8.656 -19.797 -12.758 1 98.25 251 GLN B N 1
ATOM 5351 C CA . GLN B 1 251 ? 7.723 -18.812 -13.289 1 98.25 251 GLN B CA 1
ATOM 5352 C C . GLN B 1 251 ? 6.277 -19.266 -13.109 1 98.25 251 GLN B C 1
ATOM 5354 O O . GLN B 1 251 ? 5.957 -20.438 -13.32 1 98.25 251 GLN B O 1
ATOM 5359 N N . ASN B 1 252 ? 5.426 -18.406 -12.617 1 97.44 252 ASN B N 1
ATOM 5360 C CA . ASN B 1 252 ? 3.982 -18.594 -12.539 1 97.44 252 ASN B CA 1
ATOM 5361 C C . ASN B 1 252 ? 3.293 -18.203 -13.844 1 97.44 252 ASN B C 1
ATOM 5363 O O . ASN B 1 252 ? 3.283 -17.031 -14.211 1 97.44 252 ASN B O 1
ATOM 5367 N N . PRO B 1 253 ? 2.771 -19.141 -14.586 1 96.19 253 PRO B N 1
ATOM 5368 C CA . PRO B 1 253 ? 2.271 -20.422 -14.102 1 96.19 253 PRO B CA 1
ATOM 5369 C C . PRO B 1 253 ? 3.125 -21.609 -14.562 1 96.19 253 PRO B C 1
ATOM 5371 O O . PRO B 1 253 ? 2.883 -22.734 -14.148 1 96.19 253 PRO B O 1
ATOM 5374 N N . THR B 1 254 ? 4.133 -21.469 -15.336 1 97.19 254 THR B N 1
ATOM 5375 C CA . THR B 1 254 ? 4.715 -22.547 -16.141 1 97.19 254 THR B CA 1
ATOM 5376 C C . THR B 1 254 ? 5.695 -23.375 -15.297 1 97.19 254 THR B C 1
ATOM 5378 O O . THR B 1 254 ? 5.984 -24.531 -15.625 1 97.19 254 THR B O 1
ATOM 5381 N N . GLY B 1 255 ? 6.266 -22.703 -14.32 1 97.75 255 GLY B N 1
ATOM 5382 C CA . GLY B 1 255 ? 7.27 -23.375 -13.492 1 97.75 255 GLY B CA 1
ATOM 5383 C C . GLY B 1 255 ? 8.664 -23.312 -14.094 1 97.75 255 GLY B C 1
ATOM 5384 O O . GLY B 1 255 ? 9.625 -23.797 -13.484 1 97.75 255 GLY B O 1
ATOM 5385 N N . VAL B 1 256 ? 8.82 -22.719 -15.227 1 97.5 256 VAL B N 1
ATOM 5386 C CA . VAL B 1 256 ? 10.102 -22.734 -15.914 1 97.5 256 VAL B CA 1
ATOM 5387 C C . VAL B 1 256 ? 11.047 -21.719 -15.266 1 97.5 256 VAL B C 1
ATOM 5389 O O . VAL B 1 256 ? 10.602 -20.797 -14.57 1 97.5 256 VAL B O 1
ATOM 5392 N N . THR B 1 257 ? 12.328 -21.891 -15.445 1 97.75 257 THR B N 1
ATOM 5393 C CA . THR B 1 257 ? 13.406 -21.047 -14.945 1 97.75 257 THR B CA 1
ATOM 5394 C C . THR B 1 257 ? 14.227 -20.484 -16.109 1 97.75 257 THR B C 1
ATOM 5396 O O . THR B 1 257 ? 14.555 -21.203 -17.047 1 97.75 257 THR B O 1
ATOM 5399 N N . LEU B 1 258 ? 14.43 -19.203 -16.031 1 97.75 258 LEU B N 1
ATOM 5400 C CA . LEU B 1 258 ? 15.297 -18.562 -17.016 1 97.75 258 LEU B CA 1
ATOM 5401 C C . LEU B 1 258 ? 16.734 -19.062 -16.875 1 97.75 258 LEU B C 1
ATOM 5403 O O . LEU B 1 258 ? 17.344 -18.922 -15.82 1 97.75 258 LEU B O 1
ATOM 5407 N N . SER B 1 259 ? 17.297 -19.625 -17.938 1 95.69 259 SER B N 1
ATOM 5408 C CA . SER B 1 259 ? 18.641 -20.172 -17.891 1 95.69 259 SER B CA 1
ATOM 5409 C C . SER B 1 259 ? 19.672 -19.062 -17.703 1 95.69 259 SER B C 1
ATOM 5411 O O . SER B 1 259 ? 19.422 -17.906 -18.047 1 95.69 259 SER B O 1
ATOM 5413 N N . VAL B 1 260 ? 20.844 -19.391 -17.188 1 94.06 260 VAL B N 1
ATOM 5414 C CA . VAL B 1 260 ? 21.906 -18.422 -16.922 1 94.06 260 VAL B CA 1
ATOM 5415 C C . VAL B 1 260 ? 22.328 -17.75 -18.234 1 94.06 260 VAL B C 1
ATOM 5417 O O . VAL B 1 260 ? 22.547 -16.531 -18.266 1 94.06 260 VAL B O 1
ATOM 5420 N N . GLY B 1 261 ? 22.484 -18.547 -19.266 1 93.81 261 GLY B N 1
ATOM 5421 C CA . GLY B 1 261 ? 22.812 -17.969 -20.562 1 93.81 261 GLY B CA 1
ATOM 5422 C C . GLY B 1 261 ? 21.797 -16.938 -21.031 1 93.81 261 GLY B C 1
ATOM 5423 O O . GLY B 1 261 ? 22.188 -15.859 -21.484 1 93.81 261 GLY B O 1
ATOM 5424 N N . ARG B 1 262 ? 20.562 -17.188 -20.875 1 96.19 262 ARG B N 1
ATOM 5425 C CA . ARG B 1 262 ? 19.5 -16.281 -21.312 1 96.19 262 ARG B CA 1
ATOM 5426 C C . ARG B 1 262 ? 19.422 -15.055 -20.422 1 96.19 262 ARG B C 1
ATOM 5428 O O . ARG B 1 262 ? 18.984 -13.984 -20.844 1 96.19 262 ARG B O 1
ATOM 5435 N N . GLN B 1 263 ? 19.781 -15.188 -19.141 1 97.5 263 GLN B N 1
ATOM 5436 C CA . GLN B 1 263 ? 19.812 -14.031 -18.25 1 97.5 263 GLN B CA 1
ATOM 5437 C C . GLN B 1 263 ? 20.734 -12.945 -18.797 1 97.5 263 GLN B C 1
ATOM 5439 O O . GLN B 1 263 ? 20.344 -11.773 -18.844 1 97.5 263 GLN B O 1
ATOM 5444 N N . ARG B 1 264 ? 21.891 -13.328 -19.203 1 95.25 264 ARG B N 1
ATOM 5445 C CA . ARG B 1 264 ? 22.891 -12.383 -19.719 1 95.25 264 ARG B CA 1
ATOM 5446 C C . ARG B 1 264 ? 22.391 -11.727 -21 1 95.25 264 ARG B C 1
ATOM 5448 O O . ARG B 1 264 ? 22.516 -10.508 -21.172 1 95.25 264 ARG B O 1
ATOM 5455 N N . ASP B 1 265 ? 21.875 -12.594 -21.844 1 96.88 265 ASP B N 1
ATOM 5456 C CA . ASP B 1 265 ? 21.375 -12.078 -23.109 1 96.88 265 ASP B CA 1
ATOM 5457 C C . ASP B 1 265 ? 20.219 -11.109 -22.891 1 96.88 265 ASP B C 1
ATOM 5459 O O . ASP B 1 265 ? 20.109 -10.094 -23.594 1 96.88 265 ASP B O 1
ATOM 5463 N N . LEU B 1 266 ? 19.344 -11.422 -21.969 1 98.19 266 LEU B N 1
ATOM 5464 C CA . LEU B 1 266 ? 18.219 -10.555 -21.625 1 98.19 266 LEU B CA 1
ATOM 5465 C C . LEU B 1 266 ? 18.719 -9.195 -21.156 1 98.19 266 LEU B C 1
ATOM 5467 O O . LEU B 1 266 ? 18.203 -8.156 -21.609 1 98.19 266 LEU B O 1
ATOM 5471 N N . LEU B 1 267 ? 19.688 -9.156 -20.297 1 97.12 267 LEU B N 1
ATOM 5472 C CA . LEU B 1 267 ? 20.203 -7.906 -19.75 1 97.12 267 LEU B CA 1
ATOM 5473 C C . LEU B 1 267 ? 20.906 -7.09 -20.828 1 97.12 267 LEU B C 1
ATOM 5475 O O . LEU B 1 267 ? 20.812 -5.859 -20.859 1 97.12 267 LEU B O 1
ATOM 5479 N N . GLU B 1 268 ? 21.594 -7.812 -21.703 1 96.12 268 GLU B N 1
ATOM 5480 C CA . GLU B 1 268 ? 22.234 -7.125 -22.812 1 96.12 268 GLU B CA 1
ATOM 5481 C C . GLU B 1 268 ? 21.203 -6.441 -23.703 1 96.12 268 GLU B C 1
ATOM 5483 O O . GLU B 1 268 ? 21.375 -5.281 -24.094 1 96.12 268 GLU B O 1
ATOM 5488 N N . LEU B 1 269 ? 20.172 -7.172 -24.047 1 96.94 269 LEU B N 1
ATOM 5489 C CA . LEU B 1 269 ? 19.109 -6.617 -24.875 1 96.94 269 LEU B CA 1
ATOM 5490 C C . LEU B 1 269 ? 18.453 -5.422 -24.188 1 96.94 269 LEU B C 1
ATOM 5492 O O . LEU B 1 269 ? 18.203 -4.398 -24.812 1 96.94 269 LEU B O 1
ATOM 5496 N N . ALA B 1 270 ? 18.141 -5.574 -22.891 1 97.19 270 ALA B N 1
ATOM 5497 C CA . ALA B 1 270 ? 17.516 -4.492 -22.125 1 97.19 270 ALA B CA 1
ATOM 5498 C C . ALA B 1 270 ? 18.391 -3.244 -22.125 1 97.19 270 ALA B C 1
ATOM 5500 O O . ALA B 1 270 ? 17.906 -2.131 -22.328 1 97.19 270 ALA B O 1
ATOM 5501 N N . THR B 1 271 ? 19.672 -3.414 -21.953 1 94.44 271 THR B N 1
ATOM 5502 C CA . THR B 1 271 ? 20.641 -2.312 -21.938 1 94.44 271 THR B CA 1
ATOM 5503 C C . THR B 1 271 ? 20.688 -1.611 -23.297 1 94.44 271 THR B C 1
ATOM 5505 O O . THR B 1 271 ? 20.641 -0.382 -23.359 1 94.44 271 THR B O 1
ATOM 5508 N N . GLN B 1 272 ? 20.719 -2.389 -24.344 1 95.06 272 GLN B N 1
ATOM 5509 C CA . GLN B 1 272 ? 20.781 -1.855 -25.688 1 95.06 272 GLN B CA 1
ATOM 5510 C C . GLN B 1 272 ? 19.578 -0.991 -26 1 95.06 272 GLN B C 1
ATOM 5512 O O . GLN B 1 272 ? 19.672 -0.008 -26.75 1 95.06 272 GLN B O 1
ATOM 5517 N N . HIS B 1 273 ? 18.5 -1.31 -25.422 1 95.38 273 HIS B N 1
ATOM 5518 C CA . HIS B 1 273 ? 17.25 -0.62 -25.766 1 95.38 273 HIS B CA 1
ATOM 5519 C C . HIS B 1 273 ? 16.859 0.377 -24.672 1 95.38 273 HIS B C 1
ATOM 5521 O O . HIS B 1 273 ? 15.789 0.986 -24.734 1 95.38 273 HIS B O 1
ATOM 5527 N N . GLY B 1 274 ? 17.719 0.526 -23.641 1 94 274 GLY B N 1
ATOM 5528 C CA . GLY B 1 274 ? 17.422 1.452 -22.562 1 94 274 GLY B CA 1
ATOM 5529 C C . GLY B 1 274 ? 16.156 1.088 -21.812 1 94 274 GLY B C 1
ATOM 5530 O O . GLY B 1 274 ? 15.32 1.948 -21.547 1 94 274 GLY B O 1
ATOM 5531 N N . ALA B 1 275 ? 15.992 -0.228 -21.531 1 96.25 275 ALA B N 1
ATOM 5532 C CA . ALA B 1 275 ? 14.789 -0.717 -20.844 1 96.25 275 ALA B CA 1
ATOM 5533 C C . ALA B 1 275 ? 15.117 -1.22 -19.453 1 96.25 275 ALA B C 1
ATOM 5535 O O . ALA B 1 275 ? 16.156 -1.851 -19.234 1 96.25 275 ALA B O 1
ATOM 5536 N N . PHE B 1 276 ? 14.258 -0.886 -18.516 1 97.81 276 PHE B N 1
ATOM 5537 C CA . PHE B 1 276 ? 14.328 -1.498 -17.188 1 97.81 276 PHE B CA 1
ATOM 5538 C C . PHE B 1 276 ? 13.828 -2.938 -17.234 1 97.81 276 PHE B C 1
ATOM 5540 O O . PHE B 1 276 ? 12.945 -3.271 -18.031 1 97.81 276 PHE B O 1
ATOM 5547 N N . VAL B 1 277 ? 14.422 -3.785 -16.406 1 98.62 277 VAL B N 1
ATOM 5548 C CA . VAL B 1 277 ? 13.922 -5.137 -16.156 1 98.62 277 VAL B CA 1
ATOM 5549 C C . VAL B 1 277 ? 13.43 -5.254 -14.719 1 98.62 277 VAL B C 1
ATOM 5551 O O . VAL B 1 277 ? 14.219 -5.188 -13.781 1 98.62 277 VAL B O 1
ATOM 5554 N N . ILE B 1 278 ? 12.18 -5.367 -14.539 1 98.88 278 ILE B N 1
ATOM 5555 C CA . ILE B 1 278 ? 11.641 -5.719 -13.234 1 98.88 278 ILE B CA 1
ATOM 5556 C C . ILE B 1 278 ? 11.727 -7.23 -13.023 1 98.88 278 ILE B C 1
ATOM 5558 O O . ILE B 1 278 ? 11.047 -7.996 -13.711 1 98.88 278 ILE B O 1
ATOM 5562 N N . GLU B 1 279 ? 12.586 -7.629 -12.148 1 98.88 279 GLU B N 1
ATOM 5563 C CA . GLU B 1 279 ? 12.805 -9.023 -11.781 1 98.88 279 GLU B CA 1
ATOM 5564 C C . GLU B 1 279 ? 11.969 -9.414 -10.57 1 98.88 279 GLU B C 1
ATOM 5566 O O . GLU B 1 279 ? 12.305 -9.062 -9.438 1 98.88 279 GLU B O 1
ATOM 5571 N N . ASP B 1 280 ? 10.906 -10.094 -10.797 1 98.75 280 ASP B N 1
ATOM 5572 C CA . ASP B 1 280 ? 10.102 -10.641 -9.711 1 98.75 280 ASP B CA 1
ATOM 5573 C C . ASP B 1 280 ? 10.625 -12 -9.266 1 98.75 280 ASP B C 1
ATOM 5575 O O . ASP B 1 280 ? 10.242 -13.031 -9.82 1 98.75 280 ASP B O 1
ATOM 5579 N N . ASP B 1 281 ? 11.398 -12.023 -8.211 1 98.5 281 ASP B N 1
ATOM 5580 C CA . ASP B 1 281 ? 12.086 -13.203 -7.707 1 98.5 281 ASP B CA 1
ATOM 5581 C C . ASP B 1 281 ? 11.312 -13.836 -6.551 1 98.5 281 ASP B C 1
ATOM 5583 O O . ASP B 1 281 ? 11.906 -14.25 -5.551 1 98.5 281 ASP B O 1
ATOM 5587 N N . PHE B 1 282 ? 10.031 -14 -6.676 1 97.75 282 PHE B N 1
ATOM 5588 C CA . PHE B 1 282 ? 9.078 -14.344 -5.629 1 97.75 282 PHE B CA 1
ATOM 5589 C C . PHE B 1 282 ? 9.352 -15.75 -5.094 1 97.75 282 PHE B C 1
ATOM 5591 O O . PHE B 1 282 ? 9.047 -16.047 -3.939 1 97.75 282 PHE B O 1
ATOM 5598 N N . ALA B 1 283 ? 10.016 -16.672 -5.902 1 97.38 283 ALA B N 1
ATOM 5599 C CA . ALA B 1 283 ? 10.047 -18.094 -5.574 1 97.38 283 ALA B CA 1
ATOM 5600 C C . ALA B 1 283 ? 11.438 -18.516 -5.109 1 97.38 283 ALA B C 1
ATOM 5602 O O . ALA B 1 283 ? 11.719 -19.703 -4.969 1 97.38 283 ALA B O 1
ATOM 5603 N N . ARG B 1 284 ? 12.32 -17.547 -4.867 1 97.19 284 ARG B N 1
ATOM 5604 C CA . ARG B 1 284 ? 13.719 -17.812 -4.566 1 97.19 284 ARG B CA 1
ATOM 5605 C C . ARG B 1 284 ? 13.852 -18.797 -3.4 1 97.19 284 ARG B C 1
ATOM 5607 O O . ARG B 1 284 ? 14.742 -19.641 -3.393 1 97.19 284 ARG B O 1
ATOM 5614 N N . GLN B 1 285 ? 12.977 -18.734 -2.469 1 96.94 285 GLN B N 1
ATOM 5615 C CA . GLN B 1 285 ? 13.07 -19.578 -1.279 1 96.94 285 GLN B CA 1
ATOM 5616 C C . GLN B 1 285 ? 12.062 -20.719 -1.335 1 96.94 285 GLN B C 1
ATOM 5618 O O . GLN B 1 285 ? 11.75 -21.328 -0.31 1 96.94 285 GLN B O 1
ATOM 5623 N N . MET B 1 286 ? 11.578 -21 -2.512 1 98.19 286 MET B N 1
ATOM 5624 C CA . MET B 1 286 ? 10.617 -22.078 -2.709 1 98.19 286 MET B CA 1
ATOM 5625 C C . MET B 1 286 ? 11.227 -23.219 -3.521 1 98.19 286 MET B C 1
ATOM 5627 O O . MET B 1 286 ? 10.516 -23.922 -4.238 1 98.19 286 MET B O 1
ATOM 5631 N N . ALA B 1 287 ? 12.531 -23.359 -3.477 1 98.31 287 ALA B N 1
ATOM 5632 C CA . ALA B 1 287 ? 13.211 -24.469 -4.137 1 98.31 287 ALA B CA 1
ATOM 5633 C C . ALA B 1 287 ? 12.898 -25.797 -3.447 1 98.31 287 ALA B C 1
ATOM 5635 O O . ALA B 1 287 ? 12.773 -25.844 -2.223 1 98.31 287 ALA B O 1
ATOM 5636 N N . HIS B 1 288 ? 12.781 -26.828 -4.27 1 98.62 288 HIS B N 1
ATOM 5637 C CA . HIS B 1 288 ? 12.578 -28.172 -3.725 1 98.62 288 HIS B CA 1
ATOM 5638 C C . HIS B 1 288 ? 13.891 -28.766 -3.23 1 98.62 288 HIS B C 1
ATOM 5640 O O . HIS B 1 288 ? 14.969 -28.25 -3.537 1 98.62 288 HIS B O 1
ATOM 5646 N N . ALA B 1 289 ? 13.734 -29.797 -2.396 1 97.94 289 ALA B N 1
ATOM 5647 C CA . ALA B 1 289 ? 14.906 -30.422 -1.793 1 97.94 289 ALA B CA 1
ATOM 5648 C C . ALA B 1 289 ? 15.82 -31.016 -2.859 1 97.94 289 ALA B C 1
ATOM 5650 O O . ALA B 1 289 ? 17.031 -31.109 -2.67 1 97.94 289 ALA B O 1
ATOM 5651 N N . ASP B 1 290 ? 15.242 -31.375 -3.943 1 97.88 290 ASP B N 1
ATOM 5652 C CA . ASP B 1 290 ? 16.016 -32 -5.008 1 97.88 290 ASP B CA 1
ATOM 5653 C C . ASP B 1 290 ? 16.312 -31.031 -6.133 1 97.88 290 ASP B C 1
ATOM 5655 O O . ASP B 1 290 ? 16.609 -31.438 -7.258 1 97.88 290 ASP B O 1
ATOM 5659 N N . ALA B 1 291 ? 16.141 -29.766 -5.867 1 97 291 ALA B N 1
ATOM 5660 C CA . ALA B 1 291 ? 16.438 -28.766 -6.883 1 97 291 ALA B CA 1
ATOM 5661 C C . ALA B 1 291 ? 17.906 -28.75 -7.246 1 97 291 ALA B C 1
ATOM 5663 O O . ALA B 1 291 ? 18.766 -29 -6.395 1 97 291 ALA B O 1
ATOM 5664 N N . ARG B 1 292 ? 18.25 -28.484 -8.516 1 92.44 292 ARG B N 1
ATOM 5665 C CA . ARG B 1 292 ? 19.625 -28.156 -8.914 1 92.44 292 ARG B CA 1
ATOM 5666 C C . ARG B 1 292 ? 20.016 -26.781 -8.398 1 92.44 292 ARG B C 1
ATOM 5668 O O . ARG B 1 292 ? 19.188 -26.031 -7.891 1 92.44 292 ARG B O 1
ATOM 5675 N N . PRO B 1 293 ? 21.328 -26.484 -8.445 1 93.5 293 PRO B N 1
ATOM 5676 C CA . PRO B 1 293 ? 21.703 -25.125 -8.086 1 93.5 293 PRO B CA 1
ATOM 5677 C C . PRO B 1 293 ? 20.906 -24.062 -8.852 1 93.5 293 PRO B C 1
ATOM 5679 O O . PRO B 1 293 ? 20.734 -24.188 -10.07 1 93.5 293 PRO B O 1
ATOM 5682 N N . LEU B 1 294 ? 20.406 -23.156 -8.125 1 96.12 294 LEU B N 1
ATOM 5683 C CA . LEU B 1 294 ? 19.562 -22.125 -8.727 1 96.12 294 LEU B CA 1
ATOM 5684 C C . LEU B 1 294 ? 20.391 -21.094 -9.453 1 96.12 294 LEU B C 1
ATOM 5686 O O . LEU B 1 294 ? 21.469 -20.703 -8.977 1 96.12 294 LEU B O 1
ATOM 5690 N N . PRO B 1 295 ? 19.922 -20.641 -10.656 1 96.56 295 PRO B N 1
ATOM 5691 C CA . PRO B 1 295 ? 20.578 -19.453 -11.219 1 96.56 295 PRO B CA 1
ATOM 5692 C C . PRO B 1 295 ? 20.578 -18.266 -10.258 1 96.56 295 PRO B C 1
ATOM 5694 O O . PRO B 1 295 ? 19.641 -18.109 -9.469 1 96.56 295 PRO B O 1
ATOM 5697 N N . PRO B 1 296 ? 21.641 -17.422 -10.266 1 96.69 296 PRO B N 1
ATOM 5698 C CA . PRO B 1 296 ? 21.609 -16.219 -9.43 1 96.69 296 PRO B CA 1
ATOM 5699 C C . PRO B 1 296 ? 20.531 -15.227 -9.859 1 96.69 296 PRO B C 1
ATOM 5701 O O . PRO B 1 296 ? 20.016 -15.312 -10.969 1 96.69 296 PRO B O 1
ATOM 5704 N N . PRO B 1 297 ? 20.172 -14.297 -8.961 1 97.62 297 PRO B N 1
ATOM 5705 C CA . PRO B 1 297 ? 19.281 -13.219 -9.398 1 97.62 297 PRO B CA 1
ATOM 5706 C C . PRO B 1 297 ? 19.875 -12.414 -10.555 1 97.62 297 PRO B C 1
ATOM 5708 O O . PRO B 1 297 ? 21.094 -12.266 -10.656 1 97.62 297 PRO B O 1
ATOM 5711 N N . LEU B 1 298 ? 19.016 -11.867 -11.43 1 97.94 298 LEU B N 1
ATOM 5712 C CA . LEU B 1 298 ? 19.453 -11.07 -12.578 1 97.94 298 LEU B CA 1
ATOM 5713 C C . LEU B 1 298 ? 20.312 -9.891 -12.125 1 97.94 298 LEU B C 1
ATOM 5715 O O . LEU B 1 298 ? 21.266 -9.523 -12.805 1 97.94 298 LEU B O 1
ATOM 5719 N N . ILE B 1 299 ? 19.953 -9.312 -10.984 1 97.38 299 ILE B N 1
ATOM 5720 C CA . ILE B 1 299 ? 20.594 -8.078 -10.531 1 97.38 299 ILE B CA 1
ATOM 5721 C C . ILE B 1 299 ? 22.062 -8.344 -10.227 1 97.38 299 ILE B C 1
ATOM 5723 O O . ILE B 1 299 ? 22.875 -7.41 -10.156 1 97.38 299 ILE B O 1
ATOM 5727 N N . GLU B 1 300 ? 22.453 -9.562 -10.023 1 93.81 300 GLU B N 1
ATOM 5728 C CA . GLU B 1 300 ? 23.844 -9.922 -9.805 1 93.81 300 GLU B CA 1
ATOM 5729 C C . GLU B 1 300 ? 24.703 -9.586 -11.023 1 93.81 300 GLU B C 1
ATOM 5731 O O . GLU B 1 300 ? 25.875 -9.266 -10.891 1 93.81 300 GLU B O 1
ATOM 5736 N N . HIS B 1 301 ? 24.062 -9.648 -12.172 1 91.75 301 HIS B N 1
ATOM 5737 C CA . HIS B 1 301 ? 24.781 -9.406 -13.422 1 91.75 301 HIS B CA 1
ATOM 5738 C C . HIS B 1 301 ? 24.625 -7.957 -13.875 1 91.75 301 HIS B C 1
ATOM 5740 O O . HIS B 1 301 ? 25.203 -7.555 -14.883 1 91.75 301 HIS B O 1
ATOM 5746 N N . ASP B 1 302 ? 23.844 -7.219 -13.141 1 92.81 302 ASP B N 1
ATOM 5747 C CA . ASP B 1 302 ? 23.484 -5.863 -13.555 1 92.81 302 ASP B CA 1
ATOM 5748 C C . ASP B 1 302 ? 24.594 -4.871 -13.18 1 92.81 302 ASP B C 1
ATOM 5750 O O . ASP B 1 302 ? 24.844 -4.648 -12 1 92.81 302 ASP B O 1
ATOM 5754 N N . THR B 1 303 ? 25.125 -4.215 -14.156 1 86.75 303 THR B N 1
ATOM 5755 C CA . THR B 1 303 ? 26.234 -3.295 -13.875 1 86.75 303 THR B CA 1
ATOM 5756 C C . THR B 1 303 ? 25.828 -1.86 -14.203 1 86.75 303 THR B C 1
ATOM 5758 O O . THR B 1 303 ? 26.547 -0.918 -13.891 1 86.75 303 THR B O 1
ATOM 5761 N N . VAL B 1 304 ? 24.719 -1.707 -14.812 1 90.94 304 VAL B N 1
ATOM 5762 C CA . VAL B 1 304 ? 24.422 -0.36 -15.297 1 90.94 304 VAL B CA 1
ATOM 5763 C C . VAL B 1 304 ? 23.062 0.095 -14.758 1 90.94 304 VAL B C 1
ATOM 5765 O O . VAL B 1 304 ? 22.5 1.077 -15.242 1 90.94 304 VAL B O 1
ATOM 5768 N N . GLY B 1 305 ? 22.484 -0.64 -13.82 1 93.88 305 GLY B N 1
ATOM 5769 C CA . GLY B 1 305 ? 21.266 -0.2 -13.148 1 93.88 305 GLY B CA 1
ATOM 5770 C C . GLY B 1 305 ? 20 -0.499 -13.938 1 93.88 305 GLY B C 1
ATOM 5771 O O . GLY B 1 305 ? 19.047 0.267 -13.891 1 93.88 305 GLY B O 1
ATOM 5772 N N . THR B 1 306 ? 20.016 -1.602 -14.688 1 95.06 306 THR B N 1
ATOM 5773 C CA . THR B 1 306 ? 18.906 -2.01 -15.539 1 95.06 306 THR B CA 1
ATOM 5774 C C . THR B 1 306 ? 17.844 -2.748 -14.719 1 95.06 306 THR B C 1
ATOM 5776 O O . THR B 1 306 ? 16.656 -2.688 -15.039 1 95.06 306 THR B O 1
ATOM 5779 N N . VAL B 1 307 ? 18.219 -3.324 -13.586 1 98.19 307 VAL B N 1
ATOM 5780 C CA . VAL B 1 307 ? 17.344 -4.301 -12.938 1 98.19 307 VAL B CA 1
ATOM 5781 C C . VAL B 1 307 ? 16.719 -3.678 -11.695 1 98.19 307 VAL B C 1
ATOM 5783 O O . VAL B 1 307 ? 17.406 -3.061 -10.883 1 98.19 307 VAL B O 1
ATOM 5786 N N . LEU B 1 308 ? 15.461 -3.746 -11.57 1 98.62 308 LEU B N 1
ATOM 5787 C CA . LEU B 1 308 ? 14.711 -3.625 -10.328 1 98.62 308 LEU B CA 1
ATOM 5788 C C . LEU B 1 308 ? 14.336 -5 -9.781 1 98.62 308 LEU B C 1
ATOM 5790 O O . LEU B 1 308 ? 13.453 -5.668 -10.328 1 98.62 308 LEU B O 1
ATOM 5794 N N . HIS B 1 309 ? 15.008 -5.418 -8.727 1 98.81 309 HIS B N 1
ATOM 5795 C CA . HIS B 1 309 ? 14.844 -6.758 -8.172 1 98.81 309 HIS B CA 1
ATOM 5796 C C . HIS B 1 309 ? 13.836 -6.758 -7.027 1 98.81 309 HIS B C 1
ATOM 5798 O O . HIS B 1 309 ? 13.984 -6.012 -6.059 1 98.81 309 HIS B O 1
ATOM 5804 N N . LEU B 1 310 ? 12.867 -7.562 -7.164 1 98.75 310 LEU B N 1
ATOM 5805 C CA . LEU B 1 310 ? 11.82 -7.676 -6.145 1 98.75 310 LEU B CA 1
ATOM 5806 C C . LEU B 1 310 ? 11.898 -9.023 -5.434 1 98.75 310 LEU B C 1
ATOM 5808 O O . LEU B 1 310 ? 11.836 -10.07 -6.078 1 98.75 310 LEU B O 1
ATOM 5812 N N . ARG B 1 311 ? 12.055 -8.977 -4.105 1 98 311 ARG B N 1
ATOM 5813 C CA . ARG B 1 311 ? 12.078 -10.156 -3.244 1 98 311 ARG B CA 1
ATOM 5814 C C . ARG B 1 311 ? 11.008 -10.062 -2.166 1 98 311 ARG B C 1
ATOM 5816 O O . ARG B 1 311 ? 11.023 -9.156 -1.335 1 98 311 ARG B O 1
ATOM 5823 N N . SER B 1 312 ? 10.086 -10.961 -2.146 1 97.56 312 SER B N 1
ATOM 5824 C CA . SER B 1 312 ? 8.969 -10.922 -1.216 1 97.56 312 SER B CA 1
ATOM 5825 C C . SER B 1 312 ? 9.062 -12.047 -0.189 1 97.56 312 SER B C 1
ATOM 5827 O O . SER B 1 312 ? 9.602 -13.117 -0.481 1 97.56 312 SER B O 1
ATOM 5829 N N . LEU B 1 313 ? 8.531 -11.836 0.973 1 98.12 313 LEU B N 1
ATOM 5830 C CA . LEU B 1 313 ? 8.539 -12.82 2.047 1 98.12 313 LEU B CA 1
ATOM 5831 C C . LEU B 1 313 ? 7.184 -13.508 2.168 1 98.12 313 LEU B C 1
ATOM 5833 O O . LEU B 1 313 ? 7.035 -14.461 2.932 1 98.12 313 LEU B O 1
ATOM 5837 N N . THR B 1 314 ? 6.188 -13.102 1.39 1 96.94 314 THR B N 1
ATOM 5838 C CA . THR B 1 314 ? 4.82 -13.539 1.638 1 96.94 314 THR B CA 1
ATOM 5839 C C . THR B 1 314 ? 4.637 -15 1.24 1 96.94 314 THR B C 1
ATOM 5841 O O . THR B 1 314 ? 3.809 -15.711 1.819 1 96.94 314 THR B O 1
ATOM 5844 N N . LYS B 1 315 ? 5.406 -15.453 0.211 1 96.94 315 LYS B N 1
ATOM 5845 C CA . LYS B 1 315 ? 5.188 -16.797 -0.311 1 96.94 315 LYS B CA 1
ATOM 5846 C C . LYS B 1 315 ? 5.848 -17.844 0.578 1 96.94 315 LYS B C 1
ATOM 5848 O O . LYS B 1 315 ? 5.32 -18.953 0.742 1 96.94 315 LYS B O 1
ATOM 5853 N N . VAL B 1 316 ? 6.945 -17.531 1.215 1 97.88 316 VAL B N 1
ATOM 5854 C CA . VAL B 1 316 ? 7.707 -18.516 1.979 1 97.88 316 VAL B CA 1
ATOM 5855 C C . VAL B 1 316 ? 7.258 -18.484 3.439 1 97.88 316 VAL B C 1
ATOM 5857 O O . VAL B 1 316 ? 7.512 -19.438 4.188 1 97.88 316 VAL B O 1
ATOM 5860 N N . THR B 1 317 ? 6.574 -17.453 3.898 1 97.62 317 THR B N 1
ATOM 5861 C CA . THR B 1 317 ? 6.16 -17.344 5.293 1 97.62 317 THR B CA 1
ATOM 5862 C C . THR B 1 317 ? 4.637 -17.391 5.406 1 97.62 317 THR B C 1
ATOM 5864 O O . THR B 1 317 ? 4.043 -18.469 5.422 1 97.62 317 THR B O 1
ATOM 5867 N N . SER B 1 318 ? 4.02 -16.172 5.262 1 96.44 318 SER B N 1
ATOM 5868 C CA . SER B 1 318 ? 2.578 -15.977 5.363 1 96.44 318 SER B CA 1
ATOM 5869 C C . SER B 1 318 ? 2.113 -14.844 4.461 1 96.44 318 SER B C 1
ATOM 5871 O O . SER B 1 318 ? 2.822 -13.844 4.289 1 96.44 318 SER B O 1
ATOM 5873 N N . PRO B 1 319 ? 0.878 -15.039 3.889 1 95.12 319 PRO B N 1
ATOM 5874 C CA . PRO B 1 319 ? 0.35 -13.898 3.139 1 95.12 319 PRO B CA 1
ATOM 5875 C C . PRO B 1 319 ? 0.26 -12.625 3.982 1 95.12 319 PRO B C 1
ATOM 5877 O O . PRO B 1 319 ? 0.203 -11.523 3.436 1 95.12 319 PRO B O 1
ATOM 5880 N N . ASN B 1 320 ? 0.335 -12.766 5.309 1 96.31 320 ASN B N 1
ATOM 5881 C CA . ASN B 1 320 ? 0.192 -11.633 6.211 1 96.31 320 ASN B CA 1
ATOM 5882 C C . ASN B 1 320 ? 1.526 -10.93 6.441 1 96.31 320 ASN B C 1
ATOM 5884 O O . ASN B 1 320 ? 1.558 -9.781 6.895 1 96.31 320 ASN B O 1
ATOM 5888 N N . LEU B 1 321 ? 2.604 -11.586 6.309 1 97.62 321 LEU B N 1
ATOM 5889 C CA . LEU B 1 321 ? 3.877 -10.891 6.453 1 97.62 321 LEU B CA 1
ATOM 5890 C C . LEU B 1 321 ? 4.199 -10.086 5.195 1 97.62 321 LEU B C 1
ATOM 5892 O O . LEU B 1 321 ? 5.133 -10.422 4.461 1 97.62 321 LEU B O 1
ATOM 5896 N N . ARG B 1 322 ? 3.41 -9.062 4.98 1 97.62 322 ARG B N 1
ATOM 5897 C CA . ARG B 1 322 ? 3.502 -8.219 3.793 1 97.62 322 ARG B CA 1
ATOM 5898 C C . ARG B 1 322 ? 4.742 -7.332 3.848 1 97.62 322 ARG B C 1
ATOM 5900 O O . ARG B 1 322 ? 4.633 -6.105 3.928 1 97.62 322 ARG B O 1
ATOM 5907 N N . VAL B 1 323 ? 5.879 -7.973 3.719 1 98.56 323 VAL B N 1
ATOM 5908 C CA . VAL B 1 323 ? 7.207 -7.367 3.676 1 98.56 323 VAL B CA 1
ATOM 5909 C C . VAL B 1 323 ? 7.973 -7.883 2.461 1 98.56 323 VAL B C 1
ATOM 5911 O O . VAL B 1 323 ? 8.039 -9.094 2.229 1 98.56 323 VAL B O 1
ATOM 5914 N N . ALA B 1 324 ? 8.43 -6.996 1.704 1 98.75 324 ALA B N 1
ATOM 5915 C CA . ALA B 1 324 ? 9.289 -7.266 0.555 1 98.75 324 ALA B CA 1
ATOM 5916 C C . ALA B 1 324 ? 10.352 -6.184 0.4 1 98.75 324 ALA B C 1
ATOM 5918 O O . ALA B 1 324 ? 10.352 -5.191 1.133 1 98.75 324 ALA B O 1
ATOM 5919 N N . ALA B 1 325 ? 11.281 -6.402 -0.492 1 98.69 325 ALA B N 1
ATOM 5920 C CA . ALA B 1 325 ? 12.297 -5.402 -0.808 1 98.69 325 ALA B CA 1
ATOM 5921 C C . ALA B 1 325 ? 12.453 -5.238 -2.316 1 98.69 325 ALA B C 1
ATOM 5923 O O . ALA B 1 325 ? 12.422 -6.219 -3.062 1 98.69 325 ALA B O 1
ATOM 5924 N N . ILE B 1 326 ? 12.562 -4.012 -2.736 1 98.75 326 ILE B N 1
ATOM 5925 C CA . ILE B 1 326 ? 13.039 -3.695 -4.078 1 98.75 326 ILE B CA 1
ATOM 5926 C C . ILE B 1 326 ? 14.5 -3.25 -4.012 1 98.75 326 ILE B C 1
ATOM 5928 O O . ILE B 1 326 ? 14.844 -2.346 -3.246 1 98.75 326 ILE B O 1
ATOM 5932 N N . ALA B 1 327 ? 15.328 -3.91 -4.707 1 98.5 327 ALA B N 1
ATOM 5933 C CA . ALA B 1 327 ? 16.719 -3.492 -4.883 1 98.5 327 ALA B CA 1
ATOM 5934 C C . ALA B 1 327 ? 16.922 -2.836 -6.246 1 98.5 327 ALA B C 1
ATOM 5936 O O . ALA B 1 327 ? 16.469 -3.361 -7.266 1 98.5 327 ALA B O 1
ATOM 5937 N N . ALA B 1 328 ? 17.516 -1.754 -6.285 1 96.62 328 ALA B N 1
ATOM 5938 C CA . ALA B 1 328 ? 17.812 -1.042 -7.527 1 96.62 328 ALA B CA 1
ATOM 5939 C C . ALA B 1 328 ? 19.047 -0.154 -7.375 1 96.62 328 ALA B C 1
ATOM 5941 O O . ALA B 1 328 ? 19.375 0.275 -6.266 1 96.62 328 ALA B O 1
ATOM 5942 N N . ARG B 1 329 ? 19.672 0.04 -8.477 1 90.94 329 ARG B N 1
ATOM 5943 C CA . ARG B 1 329 ? 20.844 0.91 -8.547 1 90.94 329 ARG B CA 1
ATOM 5944 C C . ARG B 1 329 ? 20.562 2.141 -9.398 1 90.94 329 ARG B C 1
ATOM 5946 O O . ARG B 1 329 ? 19.875 2.051 -10.414 1 90.94 329 ARG B O 1
ATOM 5953 N N . GLY B 1 330 ? 21.047 3.318 -8.906 1 84.25 330 GLY B N 1
ATOM 5954 C CA . GLY B 1 330 ? 20.922 4.535 -9.695 1 84.25 330 GLY B CA 1
ATOM 5955 C C . GLY B 1 330 ? 19.75 5.402 -9.281 1 84.25 330 GLY B C 1
ATOM 5956 O O . GLY B 1 330 ? 19.125 5.148 -8.258 1 84.25 330 GLY B O 1
ATOM 5957 N N . PRO B 1 331 ? 19.422 6.402 -10.047 1 81.88 331 PRO B N 1
ATOM 5958 C CA . PRO B 1 331 ? 18.422 7.422 -9.719 1 81.88 331 PRO B CA 1
ATOM 5959 C C . PRO B 1 331 ? 17.016 6.855 -9.648 1 81.88 331 PRO B C 1
ATOM 5961 O O . PRO B 1 331 ? 16.125 7.465 -9.039 1 81.88 331 PRO B O 1
ATOM 5964 N N . VAL B 1 332 ? 16.797 5.688 -10.219 1 90.94 332 VAL B N 1
ATOM 5965 C CA . VAL B 1 332 ? 15.461 5.094 -10.211 1 90.94 332 VAL B CA 1
ATOM 5966 C C . VAL B 1 332 ? 15.031 4.809 -8.773 1 90.94 332 VAL B C 1
ATOM 5968 O O . VAL B 1 332 ? 13.844 4.848 -8.453 1 90.94 332 VAL B O 1
ATOM 5971 N N . LEU B 1 333 ? 15.977 4.559 -7.879 1 91.44 333 LEU B N 1
ATOM 5972 C CA . LEU B 1 333 ? 15.648 4.258 -6.492 1 91.44 333 LEU B CA 1
ATOM 5973 C C . LEU B 1 333 ? 14.984 5.457 -5.82 1 91.44 333 LEU B C 1
ATOM 5975 O O . LEU B 1 333 ? 14.055 5.293 -5.023 1 91.44 333 LEU B O 1
ATOM 5979 N N . ALA B 1 334 ? 15.453 6.668 -6.16 1 84.62 334 ALA B N 1
ATOM 5980 C CA . ALA B 1 334 ? 14.828 7.867 -5.613 1 84.62 334 ALA B CA 1
ATOM 5981 C C . ALA B 1 334 ? 13.375 7.992 -6.074 1 84.62 334 ALA B C 1
ATOM 5983 O O . ALA B 1 334 ? 12.508 8.406 -5.305 1 84.62 334 ALA B O 1
ATOM 5984 N N . ARG B 1 335 ? 13.125 7.598 -7.281 1 88.12 335 ARG B N 1
ATOM 5985 C CA . ARG B 1 335 ? 11.773 7.609 -7.828 1 88.12 335 ARG B CA 1
ATOM 5986 C C . ARG B 1 335 ? 10.891 6.582 -7.129 1 88.12 335 ARG B C 1
ATOM 5988 O O . ARG B 1 335 ? 9.734 6.859 -6.816 1 88.12 335 ARG B O 1
ATOM 5995 N N . LEU B 1 336 ? 11.469 5.461 -6.898 1 94.19 336 LEU B N 1
ATOM 5996 C CA . LEU B 1 336 ? 10.75 4.41 -6.188 1 94.19 336 LEU B CA 1
ATOM 5997 C C . LEU B 1 336 ? 10.398 4.859 -4.773 1 94.19 336 LEU B C 1
ATOM 5999 O O . LEU B 1 336 ? 9.258 4.68 -4.324 1 94.19 336 LEU B O 1
ATOM 6003 N N . ARG B 1 337 ? 11.328 5.469 -4.113 1 91.19 337 ARG B N 1
ATOM 6004 C CA . ARG B 1 337 ? 11.109 5.93 -2.746 1 91.19 337 ARG B CA 1
ATOM 6005 C C . ARG B 1 337 ? 10.039 7.012 -2.693 1 91.19 337 ARG B C 1
ATOM 6007 O O . ARG B 1 337 ? 9.156 6.977 -1.831 1 91.19 337 ARG B O 1
ATOM 6014 N N . ALA B 1 338 ? 10.102 7.934 -3.623 1 87.88 338 ALA B N 1
ATOM 6015 C CA . ALA B 1 338 ? 9.109 9 -3.686 1 87.88 338 ALA B CA 1
ATOM 6016 C C . ALA B 1 338 ? 7.711 8.438 -3.926 1 87.88 338 ALA B C 1
ATOM 6018 O O . ALA B 1 338 ? 6.754 8.82 -3.25 1 87.88 338 ALA B O 1
ATOM 6019 N N . ALA B 1 339 ? 7.637 7.516 -4.875 1 92.56 339 ALA B N 1
ATOM 6020 C CA . ALA B 1 339 ? 6.352 6.891 -5.176 1 92.56 339 ALA B CA 1
ATOM 6021 C C . ALA B 1 339 ? 5.824 6.117 -3.969 1 92.56 339 ALA B C 1
ATOM 6023 O O . ALA B 1 339 ? 4.621 6.117 -3.703 1 92.56 339 ALA B O 1
ATOM 6024 N N . HIS B 1 340 ? 6.711 5.492 -3.273 1 94.62 340 HIS B N 1
ATOM 6025 C CA . HIS B 1 340 ? 6.332 4.688 -2.117 1 94.62 340 HIS B CA 1
ATOM 6026 C C . HIS B 1 340 ? 5.746 5.559 -1.011 1 94.62 340 HIS B C 1
ATOM 6028 O O . HIS B 1 340 ? 4.75 5.188 -0.382 1 94.62 340 HIS B O 1
ATOM 6034 N N . ILE B 1 341 ? 6.328 6.676 -0.762 1 92.62 341 ILE B N 1
ATOM 6035 C CA . ILE B 1 341 ? 5.832 7.594 0.258 1 92.62 341 ILE B CA 1
ATOM 6036 C C . ILE B 1 341 ? 4.418 8.047 -0.099 1 92.62 341 ILE B C 1
ATOM 6038 O O . ILE B 1 341 ? 3.533 8.078 0.76 1 92.62 341 ILE B O 1
ATOM 6042 N N . VAL B 1 342 ? 4.215 8.328 -1.331 1 93 342 VAL B N 1
ATOM 6043 C CA . VAL B 1 342 ? 2.91 8.797 -1.784 1 93 342 VAL B CA 1
ATOM 6044 C C . VAL B 1 342 ? 1.882 7.672 -1.65 1 93 342 VAL B C 1
ATOM 6046 O O . VAL B 1 342 ? 0.757 7.906 -1.2 1 93 342 VAL B O 1
ATOM 6049 N N . ASP B 1 343 ? 2.289 6.449 -1.906 1 93.19 343 ASP B N 1
ATOM 6050 C CA . ASP B 1 343 ? 1.36 5.324 -1.966 1 93.19 343 ASP B CA 1
ATOM 6051 C C . ASP B 1 343 ? 1.067 4.781 -0.57 1 93.19 343 ASP B C 1
ATOM 6053 O O . ASP B 1 343 ? -0.055 4.355 -0.286 1 93.19 343 ASP B O 1
ATOM 6057 N N . ALA B 1 344 ? 2.168 4.816 0.233 1 91.88 344 ALA B N 1
ATOM 6058 C CA . ALA B 1 344 ? 1.987 4.02 1.443 1 91.88 344 ALA B CA 1
ATOM 6059 C C . ALA B 1 344 ? 2.729 4.641 2.625 1 91.88 344 ALA B C 1
ATOM 6061 O O . ALA B 1 344 ? 2.537 4.227 3.771 1 91.88 344 ALA B O 1
ATOM 6062 N N . MET B 1 345 ? 3.479 5.695 2.426 1 93.31 345 MET B N 1
ATOM 6063 C CA . MET B 1 345 ? 4.359 6.301 3.42 1 93.31 345 MET B CA 1
ATOM 6064 C C . MET B 1 345 ? 5.508 5.359 3.773 1 93.31 345 MET B C 1
ATOM 6066 O O . MET B 1 345 ? 6.648 5.586 3.367 1 93.31 345 MET B O 1
ATOM 6070 N N . PHE B 1 346 ? 5.246 4.266 4.434 1 94.44 346 PHE B N 1
ATOM 6071 C CA . PHE B 1 346 ? 6.234 3.25 4.777 1 94.44 346 PHE B CA 1
ATOM 6072 C C . PHE B 1 346 ? 5.551 1.988 5.297 1 94.44 346 PHE B C 1
ATOM 6074 O O . PHE B 1 346 ? 4.344 1.98 5.531 1 94.44 346 PHE B O 1
ATOM 6081 N N . VAL B 1 347 ? 6.32 0.927 5.359 1 97.69 347 VAL B N 1
ATOM 6082 C CA . VAL B 1 347 ? 5.867 -0.318 5.969 1 97.69 347 VAL B CA 1
ATOM 6083 C C . VAL B 1 347 ? 5.969 -0.215 7.488 1 97.69 347 VAL B C 1
ATOM 6085 O O . VAL B 1 347 ? 7.004 0.196 8.023 1 97.69 347 VAL B O 1
ATOM 6088 N N . PRO B 1 348 ? 4.902 -0.583 8.25 1 97.31 348 PRO B N 1
ATOM 6089 C CA . PRO B 1 348 ? 4.918 -0.441 9.703 1 97.31 348 PRO B CA 1
ATOM 6090 C C . PRO B 1 348 ? 6.129 -1.113 10.352 1 97.31 348 PRO B C 1
ATOM 6092 O O . PRO B 1 348 ? 6.484 -2.236 9.984 1 97.31 348 PRO B O 1
ATOM 6095 N N . ALA B 1 349 ? 6.711 -0.451 11.344 1 96.75 349 ALA B N 1
ATOM 6096 C CA . ALA B 1 349 ? 7.918 -0.932 12.008 1 96.75 349 ALA B CA 1
ATOM 6097 C C . ALA B 1 349 ? 7.668 -2.271 12.695 1 96.75 349 ALA B C 1
ATOM 6099 O O . ALA B 1 349 ? 8.477 -3.195 12.578 1 96.75 349 ALA B O 1
ATOM 6100 N N . PRO B 1 350 ? 6.535 -2.473 13.375 1 96.88 350 PRO B N 1
ATOM 6101 C CA . PRO B 1 350 ? 6.324 -3.762 14.039 1 96.88 350 PRO B CA 1
ATOM 6102 C C . PRO B 1 350 ? 6.371 -4.938 13.07 1 96.88 350 PRO B C 1
ATOM 6104 O O . PRO B 1 350 ? 6.887 -6.008 13.414 1 96.88 350 PRO B O 1
ATOM 6107 N N . LEU B 1 351 ? 5.82 -4.754 11.914 1 97.5 351 LEU B N 1
ATOM 6108 C CA . LEU B 1 351 ? 5.84 -5.82 10.914 1 97.5 351 LEU B CA 1
ATOM 6109 C C . LEU B 1 351 ? 7.262 -6.074 10.43 1 97.5 351 LEU B C 1
ATOM 6111 O O . LEU B 1 351 ? 7.656 -7.227 10.227 1 97.5 351 LEU B O 1
ATOM 6115 N N . GLN B 1 352 ? 8.016 -5.016 10.219 1 98.38 352 GLN B N 1
ATOM 6116 C CA . GLN B 1 352 ? 9.406 -5.145 9.789 1 98.38 352 GLN B CA 1
ATOM 6117 C C . GLN B 1 352 ? 10.25 -5.832 10.859 1 98.38 352 GLN B C 1
ATOM 6119 O O . GLN B 1 352 ? 11.078 -6.684 10.555 1 98.38 352 GLN B O 1
ATOM 6124 N N . PHE B 1 353 ? 10.023 -5.461 12.156 1 97.81 353 PHE B N 1
ATOM 6125 C CA . PHE B 1 353 ? 10.719 -6.125 13.25 1 97.81 353 PHE B CA 1
ATOM 6126 C C . PHE B 1 353 ? 10.359 -7.605 13.305 1 97.81 353 PHE B C 1
ATOM 6128 O O . PHE B 1 353 ? 11.219 -8.445 13.578 1 97.81 353 PHE B O 1
ATOM 6135 N N . THR B 1 354 ? 9.102 -7.91 13.039 1 97.62 354 THR B N 1
ATOM 6136 C CA . THR B 1 354 ? 8.672 -9.305 13 1 97.62 354 THR B CA 1
ATOM 6137 C C . THR B 1 354 ? 9.43 -10.078 11.922 1 97.62 354 THR B C 1
ATOM 6139 O O . THR B 1 354 ? 9.938 -11.172 12.18 1 97.62 354 THR B O 1
ATOM 6142 N N . ALA B 1 355 ? 9.523 -9.508 10.758 1 98.44 355 ALA B N 1
ATOM 6143 C CA . ALA B 1 355 ? 10.273 -10.133 9.672 1 98.44 355 ALA B CA 1
ATOM 6144 C C . ALA B 1 355 ? 11.734 -10.336 10.055 1 98.44 355 ALA B C 1
ATOM 6146 O O . ALA B 1 355 ? 12.289 -11.422 9.852 1 98.44 355 ALA B O 1
ATOM 6147 N N . LEU B 1 356 ? 12.281 -9.273 10.633 1 97.69 356 LEU B N 1
ATOM 6148 C CA . LEU B 1 356 ? 13.695 -9.328 11.008 1 97.69 356 LEU B CA 1
ATOM 6149 C C . LEU B 1 356 ? 13.938 -10.43 12.039 1 97.69 356 LEU B C 1
ATOM 6151 O O . LEU B 1 356 ? 14.898 -11.188 11.922 1 97.69 356 LEU B O 1
ATOM 6155 N N . GLU B 1 357 ? 13.047 -10.523 13.023 1 96.38 357 GLU B N 1
ATOM 6156 C CA . GLU B 1 357 ? 13.156 -11.555 14.047 1 96.38 357 GLU B CA 1
ATOM 6157 C C . GLU B 1 357 ? 13.07 -12.953 13.438 1 96.38 357 GLU B C 1
ATOM 6159 O O . GLU B 1 357 ? 13.828 -13.852 13.812 1 96.38 357 GLU B O 1
ATOM 6164 N N . LEU B 1 358 ? 12.195 -13.133 12.531 1 97.25 358 LEU B N 1
ATOM 6165 C CA . LEU B 1 358 ? 12.008 -14.43 11.891 1 97.25 358 LEU B CA 1
ATOM 6166 C C . LEU B 1 358 ? 13.219 -14.805 11.055 1 97.25 358 LEU B C 1
ATOM 6168 O O . LEU B 1 358 ? 13.75 -15.914 11.172 1 97.25 358 LEU B O 1
ATOM 6172 N N . LEU B 1 359 ? 13.703 -13.898 10.273 1 97.31 359 LEU B N 1
ATOM 6173 C CA . LEU B 1 359 ? 14.734 -14.164 9.273 1 97.31 359 LEU B CA 1
ATOM 6174 C C . LEU B 1 359 ? 16.094 -14.375 9.93 1 97.31 359 LEU B C 1
ATOM 6176 O O . LEU B 1 359 ? 16.969 -15.047 9.367 1 97.31 359 LEU B O 1
ATOM 6180 N N . THR B 1 360 ? 16.266 -13.789 11.078 1 96.06 360 THR B N 1
ATOM 6181 C CA . THR B 1 360 ? 17.562 -13.875 11.734 1 96.06 360 THR B CA 1
ATOM 6182 C C . THR B 1 360 ? 17.562 -14.969 12.797 1 96.06 360 THR B C 1
ATOM 6184 O O . THR B 1 360 ? 18.578 -15.219 13.445 1 96.06 360 THR B O 1
ATOM 6187 N N . ALA B 1 361 ? 16.438 -15.594 12.969 1 95.06 361 ALA B N 1
ATOM 6188 C CA . ALA B 1 361 ? 16.375 -16.703 13.922 1 95.06 361 ALA B CA 1
ATOM 6189 C C . ALA B 1 361 ? 17.25 -17.859 13.477 1 95.06 361 ALA B C 1
ATOM 6191 O O . ALA B 1 361 ? 17.344 -18.156 12.281 1 95.06 361 ALA B O 1
ATOM 6192 N N . ALA B 1 362 ? 17.812 -18.594 14.406 1 92.5 362 ALA B N 1
ATOM 6193 C CA . ALA B 1 362 ? 18.672 -19.734 14.117 1 92.5 362 ALA B CA 1
ATOM 6194 C C . ALA B 1 362 ? 17.891 -20.844 13.414 1 92.5 362 ALA B C 1
ATOM 6196 O O . ALA B 1 362 ? 18.453 -21.594 12.609 1 92.5 362 ALA B O 1
ATOM 6197 N N . SER B 1 363 ? 16.625 -20.875 13.664 1 95 363 SER B N 1
ATOM 6198 C CA . SER B 1 363 ? 15.797 -21.953 13.156 1 95 363 SER B CA 1
ATOM 6199 C C . SER B 1 363 ? 15.305 -21.656 11.742 1 95 363 SER B C 1
ATOM 6201 O O . SER B 1 363 ? 14.711 -22.516 11.094 1 95 363 SER B O 1
ATOM 6203 N N . TRP B 1 364 ? 15.57 -20.531 11.203 1 96.56 364 TRP B N 1
ATOM 6204 C CA . TRP B 1 364 ? 14.969 -20.109 9.938 1 96.56 364 TRP B CA 1
ATOM 6205 C C . TRP B 1 364 ? 15.422 -21.016 8.797 1 96.56 364 TRP B C 1
ATOM 6207 O O . TRP B 1 364 ? 14.609 -21.453 7.988 1 96.56 364 TRP B O 1
ATOM 6217 N N . GLN B 1 365 ? 16.672 -21.375 8.781 1 95.19 365 GLN B N 1
ATOM 6218 C CA . GLN B 1 365 ? 17.188 -22.234 7.719 1 95.19 365 GLN B CA 1
ATOM 6219 C C . GLN B 1 365 ? 16.562 -23.625 7.781 1 95.19 365 GLN B C 1
ATOM 6221 O O . GLN B 1 365 ? 16.312 -24.25 6.746 1 95.19 365 GLN B O 1
ATOM 6226 N N . ARG B 1 366 ? 16.375 -24.078 8.977 1 96.25 366 ARG B N 1
ATOM 6227 C CA . ARG B 1 366 ? 15.711 -25.375 9.133 1 96.25 366 ARG B CA 1
ATOM 6228 C C . ARG B 1 366 ? 14.273 -25.312 8.625 1 96.25 366 ARG B C 1
ATOM 6230 O O . ARG B 1 366 ? 13.789 -26.266 8.016 1 96.25 366 ARG B O 1
ATOM 6237 N N . THR B 1 367 ? 13.641 -24.203 8.883 1 96.94 367 THR B N 1
ATOM 6238 C CA . THR B 1 367 ? 12.281 -24 8.391 1 96.94 367 THR B CA 1
ATOM 6239 C C . THR B 1 367 ? 12.242 -24.062 6.867 1 96.94 367 THR B C 1
ATOM 6241 O O . THR B 1 367 ? 11.367 -24.719 6.297 1 96.94 367 THR B O 1
ATOM 6244 N N . ILE B 1 368 ? 13.188 -23.469 6.207 1 97.44 368 ILE B N 1
ATOM 6245 C CA . ILE B 1 368 ? 13.258 -23.438 4.75 1 97.44 368 ILE B CA 1
ATOM 6246 C C . ILE B 1 368 ? 13.523 -24.844 4.219 1 97.44 368 ILE B C 1
ATOM 6248 O O . ILE B 1 368 ? 12.922 -25.266 3.232 1 97.44 368 ILE B O 1
ATOM 6252 N N . ARG B 1 369 ? 14.398 -25.578 4.887 1 97.38 369 ARG B N 1
ATOM 6253 C CA . ARG B 1 369 ? 14.711 -26.938 4.469 1 97.38 369 ARG B CA 1
ATOM 6254 C C . ARG B 1 369 ? 13.5 -27.859 4.609 1 97.38 369 ARG B C 1
ATOM 6256 O O . ARG B 1 369 ? 13.242 -28.688 3.74 1 97.38 369 ARG B O 1
ATOM 6263 N N . SER B 1 370 ? 12.836 -27.656 5.719 1 97.88 370 SER B N 1
ATOM 6264 C CA . SER B 1 370 ? 11.625 -28.438 5.938 1 97.88 370 SER B CA 1
ATOM 6265 C C . SER B 1 370 ? 10.578 -28.156 4.859 1 97.88 370 SER B C 1
ATOM 6267 O O . SER B 1 370 ? 9.945 -29.078 4.348 1 97.88 370 SER B O 1
ATOM 6269 N N . LEU B 1 371 ? 10.438 -26.938 4.52 1 98.44 371 LEU B N 1
ATOM 6270 C CA . LEU B 1 371 ? 9.508 -26.562 3.461 1 98.44 371 LEU B CA 1
ATOM 6271 C C . LEU B 1 371 ? 9.922 -27.188 2.129 1 98.44 371 LEU B C 1
ATOM 6273 O O . LEU B 1 371 ? 9.078 -27.703 1.391 1 98.44 371 LEU B O 1
ATOM 6277 N N . ALA B 1 372 ? 11.18 -27.172 1.836 1 98.62 372 ALA B N 1
ATOM 6278 C CA . ALA B 1 372 ? 11.703 -27.75 0.601 1 98.62 372 ALA B CA 1
ATOM 6279 C C . ALA B 1 372 ? 11.352 -29.234 0.495 1 98.62 372 ALA B C 1
ATOM 6281 O O . ALA B 1 372 ? 10.969 -29.703 -0.576 1 98.62 372 ALA B O 1
ATOM 6282 N N . GLY B 1 373 ? 11.492 -29.906 1.602 1 98.62 373 GLY B N 1
ATOM 6283 C CA . GLY B 1 373 ? 11.109 -31.297 1.631 1 98.62 373 GLY B CA 1
ATOM 6284 C C . GLY B 1 373 ? 9.633 -31.531 1.381 1 98.62 373 GLY B C 1
ATOM 6285 O O . GLY B 1 373 ? 9.258 -32.406 0.587 1 98.62 373 GLY B O 1
ATOM 6286 N N . ASN B 1 374 ? 8.82 -30.75 2.053 1 98.44 374 ASN B N 1
ATOM 6287 C CA . ASN B 1 374 ? 7.375 -30.844 1.877 1 98.44 374 ASN B CA 1
ATOM 6288 C C . ASN B 1 374 ? 6.969 -30.562 0.432 1 98.44 374 ASN B C 1
ATOM 6290 O O . ASN B 1 374 ? 6.125 -31.266 -0.124 1 98.44 374 ASN B O 1
ATOM 6294 N N . LEU B 1 375 ? 7.59 -29.547 -0.147 1 98.75 375 LEU B N 1
ATOM 6295 C CA . LEU B 1 375 ? 7.266 -29.188 -1.523 1 98.75 375 LEU B CA 1
ATOM 6296 C C . LEU B 1 375 ? 7.664 -30.312 -2.484 1 98.75 375 LEU B C 1
ATOM 6298 O O . LEU B 1 375 ? 6.945 -30.594 -3.445 1 98.75 375 LEU B O 1
ATOM 6302 N N . THR B 1 376 ? 8.766 -30.969 -2.203 1 98.75 376 THR B N 1
ATOM 6303 C CA . THR B 1 376 ? 9.219 -32.094 -3.018 1 98.75 376 THR B CA 1
ATOM 6304 C C . THR B 1 376 ? 8.195 -33.219 -2.979 1 98.75 376 THR B C 1
ATOM 6306 O O . THR B 1 376 ? 7.828 -33.781 -4.02 1 98.75 376 THR B O 1
ATOM 6309 N N . GLU B 1 377 ? 7.766 -33.5 -1.834 1 98.75 377 GLU B N 1
ATOM 6310 C CA . GLU B 1 377 ? 6.805 -34.594 -1.652 1 98.75 377 GLU B CA 1
ATOM 6311 C C . GLU B 1 377 ? 5.48 -34.281 -2.338 1 98.75 377 GLU B C 1
ATOM 6313 O O . GLU B 1 377 ? 4.898 -35.125 -3 1 98.75 377 GLU B O 1
ATOM 6318 N N . ARG B 1 378 ? 5.027 -33.125 -2.172 1 98.75 378 ARG B N 1
ATOM 6319 C CA . ARG B 1 378 ? 3.752 -32.719 -2.75 1 98.75 378 ARG B CA 1
ATOM 6320 C C . ARG B 1 378 ? 3.82 -32.688 -4.273 1 98.75 378 ARG B C 1
ATOM 6322 O O . ARG B 1 378 ? 2.887 -33.125 -4.945 1 98.75 378 ARG B O 1
ATOM 6329 N N . ARG B 1 379 ? 4.906 -32.156 -4.805 1 98.69 379 ARG B N 1
ATOM 6330 C CA . ARG B 1 379 ? 5.09 -32.188 -6.254 1 98.69 379 ARG B CA 1
ATOM 6331 C C . ARG B 1 379 ? 5.066 -33.625 -6.781 1 98.69 379 ARG B C 1
ATOM 6333 O O . ARG B 1 379 ? 4.398 -33.906 -7.773 1 98.69 379 ARG B O 1
ATOM 6340 N N . SER B 1 380 ? 5.785 -34.5 -6.141 1 98.69 380 SER B N 1
ATOM 6341 C CA . SER B 1 380 ? 5.859 -35.875 -6.559 1 98.69 380 SER B CA 1
ATOM 6342 C C . SER B 1 380 ? 4.488 -36.562 -6.516 1 98.69 380 SER B C 1
ATOM 6344 O O . SER B 1 380 ? 4.105 -37.25 -7.453 1 98.69 380 SER B O 1
ATOM 6346 N N . ALA B 1 381 ? 3.805 -36.312 -5.461 1 98.81 381 ALA B N 1
ATOM 6347 C CA . ALA B 1 381 ? 2.463 -36.844 -5.32 1 98.81 381 ALA B CA 1
ATOM 6348 C C . ALA B 1 381 ? 1.524 -36.312 -6.391 1 98.81 381 ALA B C 1
ATOM 6350 O O . ALA B 1 381 ? 0.717 -37.062 -6.957 1 98.81 381 ALA B O 1
ATOM 6351 N N . ALA B 1 382 ? 1.614 -35.062 -6.629 1 98.81 382 ALA B N 1
ATOM 6352 C CA . ALA B 1 382 ? 0.771 -34.438 -7.645 1 98.81 382 ALA B CA 1
ATOM 6353 C C . ALA B 1 382 ? 1.042 -35.031 -9.023 1 98.81 382 ALA B C 1
ATOM 6355 O O . ALA B 1 382 ? 0.108 -35.375 -9.75 1 98.81 382 ALA B O 1
ATOM 6356 N N . LEU B 1 383 ? 2.289 -35.156 -9.383 1 98.56 383 LEU B N 1
ATOM 6357 C CA . LEU B 1 383 ? 2.68 -35.688 -10.68 1 98.56 383 LEU B CA 1
ATOM 6358 C C . LEU B 1 383 ? 2.211 -37.125 -10.836 1 98.56 383 LEU B C 1
ATOM 6360 O O . LEU B 1 383 ? 1.699 -37.5 -11.898 1 98.56 383 LEU B O 1
ATOM 6364 N N . ALA B 1 384 ? 2.404 -37.875 -9.797 1 98.56 384 ALA B N 1
ATOM 6365 C CA . ALA B 1 384 ? 1.965 -39.281 -9.828 1 98.56 384 ALA B CA 1
ATOM 6366 C C . ALA B 1 384 ? 0.453 -39.375 -10.008 1 98.56 384 ALA B C 1
ATOM 6368 O O . ALA B 1 384 ? -0.032 -40.156 -10.812 1 98.56 384 ALA B O 1
ATOM 6369 N N . ALA B 1 385 ? -0.256 -38.531 -9.281 1 98.69 385 ALA B N 1
ATOM 6370 C CA . ALA B 1 385 ? -1.716 -38.562 -9.352 1 98.69 385 ALA B CA 1
ATOM 6371 C C . ALA B 1 385 ? -2.203 -38.094 -10.719 1 98.69 385 ALA B C 1
ATOM 6373 O O . ALA B 1 385 ? -3.133 -38.688 -11.281 1 98.69 385 ALA B O 1
ATOM 6374 N N . VAL B 1 386 ? -1.617 -37.094 -11.281 1 98.56 386 VAL B N 1
ATOM 6375 C CA . VAL B 1 386 ? -2.004 -36.594 -12.602 1 98.56 386 VAL B CA 1
ATOM 6376 C C . VAL B 1 386 ? -1.754 -37.688 -13.648 1 98.56 386 VAL B C 1
ATOM 6378 O O . VAL B 1 386 ? -2.611 -37.938 -14.5 1 98.56 386 VAL B O 1
ATOM 6381 N N . THR B 1 387 ? -0.636 -38.312 -13.594 1 97.5 387 THR B N 1
ATOM 6382 C CA . THR B 1 387 ? -0.269 -39.344 -14.547 1 97.5 387 THR B CA 1
ATOM 6383 C C . THR B 1 387 ? -1.247 -40.5 -14.477 1 97.5 387 THR B C 1
ATOM 6385 O O . THR B 1 387 ? -1.65 -41.062 -15.508 1 97.5 387 THR B O 1
ATOM 6388 N N . GLU B 1 388 ? -1.627 -40.781 -13.328 1 97.88 388 GLU B N 1
ATOM 6389 C CA . GLU B 1 388 ? -2.471 -41.969 -13.109 1 97.88 388 GLU B CA 1
ATOM 6390 C C . GLU B 1 388 ? -3.936 -41.656 -13.414 1 97.88 388 GLU B C 1
ATOM 6392 O O . GLU B 1 388 ? -4.629 -42.469 -14.031 1 97.88 388 GLU B O 1
ATOM 6397 N N . ARG B 1 389 ? -4.379 -40.5 -12.977 1 97.69 389 ARG B N 1
ATOM 6398 C CA . ARG B 1 389 ? -5.816 -40.219 -12.969 1 97.69 389 ARG B CA 1
ATOM 6399 C C . ARG B 1 389 ? -6.223 -39.375 -14.164 1 97.69 389 ARG B C 1
ATOM 6401 O O . ARG B 1 389 ? -7.402 -39.344 -14.523 1 97.69 389 ARG B O 1
ATOM 6408 N N . LEU B 1 390 ? -5.316 -38.688 -14.742 1 97.5 390 LEU B N 1
ATOM 6409 C CA . LEU B 1 390 ? -5.586 -37.812 -15.875 1 97.5 390 LEU B CA 1
ATOM 6410 C C . LEU B 1 390 ? -4.629 -38.094 -17.031 1 97.5 390 LEU B C 1
ATOM 6412 O O . LEU B 1 390 ? -3.916 -37.219 -17.484 1 97.5 390 LEU B O 1
ATOM 6416 N N . PRO B 1 391 ? -4.676 -39.219 -17.578 1 95.19 391 PRO B N 1
ATOM 6417 C CA . PRO B 1 391 ? -3.711 -39.625 -18.609 1 95.19 391 PRO B CA 1
ATOM 6418 C C . PRO B 1 391 ? -3.834 -38.781 -19.875 1 95.19 391 PRO B C 1
ATOM 6420 O O . PRO B 1 391 ? -2.898 -38.719 -20.672 1 95.19 391 PRO B O 1
ATOM 6423 N N . GLN B 1 392 ? -4.891 -38.094 -20.094 1 94.62 392 GLN B N 1
ATOM 6424 C CA . GLN B 1 392 ? -5.117 -37.281 -21.281 1 94.62 392 GLN B CA 1
ATOM 6425 C C . GLN B 1 392 ? -4.465 -35.938 -21.156 1 94.62 392 GLN B C 1
ATOM 6427 O O . GLN B 1 392 ? -4.41 -35.156 -22.125 1 94.62 392 GLN B O 1
ATOM 6432 N N . VAL B 1 393 ? -4.047 -35.625 -19.984 1 96.38 393 VAL B N 1
ATOM 6433 C CA . VAL B 1 393 ? -3.439 -34.312 -19.703 1 96.38 393 VAL B CA 1
ATOM 6434 C C . VAL B 1 393 ? -1.919 -34.438 -19.812 1 96.38 393 VAL B C 1
ATOM 6436 O O . VAL B 1 393 ? -1.336 -35.438 -19.422 1 96.38 393 VAL B O 1
ATOM 6439 N N . GLU B 1 394 ? -1.299 -33.375 -20.344 1 96.31 394 GLU B N 1
ATOM 6440 C CA . GLU B 1 394 ? 0.156 -33.344 -20.469 1 96.31 394 GLU B CA 1
ATOM 6441 C C . GLU B 1 394 ? 0.769 -32.375 -19.438 1 96.31 394 GLU B C 1
ATOM 6443 O O . GLU B 1 394 ? 0.19 -31.344 -19.125 1 96.31 394 GLU B O 1
ATOM 6448 N N . VAL B 1 395 ? 1.896 -32.781 -18.953 1 96.44 395 VAL B N 1
ATOM 6449 C CA . VAL B 1 395 ? 2.732 -31.922 -18.125 1 96.44 395 VAL B CA 1
ATOM 6450 C C . VAL B 1 395 ? 4.043 -31.609 -18.844 1 96.44 395 VAL B C 1
ATOM 6452 O O . VAL B 1 395 ? 5.043 -32.312 -18.641 1 96.44 395 VAL B O 1
ATOM 6455 N N . PRO B 1 396 ? 4.074 -30.531 -19.562 1 93.38 396 PRO B N 1
ATOM 6456 C CA . PRO B 1 396 ? 5.223 -30.25 -20.422 1 93.38 396 PRO B CA 1
ATOM 6457 C C . PRO B 1 396 ? 6.512 -30.016 -19.641 1 93.38 396 PRO B C 1
ATOM 6459 O O . PRO B 1 396 ? 7.609 -30.234 -20.172 1 93.38 396 PRO B O 1
ATOM 6462 N N . HIS B 1 397 ? 6.434 -29.5 -18.484 1 95.94 397 HIS B N 1
ATOM 6463 C CA . HIS B 1 397 ? 7.586 -29.156 -17.656 1 95.94 397 HIS B CA 1
ATOM 6464 C C . HIS B 1 397 ? 7.363 -29.562 -16.203 1 95.94 397 HIS B C 1
ATOM 6466 O O . HIS B 1 397 ? 6.305 -29.281 -15.633 1 95.94 397 HIS B O 1
ATOM 6472 N N . VAL B 1 398 ? 8.297 -30.281 -15.641 1 96.44 398 VAL B N 1
ATOM 6473 C CA . VAL B 1 398 ? 8.273 -30.656 -14.227 1 96.44 398 VAL B CA 1
ATOM 6474 C C . VAL B 1 398 ? 9.242 -29.766 -13.438 1 96.44 398 VAL B C 1
ATOM 6476 O O . VAL B 1 398 ? 10.453 -29.969 -13.5 1 96.44 398 VAL B O 1
ATOM 6479 N N . PRO B 1 399 ? 8.703 -28.844 -12.656 1 95.31 399 PRO B N 1
ATOM 6480 C CA . PRO B 1 399 ? 9.578 -27.922 -11.93 1 95.31 399 PRO B CA 1
ATOM 6481 C C . PRO B 1 399 ? 10.203 -28.562 -10.695 1 95.31 399 PRO B C 1
ATOM 6483 O O . PRO B 1 399 ? 9.594 -29.438 -10.07 1 95.31 399 PRO B O 1
ATOM 6486 N N . ARG B 1 400 ? 11.383 -28.203 -10.312 1 96.38 400 ARG B N 1
ATOM 6487 C CA . ARG B 1 400 ? 12.023 -28.578 -9.062 1 96.38 400 ARG B CA 1
ATOM 6488 C C . ARG B 1 400 ? 12.062 -27.422 -8.078 1 96.38 400 ARG B C 1
ATOM 6490 O O . ARG B 1 400 ? 13.055 -27.203 -7.391 1 96.38 400 ARG B O 1
ATOM 6497 N N . GLY B 1 401 ? 11.109 -26.594 -8.172 1 98 401 GLY B N 1
ATOM 6498 C CA . GLY B 1 401 ? 10.836 -25.438 -7.328 1 98 401 GLY B CA 1
ATOM 6499 C C . GLY B 1 401 ? 9.492 -24.797 -7.613 1 98 401 GLY B C 1
ATOM 6500 O O . GLY B 1 401 ? 8.773 -25.219 -8.516 1 98 401 GLY B O 1
ATOM 6501 N N . GLY B 1 402 ? 9.148 -23.781 -6.789 1 98.06 402 GLY B N 1
ATOM 6502 C CA . GLY B 1 402 ? 7.801 -23.25 -6.863 1 98.06 402 GLY B CA 1
ATOM 6503 C C . GLY B 1 402 ? 6.746 -24.203 -6.34 1 98.06 402 GLY B C 1
ATOM 6504 O O . GLY B 1 402 ? 6.992 -24.938 -5.387 1 98.06 402 GLY B O 1
ATOM 6505 N N . TYR B 1 403 ? 5.539 -24.109 -6.867 1 98.25 403 TYR B N 1
ATOM 6506 C CA . TYR B 1 403 ? 4.461 -24.922 -6.309 1 98.25 403 TYR B CA 1
ATOM 6507 C C . TYR B 1 403 ? 3.309 -25.047 -7.301 1 98.25 403 TYR B C 1
ATOM 6509 O O . TYR B 1 403 ? 2.152 -25.203 -6.898 1 98.25 403 TYR B O 1
ATOM 6517 N N . HIS B 1 404 ? 3.682 -24.953 -8.633 1 97.38 404 HIS B N 1
ATOM 6518 C CA . HIS B 1 404 ? 2.648 -25 -9.664 1 97.38 404 HIS B CA 1
ATOM 6519 C C . HIS B 1 404 ? 2.934 -26.109 -10.672 1 97.38 404 HIS B C 1
ATOM 6521 O O . HIS B 1 404 ? 4.094 -26.406 -10.969 1 97.38 404 HIS B O 1
ATOM 6527 N N . LEU B 1 405 ? 1.92 -26.703 -11.195 1 98.12 405 LEU B N 1
ATOM 6528 C CA . LEU B 1 405 ? 1.934 -27.5 -12.422 1 98.12 405 LEU B CA 1
ATOM 6529 C C . LEU B 1 405 ? 1.069 -26.844 -13.492 1 98.12 405 LEU B C 1
ATOM 6531 O O . LEU B 1 405 ? -0.072 -26.469 -13.227 1 98.12 405 LEU B O 1
ATOM 6535 N N . TRP B 1 406 ? 1.66 -26.703 -14.617 1 97.81 406 TRP B N 1
ATOM 6536 C CA . TRP B 1 406 ? 0.983 -26.141 -15.781 1 97.81 406 TRP B CA 1
ATOM 6537 C C . TRP B 1 406 ? 0.549 -27.25 -16.734 1 97.81 406 TRP B C 1
ATOM 6539 O O . TRP B 1 406 ? 1.355 -27.75 -17.531 1 97.81 406 TRP B O 1
ATOM 6549 N N . LEU B 1 407 ? -0.734 -27.578 -16.672 1 97.81 407 LEU B N 1
ATOM 6550 C CA . LEU B 1 407 ? -1.255 -28.734 -17.391 1 97.81 407 LEU B CA 1
ATOM 6551 C C . LEU B 1 407 ? -1.778 -28.344 -18.766 1 97.81 407 LEU B C 1
ATOM 6553 O O . LEU B 1 407 ? -2.52 -27.359 -18.891 1 97.81 407 LEU B O 1
ATOM 6557 N N . ARG B 1 408 ? -1.424 -29.047 -19.75 1 97.12 408 ARG B N 1
ATOM 6558 C CA . ARG B 1 408 ? -2.021 -28.891 -21.078 1 97.12 408 ARG B CA 1
ATOM 6559 C C . ARG B 1 408 ? -3.193 -29.844 -21.266 1 97.12 408 ARG B C 1
ATOM 6561 O O . ARG B 1 408 ? -3.039 -31.062 -21.109 1 97.12 408 ARG B O 1
ATOM 6568 N N . LEU B 1 409 ? -4.262 -29.312 -21.578 1 97 409 LEU B N 1
ATOM 6569 C CA . LEU B 1 409 ? -5.484 -30.078 -21.766 1 97 409 LEU B CA 1
ATOM 6570 C C . LEU B 1 409 ? -5.664 -30.484 -23.219 1 97 409 LEU B C 1
ATOM 6572 O O . LEU B 1 409 ? -5.043 -29.891 -24.109 1 97 409 LEU B O 1
ATOM 6576 N N . PRO B 1 410 ? -6.492 -31.531 -23.438 1 94.69 410 PRO B N 1
ATOM 6577 C CA . PRO B 1 410 ? -6.895 -31.797 -24.828 1 94.69 410 PRO B CA 1
ATOM 6578 C C . PRO B 1 410 ? -7.547 -30.578 -25.484 1 94.69 410 PRO B C 1
ATOM 6580 O O . PRO B 1 410 ? -8.219 -29.797 -24.828 1 94.69 410 PRO B O 1
ATOM 6583 N N . ALA B 1 411 ? -7.457 -30.469 -26.781 1 91.81 411 ALA B N 1
ATOM 6584 C CA . ALA B 1 411 ? -7.859 -29.297 -27.547 1 91.81 411 ALA B CA 1
ATOM 6585 C C . ALA B 1 411 ? -9.359 -29.062 -27.438 1 91.81 411 ALA B C 1
ATOM 6587 O O . ALA B 1 411 ? -9.828 -27.922 -27.578 1 91.81 411 ALA B O 1
ATOM 6588 N N . ASP B 1 412 ? -10.062 -30.016 -27.172 1 89.12 412 ASP B N 1
ATOM 6589 C CA . ASP B 1 412 ? -11.516 -29.891 -27.203 1 89.12 412 ASP B CA 1
ATOM 6590 C C . ASP B 1 412 ? -12.062 -29.516 -25.828 1 89.12 412 ASP B C 1
ATOM 6592 O O . ASP B 1 412 ? -13.273 -29.391 -25.656 1 89.12 412 ASP B O 1
ATOM 6596 N N . ARG B 1 413 ? -11.148 -29.312 -24.906 1 91.94 413 ARG B N 1
ATOM 6597 C CA . ARG B 1 413 ? -11.602 -28.984 -23.562 1 91.94 413 ARG B CA 1
ATOM 6598 C C . ARG B 1 413 ? -11.508 -27.484 -23.312 1 91.94 413 ARG B C 1
ATOM 6600 O O . ARG B 1 413 ? -10.5 -26.859 -23.641 1 91.94 413 ARG B O 1
ATOM 6607 N N . ASP B 1 414 ? -12.562 -26.953 -22.766 1 90.62 414 ASP B N 1
ATOM 6608 C CA . ASP B 1 414 ? -12.555 -25.562 -22.312 1 90.62 414 ASP B CA 1
ATOM 6609 C C . ASP B 1 414 ? -12.078 -25.453 -20.875 1 90.62 414 ASP B C 1
ATOM 6611 O O . ASP B 1 414 ? -12.766 -25.891 -19.953 1 90.62 414 ASP B O 1
ATOM 6615 N N . PRO B 1 415 ? -10.961 -24.797 -20.672 1 93.19 415 PRO B N 1
ATOM 6616 C CA . PRO B 1 415 ? -10.398 -24.75 -19.312 1 93.19 415 PRO B CA 1
ATOM 6617 C C . PRO B 1 415 ? -11.336 -24.062 -18.312 1 93.19 415 PRO B C 1
ATOM 6619 O O . PRO B 1 415 ? -11.398 -24.469 -17.141 1 93.19 415 PRO B O 1
ATOM 6622 N N . ARG B 1 416 ? -12.039 -23.047 -18.703 1 89 416 ARG B N 1
ATOM 6623 C CA . ARG B 1 416 ? -12.953 -22.344 -17.812 1 89 416 ARG B CA 1
ATOM 6624 C C . ARG B 1 416 ? -14.109 -23.25 -17.391 1 89 416 ARG B C 1
ATOM 6626 O O . ARG B 1 416 ? -14.484 -23.281 -16.203 1 89 416 ARG B O 1
ATOM 6633 N N . GLN B 1 417 ? -14.656 -23.891 -18.328 1 86.81 417 GLN B N 1
ATOM 6634 C CA . GLN B 1 417 ? -15.742 -24.828 -18.031 1 86.81 417 GLN B CA 1
ATOM 6635 C C . GLN B 1 417 ? -15.266 -25.953 -17.125 1 86.81 417 GLN B C 1
ATOM 6637 O O . GLN B 1 417 ? -15.953 -26.328 -16.172 1 86.81 417 GLN B O 1
ATOM 6642 N N . LEU B 1 418 ? -14.125 -26.453 -17.438 1 92.88 418 LEU B N 1
ATOM 6643 C CA . LEU B 1 418 ? -13.586 -27.547 -16.641 1 92.88 418 LEU B CA 1
ATOM 6644 C C . LEU B 1 418 ? -13.336 -27.094 -15.203 1 92.88 418 LEU B C 1
ATOM 6646 O O . LEU B 1 418 ? -13.617 -27.828 -14.25 1 92.88 418 LEU B O 1
ATOM 6650 N N . ALA B 1 419 ? -12.781 -25.906 -15.008 1 92.31 419 ALA B N 1
ATOM 6651 C CA . ALA B 1 419 ? -12.539 -25.375 -13.672 1 92.31 419 ALA B CA 1
ATOM 6652 C C . ALA B 1 419 ? -13.844 -25.234 -12.891 1 92.31 419 ALA B C 1
ATOM 6654 O O . ALA B 1 419 ? -13.898 -25.5 -11.695 1 92.31 419 ALA B O 1
ATOM 6655 N N . ALA B 1 420 ? -14.898 -24.797 -13.594 1 87.69 420 ALA B N 1
ATOM 6656 C CA . ALA B 1 420 ? -16.219 -24.656 -12.961 1 87.69 420 ALA B CA 1
ATOM 6657 C C . ALA B 1 420 ? -16.75 -26.016 -12.5 1 87.69 420 ALA B C 1
ATOM 6659 O O . ALA B 1 420 ? -17.25 -26.141 -11.375 1 87.69 420 ALA B O 1
ATOM 6660 N N . VAL B 1 421 ? -16.656 -26.969 -13.375 1 90.88 421 VAL B N 1
ATOM 6661 C CA . VAL B 1 421 ? -17.141 -28.312 -13.055 1 90.88 421 VAL B CA 1
ATOM 6662 C C . VAL B 1 421 ? -16.297 -28.891 -11.922 1 90.88 421 VAL B C 1
ATOM 6664 O O . VAL B 1 421 ? -16.828 -29.578 -11.031 1 90.88 421 VAL B O 1
ATOM 6667 N N . ALA B 1 422 ? -14.984 -28.672 -11.953 1 95.69 422 ALA B N 1
ATOM 6668 C CA . ALA B 1 422 ? -14.094 -29.156 -10.906 1 95.69 422 ALA B CA 1
ATOM 6669 C C . ALA B 1 422 ? -14.508 -28.609 -9.539 1 95.69 422 ALA B C 1
ATOM 6671 O O . ALA B 1 422 ? -14.484 -29.328 -8.539 1 95.69 422 ALA B O 1
ATOM 6672 N N . LEU B 1 423 ? -14.875 -27.328 -9.508 1 91.75 423 LEU B N 1
ATOM 6673 C CA . LEU B 1 423 ? -15.297 -26.719 -8.25 1 91.75 423 LEU B CA 1
ATOM 6674 C C . LEU B 1 423 ? -16.547 -27.406 -7.715 1 91.75 423 LEU B C 1
ATOM 6676 O O . LEU B 1 423 ? -16.688 -27.609 -6.504 1 91.75 423 LEU B O 1
ATOM 6680 N N . VAL B 1 424 ? -17.453 -27.781 -8.578 1 88.81 424 VAL B N 1
ATOM 6681 C CA . VAL B 1 424 ? -18.656 -28.5 -8.203 1 88.81 424 VAL B CA 1
ATOM 6682 C C . VAL B 1 424 ? -18.281 -29.844 -7.582 1 88.81 424 VAL B C 1
ATOM 6684 O O . VAL B 1 424 ? -18.938 -30.328 -6.656 1 88.81 424 VAL B O 1
ATOM 6687 N N . HIS B 1 425 ? -17.219 -30.375 -8.062 1 93.5 425 HIS B N 1
ATOM 6688 C CA . HIS B 1 425 ? -16.734 -31.656 -7.547 1 93.5 425 HIS B CA 1
ATOM 6689 C C . HIS B 1 425 ? -15.859 -31.453 -6.312 1 93.5 425 HIS B C 1
ATOM 6691 O O . HIS B 1 425 ? -15.273 -32.406 -5.805 1 93.5 425 HIS B O 1
ATOM 6697 N N . GLY B 1 426 ? -15.656 -30.234 -5.898 1 94.69 426 GLY B N 1
ATOM 6698 C CA . GLY B 1 426 ? -15 -29.953 -4.629 1 94.69 426 GLY B CA 1
ATOM 6699 C C . GLY B 1 426 ? -13.508 -29.703 -4.766 1 94.69 426 GLY B C 1
ATOM 6700 O O . GLY B 1 426 ? -12.742 -29.969 -3.844 1 94.69 426 GLY B O 1
ATOM 6701 N N . VAL B 1 427 ? -13.086 -29.297 -5.887 1 96.69 427 VAL B N 1
ATOM 6702 C CA . VAL B 1 427 ? -11.68 -28.938 -6.055 1 96.69 427 VAL B CA 1
ATOM 6703 C C . VAL B 1 427 ? -11.57 -27.641 -6.844 1 96.69 427 VAL B C 1
ATOM 6705 O O . VAL B 1 427 ? -12.289 -27.438 -7.824 1 96.69 427 VAL B O 1
ATOM 6708 N N . ALA B 1 428 ? -10.727 -26.719 -6.344 1 94.62 428 ALA B N 1
ATOM 6709 C CA . ALA B 1 428 ? -10.5 -25.438 -7.008 1 94.62 428 ALA B CA 1
ATOM 6710 C C . ALA B 1 428 ? -9.203 -25.469 -7.816 1 94.62 428 ALA B C 1
ATOM 6712 O O . ALA B 1 428 ? -8.148 -25.844 -7.301 1 94.62 428 ALA B O 1
ATOM 6713 N N . VAL B 1 429 ? -9.273 -25.141 -9.102 1 95.25 429 VAL B N 1
ATOM 6714 C CA . VAL B 1 429 ? -8.141 -25 -10.008 1 95.25 429 VAL B CA 1
ATOM 6715 C C . VAL B 1 429 ? -8.281 -23.703 -10.812 1 95.25 429 VAL B C 1
ATOM 6717 O O . VAL B 1 429 ? -9.328 -23.062 -10.797 1 95.25 429 VAL B O 1
ATOM 6720 N N . THR B 1 430 ? -7.215 -23.312 -11.516 1 94.25 430 THR B N 1
ATOM 6721 C CA . THR B 1 430 ? -7.262 -22.047 -12.234 1 94.25 430 THR B CA 1
ATOM 6722 C C . THR B 1 430 ? -7.184 -22.281 -13.742 1 94.25 430 THR B C 1
ATOM 6724 O O . THR B 1 430 ? -6.25 -22.922 -14.227 1 94.25 430 THR B O 1
ATOM 6727 N N . PRO B 1 431 ? -8.18 -21.719 -14.492 1 92.62 431 PRO B N 1
ATOM 6728 C CA . PRO B 1 431 ? -8.078 -21.828 -15.945 1 92.62 431 PRO B CA 1
ATOM 6729 C C . PRO B 1 431 ? -6.895 -21.031 -16.516 1 92.62 431 PRO B C 1
ATOM 6731 O O . PRO B 1 431 ? -6.59 -19.938 -16.031 1 92.62 431 PRO B O 1
ATOM 6734 N N . GLY B 1 432 ? -6.273 -21.578 -17.5 1 93.25 432 GLY B N 1
ATOM 6735 C CA . GLY B 1 432 ? -5.086 -20.984 -18.094 1 93.25 432 GLY B CA 1
ATOM 6736 C C . GLY B 1 432 ? -5.34 -19.609 -18.672 1 93.25 432 GLY B C 1
ATOM 6737 O O . GLY B 1 432 ? -4.426 -18.781 -18.766 1 93.25 432 GLY B O 1
ATOM 6738 N N . SER B 1 433 ? -6.566 -19.328 -19.062 1 89.56 433 SER B N 1
ATOM 6739 C CA . SER B 1 433 ? -6.922 -18.062 -19.703 1 89.56 433 SER B CA 1
ATOM 6740 C C . SER B 1 433 ? -6.621 -16.875 -18.781 1 89.56 433 SER B C 1
ATOM 6742 O O . SER B 1 433 ? -6.402 -15.758 -19.25 1 89.56 433 SER B O 1
ATOM 6744 N N . ASN B 1 434 ? -6.527 -17.094 -17.469 1 90.44 434 ASN B N 1
ATOM 6745 C CA . ASN B 1 434 ? -6.273 -16.031 -16.484 1 90.44 434 ASN B CA 1
ATOM 6746 C C . ASN B 1 434 ? -4.852 -15.5 -16.609 1 90.44 434 ASN B C 1
ATOM 6748 O O . ASN B 1 434 ? -4.527 -14.453 -16.031 1 90.44 434 ASN B O 1
ATOM 6752 N N . TYR B 1 435 ? -4 -16.234 -17.312 1 94.19 435 TYR B N 1
ATOM 6753 C CA . TYR B 1 435 ? -2.578 -15.906 -17.297 1 94.19 435 TYR B CA 1
ATOM 6754 C C . TYR B 1 435 ? -2.15 -15.266 -18.609 1 94.19 435 TYR B C 1
ATOM 6756 O O . TYR B 1 435 ? -0.959 -15.031 -18.828 1 94.19 435 TYR B O 1
ATOM 6764 N N . TYR B 1 436 ? -3.113 -14.984 -19.484 1 92.44 436 TYR B N 1
ATOM 6765 C CA . TYR B 1 436 ? -2.812 -14.406 -20.781 1 92.44 436 TYR B CA 1
ATOM 6766 C C . TYR B 1 436 ? -3.43 -13.023 -20.922 1 92.44 436 TYR B C 1
ATOM 6768 O O . TYR B 1 436 ? -4.562 -12.789 -20.484 1 92.44 436 TYR B O 1
ATOM 6776 N N . ALA B 1 437 ? -2.672 -12.141 -21.438 1 87.88 437 ALA B N 1
ATOM 6777 C CA . ALA B 1 437 ? -3.209 -10.82 -21.75 1 87.88 437 ALA B CA 1
ATOM 6778 C C . ALA B 1 437 ? -4.125 -10.883 -22.969 1 87.88 437 ALA B C 1
ATOM 6780 O O . ALA B 1 437 ? -5.027 -10.055 -23.125 1 87.88 437 ALA B O 1
ATOM 6781 N N . THR B 1 438 ? -3.781 -11.734 -23.859 1 83 438 THR B N 1
ATOM 6782 C CA . THR B 1 438 ? -4.539 -11.93 -25.094 1 83 438 THR B CA 1
ATOM 6783 C C . THR B 1 438 ? -5.027 -13.375 -25.203 1 83 438 THR B C 1
ATOM 6785 O O . THR B 1 438 ? -4.863 -14.164 -24.266 1 83 438 THR B O 1
ATOM 6788 N N . ALA B 1 439 ? -5.602 -13.617 -26.297 1 74.94 439 ALA B N 1
ATOM 6789 C CA . ALA B 1 439 ? -6.176 -14.945 -26.469 1 74.94 439 ALA B CA 1
ATOM 6790 C C . ALA B 1 439 ? -5.117 -16.031 -26.281 1 74.94 439 ALA B C 1
ATOM 6792 O O . ALA B 1 439 ? -3.969 -15.867 -26.703 1 74.94 439 ALA B O 1
ATOM 6793 N N . ASN B 1 440 ? -5.613 -16.969 -25.562 1 68.5 440 ASN B N 1
ATOM 6794 C CA . ASN B 1 440 ? -4.75 -18.094 -25.203 1 68.5 440 ASN B CA 1
ATOM 6795 C C . ASN B 1 440 ? -4.594 -19.078 -26.359 1 68.5 440 ASN B C 1
ATOM 6797 O O . ASN B 1 440 ? -5.582 -19.516 -26.938 1 68.5 440 ASN B O 1
ATOM 6801 N N . PRO B 1 441 ? -3.375 -19.484 -26.547 1 71 441 PRO B N 1
ATOM 6802 C CA . PRO B 1 441 ? -3.115 -20.375 -27.672 1 71 441 PRO B CA 1
ATOM 6803 C C . PRO B 1 441 ? -3.65 -21.797 -27.438 1 71 441 PRO B C 1
ATOM 6805 O O . PRO B 1 441 ? -4.102 -22.453 -28.375 1 71 441 PRO B O 1
ATOM 6808 N N . ALA B 1 442 ? -3.434 -22.359 -26.234 1 86.56 442 ALA B N 1
ATOM 6809 C CA . ALA B 1 442 ? -3.857 -23.719 -25.906 1 86.56 442 ALA B CA 1
ATOM 6810 C C . ALA B 1 442 ? -4.539 -23.766 -24.547 1 86.56 442 ALA B C 1
ATOM 6812 O O . ALA B 1 442 ? -4.27 -22.938 -23.672 1 86.56 442 ALA B O 1
ATOM 6813 N N . PRO B 1 443 ? -5.402 -24.797 -24.484 1 94.56 443 PRO B N 1
ATOM 6814 C CA . PRO B 1 443 ? -6.086 -24.906 -23.188 1 94.56 443 PRO B CA 1
ATOM 6815 C C . PRO B 1 443 ? -5.176 -25.422 -22.078 1 94.56 443 PRO B C 1
ATOM 6817 O O . PRO B 1 443 ? -4.5 -26.438 -22.266 1 94.56 443 PRO B O 1
ATOM 6820 N N . HIS B 1 444 ? -5.117 -24.734 -21.031 1 96.69 444 HIS B N 1
ATOM 6821 C CA . HIS B 1 444 ? -4.293 -25.109 -19.891 1 96.69 444 HIS B CA 1
ATOM 6822 C C . HIS B 1 444 ? -5.062 -24.953 -18.578 1 96.69 444 HIS B C 1
ATOM 6824 O O . HIS B 1 444 ? -6.078 -24.25 -18.531 1 96.69 444 HIS B O 1
ATOM 6830 N N . LEU B 1 445 ? -4.613 -25.672 -17.578 1 96.5 445 LEU B N 1
ATOM 6831 C CA . LEU B 1 445 ? -4.957 -25.469 -16.172 1 96.5 445 LEU B CA 1
ATOM 6832 C C . LEU B 1 445 ? -3.699 -25.312 -15.328 1 96.5 445 LEU B C 1
ATOM 6834 O O . LEU B 1 445 ? -2.701 -26 -15.555 1 96.5 445 LEU B O 1
ATOM 6838 N N . ARG B 1 446 ? -3.771 -24.453 -14.398 1 96.81 446 ARG B N 1
ATOM 6839 C CA . ARG B 1 446 ? -2.715 -24.375 -13.398 1 96.81 446 ARG B CA 1
ATOM 6840 C C . ARG B 1 446 ? -3.154 -25.016 -12.094 1 96.81 446 ARG B C 1
ATOM 6842 O O . ARG B 1 446 ? -4.211 -24.688 -11.547 1 96.81 446 ARG B O 1
ATOM 6849 N N . LEU B 1 447 ? -2.367 -25.922 -11.602 1 97.5 447 LEU B N 1
ATOM 6850 C CA . LEU B 1 447 ? -2.557 -26.531 -10.289 1 97.5 447 LEU B CA 1
ATOM 6851 C C . LEU B 1 447 ? -1.518 -26.016 -9.297 1 97.5 447 LEU B C 1
ATOM 6853 O O . LEU B 1 447 ? -0.348 -25.844 -9.648 1 97.5 447 LEU B O 1
ATOM 6857 N N . SER B 1 448 ? -1.964 -25.75 -8.117 1 97.38 448 SER B N 1
ATOM 6858 C CA . SER B 1 448 ? -1.079 -25.453 -6.996 1 97.38 448 SER B CA 1
ATOM 6859 C C . SER B 1 448 ? -1.173 -26.531 -5.918 1 97.38 448 SER B C 1
ATOM 6861 O O . SER B 1 448 ? -2.268 -26.984 -5.59 1 97.38 448 SER B O 1
ATOM 6863 N N . TYR B 1 449 ? -0.107 -26.984 -5.406 1 98 449 TYR B N 1
ATOM 6864 C CA . TYR B 1 449 ? -0.165 -28.078 -4.445 1 98 449 TYR B CA 1
ATOM 6865 C C . TYR B 1 449 ? 0.2 -27.594 -3.047 1 98 449 TYR B C 1
ATOM 6867 O O . TYR B 1 449 ? 0.56 -28.406 -2.182 1 98 449 TYR B O 1
ATOM 6875 N N . ILE B 1 450 ? 0.064 -26.297 -2.789 1 96.81 450 ILE B N 1
ATOM 6876 C CA . ILE B 1 450 ? 0.488 -25.766 -1.496 1 96.81 450 ILE B CA 1
ATOM 6877 C C . ILE B 1 450 ? -0.733 -25.312 -0.7 1 96.81 450 ILE B C 1
ATOM 6879 O O . ILE B 1 450 ? -0.613 -24.922 0.464 1 96.81 450 ILE B O 1
ATOM 6883 N N . GLY B 1 451 ? -1.929 -25.344 -1.261 1 95.19 451 GLY B N 1
ATOM 6884 C CA . GLY B 1 451 ? -3.104 -24.75 -0.632 1 95.19 451 GLY B CA 1
ATOM 6885 C C . GLY B 1 451 ? -3.914 -25.766 0.163 1 95.19 451 GLY B C 1
ATOM 6886 O O . GLY B 1 451 ? -4.996 -25.438 0.662 1 95.19 451 GLY B O 1
ATOM 6887 N N . VAL B 1 452 ? -3.457 -27 0.291 1 96.56 452 VAL B N 1
ATOM 6888 C CA . VAL B 1 452 ? -4.145 -28.047 1.034 1 96.56 452 VAL B CA 1
ATOM 6889 C C . VAL B 1 452 ? -3.297 -28.484 2.229 1 96.56 452 VAL B C 1
ATOM 6891 O O . VAL B 1 452 ? -2.076 -28.297 2.229 1 96.56 452 VAL B O 1
ATOM 6894 N N . PRO B 1 453 ? -3.873 -29.109 3.223 1 95.94 453 PRO B N 1
ATOM 6895 C C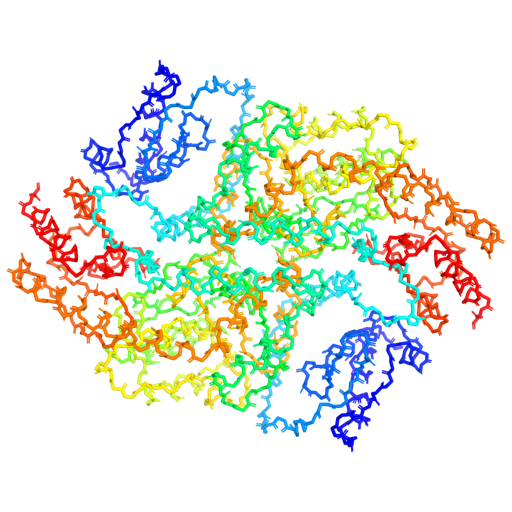A . PRO B 1 453 ? -3.172 -29.344 4.488 1 95.94 453 PRO B CA 1
ATOM 6896 C C . PRO B 1 453 ? -2.109 -30.438 4.375 1 95.94 453 PRO B C 1
ATOM 6898 O O . PRO B 1 453 ? -1.115 -30.406 5.105 1 95.94 453 PRO B O 1
ATOM 6901 N N . SER B 1 454 ? -2.307 -31.484 3.48 1 97.56 454 SER B N 1
ATOM 6902 C CA . SER B 1 454 ? -1.399 -32.625 3.484 1 97.56 454 SER B CA 1
ATOM 6903 C C . SER B 1 454 ? -1.216 -33.188 2.08 1 97.56 454 SER B C 1
ATOM 6905 O O . SER B 1 454 ? -1.937 -32.812 1.153 1 97.56 454 SER B O 1
ATOM 6907 N N . VAL B 1 455 ? -0.224 -34.062 1.949 1 98.25 455 VAL B N 1
ATOM 6908 C CA . VAL B 1 455 ? 0.089 -34.719 0.68 1 98.25 455 VAL B CA 1
ATOM 6909 C C . VAL B 1 455 ? -1.108 -35.531 0.208 1 98.25 455 VAL B C 1
ATOM 6911 O O . VAL B 1 455 ? -1.504 -35.469 -0.958 1 98.25 455 VAL B O 1
ATOM 6914 N N . PRO B 1 456 ? -1.795 -36.25 1.105 1 98.38 456 PRO B N 1
ATOM 6915 C CA . PRO B 1 456 ? -2.986 -37 0.66 1 98.38 456 PRO B CA 1
ATOM 6916 C C . PRO B 1 456 ? -4.07 -36.062 0.112 1 98.38 456 PRO B C 1
ATOM 6918 O O . PRO B 1 456 ? -4.805 -36.438 -0.805 1 98.38 456 PRO B O 1
ATOM 6921 N N . ASP B 1 457 ? -4.145 -34.875 0.653 1 98.06 457 ASP B N 1
ATOM 6922 C CA . ASP B 1 457 ? -5.148 -33.906 0.185 1 98.06 457 ASP B CA 1
ATOM 6923 C C . ASP B 1 457 ? -4.848 -33.438 -1.239 1 98.06 457 ASP B C 1
ATOM 6925 O O . ASP B 1 457 ? -5.762 -33.125 -1.998 1 98.06 457 ASP B O 1
ATOM 6929 N N . VAL B 1 458 ? -3.559 -33.406 -1.621 1 98.56 458 VAL B N 1
ATOM 6930 C CA . VAL B 1 458 ? -3.182 -33.125 -3 1 98.56 458 VAL B CA 1
ATOM 6931 C C . VAL B 1 458 ? -3.744 -34.188 -3.93 1 98.56 458 VAL B C 1
ATOM 6933 O O . VAL B 1 458 ? -4.367 -33.875 -4.945 1 98.56 458 VAL B O 1
ATOM 6936 N N . VAL B 1 459 ? -3.562 -35.406 -3.535 1 98.69 459 VAL B N 1
ATOM 6937 C CA . VAL B 1 459 ? -4.012 -36.531 -4.332 1 98.69 459 VAL B CA 1
ATOM 6938 C C . VAL B 1 459 ? -5.535 -36.531 -4.438 1 98.69 459 VAL B C 1
ATOM 6940 O O . VAL B 1 459 ? -6.09 -36.688 -5.527 1 98.69 459 VAL B O 1
ATOM 6943 N N . THR B 1 460 ? -6.18 -36.281 -3.316 1 98.31 460 THR B N 1
ATOM 6944 C CA . THR B 1 460 ? -7.637 -36.188 -3.285 1 98.31 460 THR B CA 1
ATOM 6945 C C . THR B 1 460 ? -8.148 -35.125 -4.23 1 98.31 460 THR B C 1
ATOM 6947 O O . THR B 1 460 ? -9.125 -35.312 -4.953 1 98.31 460 THR B O 1
ATOM 6950 N N . GLY B 1 461 ? -7.516 -33.969 -4.195 1 98.56 461 GLY B N 1
ATOM 6951 C CA . GLY B 1 461 ? -7.902 -32.906 -5.102 1 98.56 461 GLY B CA 1
ATOM 6952 C C . GLY B 1 461 ? -7.793 -33.281 -6.566 1 98.56 461 GLY B C 1
ATOM 6953 O O . GLY B 1 461 ? -8.688 -33 -7.359 1 98.56 461 GLY B O 1
ATOM 6954 N N . ILE B 1 462 ? -6.746 -33.969 -6.914 1 98.69 462 ILE B N 1
ATOM 6955 C CA . ILE B 1 462 ? -6.523 -34.375 -8.297 1 98.69 462 ILE B CA 1
ATOM 6956 C C . ILE B 1 462 ? -7.52 -35.469 -8.695 1 98.69 462 ILE B C 1
ATOM 6958 O O . ILE B 1 462 ? -8 -35.5 -9.828 1 98.69 462 ILE B O 1
ATOM 6962 N N . GLU B 1 463 ? -7.883 -36.312 -7.777 1 98.38 463 GLU B N 1
ATOM 6963 C CA . GLU B 1 463 ? -8.922 -37.312 -8.031 1 98.38 463 GLU B CA 1
ATOM 6964 C C . GLU B 1 463 ? -10.266 -36.656 -8.32 1 98.38 463 GLU B C 1
ATOM 6966 O O . GLU B 1 463 ? -11 -37.094 -9.211 1 98.38 463 GLU B O 1
ATOM 6971 N N . ARG B 1 464 ? -10.523 -35.688 -7.578 1 98.06 464 ARG B N 1
ATOM 6972 C CA . ARG B 1 464 ? -11.758 -34.938 -7.809 1 98.06 464 ARG B CA 1
ATOM 6973 C C . ARG B 1 464 ? -11.727 -34.219 -9.164 1 98.06 464 ARG B C 1
ATOM 6975 O O . ARG B 1 464 ? -12.75 -34.156 -9.852 1 98.06 464 ARG B O 1
ATOM 6982 N N . LEU B 1 465 ? -10.578 -33.688 -9.508 1 98.19 465 LEU B N 1
ATOM 6983 C CA . LEU B 1 465 ? -10.414 -33.094 -10.828 1 98.19 465 LEU B CA 1
ATOM 6984 C C . LEU B 1 465 ? -10.641 -34.125 -11.93 1 98.19 465 LEU B C 1
ATOM 6986 O O . LEU B 1 465 ? -11.258 -33.844 -12.953 1 98.19 465 LEU B O 1
ATOM 6990 N N . ALA B 1 466 ? -10.172 -35.344 -11.695 1 97.88 466 ALA B N 1
ATOM 6991 C CA . ALA B 1 466 ? -10.367 -36.406 -12.656 1 97.88 466 ALA B CA 1
ATOM 6992 C C . ALA B 1 466 ? -11.844 -36.719 -12.844 1 97.88 466 ALA B C 1
ATOM 6994 O O . ALA B 1 466 ? -12.297 -37 -13.961 1 97.88 466 ALA B O 1
ATOM 6995 N N . ARG B 1 467 ? -12.586 -36.719 -11.781 1 96.94 467 ARG B N 1
ATOM 6996 C CA . ARG B 1 467 ? -14.023 -36.938 -11.867 1 96.94 467 ARG B CA 1
ATOM 6997 C C . ARG B 1 467 ? -14.695 -35.812 -12.68 1 96.94 467 ARG B C 1
ATOM 6999 O O . ARG B 1 467 ? -15.617 -36.094 -13.453 1 96.94 467 ARG B O 1
ATOM 7006 N N . ALA B 1 468 ? -14.211 -34.656 -12.445 1 95.31 468 ALA B N 1
ATOM 7007 C CA . ALA B 1 468 ? -14.742 -33.5 -13.203 1 95.31 468 ALA B CA 1
ATOM 7008 C C . ALA B 1 468 ? -14.469 -33.688 -14.695 1 95.31 468 ALA B C 1
ATOM 7010 O O . ALA B 1 468 ? -15.289 -33.281 -15.531 1 95.31 468 ALA B O 1
ATOM 7011 N N . PHE B 1 469 ? -13.359 -34.156 -15.055 1 93.38 469 PHE B N 1
ATOM 7012 C CA . PHE B 1 469 ? -12.953 -34.375 -16.438 1 93.38 469 PHE B CA 1
ATOM 7013 C C . PHE B 1 469 ? -13.891 -35.375 -17.125 1 93.38 469 PHE B C 1
ATOM 7015 O O . PHE B 1 469 ? -14.094 -35.312 -18.344 1 93.38 469 PHE B O 1
ATOM 7022 N N . GLU B 1 470 ? -14.453 -36.281 -16.328 1 90.31 470 GLU B N 1
ATOM 7023 C CA . GLU B 1 470 ? -15.336 -37.312 -16.859 1 90.31 470 GLU B CA 1
ATOM 7024 C C . GLU B 1 470 ? -16.75 -36.75 -17.062 1 90.31 470 GLU B C 1
ATOM 7026 O O . GLU B 1 470 ? -17.547 -37.344 -17.812 1 90.31 470 GLU B O 1
ATOM 7031 N N . THR B 1 471 ? -17 -35.75 -16.25 1 80.69 471 THR B N 1
ATOM 7032 C CA . THR B 1 471 ? -18.344 -35.188 -16.312 1 80.69 471 THR B CA 1
ATOM 7033 C C . THR B 1 471 ? -18.484 -34.281 -17.547 1 80.69 471 THR B C 1
ATOM 7035 O O . THR B 1 471 ? -17.594 -33.469 -17.828 1 80.69 471 THR B O 1
ATOM 7038 N N . ARG B 1 472 ? -18.969 -34.719 -18.875 1 59.81 472 ARG B N 1
ATOM 7039 C CA . ARG B 1 472 ? -19.188 -33.906 -20.062 1 59.81 472 ARG B CA 1
ATOM 7040 C C . ARG B 1 472 ? -20.172 -32.781 -19.797 1 59.81 472 ARG B C 1
ATOM 7042 O O . ARG B 1 472 ? -21.141 -32.938 -19.031 1 59.81 472 ARG B O 1
#

Organism: NCBI:txid1656884

pLDDT: mean 89.56, std 12.4, range [30.86, 98.88]

Sequence (944 aa):
MTDGSSWEAIARELADEVAPLPPGRRIPTQRELVARYGVSATTVARAVAAVAASGLIESQPGAGTFRSAKQAARNLGDTSWQEAALDLDGSGSRDVDAIALGATVTAYGPEVADLNAGYLHPELQPTVALGRALSRAGRRTDAWQRPDPAGLPELRDHFAAQIGAGLSRHDLLVVAGGQAGLSLALRAVGMPGDPVVIESPTYPGTLAAAQAAGLRPVPVPVDAEGLRLDDLEQALVRTKARVIVVQPLFQNPTGVTLSVGRQRDLLELATQHGAFVIEDDFARQMAHADARPLPPPLIEHDTVGTVLHLRSLTKVTSPNLRVAAIAARGPVLARLRAAHIVDAMFVPAPLQFTALELLTAASWQRTIRSLAGNLTERRSAALAAVTERLPQVEVPHVPRGGYHLWLRLPADRDPRQLAAVALVHGVAVTPGSNYYATANPAPHLRLSYIGVPSVPDVVTGIERLARAFETRMTDGSSWEAIARELADEVAPLPPGRRIPTQRELVARYGVSATTVARAVAAVAASGLIESQPGAGTFRSAKQAARNLGDTSWQEAALDLDGSGSRDVDAIALGATVTAYGPEVADLNAGYLHPELQPTVALGRALSRAGRRTDAWQRPDPAGLPELRDHFAAQIGAGLSRHDLLVVAGGQAGLSLALRAVGMPGDPVVIESPTYPGTLAAAQAAGLRPVPVPVDAEGLRLDDLEQALVRTKARVIVVQPLFQNPTGVTLSVGRQRDLLELATQHGAFVIEDDFARQMAHADARPLPPPLIEHDTVGTVLHLRSLTKVTSPNLRVAAIAARGPVLARLRAAHIVDAMFVPAPLQFTALELLTAASWQRTIRSLAGNLTERRSAALAAVTERLPQVEVPHVPRGGYHLWLRLPADRDPRQLAAVALVHGVAVTPGSNYYATANPAPHLRLSYIGVPSVPDVVTGIERLARAFETR

Nearest PDB structures (foldseek):
  2zp7-assembly1_A  TM=9.278E-01  e=1.062E-30  Thermus thermophilus HB27
  2z1y-assembly1_A  TM=9.279E-01  e=7.836E-30  unclassified
  1wst-assembly1_A-2  TM=9.153E-01  e=9.892E-28  Thermococcus profundus
  3av7-assembly1_C  TM=8.719E-01  e=2.153E-28  Pyrococcus horikoshii OT3
  9kau-assembly1_B  TM=8.578E-01  e=1.312E-16  Bacillus cereus ATCC 14579

Foldseek 3Di:
DDLVVQLCVLLVVQLVVQQPPAWPAADDALLRSCVVRLFFSLSPVVSVVVNVVQVQWDQDFQPHITGHNDHRPDPPDDPVVVCVVPCPPVCVLLVSLVSLVVVQVDHDHPLFLEQAHLAFAPLLFPVVLLVVLLVVLVPDPCSQPDDDQQAHQLLLQVVCVVQDLPDHSVQKGKDQFLLRLLLLLCLLVDAAAAEEEEEVLADSSNVSSCVVSNYHYDYAYADLQGGDVVSVLVCCVVRLHQEYEGAQALGPAQGHHHDLVVLVVVLVSNVVSNHAYEYEPAFVLFFALPDDDHDRGSSSVDDPFRYFYKYGDCRLHHVNLRIIMTGTDDPSVVSSSVSSCVVPNHDRSSSSSSVSSQCPDPCNVVSSNVSNHQLVLLLVLLVVLCVVLPVQKDQPDRHRGDFKTKIFHPQPDAQSSLQSLLVNLRYHWAWSCSRGPDDDDGTIIMTGRRNGNHSVSSSVSSNSSSVSVVVD/DDLVVQLCVLLVVQLVVQQVPAWPAADDALLRSCVVRLFFSLSPVVSVVVNVVQVQWDQDFQPHITGHNPHRPDPPDDPVVVCVVPCPPVCVLLVSLVSLVVVQVDHDHPLFLEQAHLAFAPLLFPVVLLVVLLVVLVPDPCSQPDDDQQAHQLLLQVVCVVQDLPDHSVQKGKDQFLLRLLLLLCLLVDAAAAEEEEEVLADSSNVSSCVVSNYHYDYAYADLQGGDVVSVLVCCVVRLHQEYEGAQALGPAQGHHHDLVVLVVVLVSNVVSNHAYEYEPAFVLFFALPDDDHDRGSSSVDDPFRYWYKYGDCRLHHVNLRIIMTGTDDPSVVSSSVSSCVVPNHDRSSSSSSVSSQCPDPCNVVSSNVSNHQLVLLLVLLVVLCVVLPVQKDQPDRHRGDFKTKIFHPQVDAQSSLQSLLVNLRYHWAWSCSRGPDDDDGTIIMTGRRNGNHSVSSSVSSNSSSVSVVVD